Protein 6D0P (pdb70)

Organism: Acinetobacter baumannii (NCBI:txid470)

B-factor: mean 28.82, std 11.76, range [5.27, 103.05]

Foldseek 3Di:
DKAFDDKDFFPDDDQFQAADWTWADACVPVNLLQPQWGTKIKRAWDWDAADPDFTFHDKDKAFFWKKKDAWQDFKKWKDWQPGDTGIAGHQKMKMAQQHMIIMTITGDNVCNHHIGITIMMIIGGAFPVRSDHDDIDIGDNVQWDWAAQDPPAWIKTWCAADDPNDHHSDDDRFHKTKIKTKDAAFDKGKAWADQQKWKKKAWQAAWKAKQVPRIDHHRMIITMHSGDTMIMIHGNHITIIIIIIGHRSPADWDDDVNYIHDPVVCCVCVCVVVCVNPHD/DKAFDDKDFFPDDDAFQAADWTKQDACVPVNLLQPQWGTKIKRAKDWFDADQDWTFHDKDKAAFWKKKDAWQAAKKWKAWLVRDTGMAGHQKMKMGQQHMTIMTITGDSVCNRHTTITIMMIIGGAAPVGSDHDDMDTGDNVQWDKADQDPPAWIKTWCAADAPNDHHSDDDRFHKTKMKTKDAAQDKDKGWADAQKWKKKAWQAAWKDKQNPRIDHHRMIITMHSGDTMMMIHGNHIIIIIIIIGRRSPADWDDDVNYIHDVVVCCVVVCVVVCVNHGD/DKAFDDKDFFPADDDFFAAPWTKADACVVVNLLQPQWGTKIKRAWDWWDADQDWTFHDKDKAFFWKKKDAWAAFKKWKAWQVGDTGIAHHQKMKMGQQHMTIMTMTGPSVCNRHITITIMMIIGGAAPVRSDHDDMDTGHNVQWDKAAQDPPAWIKTWQAADFPNDHHSDYGRFHKTKMKTKDAAQDKGKGWADAQKWKKKAWQAFWKAKQNPRIDHHRMIITMHSGDTMIMIHGNHITIIIIIIGHRNPADWDDDVNYIRDPVVCCVVVCVVVCVNHGD/DKAFDDKFFFDADDAFQAAPWTKADACVPVPLLQPQWGTKIKRAKDFWDADQDWTFHDKDKAFFWKKKDAWADAKKWKAWQVRDTGIAGHQKMKMGQQHMTIMTMTGPSVCNRVTTITIMMIIGGAFPVRSDHGDIDTGDNVQWDKADQDPPAWIKTWCAADAPNRHHPDDDRFHKTKMKIKDAAQDKDKGWADAQKWKKKAWQAAWWDKQNHRIDGHRMIITMHSGDTMIMIHGNHITIIIIIIGHGSPADWDDDVNYIHDPVVCCVVVCVVVCVNPGD

CATH classification: 2.60.120.10

Sequence (1120 aa):
AKKKFLGAYYQNNHHWVGDGFPVYNLFSYDRLGQTLSPFLLLDYAAPYNFSPTTEEQQQGVGSHPHRGFETVTIAYQGEVTHKDSSSSGGGGGGTIKTGDVQWTAGAGVLHEEFFHSPEFAEHGGLFEVQLWVNLPSHSKTPGKYQAIEAKDIPDIALDEHGSHLRVIAGEYADAKGAATTFSPLNVWDGKLVVKGQKHTLLYVVPEGHTTLVVVLEGAVVVVNDTNRLEGKKTVAILSREGVEFSLNAEEEDTKFLVLTGQQPLNNEPIEEGYGPFVNTKAEIEAINDFNRRGKFGSIAKKKFLGAYYQNNHHWVGDGFPVYNLFSYDRRLGQTLSPFLLLLDYAAPYNFSPTTEQQGVGSHPHRGFETVTIAYQGEVTHKDSSGGGGTIKTGDVQWTAGAGVLHEEEFFHSPEEFAEHGGLFEVQLWVNLPSHSKTPGKYQAIEAKDIPDIALDEHGSHLRVIAGEYADAKGAATTFSPLNVWDGKLLVKGQKHHTLLYVPEGHTTLVVVLEGAVVVNDTNRLEGKTVAILSREEGVEFSLNAEEDTKKFLLVLTGQPLNNEPIEEGYGPFVNTKAEIEAINDFNRRGKFGSIAKKKFLGAYYQNNHHWVGDGFPVYNLFSYDDRRLGQTLSPFLLLLLDYAAPYNFSSPTTEQQGVGSHPHRGFETVTIAYQGEVTHKDSSGGGGTIKTGDVQWTAGAGVLHEEFFHSPEFAEEHGGLFEVQLWVNLPSHSKTPGKYQAIEAKDIPDIALDEHGSHLRVIAGEYADAKGAATTFSPLNVWDGKLLVKGQKHHTLLYVPEGHTTLVVVLEGAVVVVNDTNRRLEEGKTVAILSREGVEFSLNAEEDTKKFFLLVLTGQPLNEPIEGYGPFVNTKAEIEAINNDFNRGKFGSIAKKFLGAYYQNNHHWVGDGFPVYNLFSYDRLGGQQTLSPFLLLLDYAAPYNFSPTTTEQQGVGSHPHRGFETVTIAYQGEVTHKDSSGGGGTIKTGDVQWTAGAGVLHEEFHSPEFAEHHGGLFEVQLWVNLPSHSKTPGKYQAIEAKDIPDIALDEHGSHLRVIAGEEYADAKGAATTFSPLNVWDGKLVKGQKHTLYVVPEGHTTLVVVLEGAVVVNDTNRRLEGKTVAILSREGVEFSLNAEEDTKFLVLTGQPLNEPIEGYGPFVNTKAEIEAINDFNRGKFGSI

InterPro domains:
  IPR003829 Pirin, N-terminal domain [PF02678] (25-127)
  IPR008778 Pirin, C-terminal domain [PF05726] (182-284)
  IPR011051 RmlC-like cupin domain superfamily [SSF51182] (2-287)
  IPR012093 Pirin [PIRSF006232] (12-287)
  IPR014710 RmlC-like jelly roll fold [G3DSA:2.60.120.10] (17-279)
  IPR014710 RmlC-like jelly roll fold [G3DSA:2.60.120.10] (149-253)
  IPR053186 Quercetin 2,3-dioxygenase-related [PTHR43594] (1-286)

Radius of gyration: 37.09 Å; Cα contacts (8 Å, |Δi|>4): 3366; chains: 4; bounding box: 85×94×95 Å

Structure (mmCIF, N/CA/C/O backbone):
data_6D0P
#
_entry.id   6D0P
#
_cell.length_a   95.481
_cell.length_b   131.977
_cell.length_c   123.987
_cell.angle_alpha   90.00
_cell.angle_beta   103.58
_cell.angle_gamma   90.00
#
_symmetry.space_group_name_H-M   'C 1 2 1'
#
loop_
_entity.id
_entity.type
_entity.pdbx_description
1 polymer 'Pirin family protein'
2 non-polymer 'MAGNESIUM ION'
3 non-polymer 'MANGANESE (II) ION'
4 non-polymer DI(HYDROXYETHYL)ETHER
5 non-polymer 'TETRAETHYLENE GLYCOL'
6 non-polymer 'CHLORIDE ION'
7 non-polymer 1,2-ETHANEDIOL
8 non-polymer GLYCEROL
9 non-polymer 'TRIETHYLENE GLYCOL'
10 water water
#
loop_
_atom_site.group_PDB
_atom_site.id
_atom_site.type_symbol
_atom_site.label_atom_id
_atom_site.label_alt_id
_atom_site.label_comp_id
_atom_site.label_asym_id
_atom_site.label_entity_id
_atom_site.label_seq_id
_atom_site.pdbx_PDB_ins_code
_atom_site.Cartn_x
_atom_site.Cartn_y
_atom_site.Cartn_z
_atom_site.occupancy
_atom_site.B_iso_or_equiv
_atom_site.auth_seq_id
_atom_site.auth_comp_id
_atom_site.auth_asym_id
_atom_site.auth_atom_id
_atom_site.pdbx_PDB_model_num
ATOM 1 N N . ALA A 1 3 ? -21.799 -19.797 35.989 1.00 38.55 0 ALA A N 1
ATOM 2 C CA . ALA A 1 3 ? -20.522 -20.066 36.709 1.00 33.90 0 ALA A CA 1
ATOM 3 C C . ALA A 1 3 ? -20.784 -20.196 38.218 1.00 30.31 0 ALA A C 1
ATOM 4 O O . ALA A 1 3 ? -21.837 -19.789 38.756 1.00 30.01 0 ALA A O 1
ATOM 22 N N . LYS A 1 5 ? -20.291 -19.403 42.098 1.00 24.13 2 LYS A N 1
ATOM 23 C CA . LYS A 1 5 ? -19.955 -18.272 42.953 1.00 24.07 2 LYS A CA 1
ATOM 24 C C . LYS A 1 5 ? -18.719 -18.683 43.766 1.00 23.54 2 LYS A C 1
ATOM 25 O O . LYS A 1 5 ? -18.573 -19.850 44.164 1.00 25.63 2 LYS A O 1
ATOM 31 N N A LYS A 1 6 ? -17.824 -17.736 43.993 0.70 22.39 3 LYS A N 1
ATOM 32 N N B LYS A 1 6 ? -17.819 -17.736 43.999 0.30 20.91 3 LYS A N 1
ATOM 33 C CA A LYS A 1 6 ? -16.612 -18.015 44.740 0.70 22.19 3 LYS A CA 1
ATOM 34 C CA B LYS A 1 6 ? -16.585 -18.010 44.738 0.30 19.59 3 LYS A CA 1
ATOM 35 C C A LYS A 1 6 ? -16.815 -17.653 46.219 0.70 19.30 3 LYS A C 1
ATOM 36 C C B LYS A 1 6 ? -16.742 -17.602 46.209 0.30 18.24 3 LYS A C 1
ATOM 37 O O A LYS A 1 6 ? -17.485 -16.683 46.530 0.70 17.77 3 LYS A O 1
ATOM 38 O O B LYS A 1 6 ? -17.320 -16.561 46.510 0.30 17.29 3 LYS A O 1
ATOM 49 N N . PHE A 1 7 ? -16.224 -18.436 47.108 1.00 17.51 4 PHE A N 1
ATOM 50 C CA . PHE A 1 7 ? -16.210 -18.130 48.535 1.00 16.96 4 PHE A CA 1
ATOM 51 C C . PHE A 1 7 ? -15.168 -17.022 48.786 1.00 16.20 4 PHE A C 1
ATOM 52 O O . PHE A 1 7 ? -13.979 -17.224 48.510 1.00 15.35 4 PHE A O 1
ATOM 60 N N . LEU A 1 8 ? -15.569 -15.880 49.317 1.00 15.05 5 LEU A N 1
ATOM 61 C CA . LEU A 1 8 ? -14.621 -14.754 49.537 1.00 15.92 5 LEU A CA 1
ATOM 62 C C . LEU A 1 8 ? -14.102 -14.691 50.976 1.00 15.54 5 LEU A C 1
ATOM 63 O O . LEU A 1 8 ? -12.924 -14.302 51.220 1.00 15.74 5 LEU A O 1
ATOM 68 N N . GLY A 1 9 ? -14.931 -15.055 51.933 1.00 14.47 6 GLY A N 1
ATOM 69 C CA . GLY A 1 9 ? -14.522 -15.012 53.332 1.00 14.43 6 GLY A CA 1
ATOM 70 C C . GLY A 1 9 ? -15.665 -15.313 54.276 1.00 14.25 6 GLY A C 1
ATOM 71 O O . GLY A 1 9 ? -16.830 -15.414 53.843 1.00 14.06 6 GLY A O 1
ATOM 72 N N . ALA A 1 10 ? -15.346 -15.412 55.568 1.00 13.63 7 ALA A N 1
ATOM 73 C CA . ALA A 1 10 ? -16.368 -15.710 56.524 1.00 13.64 7 ALA A CA 1
ATOM 74 C C . ALA A 1 10 ? -16.009 -15.107 57.878 1.00 14.16 7 ALA A C 1
ATOM 75 O O . ALA A 1 10 ? -14.810 -14.930 58.207 1.00 14.59 7 ALA A O 1
ATOM 77 N N A TYR A 1 11 ? -17.043 -14.866 58.668 0.60 14.43 8 TYR A N 1
ATOM 78 N N B TYR A 1 11 ? -17.036 -14.794 58.656 0.40 13.92 8 TYR A N 1
ATOM 79 C CA A TYR A 1 11 ? -16.933 -14.222 59.974 0.60 16.00 8 TYR A CA 1
ATOM 80 C CA B TYR A 1 11 ? -16.870 -14.259 60.005 0.40 14.72 8 TYR A CA 1
ATOM 81 C C A TYR A 1 11 ? -17.713 -15.052 61.005 0.60 15.61 8 TYR A C 1
ATOM 82 C C B TYR A 1 11 ? -17.681 -15.115 60.978 0.40 14.89 8 TYR A C 1
ATOM 83 O O A TYR A 1 11 ? -18.913 -15.293 60.824 0.60 14.48 8 TYR A O 1
ATOM 84 O O B TYR A 1 11 ? -18.848 -15.427 60.731 0.40 14.19 8 TYR A O 1
ATOM 101 N N . GLN A 1 12 ? -17.044 -15.467 62.079 1.00 15.51 9 GLN A N 1
ATOM 102 C CA . GLN A 1 12 ? -17.680 -16.240 63.136 1.00 16.99 9 GLN A CA 1
ATOM 103 C C . GLN A 1 12 ? -17.660 -15.422 64.435 1.00 17.12 9 GLN A C 1
ATOM 104 O O . GLN A 1 12 ? -16.612 -14.921 64.847 1.00 14.91 9 GLN A O 1
ATOM 110 N N . ASN A 1 13 ? -18.819 -15.311 65.089 1.00 16.88 10 ASN A N 1
ATOM 111 C CA . ASN A 1 13 ? -18.919 -14.544 66.329 1.00 17.51 10 ASN A CA 1
ATOM 112 C C . ASN A 1 13 ? -19.384 -15.462 67.465 1.00 18.04 10 ASN A C 1
ATOM 113 O O . ASN A 1 13 ? -20.468 -16.055 67.377 1.00 20.48 10 ASN A O 1
ATOM 118 N N . ASN A 1 14 ? -18.608 -15.529 68.534 1.00 17.63 11 ASN A N 1
ATOM 119 C CA . ASN A 1 14 ? -18.944 -16.356 69.703 1.00 19.31 11 ASN A CA 1
ATOM 120 C C . ASN A 1 14 ? -19.105 -15.469 70.938 1.00 19.29 11 ASN A C 1
ATOM 121 O O . ASN A 1 14 ? -19.017 -15.959 72.077 1.00 20.52 11 ASN A O 1
ATOM 126 N N . HIS A 1 15 ? -19.316 -14.175 70.719 1.00 18.59 12 HIS A N 1
ATOM 127 C CA . HIS A 1 15 ? -19.425 -13.222 71.810 1.00 20.88 12 HIS A CA 1
ATOM 128 C C . HIS A 1 15 ? -20.860 -12.695 71.861 1.00 19.57 12 HIS A C 1
ATOM 129 O O . HIS A 1 15 ? -21.259 -11.972 70.984 1.00 20.45 12 HIS A O 1
ATOM 152 N N . HIS A 1 17 ? -24.261 -10.612 73.272 1.00 17.69 14 HIS A N 1
ATOM 153 C CA . HIS A 1 17 ? -24.646 -9.359 73.933 1.00 17.71 14 HIS A CA 1
ATOM 154 C C . HIS A 1 17 ? -26.168 -9.404 74.102 1.00 16.46 14 HIS A C 1
ATOM 155 O O . HIS A 1 17 ? -26.867 -10.122 73.362 1.00 14.84 14 HIS A O 1
ATOM 162 N N . TRP A 1 18 ? -26.662 -8.615 75.043 1.00 15.79 15 TRP A N 1
ATOM 163 C CA . TRP A 1 18 ? -28.069 -8.568 75.347 1.00 15.68 15 TRP A CA 1
ATOM 164 C C . TRP A 1 18 ? -28.747 -7.379 74.673 1.00 16.20 15 TRP A C 1
ATOM 165 O O . TRP A 1 18 ? -28.219 -6.251 74.713 1.00 15.31 15 TRP A O 1
ATOM 176 N N . VAL A 1 19 ? -29.884 -7.681 74.050 1.00 15.03 16 VAL A N 1
ATOM 177 C CA . VAL A 1 19 ? -30.820 -6.680 73.590 1.00 16.70 16 VAL A CA 1
ATOM 178 C C . VAL A 1 19 ? -31.972 -6.753 74.601 1.00 17.10 16 VAL A C 1
ATOM 179 O O . VAL A 1 19 ? -32.700 -7.759 74.670 1.00 16.46 16 VAL A O 1
ATOM 183 N N . GLY A 1 20 ? -32.068 -5.738 75.456 1.00 16.22 17 GLY A N 1
ATOM 184 C CA . GLY A 1 20 ? -33.000 -5.792 76.543 1.00 16.68 17 GLY A CA 1
ATOM 185 C C . GLY A 1 20 ? -32.633 -6.927 77.486 1.00 16.91 17 GLY A C 1
ATOM 186 O O . GLY A 1 20 ? -31.471 -7.340 77.544 1.00 16.90 17 GLY A O 1
ATOM 187 N N . ASP A 1 21 ? -33.591 -7.419 78.254 1.00 17.08 18 ASP A N 1
ATOM 188 C CA . ASP A 1 21 ? -33.310 -8.525 79.145 1.00 17.79 18 ASP A CA 1
ATOM 189 C C . ASP A 1 21 ? -33.940 -9.810 78.581 1.00 18.41 18 ASP A C 1
ATOM 190 O O . ASP A 1 21 ? -33.964 -10.827 79.272 1.00 19.54 18 ASP A O 1
ATOM 195 N N . GLY A 1 22 ? -34.380 -9.799 77.321 1.00 16.67 19 GLY A N 1
ATOM 196 C CA . GLY A 1 22 ? -35.026 -10.987 76.748 1.00 16.87 19 GLY A CA 1
ATOM 197 C C . GLY A 1 22 ? -34.357 -11.520 75.478 1.00 16.73 19 GLY A C 1
ATOM 198 O O . GLY A 1 22 ? -34.782 -12.573 74.979 1.00 16.49 19 GLY A O 1
ATOM 199 N N . PHE A 1 23 ? -33.354 -10.831 74.916 1.00 15.75 20 PHE A N 1
ATOM 200 C CA . PHE A 1 23 ? -32.755 -11.313 73.657 1.00 15.76 20 PHE A CA 1
ATOM 201 C C . PHE A 1 23 ? -31.231 -11.430 73.786 1.00 15.52 20 PHE A C 1
ATOM 202 O O . PHE A 1 23 ? -30.537 -10.470 73.559 1.00 15.24 20 PHE A O 1
ATOM 210 N N . PRO A 1 24 ? -30.732 -12.617 74.141 1.00 14.60 21 PRO A N 1
ATOM 211 C CA . PRO A 1 24 ? -29.303 -12.885 74.236 1.00 14.78 21 PRO A CA 1
ATOM 212 C C . PRO A 1 24 ? -28.838 -13.279 72.837 1.00 14.66 21 PRO A C 1
ATOM 213 O O . PRO A 1 24 ? -29.083 -14.407 72.427 1.00 15.17 21 PRO A O 1
ATOM 217 N N . VAL A 1 25 ? -28.201 -12.349 72.131 1.00 14.10 22 VAL A N 1
ATOM 218 C CA . VAL A 1 25 ? -27.913 -12.552 70.719 1.00 14.23 22 VAL A CA 1
ATOM 219 C C . VAL A 1 25 ? -26.411 -12.509 70.406 1.00 14.18 22 VAL A C 1
ATOM 220 O O . VAL A 1 25 ? -25.603 -11.896 71.098 1.00 14.65 22 VAL A O 1
ATOM 224 N N . TYR A 1 26 ? -26.096 -13.133 69.275 1.00 13.85 23 TYR A N 1
ATOM 225 C CA . TYR A 1 26 ? -24.794 -13.092 68.644 1.00 13.72 23 TYR A CA 1
ATOM 226 C C . TYR A 1 26 ? -25.011 -12.322 67.344 1.00 13.36 23 TYR A C 1
ATOM 227 O O . TYR A 1 26 ? -25.819 -12.763 66.489 1.00 12.98 23 TYR A O 1
ATOM 236 N N . ASN A 1 27 ? -24.408 -11.158 67.245 1.00 13.90 24 ASN A N 1
ATOM 237 C CA . ASN A 1 27 ? -24.499 -10.375 66.035 1.00 14.41 24 ASN A CA 1
ATOM 238 C C . ASN A 1 27 ? -23.646 -11.080 64.988 1.00 14.67 24 ASN A C 1
ATOM 239 O O . ASN A 1 27 ? -22.443 -11.188 65.191 1.00 15.13 24 ASN A O 1
ATOM 244 N N . LEU A 1 28 ? -24.248 -11.555 63.920 1.00 14.38 25 LEU A N 1
ATOM 245 C CA . LEU A 1 28 ? -23.474 -12.295 62.897 1.00 15.64 25 LEU A CA 1
ATOM 246 C C . LEU A 1 28 ? -22.996 -11.352 61.790 1.00 17.09 25 LEU A C 1
ATOM 247 O O . LEU A 1 28 ? -21.979 -11.633 61.149 1.00 16.88 25 LEU A O 1
ATOM 252 N N . PHE A 1 29 ? -23.713 -10.266 61.553 1.00 15.29 26 PHE A N 1
ATOM 253 C CA . PHE A 1 29 ? -23.198 -9.245 60.647 1.00 16.38 26 PHE A CA 1
ATOM 254 C C . PHE A 1 29 ? -23.930 -7.930 60.919 1.00 16.14 26 PHE A C 1
ATOM 255 O O . PHE A 1 29 ? -25.079 -7.886 61.431 1.00 13.93 26 PHE A O 1
ATOM 263 N N . SER A 1 30 ? -23.231 -6.867 60.552 1.00 17.43 27 SER A N 1
ATOM 264 C CA . SER A 1 30 ? -23.727 -5.521 60.679 1.00 18.57 27 SER A CA 1
ATOM 265 C C . SER A 1 30 ? -23.204 -4.644 59.531 1.00 18.05 27 SER A C 1
ATOM 266 O O . SER A 1 30 ? -22.044 -4.742 59.155 1.00 19.34 27 SER A O 1
ATOM 269 N N . TYR A 1 31 ? -24.043 -3.708 59.090 1.00 19.41 28 TYR A N 1
ATOM 270 C CA . TYR A 1 31 ? -23.711 -2.740 58.033 1.00 20.68 28 TYR A CA 1
ATOM 271 C C . TYR A 1 31 ? -22.579 -1.819 58.512 1.00 23.11 28 TYR A C 1
ATOM 272 O O . TYR A 1 31 ? -21.880 -1.224 57.709 1.00 22.00 28 TYR A O 1
ATOM 281 N N . ASP A 1 32 ? -22.445 -1.709 59.822 1.00 23.96 29 ASP A N 1
ATOM 282 C CA . ASP A 1 32 ? -21.471 -0.816 60.427 1.00 32.13 29 ASP A CA 1
ATOM 283 C C . ASP A 1 32 ? -20.056 -1.368 60.227 1.00 32.70 29 ASP A C 1
ATOM 284 O O . ASP A 1 32 ? -19.115 -0.613 60.261 1.00 32.18 29 ASP A O 1
ATOM 289 N N . ARG A 1 33 ? -19.937 -2.676 60.014 1.00 29.84 30 ARG A N 1
ATOM 290 C CA . ARG A 1 33 ? -18.637 -3.323 59.799 1.00 31.37 30 ARG A CA 1
ATOM 291 C C . ARG A 1 33 ? -18.476 -3.703 58.327 1.00 30.06 30 ARG A C 1
ATOM 292 O O . ARG A 1 33 ? -17.412 -3.500 57.778 1.00 31.14 30 ARG A O 1
ATOM 300 N N . LEU A 1 34 ? -19.510 -4.218 57.666 1.00 28.07 31 LEU A N 1
ATOM 301 C CA . LEU A 1 34 ? -19.283 -4.686 56.236 1.00 30.08 31 LEU A CA 1
ATOM 302 C C . LEU A 1 34 ? -19.949 -3.786 55.185 1.00 28.13 31 LEU A C 1
ATOM 303 O O . LEU A 1 34 ? -19.718 -3.972 54.002 1.00 30.98 31 LEU A O 1
ATOM 308 N N . GLY A 1 35 ? -20.842 -2.900 55.593 1.00 27.06 32 GLY A N 1
ATOM 309 C CA . GLY A 1 35 ? -21.447 -1.890 54.708 1.00 25.37 32 GLY A CA 1
ATOM 310 C C . GLY A 1 35 ? -22.185 -2.399 53.472 1.00 24.48 32 GLY A C 1
ATOM 311 O O . GLY A 1 35 ? -23.137 -3.182 53.552 1.00 24.87 32 GLY A O 1
ATOM 312 N N . GLN A 1 36 ? -21.769 -1.854 52.310 1.00 20.13 33 GLN A N 1
ATOM 313 C CA . GLN A 1 36 ? -22.361 -2.118 51.000 1.00 19.75 33 GLN A CA 1
ATOM 314 C C . GLN A 1 36 ? -22.177 -3.581 50.556 1.00 18.91 33 GLN A C 1
ATOM 315 O O . GLN A 1 36 ? -22.964 -4.082 49.734 1.00 17.93 33 GLN A O 1
ATOM 321 N N . THR A 1 37 ? -21.173 -4.266 51.081 1.00 17.62 34 THR A N 1
ATOM 322 C CA . THR A 1 37 ? -20.954 -5.676 50.727 1.00 18.41 34 THR A CA 1
ATOM 323 C C . THR A 1 37 ? -22.193 -6.534 51.049 1.00 17.34 34 THR A C 1
ATOM 324 O O . THR A 1 37 ? -22.489 -7.527 50.343 1.00 17.65 34 THR A O 1
ATOM 328 N N . LEU A 1 38 ? -22.910 -6.173 52.108 1.00 15.61 35 LEU A N 1
ATOM 329 C CA . LEU A 1 38 ? -24.076 -6.927 52.541 1.00 15.08 35 LEU A CA 1
ATOM 330 C C . LEU A 1 38 ? -25.366 -6.522 51.816 1.00 14.29 35 LEU A C 1
ATOM 331 O O . LEU A 1 38 ? -26.379 -7.216 51.977 1.00 12.20 35 LEU A O 1
ATOM 336 N N . SER A 1 39 ? -25.377 -5.398 51.104 1.00 13.82 36 SER A N 1
ATOM 337 C CA . SER A 1 39 ? -26.624 -4.818 50.530 1.00 14.53 36 SER A CA 1
ATOM 338 C C . SER A 1 39 ? -27.422 -5.876 49.758 1.00 14.25 36 SER A C 1
ATOM 339 O O . SER A 1 39 ? -26.896 -6.525 48.851 1.00 13.81 36 SER A O 1
ATOM 342 N N . PRO A 1 40 ? -28.727 -5.984 49.999 1.00 13.83 37 PRO A N 1
ATOM 343 C CA . PRO A 1 40 ? -29.542 -5.085 50.811 1.00 13.86 37 PRO A CA 1
ATOM 344 C C . PRO A 1 40 ? -29.688 -5.407 52.299 1.00 13.90 37 PRO A C 1
ATOM 345 O O . PRO A 1 40 ? -30.549 -4.814 52.955 1.00 14.72 37 PRO A O 1
ATOM 349 N N . PHE A 1 41 ? -28.911 -6.360 52.817 1.00 13.20 38 PHE A N 1
ATOM 350 C CA . PHE A 1 41 ? -29.036 -6.767 54.188 1.00 12.81 38 PHE A CA 1
ATOM 351 C C . PHE A 1 41 ? -28.244 -5.811 55.069 1.00 13.30 38 PHE A C 1
ATOM 352 O O . PHE A 1 41 ? -27.183 -5.387 54.682 1.00 15.07 38 PHE A O 1
ATOM 360 N N . LEU A 1 42 ? -28.763 -5.533 56.265 1.00 13.36 39 LEU A N 1
ATOM 361 C CA . LEU A 1 42 ? -28.142 -4.535 57.172 1.00 13.83 39 LEU A CA 1
ATOM 362 C C . LEU A 1 42 ? -27.605 -5.148 58.471 1.00 14.41 39 LEU A C 1
ATOM 363 O O . LEU A 1 42 ? -26.597 -4.654 59.000 1.00 15.33 39 LEU A O 1
ATOM 368 N N . LEU A 1 43 ? -28.255 -6.171 58.981 1.00 14.14 40 LEU A N 1
ATOM 369 C CA . LEU A 1 43 ? -27.918 -6.693 60.297 1.00 15.33 40 LEU A CA 1
ATOM 370 C C . LEU A 1 43 ? -28.556 -8.062 60.501 1.00 14.75 40 LEU A C 1
ATOM 371 O O . LEU A 1 43 ? -29.669 -8.295 60.063 1.00 13.54 40 LEU A O 1
ATOM 376 N N . LEU A 1 44 ? -27.846 -8.934 61.203 1.00 14.55 41 LEU A N 1
ATOM 377 C CA . LEU A 1 44 ? -28.398 -10.241 61.599 1.00 15.53 41 LEU A CA 1
ATOM 378 C C . LEU A 1 44 ? -27.951 -10.525 63.030 1.00 15.16 41 LEU A C 1
ATOM 379 O O . LEU A 1 44 ? -26.722 -10.578 63.335 1.00 14.40 41 LEU A O 1
ATOM 384 N N . ASP A 1 45 ? -28.950 -10.653 63.893 1.00 15.21 42 ASP A N 1
ATOM 385 C CA . ASP A 1 45 ? -28.751 -11.021 65.297 1.00 15.66 42 ASP A CA 1
ATOM 386 C C . ASP A 1 45 ? -29.366 -12.404 65.517 1.00 14.35 42 ASP A C 1
ATOM 387 O O . ASP A 1 45 ? -30.549 -12.625 65.200 1.00 14.95 42 ASP A O 1
ATOM 392 N N . TYR A 1 46 ? -28.582 -13.312 66.069 1.00 13.65 43 TYR A N 1
ATOM 393 C CA . TYR A 1 46 ? -29.080 -14.660 66.322 1.00 13.86 43 TYR A CA 1
ATOM 394 C C . TYR A 1 46 ? -29.166 -14.947 67.818 1.00 13.51 43 TYR A C 1
ATOM 395 O O . TYR A 1 46 ? -28.145 -14.996 68.511 1.00 13.21 43 TYR A O 1
ATOM 404 N N . ALA A 1 47 ? -30.377 -15.144 68.318 1.00 14.74 44 ALA A N 1
ATOM 405 C CA . ALA A 1 47 ? -30.538 -15.604 69.692 1.00 14.89 44 ALA A CA 1
ATOM 406 C C . ALA A 1 47 ? -30.437 -17.130 69.668 1.00 16.12 44 ALA A C 1
ATOM 407 O O . ALA A 1 47 ? -31.418 -17.810 69.336 1.00 17.26 44 ALA A O 1
ATOM 409 N N . ALA A 1 48 ? -29.247 -17.652 69.915 1.00 14.49 45 ALA A N 1
ATOM 410 C CA . ALA A 1 48 ? -29.058 -19.087 70.008 1.00 15.82 45 ALA A CA 1
ATOM 411 C C . ALA A 1 48 ? -29.866 -19.608 71.203 1.00 16.31 45 ALA A C 1
ATOM 412 O O . ALA A 1 48 ? -30.164 -18.831 72.111 1.00 16.36 45 ALA A O 1
ATOM 414 N N . PRO A 1 49 ? -30.215 -20.894 71.211 1.00 17.01 46 PRO A N 1
ATOM 415 C CA . PRO A 1 49 ? -31.077 -21.475 72.275 1.00 17.42 46 PRO A CA 1
ATOM 416 C C . PRO A 1 49 ? -30.615 -21.068 73.679 1.00 17.37 46 PRO A C 1
ATOM 417 O O . PRO A 1 49 ? -29.457 -21.299 74.049 1.00 16.98 46 PRO A O 1
ATOM 421 N N . TYR A 1 50 ? -31.521 -20.438 74.411 1.00 16.51 47 TYR A N 1
ATOM 422 C CA . TYR A 1 50 ? -31.235 -19.933 75.749 1.00 17.62 47 TYR A CA 1
ATOM 423 C C . TYR A 1 50 ? -32.434 -20.232 76.648 1.00 16.32 47 TYR A C 1
ATOM 424 O O . TYR A 1 50 ? -33.579 -19.949 76.297 1.00 15.77 47 TYR A O 1
ATOM 433 N N . ASN A 1 51 ? -32.167 -20.785 77.818 1.00 17.09 48 ASN A N 1
ATOM 434 C CA . ASN A 1 51 ? -33.237 -21.188 78.707 1.00 18.21 48 ASN A CA 1
ATOM 435 C C . ASN A 1 51 ? -33.761 -20.020 79.559 1.00 17.97 48 ASN A C 1
ATOM 436 O O . ASN A 1 51 ? -33.012 -19.400 80.310 1.00 19.06 48 ASN A O 1
ATOM 441 N N . PHE A 1 52 ? -35.064 -19.782 79.473 1.00 16.67 49 PHE A N 1
ATOM 442 C CA . PHE A 1 52 ? -35.717 -18.828 80.345 1.00 17.20 49 PHE A CA 1
ATOM 443 C C . PHE A 1 52 ? -36.708 -19.584 81.229 1.00 17.63 49 PHE A C 1
ATOM 444 O O . PHE A 1 52 ? -37.628 -20.202 80.718 1.00 17.90 49 PHE A O 1
ATOM 452 N N . SER A 1 53 ? -36.502 -19.552 82.539 1.00 17.81 50 SER A N 1
ATOM 453 C CA . SER A 1 53 ? -37.436 -20.178 83.429 1.00 18.26 50 SER A CA 1
ATOM 454 C C . SER A 1 53 ? -38.699 -19.299 83.497 1.00 19.60 50 SER A C 1
ATOM 455 O O . SER A 1 53 ? -38.682 -18.113 83.058 1.00 18.64 50 SER A O 1
ATOM 458 N N . PRO A 1 54 ? -39.799 -19.861 84.008 1.00 20.66 51 PRO A N 1
ATOM 459 C CA . PRO A 1 54 ? -41.087 -19.158 84.109 1.00 21.53 51 PRO A CA 1
ATOM 460 C C . PRO A 1 54 ? -40.996 -17.806 84.835 1.00 21.89 51 PRO A C 1
ATOM 461 O O . PRO A 1 54 ? -40.273 -17.669 85.835 1.00 21.07 51 PRO A O 1
ATOM 465 N N . THR A 1 55 ? -41.733 -16.815 84.344 1.00 21.26 52 THR A N 1
ATOM 466 C CA . THR A 1 55 ? -41.681 -15.487 84.941 1.00 22.45 52 THR A CA 1
ATOM 467 C C . THR A 1 55 ? -43.036 -14.780 84.803 1.00 23.50 52 THR A C 1
ATOM 468 O O . THR A 1 55 ? -43.821 -15.068 83.919 1.00 23.56 52 THR A O 1
ATOM 472 N N . THR A 1 56 ? -43.235 -13.822 85.690 1.00 24.42 53 THR A N 1
ATOM 473 C CA . THR A 1 56 ? -44.362 -12.922 85.675 1.00 25.18 53 THR A CA 1
ATOM 474 C C . THR A 1 56 ? -43.945 -11.605 84.995 1.00 26.00 53 THR A C 1
ATOM 475 O O . THR A 1 56 ? -44.784 -10.717 84.778 1.00 27.46 53 THR A O 1
ATOM 479 N N A GLU A 1 57 ? -42.645 -11.459 84.778 0.60 21.99 54 GLU A N 1
ATOM 480 N N B GLU A 1 57 ? -42.681 -11.465 84.587 0.40 22.08 54 GLU A N 1
ATOM 481 C CA A GLU A 1 57 ? -42.141 -10.252 84.180 0.60 22.26 54 GLU A CA 1
ATOM 482 C CA B GLU A 1 57 ? -42.212 -10.195 83.962 0.40 22.12 54 GLU A CA 1
ATOM 483 C C A GLU A 1 57 ? -42.262 -10.354 82.658 0.60 20.43 54 GLU A C 1
ATOM 484 C C B GLU A 1 57 ? -42.344 -10.234 82.429 0.40 20.49 54 GLU A C 1
ATOM 485 O O A GLU A 1 57 ? -42.450 -11.424 82.075 0.60 20.24 54 GLU A O 1
ATOM 486 O O B GLU A 1 57 ? -42.590 -11.292 81.839 0.40 20.36 54 GLU A O 1
ATOM 497 N N A GLN A 1 58 ? -42.144 -9.182 82.048 0.50 19.66 55 GLN A N 1
ATOM 498 N N B GLN A 1 58 ? -42.168 -9.066 81.790 0.50 19.91 55 GLN A N 1
ATOM 499 C CA A GLN A 1 58 ? -42.091 -9.031 80.610 0.50 19.13 55 GLN A CA 1
ATOM 500 C CA B GLN A 1 58 ? -42.132 -8.993 80.331 0.50 19.30 55 GLN A CA 1
ATOM 501 C C A GLN A 1 58 ? -40.602 -8.876 80.257 0.50 18.20 55 GLN A C 1
ATOM 502 C C B GLN A 1 58 ? -40.672 -8.809 79.911 0.50 18.35 55 GLN A C 1
ATOM 503 O O A GLN A 1 58 ? -40.009 -7.850 80.547 0.50 17.32 55 GLN A O 1
ATOM 504 O O B GLN A 1 58 ? -40.184 -7.691 79.803 0.50 17.73 55 GLN A O 1
ATOM 515 N N . GLN A 1 59 ? -39.999 -9.918 79.702 1.00 17.25 56 GLN A N 1
ATOM 516 C CA . GLN A 1 59 ? -38.597 -9.906 79.332 1.00 17.64 56 GLN A CA 1
ATOM 517 C C . GLN A 1 59 ? -38.502 -9.648 77.830 1.00 16.87 56 GLN A C 1
ATOM 518 O O . GLN A 1 59 ? -39.185 -10.262 77.045 1.00 16.10 56 GLN A O 1
ATOM 524 N N . GLY A 1 60 ? -37.679 -8.697 77.476 1.00 16.52 57 GLY A N 1
ATOM 525 C CA . GLY A 1 60 ? -37.486 -8.334 76.088 1.00 18.01 57 GLY A CA 1
ATOM 526 C C . GLY A 1 60 ? -36.944 -6.929 76.014 1.00 19.84 57 GLY A C 1
ATOM 527 O O . GLY A 1 60 ? -36.097 -6.556 76.838 1.00 21.91 57 GLY A O 1
ATOM 528 N N . VAL A 1 61 ? -37.471 -6.133 75.112 1.00 19.96 58 VAL A N 1
ATOM 529 C CA . VAL A 1 61 ? -36.976 -4.784 74.977 1.00 22.71 58 VAL A CA 1
ATOM 530 C C . VAL A 1 61 ? -38.167 -3.818 74.923 1.00 21.13 58 VAL A C 1
ATOM 531 O O . VAL A 1 61 ? -39.169 -4.067 74.251 1.00 19.91 58 VAL A O 1
ATOM 535 N N . GLY A 1 62 ? -38.039 -2.717 75.644 1.00 21.77 59 GLY A N 1
ATOM 536 C CA . GLY A 1 62 ? -39.049 -1.713 75.687 1.00 23.12 59 GLY A CA 1
ATOM 537 C C . GLY A 1 62 ? -39.062 -0.847 74.431 1.00 22.82 59 GLY A C 1
ATOM 538 O O . GLY A 1 62 ? -38.280 -1.046 73.478 1.00 21.02 59 GLY A O 1
ATOM 539 N N . SER A 1 63 ? -39.988 0.098 74.482 1.00 23.16 60 SER A N 1
ATOM 540 C CA . SER A 1 63 ? -40.325 1.031 73.410 1.00 23.23 60 SER A CA 1
ATOM 541 C C . SER A 1 63 ? -39.063 1.602 72.751 1.00 20.82 60 SER A C 1
ATOM 542 O O . SER A 1 63 ? -38.228 2.167 73.404 1.00 20.03 60 SER A O 1
ATOM 545 N N . HIS A 1 64 ? -38.947 1.427 71.441 1.00 18.96 61 HIS A N 1
ATOM 546 C CA . HIS A 1 64 ? -37.832 1.945 70.679 1.00 18.19 61 HIS A CA 1
ATOM 547 C C . HIS A 1 64 ? -38.313 2.224 69.250 1.00 17.66 61 HIS A C 1
ATOM 548 O O . HIS A 1 64 ? -39.247 1.604 68.772 1.00 16.88 61 HIS A O 1
ATOM 555 N N . PRO A 1 65 ? -37.667 3.163 68.581 1.00 17.88 62 PRO A N 1
ATOM 556 C CA . PRO A 1 65 ? -38.051 3.506 67.240 1.00 17.31 62 PRO A CA 1
ATOM 557 C C . PRO A 1 65 ? -37.238 2.816 66.141 1.00 17.67 62 PRO A C 1
ATOM 558 O O . PRO A 1 65 ? -36.132 2.311 66.396 1.00 18.30 62 PRO A O 1
ATOM 562 N N . HIS A 1 66 ? -37.815 2.815 64.941 1.00 16.10 63 HIS A N 1
ATOM 563 C CA . HIS A 1 66 ? -37.128 2.402 63.717 1.00 15.89 63 HIS A CA 1
ATOM 564 C C . HIS A 1 66 ? -37.602 3.298 62.580 1.00 16.04 63 HIS A C 1
ATOM 565 O O . HIS A 1 66 ? -38.795 3.684 62.542 1.00 15.77 63 HIS A O 1
ATOM 572 N N . ARG A 1 67 ? -36.695 3.618 61.655 1.00 14.77 64 ARG A N 1
ATOM 573 C CA . ARG A 1 67 ? -37.088 4.313 60.458 1.00 14.62 64 ARG A CA 1
ATOM 574 C C . ARG A 1 67 ? -36.137 3.926 59.329 1.00 14.77 64 ARG A C 1
ATOM 575 O O . ARG A 1 67 ? -34.915 3.852 59.547 1.00 15.36 64 ARG A O 1
ATOM 583 N N . GLY A 1 68 ? -36.713 3.685 58.143 1.00 14.82 65 GLY A N 1
ATOM 584 C CA . GLY A 1 68 ? -35.938 3.540 56.919 1.00 14.80 65 GLY A CA 1
ATOM 585 C C . GLY A 1 68 ? -35.687 2.123 56.422 1.00 14.45 65 GLY A C 1
ATOM 586 O O . GLY A 1 68 ? -35.100 1.963 55.345 1.00 15.19 65 GLY A O 1
ATOM 587 N N . PHE A 1 69 ? -36.103 1.111 57.145 1.00 13.68 66 PHE A N 1
ATOM 588 C CA . PHE A 1 69 ? -35.768 -0.244 56.750 1.00 14.11 66 PHE A CA 1
ATOM 589 C C . PHE A 1 69 ? -36.821 -1.202 57.297 1.00 13.61 66 PHE A C 1
ATOM 590 O O . PHE A 1 69 ? -37.872 -0.768 57.816 1.00 14.54 66 PHE A O 1
ATOM 598 N N . GLU A 1 70 ? -36.562 -2.494 57.126 1.00 13.64 67 GLU A N 1
ATOM 599 C CA . GLU A 1 70 ? -37.476 -3.530 57.569 1.00 13.60 67 GLU A CA 1
ATOM 600 C C . GLU A 1 70 ? -36.791 -4.434 58.591 1.00 12.97 67 GLU A C 1
ATOM 601 O O . GLU A 1 70 ? -35.575 -4.626 58.519 1.00 12.25 67 GLU A O 1
ATOM 607 N N . THR A 1 71 ? -37.564 -4.962 59.548 1.00 13.67 68 THR A N 1
ATOM 608 C CA . THR A 1 71 ? -37.040 -5.947 60.500 1.00 14.66 68 THR A CA 1
ATOM 609 C C . THR A 1 71 ? -37.813 -7.237 60.291 1.00 14.77 68 THR A C 1
ATOM 610 O O . THR A 1 71 ? -39.062 -7.237 60.168 1.00 15.95 68 THR A O 1
ATOM 614 N N . VAL A 1 72 ? -37.080 -8.330 60.200 1.00 13.07 69 VAL A N 1
ATOM 615 C CA . VAL A 1 72 ? -37.677 -9.627 59.996 1.00 13.85 69 VAL A CA 1
ATOM 616 C C . VAL A 1 72 ? -37.373 -10.464 61.229 1.00 14.26 69 VAL A C 1
ATOM 617 O O . VAL A 1 72 ? -36.193 -10.693 61.539 1.00 13.76 69 VAL A O 1
ATOM 621 N N . THR A 1 73 ? -38.412 -10.907 61.923 1.00 13.57 70 THR A N 1
ATOM 622 C CA . THR A 1 73 ? -38.229 -11.721 63.115 1.00 15.18 70 THR A CA 1
ATOM 623 C C . THR A 1 73 ? -38.714 -13.138 62.802 1.00 15.18 70 THR A C 1
ATOM 624 O O . THR A 1 73 ? -39.867 -13.330 62.370 1.00 13.35 70 THR A O 1
ATOM 628 N N . ILE A 1 74 ? -37.836 -14.103 63.008 1.00 13.98 71 ILE A N 1
ATOM 629 C CA . ILE A 1 74 ? -38.092 -15.500 62.706 1.00 15.00 71 ILE A CA 1
ATOM 630 C C . ILE A 1 74 ? -38.002 -16.276 64.019 1.00 15.18 71 ILE A C 1
ATOM 631 O O . ILE A 1 74 ? -36.931 -16.347 64.604 1.00 14.94 71 ILE A O 1
ATOM 636 N N . ALA A 1 75 ? -39.115 -16.846 64.491 1.00 14.60 72 ALA A N 1
ATOM 637 C CA . ALA A 1 75 ? -39.130 -17.556 65.779 1.00 15.63 72 ALA A CA 1
ATOM 638 C C . ALA A 1 75 ? -38.822 -19.043 65.547 1.00 15.44 72 ALA A C 1
ATOM 639 O O . ALA A 1 75 ? -39.538 -19.695 64.804 1.00 17.62 72 ALA A O 1
ATOM 641 N N . TYR A 1 76 ? -37.799 -19.572 66.213 1.00 15.14 73 TYR A N 1
ATOM 642 C CA . TYR A 1 76 ? -37.439 -21.004 66.099 1.00 16.58 73 TYR A CA 1
ATOM 643 C C . TYR A 1 76 ? -37.908 -21.783 67.339 1.00 17.04 73 TYR A C 1
ATOM 644 O O . TYR A 1 76 ? -38.414 -22.906 67.224 1.00 17.09 73 TYR A O 1
ATOM 653 N N . GLN A 1 77 ? -37.698 -21.220 68.522 1.00 15.88 74 GLN A N 1
ATOM 654 C CA . GLN A 1 77 ? -38.142 -21.839 69.774 1.00 16.13 74 GLN A CA 1
ATOM 655 C C . GLN A 1 77 ? -38.674 -20.707 70.648 1.00 16.28 74 GLN A C 1
ATOM 656 O O . GLN A 1 77 ? -38.075 -19.629 70.715 1.00 14.32 74 GLN A O 1
ATOM 662 N N . GLY A 1 78 ? -39.802 -20.939 71.288 1.00 16.49 75 GLY A N 1
ATOM 663 C CA . GLY A 1 78 ? -40.411 -19.849 72.047 1.00 18.23 75 GLY A CA 1
ATOM 664 C C . GLY A 1 78 ? -41.216 -18.920 71.143 1.00 18.88 75 GLY A C 1
ATOM 665 O O . GLY A 1 78 ? -41.424 -19.212 69.952 1.00 18.81 75 GLY A O 1
ATOM 666 N N . GLU A 1 79 ? -41.652 -17.779 71.690 1.00 18.34 76 GLU A N 1
ATOM 667 C CA . GLU A 1 79 ? -42.578 -16.887 70.992 1.00 18.00 76 GLU A CA 1
ATOM 668 C C . GLU A 1 79 ? -42.281 -15.435 71.356 1.00 17.54 76 GLU A C 1
ATOM 669 O O . GLU A 1 79 ? -41.890 -15.166 72.475 1.00 16.75 76 GLU A O 1
ATOM 675 N N . VAL A 1 80 ? -42.539 -14.519 70.415 1.00 17.32 77 VAL A N 1
ATOM 676 C CA . VAL A 1 80 ? -42.317 -13.093 70.617 1.00 18.40 77 VAL A CA 1
ATOM 677 C C . VAL A 1 80 ? -43.623 -12.341 70.361 1.00 19.22 77 VAL A C 1
ATOM 678 O O . VAL A 1 80 ? -44.281 -12.562 69.339 1.00 20.52 77 VAL A O 1
ATOM 682 N N . THR A 1 81 ? -44.009 -11.481 71.304 1.00 18.62 78 THR A N 1
ATOM 683 C CA . THR A 1 81 ? -45.131 -10.591 71.136 1.00 18.71 78 THR A CA 1
ATOM 684 C C . THR A 1 81 ? -44.567 -9.176 70.908 1.00 20.68 78 THR A C 1
ATOM 685 O O . THR A 1 81 ? -43.583 -8.773 71.558 1.00 22.58 78 THR A O 1
ATOM 689 N N . HIS A 1 82 ? -45.140 -8.450 69.963 1.00 18.38 79 HIS A N 1
ATOM 690 C CA . HIS A 1 82 ? -44.698 -7.096 69.668 1.00 18.42 79 HIS A CA 1
ATOM 691 C C . HIS A 1 82 ? -45.940 -6.205 69.648 1.00 18.44 79 HIS A C 1
ATOM 692 O O . HIS A 1 82 ? -47.029 -6.668 69.360 1.00 17.72 79 HIS A O 1
ATOM 699 N N . LYS A 1 83 ? -45.748 -4.944 69.997 1.00 18.36 80 LYS A N 1
ATOM 700 C CA . LYS A 1 83 ? -46.824 -3.987 70.091 1.00 20.63 80 LYS A CA 1
ATOM 701 C C . LYS A 1 83 ? -46.259 -2.605 69.763 1.00 19.21 80 LYS A C 1
ATOM 702 O O . LYS A 1 83 ? -45.217 -2.248 70.313 1.00 16.84 80 LYS A O 1
ATOM 708 N N . ASP A 1 84 ? -46.956 -1.847 68.917 1.00 19.51 81 ASP A N 1
ATOM 709 C CA . ASP A 1 84 ? -46.493 -0.494 68.565 1.00 20.91 81 ASP A CA 1
ATOM 710 C C . ASP A 1 84 ? -47.309 0.579 69.301 1.00 23.72 81 ASP A C 1
ATOM 711 O O . ASP A 1 84 ? -48.186 0.278 70.117 1.00 24.70 81 ASP A O 1
ATOM 716 N N A SER A 1 85 ? -47.019 1.830 68.980 0.70 24.70 82 SER A N 1
ATOM 717 N N B SER A 1 85 ? -47.010 1.845 69.004 0.30 23.50 82 SER A N 1
ATOM 718 C CA A SER A 1 85 ? -47.769 2.940 69.563 0.70 29.45 82 SER A CA 1
ATOM 719 C CA B SER A 1 85 ? -47.607 2.993 69.723 0.30 25.22 82 SER A CA 1
ATOM 720 C C A SER A 1 85 ? -49.118 3.096 68.840 0.70 31.79 82 SER A C 1
ATOM 721 C C B SER A 1 85 ? -48.950 3.448 69.123 0.30 25.97 82 SER A C 1
ATOM 722 O O A SER A 1 85 ? -50.094 3.540 69.431 0.70 36.36 82 SER A O 1
ATOM 723 O O B SER A 1 85 ? -49.217 4.659 69.030 0.30 25.62 82 SER A O 1
ATOM 728 N N A SER A 1 86 ? -49.156 2.742 67.556 0.70 34.20 83 SER A N 1
ATOM 729 N N B SER A 1 86 ? -49.801 2.508 68.735 0.30 26.56 83 SER A N 1
ATOM 730 C CA A SER A 1 86 ? -50.373 2.842 66.737 0.70 39.82 83 SER A CA 1
ATOM 731 C CA B SER A 1 86 ? -51.126 2.849 68.216 0.30 27.87 83 SER A CA 1
ATOM 732 C C A SER A 1 86 ? -51.371 1.739 67.128 0.70 40.57 83 SER A C 1
ATOM 733 C C B SER A 1 86 ? -52.098 1.706 68.526 0.30 28.48 83 SER A C 1
ATOM 734 O O A SER A 1 86 ? -52.354 1.525 66.414 0.70 39.83 83 SER A O 1
ATOM 735 O O B SER A 1 86 ? -52.838 1.740 69.506 0.30 31.27 83 SER A O 1
ATOM 740 N N A GLY A 1 87 ? -51.083 1.024 68.229 0.70 42.35 84 GLY A N 1
ATOM 741 N N B GLY A 1 87 ? -52.083 0.697 67.665 0.30 28.98 84 GLY A N 1
ATOM 742 C CA A GLY A 1 87 ? -51.950 -0.043 68.770 0.70 43.05 84 GLY A CA 1
ATOM 743 C CA B GLY A 1 87 ? -52.923 -0.475 67.826 0.30 27.66 84 GLY A CA 1
ATOM 744 C C A GLY A 1 87 ? -51.662 -1.425 68.184 0.70 41.69 84 GLY A C 1
ATOM 745 C C B GLY A 1 87 ? -52.360 -1.655 67.055 0.30 26.95 84 GLY A C 1
ATOM 746 O O A GLY A 1 87 ? -51.941 -2.441 68.833 0.70 44.08 84 GLY A O 1
ATOM 747 O O B GLY A 1 87 ? -53.022 -2.671 66.882 0.30 23.88 84 GLY A O 1
ATOM 748 N N A GLY A 1 88 ? -51.098 -1.468 66.974 0.70 36.87 85 GLY A N 1
ATOM 749 N N B GLY A 1 88 ? -51.117 -1.511 66.606 0.30 26.41 85 GLY A N 1
ATOM 750 C CA A GLY A 1 88 ? -50.848 -2.714 66.236 0.70 35.22 85 GLY A CA 1
ATOM 751 C CA B GLY A 1 88 ? -50.481 -2.547 65.810 0.30 27.21 85 GLY A CA 1
ATOM 752 C C A GLY A 1 88 ? -49.835 -3.645 66.893 0.70 29.38 85 GLY A C 1
ATOM 753 C C B GLY A 1 88 ? -49.560 -3.451 66.620 0.30 26.38 85 GLY A C 1
ATOM 754 O O A GLY A 1 88 ? -49.382 -3.431 68.029 0.70 26.39 85 GLY A O 1
ATOM 755 O O B GLY A 1 88 ? -48.990 -3.067 67.641 0.30 26.65 85 GLY A O 1
ATOM 756 N N . GLY A 1 89 ? -49.453 -4.683 66.152 1.00 26.58 86 GLY A N 1
ATOM 757 C CA . GLY A 1 89 ? -48.565 -5.681 66.711 1.00 26.53 86 GLY A CA 1
ATOM 758 C C . GLY A 1 89 ? -49.137 -7.074 66.551 1.00 27.12 86 GLY A C 1
ATOM 759 O O . GLY A 1 89 ? -50.012 -7.304 65.740 1.00 28.17 86 GLY A O 1
ATOM 760 N N . GLY A 1 90 ? -48.623 -8.019 67.318 1.00 24.04 87 GLY A N 1
ATOM 761 C CA . GLY A 1 90 ? -49.121 -9.379 67.234 1.00 24.03 87 GLY A CA 1
ATOM 762 C C . GLY A 1 90 ? -48.193 -10.343 67.935 1.00 20.88 87 GLY A C 1
ATOM 763 O O . GLY A 1 90 ? -47.253 -9.915 68.620 1.00 18.71 87 GLY A O 1
ATOM 764 N N . THR A 1 91 ? -48.448 -11.634 67.753 1.00 19.52 88 THR A N 1
ATOM 765 C CA . THR A 1 91 ? -47.615 -12.649 68.388 1.00 19.46 88 THR A CA 1
ATOM 766 C C . THR A 1 91 ? -47.021 -13.581 67.334 1.00 18.58 88 THR A C 1
ATOM 767 O O . THR A 1 91 ? -47.734 -14.134 66.515 1.00 18.54 88 THR A O 1
ATOM 771 N N . ILE A 1 92 ? -45.705 -13.710 67.378 1.00 16.72 89 ILE A N 1
ATOM 772 C CA . ILE A 1 92 ? -44.954 -14.564 66.472 1.00 17.68 89 ILE A CA 1
ATOM 773 C C . ILE A 1 92 ? -44.761 -15.916 67.171 1.00 17.84 89 ILE A C 1
ATOM 774 O O . ILE A 1 92 ? -43.961 -16.017 68.094 1.00 17.94 89 ILE A O 1
ATOM 779 N N . LYS A 1 93 ? -45.470 -16.944 66.739 1.00 19.28 90 LYS A N 1
ATOM 780 C CA . LYS A 1 93 ? -45.323 -18.258 67.370 1.00 21.91 90 LYS A CA 1
ATOM 781 C C . LYS A 1 93 ? -44.159 -19.000 66.715 1.00 19.85 90 LYS A C 1
ATOM 782 O O . LYS A 1 93 ? -43.601 -18.537 65.695 1.00 18.01 90 LYS A O 1
ATOM 788 N N . THR A 1 94 ? -43.781 -20.144 67.293 1.00 19.89 91 THR A N 1
ATOM 789 C CA . THR A 1 94 ? -42.682 -20.937 66.746 1.00 20.31 91 THR A CA 1
ATOM 790 C C . THR A 1 94 ? -43.004 -21.274 65.281 1.00 19.15 91 THR A C 1
ATOM 791 O O . THR A 1 94 ? -44.099 -21.734 64.958 1.00 17.47 91 THR A O 1
ATOM 795 N N . GLY A 1 95 ? -42.079 -20.977 64.392 1.00 18.19 92 GLY A N 1
ATOM 796 C CA . GLY A 1 95 ? -42.281 -21.248 62.962 1.00 18.91 92 GLY A CA 1
ATOM 797 C C . GLY A 1 95 ? -42.876 -20.071 62.209 1.00 18.09 92 GLY A C 1
ATOM 798 O O . GLY A 1 95 ? -42.860 -20.078 60.955 1.00 18.07 92 GLY A O 1
ATOM 799 N N . ASP A 1 96 ? -43.398 -19.073 62.921 1.00 16.77 93 ASP A N 1
ATOM 800 C CA . ASP A 1 96 ? -43.971 -17.882 62.260 1.00 16.46 93 ASP A CA 1
ATOM 801 C C . ASP A 1 96 ? -42.870 -16.879 61.928 1.00 15.57 93 ASP A C 1
ATOM 802 O O . ASP A 1 96 ? -41.724 -16.969 62.441 1.00 15.59 93 ASP A O 1
ATOM 807 N N . VAL A 1 97 ? -43.223 -15.920 61.071 1.00 15.00 94 VAL A N 1
ATOM 808 C CA . VAL A 1 97 ? -42.332 -14.826 60.739 1.00 14.89 94 VAL A CA 1
ATOM 809 C C . VAL A 1 97 ? -43.116 -13.499 60.761 1.00 14.81 94 VAL A C 1
ATOM 810 O O . VAL A 1 97 ? -44.313 -13.462 60.396 1.00 14.65 94 VAL A O 1
ATOM 814 N N . GLN A 1 98 ? -42.470 -12.430 61.236 1.00 14.35 95 GLN A N 1
ATOM 815 C CA . GLN A 1 98 ? -42.997 -11.070 61.096 1.00 13.69 95 GLN A CA 1
ATOM 816 C C . GLN A 1 98 ? -42.021 -10.285 60.211 1.00 13.38 95 GLN A C 1
ATOM 817 O O . GLN A 1 98 ? -40.831 -10.155 60.556 1.00 14.02 95 GLN A O 1
ATOM 823 N N . TRP A 1 99 ? -42.493 -9.878 59.036 1.00 12.76 96 TRP A N 1
ATOM 824 C CA . TRP A 1 99 ? -41.730 -9.053 58.107 1.00 12.98 96 TRP A CA 1
ATOM 825 C C . TRP A 1 99 ? -42.283 -7.633 58.231 1.00 12.85 96 TRP A C 1
ATOM 826 O O . TRP A 1 99 ? -43.282 -7.301 57.597 1.00 12.98 96 TRP A O 1
ATOM 845 N N . THR A 1 101 ? -42.177 -3.624 57.934 1.00 13.72 98 THR A N 1
ATOM 846 C CA . THR A 1 101 ? -41.568 -2.486 57.270 1.00 13.32 98 THR A CA 1
ATOM 847 C C . THR A 1 101 ? -41.697 -1.271 58.195 1.00 13.65 98 THR A C 1
ATOM 848 O O . THR A 1 101 ? -42.817 -0.827 58.452 1.00 13.64 98 THR A O 1
ATOM 852 N N . ALA A 1 102 ? -40.596 -0.772 58.728 1.00 13.18 99 ALA A N 1
ATOM 853 C CA . ALA A 1 102 ? -40.644 0.402 59.567 1.00 14.12 99 ALA A CA 1
ATOM 854 C C . ALA A 1 102 ? -40.972 1.625 58.703 1.00 15.40 99 ALA A C 1
ATOM 855 O O . ALA A 1 102 ? -41.754 2.502 59.117 1.00 14.25 99 ALA A O 1
ATOM 857 N N . GLY A 1 103 ? -40.329 1.724 57.535 1.00 15.37 100 GLY A N 1
ATOM 858 C CA . GLY A 1 103 ? -40.626 2.823 56.635 1.00 15.76 100 GLY A CA 1
ATOM 859 C C . GLY A 1 103 ? -40.445 4.179 57.304 1.00 15.40 100 GLY A C 1
ATOM 860 O O . GLY A 1 103 ? -39.437 4.413 57.966 1.00 14.14 100 GLY A O 1
ATOM 861 N N . ALA A 1 104 ? -41.456 5.037 57.169 1.00 15.65 101 ALA A N 1
ATOM 862 C CA . ALA A 1 104 ? -41.452 6.403 57.703 1.00 15.71 101 ALA A CA 1
ATOM 863 C C . ALA A 1 104 ? -41.322 6.388 59.225 1.00 16.67 101 ALA A C 1
ATOM 864 O O . ALA A 1 104 ? -40.934 7.412 59.799 1.00 17.04 101 ALA A O 1
ATOM 866 N N . GLY A 1 105 ? -41.684 5.278 59.878 1.00 15.07 102 GLY A N 1
ATOM 867 C CA . GLY A 1 105 ? -41.445 5.190 61.297 1.00 15.91 102 GLY A CA 1
ATOM 868 C C . GLY A 1 105 ? -42.428 4.307 62.055 1.00 17.23 102 GLY A C 1
ATOM 869 O O . GLY A 1 105 ? -43.592 4.186 61.703 1.00 17.63 102 GLY A O 1
ATOM 870 N N . VAL A 1 106 ? -41.903 3.687 63.088 1.00 17.66 103 VAL A N 1
ATOM 871 C CA . VAL A 1 106 ? -42.653 2.891 64.019 1.00 18.35 103 VAL A CA 1
ATOM 872 C C . VAL A 1 106 ? -41.984 3.057 65.384 1.00 17.34 103 VAL A C 1
ATOM 873 O O . VAL A 1 106 ? -40.751 3.246 65.479 1.00 15.48 103 VAL A O 1
ATOM 877 N N . LEU A 1 107 ? -42.802 2.970 66.424 1.00 16.61 104 LEU A N 1
ATOM 878 C CA . LEU A 1 107 ? -42.329 2.918 67.800 1.00 18.16 104 LEU A CA 1
ATOM 879 C C . LEU A 1 107 ? -42.928 1.645 68.406 1.00 17.10 104 LEU A C 1
ATOM 880 O O . LEU A 1 107 ? -44.176 1.534 68.478 1.00 18.04 104 LEU A O 1
ATOM 885 N N . HIS A 1 108 ? -42.085 0.692 68.805 1.00 15.94 105 HIS A N 1
ATOM 886 C CA . HIS A 1 108 ? -42.621 -0.576 69.270 1.00 16.16 105 HIS A CA 1
ATOM 887 C C . HIS A 1 108 ? -41.766 -1.203 70.369 1.00 16.82 105 HIS A C 1
ATOM 888 O O . HIS A 1 108 ? -40.631 -0.797 70.654 1.00 16.00 105 HIS A O 1
ATOM 895 N N . GLU A 1 109 ? -42.382 -2.200 70.995 1.00 17.34 106 GLU A N 1
ATOM 896 C CA . GLU A 1 109 ? -41.756 -3.018 71.989 1.00 18.66 106 GLU A CA 1
ATOM 897 C C . GLU A 1 109 ? -41.836 -4.473 71.505 1.00 17.80 106 GLU A C 1
ATOM 898 O O . GLU A 1 109 ? -42.748 -4.832 70.754 1.00 16.63 106 GLU A O 1
ATOM 904 N N . GLU A 1 110 ? -40.868 -5.276 71.925 1.00 16.39 107 GLU A N 1
ATOM 905 C CA . GLU A 1 110 ? -40.760 -6.691 71.556 1.00 16.74 107 GLU A CA 1
ATOM 906 C C . GLU A 1 110 ? -40.407 -7.463 72.831 1.00 16.63 107 GLU A C 1
ATOM 907 O O . GLU A 1 110 ? -39.393 -7.199 73.469 1.00 15.85 107 GLU A O 1
ATOM 913 N N A PHE A 1 111 ? -41.164 -8.500 73.120 0.50 17.00 108 PHE A N 1
ATOM 914 N N B PHE A 1 111 ? -41.309 -8.350 73.251 0.50 16.98 108 PHE A N 1
ATOM 915 C CA A PHE A 1 111 ? -40.914 -9.230 74.347 0.50 17.03 108 PHE A CA 1
ATOM 916 C CA B PHE A 1 111 ? -41.116 -9.144 74.482 0.50 16.85 108 PHE A CA 1
ATOM 917 C C A PHE A 1 111 ? -41.465 -10.645 74.219 0.50 16.70 108 PHE A C 1
ATOM 918 C C B PHE A 1 111 ? -41.390 -10.628 74.194 0.50 16.50 108 PHE A C 1
ATOM 919 O O A PHE A 1 111 ? -42.271 -10.940 73.313 0.50 16.25 108 PHE A O 1
ATOM 920 O O B PHE A 1 111 ? -41.856 -10.988 73.101 0.50 15.91 108 PHE A O 1
ATOM 935 N N . HIS A 1 112 ? -41.075 -11.488 75.159 1.00 15.65 109 HIS A N 1
ATOM 936 C CA . HIS A 1 112 ? -41.512 -12.859 75.104 1.00 15.09 109 HIS A CA 1
ATOM 937 C C . HIS A 1 112 ? -43.044 -12.877 75.223 1.00 15.40 109 HIS A C 1
ATOM 938 O O . HIS A 1 112 ? -43.627 -12.098 75.995 1.00 15.17 109 HIS A O 1
ATOM 945 N N . SER A 1 113 ? 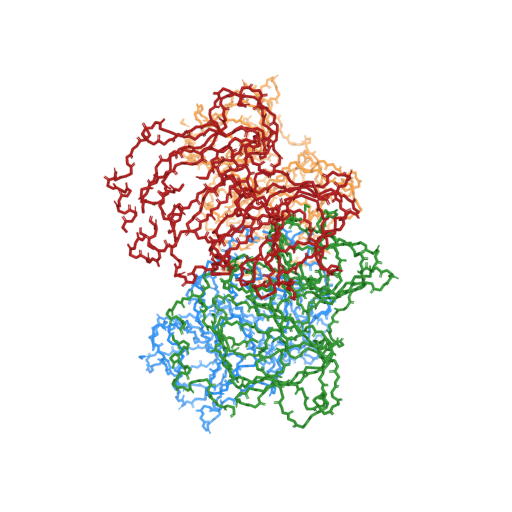-43.707 -13.731 74.480 1.00 15.66 110 SER A N 1
ATOM 946 C CA . SER A 1 113 ? -45.156 -13.809 74.575 1.00 16.45 110 SER A CA 1
ATOM 947 C C . SER A 1 113 ? -45.567 -14.201 75.998 1.00 18.01 110 SER A C 1
ATOM 948 O O . SER A 1 113 ? -44.816 -14.874 76.693 1.00 17.11 110 SER A O 1
ATOM 951 N N . PRO A 1 114 ? -46.768 -13.811 76.417 1.00 19.86 111 PRO A N 1
ATOM 952 C CA . PRO A 1 114 ? -47.252 -14.195 77.756 1.00 20.20 111 PRO A CA 1
ATOM 953 C C . PRO A 1 114 ? -47.254 -15.719 77.952 1.00 20.82 111 PRO A C 1
ATOM 954 O O . PRO A 1 114 ? -46.932 -16.195 79.031 1.00 19.67 111 PRO A O 1
ATOM 958 N N . GLU A 1 115 ? -47.619 -16.460 76.904 1.00 21.15 112 GLU A N 1
ATOM 959 C CA . GLU A 1 115 ? -47.666 -17.915 76.964 1.00 24.02 112 GLU A CA 1
ATOM 960 C C . GLU A 1 115 ? -46.252 -18.483 77.181 1.00 21.75 112 GLU A C 1
ATOM 961 O O . GLU A 1 115 ? -46.048 -19.384 78.001 1.00 20.94 112 GLU A O 1
ATOM 967 N N . PHE A 1 116 ? -45.284 -17.967 76.435 1.00 19.46 113 PHE A N 1
ATOM 968 C CA . PHE A 1 116 ? -43.902 -18.430 76.588 1.00 19.41 113 PHE A CA 1
ATOM 969 C C . PHE A 1 116 ? -43.363 -18.021 77.962 1.00 19.04 113 PHE A C 1
ATOM 970 O O . PHE A 1 116 ? -42.760 -18.838 78.644 1.00 19.40 113 PHE A O 1
ATOM 978 N N . ALA A 1 117 ? -43.654 -16.808 78.398 1.00 19.23 114 ALA A N 1
ATOM 979 C CA . ALA A 1 117 ? -43.183 -16.328 79.698 1.00 20.54 114 ALA A CA 1
ATOM 980 C C . ALA A 1 117 ? -43.692 -17.257 80.800 1.00 22.50 114 ALA A C 1
ATOM 981 O O . ALA A 1 117 ? -42.933 -17.614 81.681 1.00 24.06 114 ALA A O 1
ATOM 983 N N . GLU A 1 118 ? -44.955 -17.653 80.707 1.00 22.63 115 GLU A N 1
ATOM 984 C CA . GLU A 1 118 ? -45.587 -18.490 81.739 1.00 25.01 115 GLU A CA 1
ATOM 985 C C . GLU A 1 118 ? -44.956 -19.885 81.783 1.00 24.10 115 GLU A C 1
ATOM 986 O O . GLU A 1 118 ? -44.753 -20.432 82.855 1.00 22.52 115 GLU A O 1
ATOM 992 N N . HIS A 1 119 ? -44.687 -20.477 80.635 1.00 24.42 116 HIS A N 1
ATOM 993 C CA . HIS A 1 119 ? -44.185 -21.859 80.623 1.00 24.47 116 HIS A CA 1
ATOM 994 C C . HIS A 1 119 ? -42.651 -21.920 80.667 1.00 23.61 116 HIS A C 1
ATOM 995 O O . HIS A 1 119 ? -42.126 -22.885 81.207 1.00 22.53 116 HIS A O 1
ATOM 1002 N N . GLY A 1 120 ? -41.946 -20.916 80.130 1.00 20.49 117 GLY A N 1
ATOM 1003 C CA . GLY A 1 120 ? -40.491 -20.942 80.083 1.00 20.76 117 GLY A CA 1
ATOM 1004 C C . GLY A 1 120 ? -39.977 -21.975 79.084 1.00 19.59 117 GLY A C 1
ATOM 1005 O O . GLY A 1 120 ? -40.747 -22.572 78.360 1.00 19.46 117 GLY A O 1
ATOM 1006 N N . GLY A 1 121 ? -38.677 -22.204 79.070 1.00 19.12 118 GLY A N 1
ATOM 1007 C CA . GLY A 1 121 ? -38.052 -23.134 78.128 1.00 19.59 118 GLY A CA 1
ATOM 1008 C C . GLY A 1 121 ? -37.025 -22.428 77.244 1.00 19.31 118 GLY A C 1
ATOM 1009 O O . GLY A 1 121 ? -36.656 -21.291 77.524 1.00 17.76 118 GLY A O 1
ATOM 1010 N N . LEU A 1 122 ? -36.580 -23.099 76.178 1.00 17.93 119 LEU A N 1
ATOM 1011 C CA . LEU A 1 122 ? -35.556 -22.545 75.305 1.00 18.43 119 LEU A CA 1
ATOM 1012 C C . LEU A 1 122 ? -36.182 -21.514 74.367 1.00 16.44 119 LEU A C 1
ATOM 1013 O O . LEU A 1 122 ? -37.270 -21.695 73.832 1.00 16.75 119 LEU A O 1
ATOM 1018 N N . PHE A 1 123 ? -35.440 -20.450 74.171 1.00 16.01 120 PHE A N 1
ATOM 1019 C CA . PHE A 1 123 ? -35.808 -19.377 73.296 1.00 15.15 120 PHE A CA 1
ATOM 1020 C C . PHE A 1 123 ? -34.768 -19.335 72.180 1.00 14.27 120 PHE A C 1
ATOM 1021 O O . PHE A 1 123 ? -33.575 -19.347 72.466 1.00 14.55 120 PHE A O 1
ATOM 1029 N N . GLU A 1 124 ? -35.203 -19.283 70.933 1.00 13.67 121 GLU A N 1
ATOM 1030 C CA . GLU A 1 124 ? -34.273 -19.231 69.814 1.00 13.87 121 GLU A CA 1
ATOM 1031 C C . GLU A 1 124 ? -34.945 -18.439 68.699 1.00 14.27 121 GLU A C 1
ATOM 1032 O O . GLU A 1 124 ? -36.084 -18.738 68.338 1.00 13.48 121 GLU A O 1
ATOM 1054 N N . VAL A 1 126 ? -34.112 -15.412 65.175 1.00 13.86 123 VAL A N 1
ATOM 1055 C CA . VAL A 1 126 ? -33.243 -14.583 64.339 1.00 13.98 123 VAL A CA 1
ATOM 1056 C C . VAL A 1 126 ? -33.977 -13.264 64.063 1.00 13.85 123 VAL A C 1
ATOM 1057 O O . VAL A 1 126 ? -35.227 -13.272 63.812 1.00 14.44 123 VAL A O 1
ATOM 1061 N N . GLN A 1 127 ? -33.257 -12.156 64.180 1.00 13.77 124 GLN A N 1
ATOM 1062 C CA . GLN A 1 127 ? -33.762 -10.867 63.698 1.00 15.54 124 GLN A CA 1
ATOM 1063 C C . GLN A 1 127 ? -32.809 -10.364 62.605 1.00 14.33 124 GLN A C 1
ATOM 1064 O O . GLN A 1 127 ? -31.583 -10.254 62.806 1.00 13.98 124 GLN A O 1
ATOM 1070 N N . LEU A 1 128 ? -33.390 -10.125 61.435 1.00 12.58 125 LEU A N 1
ATOM 1071 C CA . LEU A 1 128 ? -32.695 -9.663 60.260 1.00 13.19 125 LEU A CA 1
ATOM 1072 C C . LEU A 1 128 ? -33.221 -8.280 59.864 1.00 13.79 125 LEU A C 1
ATOM 1073 O O . LEU A 1 128 ? -34.446 -8.081 59.752 1.00 14.88 125 LEU A O 1
ATOM 1078 N N . TRP A 1 129 ? -32.335 -7.326 59.666 1.00 12.42 126 TRP A N 1
ATOM 1079 C CA . TRP A 1 129 ? -32.723 -6.034 59.151 1.00 12.85 126 TRP A CA 1
ATOM 1080 C C . TRP A 1 129 ? -32.439 -6.022 57.643 1.00 12.94 126 TRP A C 1
ATOM 1081 O O . TRP A 1 129 ? -31.339 -6.397 57.237 1.00 12.28 126 TRP A O 1
ATOM 1092 N N . VAL A 1 130 ? -33.405 -5.580 56.870 1.00 11.66 127 VAL A N 1
ATOM 1093 C CA . VAL A 1 130 ? -33.319 -5.472 55.423 1.00 12.57 127 VAL A CA 1
ATOM 1094 C C . VAL A 1 130 ? -33.502 -4.006 55.033 1.00 12.89 127 VAL A C 1
ATOM 1095 O O . VAL A 1 130 ? -34.493 -3.346 55.430 1.00 13.58 127 VAL A O 1
ATOM 1099 N N . ASN A 1 131 ? -32.611 -3.523 54.188 1.00 12.35 128 ASN A N 1
ATOM 1100 C CA . ASN A 1 131 ? -32.653 -2.143 53.772 1.00 12.80 128 ASN A CA 1
ATOM 1101 C C . ASN A 1 131 ? -33.721 -1.946 52.694 1.00 12.84 128 ASN A C 1
ATOM 1102 O O . ASN A 1 131 ? -34.120 -2.869 52.013 1.00 13.77 128 ASN A O 1
ATOM 1107 N N . LEU A 1 132 ? -34.195 -0.720 52.603 1.00 13.52 129 LEU A N 1
ATOM 1108 C CA . LEU A 1 132 ? -35.124 -0.302 51.557 1.00 13.61 129 LEU A CA 1
ATOM 1109 C C . LEU A 1 132 ? -34.429 0.607 50.533 1.00 14.36 129 LEU A C 1
ATOM 1110 O O . LEU A 1 132 ? -33.555 1.420 50.881 1.00 14.00 129 LEU A O 1
ATOM 1115 N N . PRO A 1 133 ? -34.862 0.520 49.269 1.00 14.21 130 PRO A N 1
ATOM 1116 C CA . PRO A 1 133 ? -34.439 1.496 48.297 1.00 15.93 130 PRO A CA 1
ATOM 1117 C C . PRO A 1 133 ? -34.840 2.891 48.801 1.00 15.67 130 PRO A C 1
ATOM 1118 O O . PRO A 1 133 ? -35.854 3.013 49.499 1.00 14.82 130 PRO A O 1
ATOM 1122 N N . SER A 1 134 ? -34.080 3.904 48.399 1.00 14.91 131 SER A N 1
ATOM 1123 C CA . SER A 1 134 ? -34.278 5.277 48.828 1.00 16.09 131 SER A CA 1
ATOM 1124 C C . SER A 1 134 ? -35.733 5.712 48.655 1.00 16.96 131 SER A C 1
ATOM 1125 O O . SER A 1 134 ? -36.336 6.300 49.564 1.00 16.04 131 SER A O 1
ATOM 1128 N N . HIS A 1 135 ? -36.292 5.412 47.497 1.00 17.32 132 HIS A N 1
ATOM 1129 C CA . HIS A 1 135 ? -37.667 5.835 47.181 1.00 19.99 132 HIS A CA 1
ATOM 1130 C C . HIS A 1 135 ? -38.716 5.221 48.110 1.00 18.63 132 HIS A C 1
ATOM 1131 O O . HIS A 1 135 ? -39.801 5.779 48.215 1.00 19.69 132 HIS A O 1
ATOM 1138 N N . SER A 1 136 ? -38.404 4.109 48.767 1.00 16.18 133 SER A N 1
ATOM 1139 C CA . SER A 1 136 ? -39.355 3.359 49.573 1.00 16.00 133 SER A CA 1
ATOM 1140 C C . SER A 1 136 ? -39.174 3.630 51.070 1.00 16.30 133 SER A C 1
ATOM 1141 O O . SER A 1 136 ? -40.003 3.227 51.872 1.00 16.95 133 SER A O 1
ATOM 1144 N N . LYS A 1 137 ? -38.117 4.338 51.450 1.00 15.83 134 LYS A N 1
ATOM 1145 C CA . LYS A 1 137 ? -37.815 4.469 52.860 1.00 15.60 134 LYS A CA 1
ATOM 1146 C C . LYS A 1 137 ? -38.902 5.202 53.641 1.00 16.50 134 LYS A C 1
ATOM 1147 O O . LYS A 1 137 ? -39.083 4.892 54.828 1.00 16.38 134 LYS A O 1
ATOM 1161 N N . THR A 1 139 ? -42.197 5.304 53.035 1.00 16.97 136 THR A N 1
ATOM 1162 C CA . THR A 1 139 ? -43.538 4.751 52.881 1.00 17.44 136 THR A CA 1
ATOM 1163 C C . THR A 1 139 ? -44.076 4.448 54.282 1.00 18.37 136 THR A C 1
ATOM 1164 O O . THR A 1 139 ? -43.308 4.234 55.195 1.00 18.28 136 THR A O 1
ATOM 1168 N N . PRO A 1 140 ? -45.394 4.433 54.453 1.00 18.11 137 PRO A N 1
ATOM 1169 C CA . PRO A 1 140 ? -45.942 4.133 55.769 1.00 18.84 137 PRO A CA 1
ATOM 1170 C C . PRO A 1 140 ? -45.539 2.739 56.265 1.00 18.39 137 PRO A C 1
ATOM 1171 O O . PRO A 1 140 ? -45.461 1.767 55.471 1.00 18.50 137 PRO A O 1
ATOM 1175 N N . GLY A 1 141 ? -45.244 2.672 57.555 1.00 17.62 138 GLY A N 1
ATOM 1176 C CA . GLY A 1 141 ? -44.919 1.401 58.205 1.00 17.49 138 GLY A CA 1
ATOM 1177 C C . GLY A 1 141 ? -46.067 0.407 58.074 1.00 16.85 138 GLY A C 1
ATOM 1178 O O . GLY A 1 141 ? -47.233 0.803 58.048 1.00 17.05 138 GLY A O 1
ATOM 1179 N N . LYS A 1 142 ? -45.737 -0.874 57.975 1.00 15.86 139 LYS A N 1
ATOM 1180 C CA . LYS A 1 142 ? -46.746 -1.906 57.817 1.00 17.24 139 LYS A CA 1
ATOM 1181 C C . LYS A 1 142 ? -46.202 -3.237 58.333 1.00 16.61 139 LYS A C 1
ATOM 1182 O O . LYS A 1 142 ? -44.978 -3.420 58.496 1.00 15.25 139 LYS A O 1
ATOM 1188 N N . TYR A 1 143 ? -47.125 -4.161 58.576 1.00 16.22 140 TYR A N 1
ATOM 1189 C CA . TYR A 1 143 ? -46.764 -5.486 59.057 1.00 16.14 140 TYR A CA 1
ATOM 1190 C C . TYR A 1 143 ? -47.110 -6.578 58.052 1.00 15.59 140 TYR A C 1
ATOM 1191 O O . TYR A 1 143 ? -48.075 -6.481 57.311 1.00 15.33 140 TYR A O 1
ATOM 1200 N N . GLN A 1 144 ? -46.320 -7.638 58.074 1.00 14.48 141 GLN A N 1
ATOM 1201 C CA . GLN A 1 144 ? -46.655 -8.858 57.376 1.00 15.10 141 GLN A CA 1
ATOM 1202 C C . GLN A 1 144 ? -46.493 -9.982 58.399 1.00 15.91 141 GLN A C 1
ATOM 1203 O O . GLN A 1 144 ? -45.353 -10.417 58.686 1.00 14.35 141 GLN A O 1
ATOM 1209 N N . ALA A 1 145 ? -47.613 -10.395 58.986 1.00 15.79 142 ALA A N 1
ATOM 1210 C CA . ALA A 1 145 ? -47.605 -11.498 59.941 1.00 17.15 142 ALA A CA 1
ATOM 1211 C C . ALA A 1 145 ? -47.791 -12.789 59.151 1.00 18.52 142 ALA A C 1
ATOM 1212 O O . ALA A 1 145 ? -48.822 -12.999 58.539 1.00 20.01 142 ALA A O 1
ATOM 1214 N N . ILE A 1 146 ? -46.781 -13.625 59.134 1.00 17.69 143 ILE A N 1
ATOM 1215 C CA . ILE A 1 146 ? -46.836 -14.828 58.358 1.00 18.31 143 ILE A CA 1
ATOM 1216 C C . ILE A 1 146 ? -46.838 -16.041 59.290 1.00 19.09 143 ILE A C 1
ATOM 1217 O O . ILE A 1 146 ? -45.903 -16.250 60.027 1.00 17.11 143 ILE A O 1
ATOM 1222 N N . GLU A 1 147 ? -47.901 -16.836 59.199 1.00 19.60 144 GLU A N 1
ATOM 1223 C CA . GLU A 1 147 ? -48.053 -18.049 59.991 1.00 21.56 144 GLU A CA 1
ATOM 1224 C C . GLU A 1 147 ? -47.220 -19.172 59.370 1.00 21.06 144 GLU A C 1
ATOM 1225 O O . GLU A 1 147 ? -47.045 -19.255 58.134 1.00 19.38 144 GLU A O 1
ATOM 1231 N N . ALA A 1 148 ? -46.702 -20.035 60.244 1.00 21.42 145 ALA A N 1
ATOM 1232 C CA . ALA A 1 148 ? -45.819 -21.140 59.846 1.00 22.49 145 ALA A CA 1
ATOM 1233 C C . ALA A 1 148 ? -46.428 -21.950 58.689 1.00 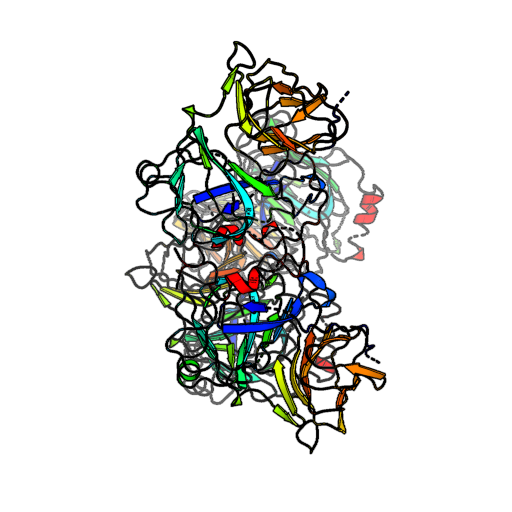26.04 145 ALA A C 1
ATOM 1234 O O . ALA A 1 148 ? -45.728 -22.294 57.748 1.00 23.83 145 ALA A O 1
ATOM 1236 N N . LYS A 1 149 ? -47.736 -22.195 58.729 1.00 24.68 146 LYS A N 1
ATOM 1237 C CA . LYS A 1 149 ? -48.354 -23.072 57.722 1.00 28.69 146 LYS A CA 1
ATOM 1238 C C . LYS A 1 149 ? -48.390 -22.417 56.333 1.00 26.40 146 LYS A C 1
ATOM 1239 O O . LYS A 1 149 ? -48.571 -23.118 55.358 1.00 28.30 146 LYS A O 1
ATOM 1245 N N . ASP A 1 150 ? -48.180 -21.110 56.225 1.00 24.38 147 ASP A N 1
ATOM 1246 C CA . ASP A 1 150 ? -48.251 -20.423 54.939 1.00 24.48 147 ASP A CA 1
ATOM 1247 C C . ASP A 1 150 ? -46.864 -20.248 54.306 1.00 23.62 147 ASP A C 1
ATOM 1248 O O . ASP A 1 150 ? -46.751 -19.692 53.213 1.00 23.78 147 ASP A O 1
ATOM 1253 N N . ILE A 1 151 ? -45.810 -20.749 54.936 1.00 22.17 148 ILE A N 1
ATOM 1254 C CA . ILE A 1 151 ? -44.489 -20.589 54.346 1.00 20.71 148 ILE A CA 1
ATOM 1255 C C . ILE A 1 151 ? -44.164 -21.845 53.516 1.00 22.63 148 ILE A C 1
ATOM 1256 O O . ILE A 1 151 ? -44.156 -22.923 54.046 1.00 20.24 148 ILE A O 1
ATOM 1261 N N . PRO A 1 152 ? -43.955 -21.703 52.197 1.00 23.50 149 PRO A N 1
ATOM 1262 C CA . PRO A 1 152 ? -43.612 -22.865 51.357 1.00 25.41 149 PRO A CA 1
ATOM 1263 C C . PRO A 1 152 ? -42.327 -23.517 51.894 1.00 26.43 149 PRO A C 1
ATOM 1264 O O . PRO A 1 152 ? -41.354 -22.804 52.134 1.00 22.71 149 PRO A O 1
ATOM 1268 N N . ASP A 1 153 ? -42.370 -24.835 52.046 1.00 25.46 150 ASP A N 1
ATOM 1269 C CA . ASP A 1 153 ? -41.288 -25.678 52.614 1.00 28.94 150 ASP A CA 1
ATOM 1270 C C . ASP A 1 153 ? -40.910 -26.739 51.579 1.00 27.37 150 ASP A C 1
ATOM 1271 O O . ASP A 1 153 ? -41.720 -27.639 51.295 1.00 29.32 150 ASP A O 1
ATOM 1276 N N . ILE A 1 154 ? -39.696 -26.659 51.062 1.00 23.84 151 ILE A N 1
ATOM 1277 C CA . ILE A 1 154 ? -39.265 -27.498 49.978 1.00 23.45 151 ILE A CA 1
ATOM 1278 C C . ILE A 1 154 ? -38.345 -28.583 50.522 1.00 21.15 151 ILE A C 1
ATOM 1279 O O . ILE A 1 154 ? -37.379 -28.265 51.184 1.00 19.24 151 ILE A O 1
ATOM 1284 N N . ALA A 1 155 ? -38.633 -29.846 50.198 1.00 20.65 152 ALA A N 1
ATOM 1285 C CA . ALA A 1 155 ? -37.759 -30.929 50.622 1.00 21.79 152 ALA A CA 1
ATOM 1286 C C . ALA A 1 155 ? -36.555 -30.962 49.674 1.00 23.01 152 ALA A C 1
ATOM 1287 O O . ALA A 1 155 ? -36.734 -31.038 48.466 1.00 24.60 152 ALA A O 1
ATOM 1289 N N . LEU A 1 156 ? -35.347 -30.893 50.219 1.00 20.41 153 LEU A N 1
ATOM 1290 C CA . LEU A 1 156 ? -34.145 -30.880 49.384 1.00 20.67 153 LEU A CA 1
ATOM 1291 C C . LEU A 1 156 ? -33.618 -32.302 49.135 1.00 21.02 153 LEU A C 1
ATOM 1292 O O . LEU A 1 156 ? -32.775 -32.501 48.251 1.00 21.11 153 LEU A O 1
ATOM 1297 N N . ASP A 1 157 ? -34.010 -33.253 49.974 1.00 20.36 154 ASP A N 1
ATOM 1298 C CA . ASP A 1 157 ? -33.607 -34.632 49.785 1.00 21.73 154 ASP A CA 1
ATOM 1299 C C . ASP A 1 157 ? -34.661 -35.513 50.462 1.00 22.01 154 ASP A C 1
ATOM 1300 O O . ASP A 1 157 ? -35.680 -34.990 50.908 1.00 20.82 154 ASP A O 1
ATOM 1305 N N . GLU A 1 158 ? -34.381 -36.804 50.543 1.00 22.71 155 GLU A N 1
ATOM 1306 C CA . GLU A 1 158 ? -35.305 -37.749 51.120 1.00 24.49 155 GLU A CA 1
ATOM 1307 C C . GLU A 1 158 ? -34.879 -38.085 52.552 1.00 25.79 155 GLU A C 1
ATOM 1308 O O . GLU A 1 158 ? -35.374 -39.063 53.129 1.00 25.30 155 GLU A O 1
ATOM 1314 N N . HIS A 1 159 ? -34.006 -37.263 53.140 1.00 24.32 156 HIS A N 1
ATOM 1315 C CA . HIS A 1 159 ? -33.468 -37.568 54.452 1.00 27.00 156 HIS A CA 1
ATOM 1316 C C . HIS A 1 159 ? -33.859 -36.536 55.505 1.00 25.47 156 HIS A C 1
ATOM 1317 O O . HIS A 1 159 ? -33.405 -36.648 56.640 1.00 26.93 156 HIS A O 1
ATOM 1324 N N . GLY A 1 160 ? -34.676 -35.548 55.161 1.00 23.04 157 GLY A N 1
ATOM 1325 C CA . GLY A 1 160 ? -35.085 -34.569 56.148 1.00 22.57 157 GLY A CA 1
ATOM 1326 C C . GLY A 1 160 ? -34.563 -33.166 55.877 1.00 21.40 157 GLY A C 1
ATOM 1327 O O . GLY A 1 160 ? -34.915 -32.235 56.624 1.00 22.58 157 GLY A O 1
ATOM 1328 N N . SER A 1 161 ? -33.717 -32.962 54.863 1.00 19.01 158 SER A N 1
ATOM 1329 C CA . SER A 1 161 ? -33.268 -31.574 54.566 1.00 17.68 158 SER A CA 1
ATOM 1330 C C . SER A 1 161 ? -34.430 -30.795 53.954 1.00 17.74 158 SER A C 1
ATOM 1331 O O . SER A 1 161 ? -35.169 -31.339 53.130 1.00 17.38 158 SER A O 1
ATOM 1334 N N . HIS A 1 162 ? -34.579 -29.518 54.332 1.00 17.19 159 HIS A N 1
ATOM 1335 C CA . HIS A 1 162 ? -35.661 -28.702 53.805 1.00 18.36 159 HIS A CA 1
ATOM 1336 C C . HIS A 1 162 ? -35.238 -27.226 53.775 1.00 16.92 159 HIS A C 1
ATOM 1337 O O . HIS A 1 162 ? -34.279 -26.797 54.450 1.00 15.02 159 HIS A O 1
ATOM 1344 N N . LEU A 1 163 ? -35.969 -26.478 52.966 1.00 16.64 160 LEU A N 1
ATOM 1345 C CA . LEU A 1 163 ? -35.755 -25.074 52.802 1.00 17.03 160 LEU A CA 1
ATOM 1346 C C . LEU A 1 163 ? -37.119 -24.371 52.800 1.00 16.90 160 LEU A C 1
ATOM 1347 O O . LEU A 1 163 ? -38.046 -24.806 52.096 1.00 17.29 160 LEU A O 1
ATOM 1352 N N . ARG A 1 164 ? -37.246 -23.315 53.601 1.00 16.22 161 ARG A N 1
ATOM 1353 C CA . ARG A 1 164 ? -38.465 -22.510 53.642 1.00 15.98 161 ARG A CA 1
ATOM 1354 C C . ARG A 1 164 ? -38.216 -21.226 52.855 1.00 14.75 161 ARG A C 1
ATOM 1355 O O . ARG A 1 164 ? -37.157 -20.567 53.045 1.00 13.11 161 ARG A O 1
ATOM 1363 N N . VAL A 1 165 ? -39.163 -20.868 51.998 1.00 14.02 162 VAL A N 1
ATOM 1364 C CA . VAL A 1 165 ? -39.024 -19.676 51.183 1.00 14.36 162 VAL A CA 1
ATOM 1365 C C . VAL A 1 165 ? -39.730 -18.526 51.899 1.00 14.29 162 VAL A C 1
ATOM 1366 O O . VAL A 1 165 ? -40.927 -18.291 51.730 1.00 14.80 162 VAL A O 1
ATOM 1370 N N . ILE A 1 166 ? -38.986 -17.824 52.724 1.00 14.48 163 ILE A N 1
ATOM 1371 C CA . ILE A 1 166 ? -39.570 -16.737 53.495 1.00 14.98 163 ILE A CA 1
ATOM 1372 C C . ILE A 1 166 ? -39.843 -15.544 52.553 1.00 14.81 163 ILE A C 1
ATOM 1373 O O . ILE A 1 166 ? -40.907 -14.941 52.610 1.00 14.88 163 ILE A O 1
ATOM 1378 N N . ALA A 1 167 ? -38.894 -15.253 51.683 1.00 14.00 164 ALA A N 1
ATOM 1379 C CA . ALA A 1 167 ? -39.035 -14.234 50.668 1.00 14.33 164 ALA A CA 1
ATOM 1380 C C . ALA A 1 167 ? -38.322 -14.690 49.393 1.00 14.85 164 ALA A C 1
ATOM 1381 O O . ALA A 1 167 ? -37.302 -15.400 49.462 1.00 14.16 164 ALA A O 1
ATOM 1383 N N . GLY A 1 168 ? -38.796 -14.202 48.260 1.00 15.36 165 GLY A N 1
ATOM 1384 C CA . GLY A 1 168 ? -38.172 -14.483 46.990 1.00 16.98 165 GLY A CA 1
ATOM 1385 C C . GLY A 1 168 ? -38.806 -15.669 46.283 1.00 18.45 165 GLY A C 1
ATOM 1386 O O . GLY A 1 168 ? -40.027 -15.807 46.189 1.00 17.17 165 GLY A O 1
ATOM 1387 N N . GLU A 1 169 ? -37.964 -16.545 45.779 1.00 21.55 166 GLU A N 1
ATOM 1388 C CA . GLU A 1 169 ? -38.480 -17.687 45.028 1.00 27.53 166 GLU A CA 1
ATOM 1389 C C . GLU A 1 169 ? -37.434 -18.798 44.982 1.00 27.42 166 GLU A C 1
ATOM 1390 O O . GLU A 1 169 ? -36.269 -18.522 44.766 1.00 29.31 166 GLU A O 1
ATOM 1396 N N . TYR A 1 170 ? -37.898 -20.017 45.174 1.00 27.97 167 TYR A N 1
ATOM 1397 C CA . TYR A 1 170 ? -37.079 -21.207 45.072 1.00 29.03 167 TYR A CA 1
ATOM 1398 C C . TYR A 1 170 ? -37.931 -22.359 44.504 1.00 30.80 167 TYR A C 1
ATOM 1399 O O . TYR A 1 170 ? -39.063 -22.552 44.915 1.00 31.02 167 TYR A O 1
ATOM 1408 N N . ALA A 1 171 ? -37.400 -23.118 43.556 1.00 39.55 168 ALA A N 1
ATOM 1409 C CA . ALA A 1 171 ? -38.103 -24.320 43.003 1.00 41.14 168 ALA A CA 1
ATOM 1410 C C . ALA A 1 171 ? -39.554 -24.004 42.602 1.00 41.64 168 ALA A C 1
ATOM 1411 O O . ALA A 1 171 ? -40.491 -24.795 42.894 1.00 40.44 168 ALA A O 1
ATOM 1413 N N . ASP A 1 172 ? -39.747 -22.869 41.934 1.00 38.65 169 ASP A N 1
ATOM 1414 C CA . ASP A 1 172 ? -41.079 -22.423 41.501 1.00 40.79 169 ASP A CA 1
ATOM 1415 C C . ASP A 1 172 ? -41.989 -22.108 42.702 1.00 37.65 169 ASP A C 1
ATOM 1416 O O . ASP A 1 172 ? -43.166 -21.866 42.503 1.00 39.33 169 ASP A O 1
ATOM 1421 N N . ALA A 1 173 ? -41.468 -22.094 43.928 1.00 32.63 170 ALA A N 1
ATOM 1422 C CA . ALA A 1 173 ? -42.273 -21.735 45.101 1.00 31.80 170 ALA A CA 1
ATOM 1423 C C . ALA A 1 173 ? -42.038 -20.251 45.409 1.00 29.86 170 ALA A C 1
ATOM 1424 O O . ALA A 1 173 ? -40.901 -19.817 45.439 1.00 30.06 170 ALA A O 1
ATOM 1426 N N . LYS A 1 174 ? -43.099 -19.498 45.646 1.00 29.88 171 LYS A N 1
ATOM 1427 C CA . LYS A 1 174 ? -42.995 -18.057 45.886 1.00 28.56 171 LYS A CA 1
ATOM 1428 C C . LYS A 1 174 ? -42.918 -17.777 47.385 1.00 23.75 171 LYS A C 1
ATOM 1429 O O . LYS A 1 174 ? -43.593 -18.416 48.172 1.00 23.61 171 LYS A O 1
ATOM 1435 N N . GLY A 1 175 ? -42.099 -16.806 47.747 1.00 20.25 172 GLY A N 1
ATOM 1436 C CA . GLY A 1 175 ? -41.916 -16.413 49.131 1.00 18.64 172 GLY A CA 1
ATOM 1437 C C . GLY A 1 175 ? -43.204 -15.926 49.768 1.00 18.09 172 GLY A C 1
ATOM 1438 O O . GLY A 1 175 ? -44.082 -15.375 49.097 1.00 19.18 172 GLY A O 1
ATOM 1439 N N . ALA A 1 176 ? -43.296 -16.118 51.074 1.00 17.65 173 ALA A N 1
ATOM 1440 C CA . ALA A 1 176 ? -44.465 -15.759 51.832 1.00 18.59 173 ALA A CA 1
ATOM 1441 C C . ALA A 1 176 ? -44.486 -14.246 52.091 1.00 17.93 173 ALA A C 1
ATOM 1442 O O . ALA A 1 176 ? -45.548 -13.655 52.188 1.00 19.56 173 ALA A O 1
ATOM 1444 N N . ALA A 1 177 ? -43.323 -13.623 52.181 1.00 16.03 174 ALA A N 1
ATOM 1445 C CA . ALA A 1 177 ? -43.245 -12.174 52.414 1.00 16.36 174 ALA A CA 1
ATOM 1446 C C . ALA A 1 177 ? -43.004 -11.437 51.092 1.00 16.37 174 ALA A C 1
ATOM 1447 O O . ALA A 1 177 ? -42.162 -11.871 50.302 1.00 17.49 174 ALA A O 1
ATOM 1449 N N . THR A 1 178 ? -43.709 -10.330 50.887 1.00 15.49 175 THR A N 1
ATOM 1450 C CA . THR A 1 178 ? -43.465 -9.444 49.755 1.00 16.13 175 THR A CA 1
ATOM 1451 C C . THR A 1 178 ? -42.299 -8.520 50.121 1.00 15.68 175 THR A C 1
ATOM 1452 O O . THR A 1 178 ? -42.052 -8.262 51.311 1.00 15.68 175 THR A O 1
ATOM 1456 N N . THR A 1 179 ? -41.620 -7.990 49.106 1.00 14.84 176 THR A N 1
ATOM 1457 C CA . THR A 1 179 ? -40.416 -7.176 49.281 1.00 15.06 176 THR A CA 1
ATOM 1458 C C . THR A 1 179 ? -40.442 -5.956 48.338 1.00 14.69 176 THR A C 1
ATOM 1459 O O . THR A 1 179 ? -41.226 -5.912 47.384 1.00 14.86 176 THR A O 1
ATOM 1463 N N . PHE A 1 180 ? -39.589 -4.966 48.623 1.00 14.58 177 PHE A N 1
ATOM 1464 C CA . PHE A 1 180 ? -39.506 -3.733 47.801 1.00 14.65 177 PHE A CA 1
ATOM 1465 C C . PHE A 1 180 ? -38.450 -3.831 46.694 1.00 16.12 177 PHE A C 1
ATOM 1466 O O . PHE A 1 180 ? -38.440 -2.996 45.775 1.00 16.49 177 PHE A O 1
ATOM 1474 N N . SER A 1 181 ? -37.532 -4.793 46.805 1.00 15.18 178 SER A N 1
ATOM 1475 C CA . SER A 1 181 ? -36.490 -4.994 45.803 1.00 14.90 178 SER A CA 1
ATOM 1476 C C . SER A 1 181 ? -36.279 -6.507 45.661 1.00 15.47 178 SER A C 1
ATOM 1477 O O . SER A 1 181 ? -36.706 -7.239 46.541 1.00 15.63 178 SER A O 1
ATOM 1480 N N . PRO A 1 182 ? -35.612 -6.959 44.591 1.00 15.67 179 PRO A N 1
ATOM 1481 C CA . PRO A 1 182 ? -35.440 -8.402 44.374 1.00 16.48 179 PRO A CA 1
ATOM 1482 C C . PRO A 1 182 ? -34.494 -9.013 45.414 1.00 15.86 179 PRO A C 1
ATOM 1483 O O . PRO A 1 182 ? -33.330 -8.608 45.499 1.00 15.33 179 PRO A O 1
ATOM 1487 N N . LEU A 1 183 ? -35.003 -9.953 46.199 1.00 15.11 180 LEU A N 1
ATOM 1488 C CA . LEU A 1 183 ? -34.205 -10.569 47.228 1.00 15.69 180 LEU A CA 1
ATOM 1489 C C . LEU A 1 183 ? -34.835 -11.895 47.665 1.00 14.86 180 LEU A C 1
ATOM 1490 O O . LEU A 1 183 ? -36.038 -12.161 47.447 1.00 15.62 180 LEU A O 1
ATOM 1495 N N . ASN A 1 184 ? -33.967 -12.734 48.211 1.00 13.93 181 ASN A N 1
ATOM 1496 C CA . ASN A 1 184 ? -34.317 -14.045 48.733 1.00 13.65 181 ASN A CA 1
ATOM 1497 C C . ASN A 1 184 ? -33.926 -14.142 50.204 1.00 13.50 181 ASN A C 1
ATOM 1498 O O . ASN A 1 184 ? -32.816 -13.735 50.618 1.00 11.98 181 ASN A O 1
ATOM 1503 N N . VAL A 1 185 ? -34.833 -14.726 50.972 1.00 12.61 182 VAL A N 1
ATOM 1504 C CA . VAL A 1 185 ? -34.543 -15.102 52.338 1.00 12.75 182 VAL A CA 1
ATOM 1505 C C . VAL A 1 185 ? -35.050 -16.528 52.461 1.00 12.28 182 VAL A C 1
ATOM 1506 O O . VAL A 1 185 ? -36.273 -16.773 52.374 1.00 11.85 182 VAL A O 1
ATOM 1510 N N . TRP A 1 186 ? -34.102 -17.449 52.566 1.00 12.27 183 TRP A N 1
ATOM 1511 C CA . TRP A 1 186 ? -34.417 -18.856 52.683 1.00 13.54 183 TRP A CA 1
ATOM 1512 C C . TRP A 1 186 ? -33.845 -19.385 53.998 1.00 13.80 183 TRP A C 1
ATOM 1513 O O . TRP A 1 186 ? -32.719 -19.032 54.362 1.00 13.89 183 TRP A O 1
ATOM 1524 N N . ASP A 1 187 ? -34.580 -20.216 54.723 1.00 14.69 184 ASP A N 1
ATOM 1525 C CA . ASP A 1 187 ? -33.978 -20.811 55.927 1.00 16.38 184 ASP A CA 1
ATOM 1526 C C . ASP A 1 187 ? -34.212 -22.321 55.882 1.00 16.55 184 ASP A C 1
ATOM 1527 O O . ASP A 1 187 ? -35.006 -22.826 55.092 1.00 18.16 184 ASP A O 1
ATOM 1532 N N . GLY A 1 188 ? -33.576 -23.056 56.748 1.00 16.30 185 GLY A N 1
ATOM 1533 C CA . GLY A 1 188 ? -33.867 -24.479 56.739 1.00 17.12 185 GLY A CA 1
ATOM 1534 C C . GLY A 1 188 ? -32.826 -25.297 57.465 1.00 17.54 185 GLY A C 1
ATOM 1535 O O . GLY A 1 188 ? -32.063 -24.776 58.297 1.00 15.81 185 GLY A O 1
ATOM 1536 N N . LYS A 1 189 ? -32.869 -26.594 57.159 1.00 18.24 186 LYS A N 1
ATOM 1537 C CA . LYS A 1 189 ? -32.022 -27.557 57.775 1.00 19.90 186 LYS A CA 1
ATOM 1538 C C . LYS A 1 189 ? -31.462 -28.493 56.704 1.00 19.13 186 LYS A C 1
ATOM 1539 O O . LYS A 1 189 ? -32.202 -28.993 55.842 1.00 17.63 186 LYS A O 1
ATOM 1545 N N . LEU A 1 190 ? -30.166 -28.719 56.787 1.00 18.56 187 LEU A N 1
ATOM 1546 C CA . LEU A 1 190 ? -29.479 -29.672 55.919 1.00 21.91 187 LEU A CA 1
ATOM 1547 C C . LEU A 1 190 ? -29.016 -30.815 56.819 1.00 22.19 187 LEU A C 1
ATOM 1548 O O . LEU A 1 190 ? -28.281 -30.581 57.792 1.00 22.67 187 LEU A O 1
ATOM 1553 N N A VAL A 1 191 ? -29.405 -32.030 56.476 0.60 22.90 188 VAL A N 1
ATOM 1554 N N B VAL A 1 191 ? -29.447 -32.033 56.528 0.40 23.22 188 VAL A N 1
ATOM 1555 C CA A VAL A 1 191 ? -29.086 -33.193 57.293 0.60 24.61 188 VAL A CA 1
ATOM 1556 C CA B VAL A 1 191 ? -29.062 -33.135 57.392 0.40 24.62 188 VAL A CA 1
ATOM 1557 C C A VAL A 1 191 ? -27.678 -33.692 56.929 0.60 25.31 188 VAL A C 1
ATOM 1558 C C B VAL A 1 191 ? -27.675 -33.639 56.951 0.40 25.68 188 VAL A C 1
ATOM 1559 O O A VAL A 1 191 ? -27.271 -33.794 55.730 0.60 25.59 188 VAL A O 1
ATOM 1560 O O B VAL A 1 191 ? -27.285 -33.774 55.732 0.40 26.26 188 VAL A O 1
ATOM 1567 N N . LYS A 1 192 ? -26.982 -34.130 58.008 1.00 28.09 189 LYS A N 1
ATOM 1568 C CA . LYS A 1 192 ? -25.642 -34.635 57.888 1.00 30.42 189 LYS A CA 1
ATOM 1569 C C . LYS A 1 192 ? -25.556 -35.642 56.737 1.00 29.39 189 LYS A C 1
ATOM 1570 O O . LYS A 1 192 ? -26.429 -36.517 56.591 1.00 28.43 189 LYS A O 1
ATOM 1576 N N . GLY A 1 193 ? -24.513 -35.475 55.938 1.00 30.62 190 GLY A N 1
ATOM 1577 C CA . GLY A 1 193 ? -24.188 -36.381 54.830 1.00 32.85 190 GLY A CA 1
ATOM 1578 C C . GLY A 1 193 ? -24.912 -36.039 53.534 1.00 33.66 190 GLY A C 1
ATOM 1579 O O . GLY A 1 193 ? -24.763 -36.758 52.561 1.00 35.52 190 GLY A O 1
ATOM 1580 N N . GLN A 1 194 ? -25.685 -34.957 53.481 1.00 29.42 191 GLN A N 1
ATOM 1581 C CA . GLN A 1 194 ? -26.386 -34.627 52.231 1.00 30.77 191 GLN A CA 1
ATOM 1582 C C . GLN A 1 194 ? -25.807 -33.352 51.610 1.00 29.58 191 GLN A C 1
ATOM 1583 O O . GLN A 1 194 ? -25.512 -32.374 52.355 1.00 29.39 191 GLN A O 1
ATOM 1589 N N . LYS A 1 195 ? -25.726 -33.377 50.266 1.00 27.25 192 LYS A N 1
ATOM 1590 C CA . LYS A 1 195 ? -25.199 -32.305 49.441 1.00 32.36 192 LYS A CA 1
ATOM 1591 C C . LYS A 1 195 ? -26.306 -31.679 48.579 1.00 31.59 192 LYS A C 1
ATOM 1592 O O . LYS A 1 195 ? -27.178 -32.400 48.076 1.00 33.26 192 LYS A O 1
ATOM 1598 N N . HIS A 1 196 ? -26.210 -30.364 48.357 1.00 26.45 193 HIS A N 1
ATOM 1599 C CA . HIS A 1 196 ? -27.219 -29.607 47.626 1.00 27.05 193 HIS A CA 1
ATOM 1600 C C . HIS A 1 196 ? -26.593 -28.465 46.827 1.00 25.85 193 HIS A C 1
ATOM 1601 O O . HIS A 1 196 ? -25.715 -27.772 47.320 1.00 25.09 193 HIS A O 1
ATOM 1608 N N . THR A 1 197 ? -27.085 -28.279 45.607 1.00 25.01 194 THR A N 1
ATOM 1609 C CA . THR A 1 197 ? -26.661 -27.175 44.757 1.00 24.73 194 THR A CA 1
ATOM 1610 C C . THR A 1 197 ? -27.786 -26.137 44.743 1.00 24.10 194 THR A C 1
ATOM 1611 O O . THR A 1 197 ? -28.961 -26.461 44.508 1.00 23.19 194 THR A O 1
ATOM 1615 N N A LEU A 1 198 ? -27.435 -24.899 45.034 0.50 22.70 195 LEU A N 1
ATOM 1616 N N B LEU A 1 198 ? -27.425 -24.892 45.014 0.50 22.45 195 LEU A N 1
ATOM 1617 C CA A LEU A 1 198 ? -28.416 -23.833 45.012 0.50 22.43 195 LEU A CA 1
ATOM 1618 C CA B LEU A 1 198 ? -28.384 -23.789 45.074 0.50 22.03 195 LEU A CA 1
ATOM 1619 C C A LEU A 1 198 ? -28.071 -22.884 43.864 0.50 22.59 195 LEU A C 1
ATOM 1620 C C B LEU A 1 198 ? -28.072 -22.790 43.955 0.50 22.32 195 LEU A C 1
ATOM 1621 O O A LEU A 1 198 ? -26.887 -22.683 43.524 0.50 20.93 195 LEU A O 1
ATOM 1622 O O B LEU A 1 198 ? -26.900 -22.446 43.732 0.50 20.81 195 LEU A O 1
ATOM 1631 N N . TYR A 1 199 ? -29.119 -22.341 43.262 1.00 21.49 196 TYR A N 1
ATOM 1632 C CA . TYR A 1 199 ? -28.996 -21.377 42.184 1.00 22.89 196 TYR A CA 1
ATOM 1633 C C . TYR A 1 199 ? -29.553 -20.047 42.666 1.00 22.64 196 TYR A C 1
ATOM 1634 O O . TYR A 1 199 ? -30.663 -19.989 43.238 1.00 21.78 196 TYR A O 1
ATOM 1643 N N A VAL A 1 200 ? -28.754 -19.010 42.424 0.50 21.27 197 VAL A N 1
ATOM 1644 N N B VAL A 1 200 ? -28.789 -18.995 42.441 0.50 22.23 197 VAL A N 1
ATOM 1645 C CA A VAL A 1 200 ? -28.996 -17.639 42.844 0.50 21.07 197 VAL A CA 1
ATOM 1646 C CA B VAL A 1 200 ? -29.167 -17.678 42.880 0.50 22.66 197 VAL A CA 1
ATOM 1647 C C A VAL A 1 200 ? -28.934 -16.742 41.608 0.50 22.55 197 VAL A C 1
ATOM 1648 C C B VAL A 1 200 ? -28.893 -16.712 41.722 0.50 23.64 197 VAL A C 1
ATOM 1649 O O A VAL A 1 200 ? -28.232 -17.062 40.662 0.50 22.89 197 VAL A O 1
ATOM 1650 O O B VAL A 1 200 ? -28.000 -16.959 40.922 0.50 24.83 197 VAL A O 1
ATOM 1657 N N . PRO A 1 201 ? -29.690 -15.636 41.601 1.00 23.77 198 PRO A N 1
ATOM 1658 C CA . PRO A 1 201 ? -29.569 -14.737 40.471 1.00 24.80 198 PRO A CA 1
ATOM 1659 C C . PRO A 1 201 ? -28.178 -14.105 40.302 1.00 24.28 198 PRO A C 1
ATOM 1660 O O . PRO A 1 201 ? -27.524 -13.697 41.271 1.00 22.60 198 PRO A O 1
ATOM 1664 N N . GLU A 1 202 ? -27.753 -14.037 39.052 1.00 24.09 199 GLU A N 1
ATOM 1665 C CA . GLU A 1 202 ? -26.479 -13.462 38.679 1.00 25.11 199 GLU A CA 1
ATOM 1666 C C . GLU A 1 202 ? -26.388 -12.037 39.243 1.00 24.39 199 GLU A C 1
ATOM 1667 O O . GLU A 1 202 ? -27.344 -11.280 39.146 1.00 21.96 199 GLU A O 1
ATOM 1673 N N . GLY A 1 203 ? -25.255 -11.684 39.840 1.00 22.44 200 GLY A N 1
ATOM 1674 C CA . GLY A 1 203 ? -25.074 -10.289 40.346 1.00 21.90 200 GLY A CA 1
ATOM 1675 C C . GLY A 1 203 ? -25.599 -10.061 41.753 1.00 20.29 200 GLY A C 1
ATOM 1676 O O . GLY A 1 203 ? -25.322 -9.005 42.336 1.00 19.14 200 GLY A O 1
ATOM 1677 N N . HIS A 1 204 ? -26.317 -11.024 42.346 1.00 18.45 201 HIS A N 1
ATOM 1678 C CA . HIS A 1 204 ? -26.856 -10.818 43.696 1.00 17.37 201 HIS A CA 1
ATOM 1679 C C . HIS A 1 204 ? -25.803 -11.040 44.794 1.00 15.65 201 HIS A C 1
ATOM 1680 O O . HIS A 1 204 ? -24.999 -11.962 44.722 1.00 14.68 201 HIS A O 1
ATOM 1687 N N . THR A 1 205 ? -25.848 -10.174 45.790 1.00 14.82 202 THR A N 1
ATOM 1688 C CA . THR A 1 205 ? -25.210 -10.426 47.083 1.00 14.37 202 THR A CA 1
ATOM 1689 C C . THR A 1 205 ? -25.696 -11.802 47.539 1.00 14.58 202 THR A C 1
ATOM 1690 O O . THR A 1 205 ? -26.883 -12.085 47.370 1.00 14.83 202 THR A O 1
ATOM 1694 N N . THR A 1 206 ? -24.801 -12.627 48.093 1.00 13.73 203 THR A N 1
ATOM 1695 C CA . THR A 1 206 ? -25.127 -13.960 48.507 1.00 13.69 203 THR A CA 1
ATOM 1696 C C . THR A 1 206 ? -24.424 -14.241 49.827 1.00 13.06 203 THR A C 1
ATOM 1697 O O . THR A 1 206 ? -23.172 -14.270 49.886 1.00 12.77 203 THR A O 1
ATOM 1701 N N . LEU A 1 207 ? -25.218 -14.355 50.882 1.00 12.72 204 LEU A N 1
ATOM 1702 C CA . LEU A 1 207 ? -24.712 -14.626 52.205 1.00 12.59 204 LEU A CA 1
ATOM 1703 C C . LEU A 1 207 ? -25.211 -15.997 52.668 1.00 13.06 204 LEU A C 1
ATOM 1704 O O . LEU A 1 207 ? -26.418 -16.281 52.567 1.00 14.36 204 LEU A O 1
ATOM 1709 N N . VAL A 1 208 ? -24.301 -16.843 53.139 1.00 12.94 205 VAL A N 1
ATOM 1710 C CA . VAL A 1 208 ? -24.653 -18.152 53.703 1.00 13.73 205 VAL A CA 1
ATOM 1711 C C . VAL A 1 208 ? -24.443 -18.051 55.208 1.00 13.98 205 VAL A C 1
ATOM 1712 O O . VAL A 1 208 ? -23.329 -17.805 55.672 1.00 13.20 205 VAL A O 1
ATOM 1716 N N . VAL A 1 209 ? -25.538 -18.145 55.934 1.00 13.47 206 VAL A N 1
ATOM 1717 C CA . VAL A 1 209 ? -25.495 -18.033 57.385 1.00 14.17 206 VAL A CA 1
ATOM 1718 C C . VAL A 1 209 ? -25.675 -19.433 57.983 1.00 14.54 206 VAL A C 1
ATOM 1719 O O . VAL A 1 209 ? -26.648 -20.113 57.674 1.00 14.91 206 VAL A O 1
ATOM 1723 N N . VAL A 1 210 ? -24.702 -19.849 58.781 1.00 13.14 207 VAL A N 1
ATOM 1724 C CA . VAL A 1 210 ? -24.767 -21.095 59.477 1.00 14.78 207 VAL A CA 1
ATOM 1725 C C . VAL A 1 210 ? -25.062 -20.771 60.939 1.00 14.10 207 VAL A C 1
ATOM 1726 O O . VAL A 1 210 ? -24.228 -20.227 61.629 1.00 14.85 207 VAL A O 1
ATOM 1730 N N . LEU A 1 211 ? -26.267 -21.090 61.394 1.00 14.12 208 LEU A N 1
ATOM 1731 C CA . LEU A 1 211 ? -26.640 -20.819 62.765 1.00 14.73 208 LEU A CA 1
ATOM 1732 C C . LEU A 1 211 ? -26.048 -21.868 63.704 1.00 15.96 208 LEU A C 1
ATOM 1733 O O . LEU A 1 211 ? -25.505 -21.526 64.774 1.00 14.78 208 LEU A O 1
ATOM 1738 N N . GLU A 1 212 ? -26.122 -23.124 63.289 1.00 16.49 209 GLU A N 1
ATOM 1739 C CA . GLU A 1 212 ? -25.669 -24.245 64.085 1.00 18.81 209 GLU A CA 1
ATOM 1740 C C . GLU A 1 212 ? -25.315 -25.382 63.129 1.00 17.85 209 GLU A C 1
ATOM 1741 O O . GLU A 1 212 ? -25.994 -25.562 62.136 1.00 17.30 209 GLU A O 1
ATOM 1747 N N . GLY A 1 213 ? -24.240 -26.102 63.424 1.00 17.76 210 GLY A N 1
ATOM 1748 C CA . GLY A 1 213 ? -23.839 -27.241 62.613 1.00 18.57 210 GLY A CA 1
ATOM 1749 C C . GLY A 1 213 ? -22.520 -27.009 61.910 1.00 19.18 210 GLY A C 1
ATOM 1750 O O . GLY A 1 213 ? -21.645 -26.276 62.411 1.00 18.12 210 GLY A O 1
ATOM 1751 N N . ALA A 1 214 ? -22.392 -27.626 60.733 1.00 18.58 211 ALA A N 1
ATOM 1752 C CA . ALA A 1 214 ? -21.142 -27.599 59.967 1.00 18.79 211 ALA A CA 1
ATOM 1753 C C . ALA A 1 214 ? -21.440 -28.004 58.529 1.00 18.53 211 ALA A C 1
ATOM 1754 O O . ALA A 1 214 ? -21.968 -29.111 58.293 1.00 19.14 211 ALA A O 1
ATOM 1756 N N A VAL A 1 215 ? -21.114 -27.119 57.587 0.50 17.41 212 VAL A N 1
ATOM 1757 N N B VAL A 1 215 ? -21.153 -27.104 57.594 0.50 17.78 212 VAL A N 1
ATOM 1758 C CA A VAL A 1 215 ? -21.403 -27.357 56.185 0.50 17.15 212 VAL A CA 1
ATOM 1759 C CA B VAL A 1 215 ? -21.346 -27.380 56.187 0.50 17.79 212 VAL A CA 1
ATOM 1760 C C A VAL A 1 215 ? -20.243 -26.839 55.321 0.50 17.02 212 VAL A C 1
ATOM 1761 C C B VAL A 1 215 ? -20.062 -27.024 55.439 0.50 17.51 212 VAL A C 1
ATOM 1762 O O A VAL A 1 215 ? -19.645 -25.783 55.618 0.50 16.58 212 VAL A O 1
ATOM 1763 O O B VAL A 1 215 ? -19.230 -26.254 55.920 0.50 17.44 212 VAL A O 1
ATOM 1770 N N . VAL A 1 216 ? -19.946 -27.589 54.251 1.00 16.91 213 VAL A N 1
ATOM 1771 C CA . VAL A 1 216 ? -18.863 -27.282 53.337 1.00 17.56 213 VAL A CA 1
ATOM 1772 C C . VAL A 1 216 ? -19.467 -26.592 52.115 1.00 17.72 213 VAL A C 1
ATOM 1773 O O . VAL A 1 216 ? -20.401 -27.120 51.502 1.00 16.23 213 VAL A O 1
ATOM 1777 N N . VAL A 1 217 ? -18.927 -25.418 51.776 1.00 17.92 214 VAL A N 1
ATOM 1778 C CA . VAL A 1 217 ? -19.356 -24.659 50.611 1.00 19.39 214 VAL A CA 1
ATOM 1779 C C . VAL A 1 217 ? -18.405 -24.963 49.436 1.00 20.77 214 VAL A C 1
ATOM 1780 O O . VAL A 1 217 ? -17.173 -24.873 49.574 1.00 19.71 214 VAL A O 1
ATOM 1784 N N . ASN A 1 218 ? -18.981 -25.281 48.282 1.00 21.32 215 ASN A N 1
ATOM 1785 C CA . ASN A 1 218 ? -18.233 -25.542 47.041 1.00 23.25 215 ASN A CA 1
ATOM 1786 C C . ASN A 1 218 ? -17.107 -26.562 47.259 1.00 25.80 215 ASN A C 1
ATOM 1787 O O . ASN A 1 218 ? -16.019 -26.392 46.713 1.00 27.01 215 ASN A O 1
ATOM 1792 N N . ASP A 1 219 ? -17.376 -27.596 48.059 1.00 25.96 216 ASP A N 1
ATOM 1793 C CA . ASP A 1 219 ? -16.463 -28.725 48.300 1.00 29.64 216 ASP A CA 1
ATOM 1794 C C . ASP A 1 219 ? -15.147 -28.342 48.987 1.00 28.10 216 ASP A C 1
ATOM 1795 O O . ASP A 1 219 ? -14.400 -29.248 49.307 1.00 30.49 216 ASP A O 1
ATOM 1800 N N . THR A 1 220 ? -14.834 -27.080 49.234 1.00 25.86 217 THR A N 1
ATOM 1801 C CA . THR A 1 220 ? -13.515 -26.772 49.787 1.00 29.32 217 THR A CA 1
ATOM 1802 C C . THR A 1 220 ? -13.554 -25.862 51.025 1.00 27.57 217 THR A C 1
ATOM 1803 O O . THR A 1 220 ? -12.514 -25.712 51.639 1.00 30.38 217 THR A O 1
ATOM 1807 N N . ASN A 1 221 ? -14.662 -25.230 51.399 1.00 24.19 218 ASN A N 1
ATOM 1808 C CA . ASN A 1 221 ? -14.592 -24.341 52.580 1.00 23.57 218 ASN A CA 1
ATOM 1809 C C . ASN A 1 221 ? -15.640 -24.741 53.617 1.00 21.43 218 ASN A C 1
ATOM 1810 O O . ASN A 1 221 ? -16.841 -24.607 53.405 1.00 20.34 218 ASN A O 1
ATOM 1815 N N . ARG A 1 222 ? -15.164 -25.184 54.767 1.00 21.11 219 ARG A N 1
ATOM 1816 C CA . ARG A 1 222 ? -16.059 -25.609 55.811 1.00 22.16 219 ARG A CA 1
ATOM 1817 C C . ARG A 1 222 ? -16.435 -24.431 56.710 1.00 21.80 219 ARG A C 1
ATOM 1818 O O . ARG A 1 222 ? -15.594 -23.618 57.070 1.00 22.14 219 ARG A O 1
ATOM 1826 N N . LEU A 1 223 ? -17.711 -24.365 57.066 1.00 20.88 220 LEU A N 1
ATOM 1827 C CA . LEU A 1 223 ? -18.259 -23.318 57.922 1.00 21.25 220 LEU A CA 1
ATOM 1828 C C . LEU A 1 223 ? -18.882 -23.964 59.161 1.00 23.33 220 LEU A C 1
ATOM 1829 O O . LEU A 1 223 ? -19.601 -24.950 59.031 1.00 22.78 220 LEU A O 1
ATOM 1834 N N . GLU A 1 224 ? -18.629 -23.378 60.331 1.00 21.40 221 GLU A N 1
ATOM 1835 C CA . GLU A 1 224 ? -19.209 -23.836 61.595 1.00 23.09 221 GLU A CA 1
ATOM 1836 C C . GLU A 1 224 ? -20.342 -22.888 62.023 1.00 21.09 221 GLU A C 1
ATOM 1837 O O . GLU A 1 224 ? -20.651 -21.911 61.334 1.00 19.59 221 GLU A O 1
ATOM 1843 N N . GLY A 1 225 ? -20.912 -23.144 63.204 1.00 19.54 222 GLY A N 1
ATOM 1844 C CA . GLY A 1 225 ? -22.033 -22.358 63.721 1.00 19.03 222 GLY A CA 1
ATOM 1845 C C . GLY A 1 225 ? -21.662 -20.918 64.047 1.00 18.35 222 GLY A C 1
ATOM 1846 O O . GLY A 1 225 ? -20.505 -20.597 64.315 1.00 18.69 222 GLY A O 1
ATOM 1847 N N . LYS A 1 226 ? -22.694 -20.088 64.021 1.00 16.40 223 LYS A N 1
ATOM 1848 C CA A LYS A 1 226 ? -22.583 -18.665 64.318 0.50 17.46 223 LYS A CA 1
ATOM 1849 C CA B LYS A 1 226 ? -22.636 -18.655 64.274 0.50 16.41 223 LYS A CA 1
ATOM 1850 C C . LYS A 1 226 ? -21.649 -18.021 63.289 1.00 16.97 223 LYS A C 1
ATOM 1851 O O . LYS A 1 226 ? -20.801 -17.201 63.661 1.00 17.05 223 LYS A O 1
ATOM 1862 N N . THR A 1 227 ? -21.796 -18.409 62.011 1.00 16.12 224 THR A N 1
ATOM 1863 C CA . THR A 1 227 ? -20.893 -17.908 60.956 1.00 17.84 224 THR A CA 1
ATOM 1864 C C . THR A 1 227 ? -21.690 -17.375 59.759 1.00 16.98 224 THR A C 1
ATOM 1865 O O . THR A 1 227 ? -22.770 -17.919 59.412 1.00 18.03 224 THR A O 1
ATOM 1869 N N . VAL A 1 228 ? -21.179 -16.309 59.157 1.00 15.55 225 VAL A N 1
ATOM 1870 C CA . VAL A 1 228 ? -21.684 -15.842 57.877 1.00 16.03 225 VAL A CA 1
ATOM 1871 C C . VAL A 1 228 ? -20.536 -15.903 56.860 1.00 14.53 225 VAL A C 1
ATOM 1872 O O . VAL A 1 228 ? -19.431 -15.433 57.139 1.00 14.35 225 VAL A O 1
ATOM 1876 N N . ALA A 1 229 ? -20.812 -16.507 55.720 1.00 13.81 226 ALA A N 1
ATOM 1877 C CA . ALA A 1 229 ? -19.905 -16.543 54.593 1.00 14.51 226 ALA A CA 1
ATOM 1878 C C . ALA A 1 229 ? -20.438 -15.592 53.513 1.00 15.08 226 ALA A C 1
ATOM 1879 O O . ALA A 1 229 ? -21.634 -15.546 53.251 1.00 14.92 226 ALA A O 1
ATOM 1881 N N . ILE A 1 230 ? -19.519 -14.889 52.861 1.00 15.38 227 ILE A N 1
ATOM 1882 C CA . ILE A 1 230 ? -19.826 -14.006 51.762 1.00 15.26 227 ILE A CA 1
ATOM 1883 C C . ILE A 1 230 ? -19.320 -14.660 50.471 1.00 15.60 227 ILE A C 1
ATOM 1884 O O . ILE A 1 230 ? -18.134 -15.041 50.371 1.00 14.21 227 ILE A O 1
ATOM 1889 N N . LEU A 1 231 ? -20.227 -14.855 49.518 1.00 15.30 228 LEU A N 1
ATOM 1890 C CA . LEU A 1 231 ? -19.863 -15.422 48.213 1.00 16.61 228 LEU A CA 1
ATOM 1891 C C . LEU A 1 231 ? -19.817 -14.280 47.188 1.00 17.06 228 LEU A C 1
ATOM 1892 O O . LEU A 1 231 ? -20.320 -13.177 47.434 1.00 19.01 228 LEU A O 1
ATOM 1897 N N . SER A 1 232 ? -19.180 -14.516 46.053 1.00 16.97 229 SER A N 1
ATOM 1898 C CA . SER A 1 232 ? -19.066 -13.480 45.040 1.00 17.26 229 SER A CA 1
ATOM 1899 C C . SER A 1 232 ? -20.435 -13.159 44.418 1.00 16.73 229 SER A C 1
ATOM 1900 O O . SER A 1 232 ? -21.329 -14.021 44.286 1.00 16.70 229 SER A O 1
ATOM 1903 N N . ARG A 1 233 ? -20.588 -11.901 44.037 1.00 16.93 230 ARG A N 1
ATOM 1904 C CA . ARG A 1 233 ? -21.799 -11.458 43.328 1.00 17.96 230 ARG A CA 1
ATOM 1905 C C . ARG A 1 233 ? -21.818 -12.081 41.931 1.00 19.06 230 ARG A C 1
ATOM 1906 O O . ARG A 1 233 ? -22.868 -12.492 41.452 1.00 20.15 230 ARG A O 1
ATOM 1914 N N . GLU A 1 234 ? -20.645 -12.210 41.328 1.00 20.42 231 GLU A N 1
ATOM 1915 C CA . GLU A 1 234 ? -20.511 -12.844 40.025 1.00 23.17 231 GLU A CA 1
ATOM 1916 C C . GLU A 1 234 ? -20.782 -14.345 40.181 1.00 21.98 231 GLU A C 1
ATOM 1917 O O . GLU A 1 234 ? -20.271 -14.961 41.114 1.00 20.38 231 GLU A O 1
ATOM 1923 N N . GLY A 1 235 ? -21.545 -14.944 39.260 1.00 21.54 232 GLY A N 1
ATOM 1924 C CA . GLY A 1 235 ? -21.851 -16.385 39.347 1.00 21.28 232 GLY A CA 1
ATOM 1925 C C . GLY A 1 235 ? -23.304 -16.660 39.755 1.00 21.01 232 GLY A C 1
ATOM 1926 O O . GLY A 1 235 ? -24.008 -15.793 40.314 1.00 19.88 232 GLY A O 1
ATOM 1927 N N . VAL A 1 236 ? -23.763 -17.878 39.511 1.00 21.61 233 VAL A N 1
ATOM 1928 C CA . VAL A 1 236 ? -25.155 -18.199 39.793 1.00 23.46 233 VAL A CA 1
ATOM 1929 C C . VAL A 1 236 ? -25.279 -19.432 40.680 1.00 24.62 233 VAL A C 1
ATOM 1930 O O . VAL A 1 236 ? -26.389 -19.730 41.104 1.00 30.30 233 VAL A O 1
ATOM 1934 N N . GLU A 1 237 ? -24.227 -20.159 40.967 1.00 22.82 234 GLU A N 1
ATOM 1935 C CA . GLU A 1 237 ? -24.503 -21.356 41.749 1.00 25.61 234 GLU A CA 1
ATOM 1936 C C . GLU A 1 237 ? -23.417 -21.625 42.788 1.00 24.05 234 GLU A C 1
ATOM 1937 O O . GLU A 1 237 ? -22.263 -21.195 42.661 1.00 21.99 234 GLU A O 1
ATOM 1943 N N . PHE A 1 238 ? -23.831 -22.357 43.813 1.00 21.47 235 PHE A N 1
ATOM 1944 C CA . PHE A 1 238 ? -22.922 -22.831 44.822 1.00 19.96 235 PHE A CA 1
ATOM 1945 C C . PHE A 1 238 ? -23.523 -24.093 45.433 1.00 20.02 235 PHE A C 1
ATOM 1946 O O . PHE A 1 238 ? -24.727 -24.362 45.264 1.00 20.28 235 PHE A O 1
ATOM 1954 N N . SER A 1 239 ? -22.695 -24.825 46.143 1.00 19.10 236 SER A N 1
ATOM 1955 C CA . SER A 1 239 ? -23.124 -26.077 46.760 1.00 19.44 236 SER A CA 1
ATOM 1956 C C . SER A 1 239 ? -22.886 -26.038 48.270 1.00 18.47 236 SER A C 1
ATOM 1957 O O . SER A 1 239 ? -21.950 -25.375 48.771 1.00 17.78 236 SER A O 1
ATOM 1960 N N . LEU A 1 240 ? -23.727 -26.772 48.975 1.00 17.52 237 LEU A N 1
ATOM 1961 C CA . LEU A 1 240 ? -23.610 -26.951 50.406 1.00 19.27 237 LEU A CA 1
ATOM 1962 C C . LEU A 1 240 ? -23.654 -28.457 50.692 1.00 19.67 237 LEU A C 1
ATOM 1963 O O . LEU A 1 240 ? -24.528 -29.178 50.184 1.00 21.31 237 LEU A O 1
ATOM 1968 N N . ASN A 1 241 ? -22.729 -28.919 51.504 1.00 20.04 238 ASN A N 1
ATOM 1969 C CA . ASN A 1 241 ? -22.629 -30.340 51.853 1.00 21.06 238 ASN A CA 1
ATOM 1970 C C . ASN A 1 241 ? -22.512 -30.421 53.369 1.00 20.12 238 ASN A C 1
ATOM 1971 O O . ASN A 1 241 ? -21.503 -29.992 53.918 1.00 19.84 238 ASN A O 1
ATOM 1976 N N . ALA A 1 242 ? -23.538 -30.927 54.046 1.00 19.81 239 ALA A N 1
ATOM 1977 C CA . ALA A 1 242 ? -23.540 -30.942 55.518 1.00 20.20 239 ALA A CA 1
ATOM 1978 C C . ALA A 1 242 ? -22.647 -32.051 56.110 1.00 21.51 239 ALA A C 1
ATOM 1979 O O . ALA A 1 242 ? -22.779 -33.222 55.778 1.00 22.25 239 ALA A O 1
ATOM 1981 N N . GLU A 1 243 ? -21.814 -31.672 57.078 1.00 22.44 240 GLU A N 1
ATOM 1982 C CA . GLU A 1 243 ? -20.954 -32.610 57.820 1.00 25.91 240 GLU A CA 1
ATOM 1983 C C . GLU A 1 243 ? -21.645 -32.985 59.145 1.00 26.30 240 GLU A C 1
ATOM 1984 O O . GLU A 1 243 ? -21.282 -33.966 59.811 1.00 24.06 240 GLU A O 1
ATOM 1990 N N . GLU A 1 244 ? -22.631 -32.164 59.504 1.00 24.44 241 GLU A N 1
ATOM 1991 C CA A GLU A 1 244 ? -23.458 -32.315 60.708 0.50 24.90 241 GLU A CA 1
ATOM 1992 C CA B GLU A 1 244 ? -23.471 -32.369 60.681 0.50 25.37 241 GLU A CA 1
ATOM 1993 C C . GLU A 1 244 ? -24.845 -31.740 60.397 1.00 23.65 241 GLU A C 1
ATOM 1994 O O . GLU A 1 244 ? -24.967 -30.924 59.495 1.00 22.30 241 GLU A O 1
ATOM 2005 N N . ASP A 1 245 ? -25.874 -32.114 61.147 1.00 22.18 242 ASP A N 1
ATOM 2006 C CA . ASP A 1 245 ? -27.193 -31.478 60.951 1.00 22.33 242 ASP A CA 1
ATOM 2007 C C . ASP A 1 245 ? -26.990 -29.965 61.104 1.00 20.99 242 ASP A C 1
ATOM 2008 O O . ASP A 1 245 ? -26.407 -29.527 62.121 1.00 18.89 242 ASP A O 1
ATOM 2013 N N . THR A 1 246 ? -27.439 -29.181 60.124 1.00 19.68 243 THR A N 1
ATOM 2014 C CA . THR A 1 246 ? -27.127 -27.755 60.092 1.00 19.89 243 THR A CA 1
ATOM 2015 C C . THR A 1 246 ? -28.389 -26.899 59.916 1.00 18.72 243 THR A C 1
ATOM 2016 O O . THR A 1 246 ? -29.182 -27.164 59.029 1.00 20.21 243 THR A O 1
ATOM 2020 N N . LYS A 1 247 ? -28.547 -25.881 60.758 1.00 17.38 244 LYS A N 1
ATOM 2021 C CA . LYS A 1 247 ? -29.565 -24.881 60.610 1.00 18.30 244 LYS A CA 1
ATOM 2022 C C . LYS A 1 247 ? -28.923 -23.702 59.866 1.00 16.52 244 LYS A C 1
ATOM 2023 O O . LYS A 1 247 ? -27.864 -23.185 60.307 1.00 14.45 244 LYS A O 1
ATOM 2029 N N . PHE A 1 248 ? -29.528 -23.304 58.758 1.00 15.20 245 PHE A N 1
ATOM 2030 C CA . PHE A 1 248 ? -28.922 -22.265 57.912 1.00 16.13 245 PHE A CA 1
ATOM 2031 C C . PHE A 1 248 ? -29.950 -21.237 57.429 1.00 14.83 245 PHE A C 1
ATOM 2032 O O . PHE A 1 248 ? -31.172 -21.415 57.536 1.00 13.97 245 PHE A O 1
ATOM 2040 N N . LEU A 1 249 ? -29.400 -20.135 56.941 1.00 14.56 246 LEU A N 1
ATOM 2041 C CA . LEU A 1 249 ? -30.139 -19.174 56.149 1.00 15.32 246 LEU A CA 1
ATOM 2042 C C . LEU A 1 249 ? -29.315 -18.867 54.910 1.00 15.33 246 LEU A C 1
ATOM 2043 O O . LEU A 1 249 ? -28.055 -18.898 54.941 1.00 16.53 246 LEU A O 1
ATOM 2048 N N . VAL A 1 250 ? -30.008 -18.666 53.824 1.00 13.74 247 VAL A N 1
ATOM 2049 C CA . VAL A 1 250 ? -29.371 -18.138 52.624 1.00 14.35 247 VAL A CA 1
ATOM 2050 C C . VAL A 1 250 ? -30.063 -16.800 52.326 1.00 13.68 247 VAL A C 1
ATOM 2051 O O . VAL A 1 250 ? -31.287 -16.746 52.202 1.00 13.63 247 VAL A O 1
ATOM 2055 N N . LEU A 1 251 ? -29.276 -15.742 52.222 1.00 12.94 248 LEU A N 1
ATOM 2056 C CA . LEU A 1 251 ? -29.786 -14.411 51.982 1.00 13.34 248 LEU A CA 1
ATOM 2057 C C . LEU A 1 251 ? -29.176 -13.901 50.684 1.00 13.82 248 LEU A C 1
ATOM 2058 O O . LEU A 1 251 ? -27.948 -13.870 50.569 1.00 14.19 248 LEU A O 1
ATOM 2063 N N . THR A 1 252 ? -30.000 -13.542 49.718 1.00 13.70 249 THR A N 1
ATOM 2064 C CA . THR A 1 252 ? -29.462 -12.989 48.468 1.00 14.39 249 THR A CA 1
ATOM 2065 C C . THR A 1 252 ? -30.284 -11.766 48.096 1.00 14.29 249 THR A C 1
ATOM 2066 O O . THR A 1 252 ? -31.464 -11.636 48.493 1.00 13.42 249 THR A O 1
ATOM 2070 N N . GLY A 1 253 ? -29.679 -10.904 47.292 1.00 13.79 250 GLY A N 1
ATOM 2071 C CA . GLY A 1 253 ? -30.416 -9.793 46.823 1.00 14.12 250 GLY A CA 1
ATOM 2072 C C . GLY A 1 253 ? -29.645 -8.899 45.880 1.00 15.12 250 GLY A C 1
ATOM 2073 O O . GLY A 1 253 ? -28.392 -8.858 45.865 1.00 14.58 250 GLY A O 1
ATOM 2074 N N A GLN A 1 254 ? -30.416 -8.184 45.067 0.50 15.49 251 GLN A N 1
ATOM 2075 N N B GLN A 1 254 ? -30.402 -8.207 45.039 0.50 15.44 251 GLN A N 1
ATOM 2076 C CA A GLN A 1 254 ? -29.867 -7.188 44.183 0.50 16.13 251 GLN A CA 1
ATOM 2077 C CA B GLN A 1 254 ? -29.837 -7.231 44.138 0.50 16.04 251 GLN A CA 1
ATOM 2078 C C A GLN A 1 254 ? -29.301 -6.069 45.063 0.50 15.47 251 GLN A C 1
ATOM 2079 C C B GLN A 1 254 ? -29.314 -6.078 45.009 0.50 15.44 251 GLN A C 1
ATOM 2080 O O A GLN A 1 254 ? -30.021 -5.531 45.905 0.50 14.82 251 GLN A O 1
ATOM 2081 O O B GLN A 1 254 ? -30.074 -5.529 45.808 0.50 14.84 251 GLN A O 1
ATOM 2092 N N . PRO A 1 255 ? -28.014 -5.749 44.907 1.00 15.01 252 PRO A N 1
ATOM 2093 C CA . PRO A 1 255 ? -27.432 -4.668 45.702 1.00 15.34 252 PRO A CA 1
ATOM 2094 C C . PRO A 1 255 ? -28.177 -3.355 45.422 1.00 15.49 252 PRO A C 1
ATOM 2095 O O . PRO A 1 255 ? -28.561 -3.095 44.289 1.00 15.76 252 PRO A O 1
ATOM 2099 N N . LEU A 1 256 ? -28.389 -2.536 46.442 1.00 15.02 253 LEU A N 1
ATOM 2100 C CA . LEU A 1 256 ? -29.185 -1.317 46.236 1.00 15.87 253 LEU A CA 1
ATOM 2101 C C . LEU A 1 256 ? -28.354 -0.238 45.543 1.00 17.10 253 LEU A C 1
ATOM 2102 O O . LEU A 1 256 ? -28.930 0.621 44.840 1.00 16.84 253 LEU A O 1
ATOM 2107 N N A ASN A 1 257 ? -27.046 -0.266 45.784 0.50 17.28 254 ASN A N 1
ATOM 2108 N N B ASN A 1 257 ? -27.040 -0.264 45.751 0.50 17.12 254 ASN A N 1
ATOM 2109 C CA A ASN A 1 257 ? -26.117 0.697 45.191 0.50 18.81 254 ASN A CA 1
ATOM 2110 C CA B ASN A 1 257 ? -26.113 0.708 45.141 0.50 18.49 254 ASN A CA 1
ATOM 2111 C C A ASN A 1 257 ? -26.576 2.122 45.512 0.50 18.70 254 ASN A C 1
ATOM 2112 C C B ASN A 1 257 ? -26.539 2.136 45.513 0.50 18.54 254 ASN A C 1
ATOM 2113 O O A ASN A 1 257 ? -26.636 2.994 44.631 0.50 19.96 254 ASN A O 1
ATOM 2114 O O B ASN A 1 257 ? -26.537 3.038 44.656 0.50 19.82 254 ASN A O 1
ATOM 2123 N N . GLU A 1 258 ? -26.878 2.328 46.786 1.00 18.03 255 GLU A N 1
ATOM 2124 C CA . GLU A 1 258 ? -27.292 3.630 47.308 1.00 18.45 255 GLU A CA 1
ATOM 2125 C C . GLU A 1 258 ? -26.531 3.843 48.617 1.00 18.31 255 GLU A C 1
ATOM 2126 O O . GLU A 1 258 ? -26.158 2.874 49.288 1.00 17.09 255 GLU A O 1
ATOM 2132 N N . PRO A 1 259 ? -26.298 5.092 48.990 1.00 18.96 256 PRO A N 1
ATOM 2133 C CA . PRO A 1 259 ? -25.565 5.356 50.223 1.00 20.08 256 PRO A CA 1
ATOM 2134 C C . PRO A 1 259 ? -26.261 4.817 51.484 1.00 20.20 256 PRO A C 1
ATOM 2135 O O . PRO A 1 259 ? -27.480 4.740 51.534 1.00 19.45 256 PRO A O 1
ATOM 2139 N N . ILE A 1 260 ? -25.468 4.457 52.482 1.00 19.94 257 ILE A N 1
ATOM 2140 C CA . ILE A 1 260 ? -26.003 4.011 53.749 1.00 20.88 257 ILE A CA 1
ATOM 2141 C C . ILE A 1 260 ? -25.530 4.966 54.850 1.00 23.67 257 ILE A C 1
ATOM 2142 O O . ILE A 1 260 ? -24.345 5.140 55.053 1.00 21.80 257 ILE A O 1
ATOM 2147 N N A GLU A 1 261 ? -26.477 5.592 55.532 0.50 23.63 258 GLU A N 1
ATOM 2148 N N B GLU A 1 261 ? -26.463 5.599 55.540 0.50 23.58 258 GLU A N 1
ATOM 2149 C CA A GLU A 1 261 ? -26.161 6.432 56.677 0.50 25.60 258 GLU A CA 1
ATOM 2150 C CA B GLU A 1 261 ? -26.092 6.398 56.696 0.50 25.49 258 GLU A CA 1
ATOM 2151 C C A GLU A 1 261 ? -27.015 5.918 57.839 0.50 25.08 258 GLU A C 1
ATOM 2152 C C B GLU A 1 261 ? -26.990 5.944 57.846 0.50 25.03 258 GLU A C 1
ATOM 2153 O O A GLU A 1 261 ? -28.258 6.071 57.829 0.50 24.12 258 GLU A O 1
ATOM 2154 O O B GLU A 1 261 ? -28.222 6.171 57.834 0.50 24.31 258 GLU A O 1
ATOM 2165 N N . GLY A 1 262 ? -26.364 5.262 58.800 1.00 24.87 259 GLY A N 1
ATOM 2166 C CA . GLY A 1 262 ? -27.070 4.675 59.920 1.00 26.17 259 GLY A CA 1
ATOM 2167 C C . GLY A 1 262 ? -26.692 5.296 61.245 1.00 29.94 259 GLY A C 1
ATOM 2168 O O . GLY A 1 262 ? -25.603 5.821 61.420 1.00 30.76 259 GLY A O 1
ATOM 2169 N N . TYR A 1 263 ? -27.631 5.229 62.166 1.00 28.04 260 TYR A N 1
ATOM 2170 C CA . TYR A 1 263 ? -27.436 5.709 63.519 1.00 29.38 260 TYR A CA 1
ATOM 2171 C C . TYR A 1 263 ? -28.440 4.980 64.405 1.00 27.86 260 TYR A C 1
ATOM 2172 O O . TYR A 1 263 ? -29.654 5.164 64.237 1.00 26.65 260 TYR A O 1
ATOM 2181 N N . GLY A 1 264 ? -27.950 4.131 65.297 1.00 26.94 261 GLY A N 1
ATOM 2182 C CA . GLY A 1 264 ? -28.843 3.385 66.197 1.00 28.01 261 GLY A CA 1
ATOM 2183 C C . GLY A 1 264 ? -29.934 2.602 65.477 1.00 28.66 261 GLY A C 1
ATOM 2184 O O . GLY A 1 264 ? -29.655 1.703 64.692 1.00 27.97 261 GLY A O 1
ATOM 2185 N N . PRO A 1 265 ? -31.196 2.947 65.710 1.00 26.49 262 PRO A N 1
ATOM 2186 C CA . PRO A 1 265 ? -32.217 2.198 64.976 1.00 26.84 262 PRO A CA 1
ATOM 2187 C C . PRO A 1 265 ? -32.756 2.927 63.733 1.00 25.04 262 PRO A C 1
ATOM 2188 O O . PRO A 1 265 ? -33.864 2.625 63.256 1.00 24.14 262 PRO A O 1
ATOM 2192 N N . PHE A 1 266 ? -31.984 3.869 63.209 1.00 23.33 263 PHE A N 1
ATOM 2193 C CA . PHE A 1 266 ? -32.363 4.568 61.995 1.00 22.79 263 PHE A CA 1
ATOM 2194 C C . PHE A 1 266 ? -31.351 4.238 60.890 1.00 23.13 263 PHE A C 1
ATOM 2195 O O . PHE A 1 266 ? -30.150 4.254 61.141 1.00 23.81 263 PHE A O 1
ATOM 2203 N N . VAL A 1 267 ? -31.826 3.934 59.683 1.00 19.22 264 VAL A N 1
ATOM 2204 C CA . VAL A 1 267 ? -30.921 3.712 58.567 1.00 17.77 264 VAL A CA 1
ATOM 2205 C C . VAL A 1 267 ? -31.513 4.443 57.364 1.00 17.48 264 VAL A C 1
ATOM 2206 O O . VAL A 1 267 ? -32.589 4.049 56.862 1.00 16.89 264 VAL A O 1
ATOM 2218 N N . ASN A 1 269 ? -30.336 7.357 53.869 1.00 23.35 266 ASN A N 1
ATOM 2219 C CA . ASN A 1 269 ? -29.348 7.483 52.794 1.00 24.91 266 ASN A CA 1
ATOM 2220 C C . ASN A 1 269 ? -28.367 8.627 53.080 1.00 26.75 266 ASN A C 1
ATOM 2221 O O . ASN A 1 269 ? -27.226 8.595 52.554 1.00 28.81 266 ASN A O 1
ATOM 2226 N N . THR A 1 270 ? -28.784 9.628 53.863 1.00 26.76 267 THR A N 1
ATOM 2227 C CA . THR A 1 270 ? -27.940 10.807 54.097 1.00 28.78 267 THR A CA 1
ATOM 2228 C C . THR A 1 270 ? -27.879 11.183 55.585 1.00 28.62 267 THR A C 1
ATOM 2229 O O . THR A 1 270 ? -28.787 10.852 56.373 1.00 27.10 267 THR A O 1
ATOM 2233 N N . LYS A 1 271 ? -26.831 11.933 55.941 1.00 30.64 268 LYS A N 1
ATOM 2234 C CA . LYS A 1 271 ? -26.677 12.439 57.309 1.00 31.26 268 LYS A CA 1
ATOM 2235 C C . LYS A 1 271 ? -27.822 13.428 57.615 1.00 29.96 268 LYS A C 1
ATOM 2236 O O . LYS A 1 271 ? -28.337 13.457 58.741 1.00 28.68 268 LYS A O 1
ATOM 2242 N N . ALA A 1 272 ? -28.241 14.222 56.630 1.00 29.90 269 ALA A N 1
ATOM 2243 C CA . ALA A 1 272 ? -29.360 15.162 56.846 1.00 29.47 269 ALA A CA 1
ATOM 2244 C C . ALA A 1 272 ? -30.634 14.389 57.227 1.00 27.20 269 ALA A C 1
ATOM 2245 O O . ALA A 1 272 ? -31.384 14.814 58.104 1.00 26.08 269 ALA A O 1
ATOM 2247 N N . GLU A 1 273 ? -30.877 13.249 56.572 1.00 26.24 270 GLU A N 1
ATOM 2248 C CA . GLU A 1 273 ? -32.052 12.429 56.896 1.00 24.68 270 GLU A CA 1
ATOM 2249 C C . GLU A 1 273 ? -31.919 11.853 58.311 1.00 23.71 270 GLU A C 1
ATOM 2250 O O . GLU A 1 273 ? -32.919 11.716 59.009 1.00 22.61 270 GLU A O 1
ATOM 2256 N N . ILE A 1 274 ? -30.705 11.483 58.721 1.00 24.29 271 ILE A N 1
ATOM 2257 C CA . ILE A 1 274 ? -30.467 10.975 60.080 1.00 24.50 271 ILE A CA 1
ATOM 2258 C C . ILE A 1 274 ? -30.777 12.099 61.086 1.00 24.90 271 ILE A C 1
ATOM 2259 O O . ILE A 1 274 ? -31.406 11.852 62.096 1.00 23.65 271 ILE A O 1
ATOM 2272 N N . GLU A 1 276 ? -32.877 14.517 60.727 1.00 26.41 273 GLU A N 1
ATOM 2273 C CA . GLU A 1 276 ? -34.353 14.655 60.758 1.00 26.44 273 GLU A CA 1
ATOM 2274 C C . GLU A 1 276 ? -34.968 13.531 61.611 1.00 24.17 273 GLU A C 1
ATOM 2275 O O . GLU A 1 276 ? -35.890 13.774 62.388 1.00 23.16 273 GLU A O 1
ATOM 2281 N N . ALA A 1 277 ? -34.463 12.307 61.474 1.00 22.94 274 ALA A N 1
ATOM 2282 C CA . ALA A 1 277 ? -34.966 11.179 62.273 1.00 22.09 274 ALA A CA 1
ATOM 2283 C C . ALA A 1 277 ? -34.726 11.431 63.768 1.00 22.21 274 ALA A C 1
ATOM 2284 O O . ALA A 1 277 ? -35.604 11.224 64.579 1.00 21.38 274 ALA A O 1
ATOM 2286 N N . ILE A 1 278 ? -33.511 11.831 64.113 1.00 23.30 275 ILE A N 1
ATOM 2287 C CA . ILE A 1 278 ? -33.149 12.150 65.492 1.00 24.25 275 ILE A CA 1
ATOM 2288 C C . ILE A 1 278 ? -34.085 13.227 66.043 1.00 24.17 275 ILE A C 1
ATOM 2289 O O . ILE A 1 278 ? -34.611 13.089 67.162 1.00 24.27 275 ILE A O 1
ATOM 2294 N N . ASN A 1 279 ? -34.276 14.292 65.273 1.00 24.59 276 ASN A N 1
ATOM 2295 C CA . ASN A 1 279 ? -35.118 15.423 65.711 1.00 24.99 276 ASN A CA 1
ATOM 2296 C C . ASN A 1 279 ? -36.576 14.967 65.890 1.00 25.06 276 ASN A C 1
ATOM 2297 O O . ASN A 1 279 ? -37.197 15.307 66.900 1.00 25.02 276 ASN A O 1
ATOM 2302 N N . ASP A 1 280 ? -37.104 14.222 64.930 1.00 24.61 277 ASP A N 1
ATOM 2303 C CA . ASP A 1 280 ? -38.479 13.712 64.990 1.00 25.21 277 ASP A CA 1
ATOM 2304 C C . ASP A 1 280 ? -38.665 12.851 66.247 1.00 25.13 277 ASP A C 1
ATOM 2305 O O . ASP A 1 280 ? -39.647 13.015 66.995 1.00 25.79 277 ASP A O 1
ATOM 2310 N N . PHE A 1 281 ? -37.711 11.977 66.521 1.00 25.67 278 PHE A N 1
ATOM 2311 C CA . PHE A 1 281 ? -37.863 11.079 67.658 1.00 26.44 278 PHE A CA 1
ATOM 2312 C C . PHE A 1 281 ? -37.682 11.824 68.982 1.00 26.90 278 PHE A C 1
ATOM 2313 O O . PHE A 1 281 ? -38.437 11.593 69.921 1.00 26.51 278 PHE A O 1
ATOM 2321 N N . ASN A 1 282 ? -36.672 12.687 69.060 1.00 26.32 279 ASN A N 1
ATOM 2322 C CA . ASN A 1 282 ? -36.381 13.379 70.301 1.00 27.80 279 ASN A CA 1
ATOM 2323 C C . ASN A 1 282 ? -37.497 14.378 70.641 1.00 28.66 279 ASN A C 1
ATOM 2324 O O . ASN A 1 282 ? -37.709 14.662 71.810 1.00 29.22 279 ASN A O 1
ATOM 2329 N N . ARG A 1 283 ? -38.224 14.890 69.656 1.00 29.29 280 ARG A N 1
ATOM 2330 C CA A ARG A 1 283 ? -39.287 15.850 69.922 0.70 31.03 280 ARG A CA 1
ATOM 2331 C CA B ARG A 1 283 ? -39.284 15.852 69.954 0.30 30.75 280 ARG A CA 1
ATOM 2332 C C . ARG A 1 283 ? -40.622 15.126 70.155 1.00 32.20 280 ARG A C 1
ATOM 2333 O O . ARG A 1 283 ? -41.660 15.771 70.219 1.00 33.72 280 ARG A O 1
ATOM 2348 N N . GLY A 1 284 ? -40.594 13.800 70.268 1.00 33.01 281 GLY A N 1
ATOM 2349 C CA . GLY A 1 284 ? -41.812 13.019 70.568 1.00 35.92 281 GLY A CA 1
ATOM 2350 C C . GLY A 1 284 ? -42.734 12.758 69.381 1.00 37.61 281 GLY A C 1
ATOM 2351 O O . GLY A 1 284 ? -43.868 12.320 69.598 1.00 37.63 281 GLY A O 1
ATOM 2352 N N . LYS A 1 285 ? -42.285 12.932 68.139 1.00 37.86 282 LYS A N 1
ATOM 2353 C CA . LYS A 1 285 ? -43.213 12.739 66.988 1.00 39.96 282 LYS A CA 1
ATOM 2354 C C . LYS A 1 285 ? -43.505 11.258 66.685 1.00 39.54 282 LYS A C 1
ATOM 2355 O O . LYS A 1 285 ? -44.383 10.987 65.868 1.00 40.55 282 LYS A O 1
ATOM 2361 N N . PHE A 1 286 ? -42.812 10.302 67.299 1.00 36.23 283 PHE A N 1
ATOM 2362 C CA . PHE A 1 286 ? -43.122 8.872 67.033 1.00 33.73 283 PHE A CA 1
ATOM 2363 C C . PHE A 1 286 ? -44.231 8.388 67.989 1.00 35.10 283 PHE A C 1
ATOM 2364 O O . PHE A 1 286 ? -44.677 7.237 67.866 1.00 37.09 283 PHE A O 1
ATOM 2372 N N A GLY A 1 287 ? -44.640 9.207 68.967 0.70 34.68 284 GLY A N 1
ATOM 2373 C CA A GLY A 1 287 ? -45.752 8.843 69.897 0.70 35.95 284 GLY A CA 1
ATOM 2374 C C A GLY A 1 287 ? -45.281 8.114 71.153 0.70 36.61 284 GLY A C 1
ATOM 2375 O O A GLY A 1 287 ? -44.177 8.349 71.646 0.70 35.36 284 GLY A O 1
ATOM 2376 N N A SER A 1 288 ? -46.132 7.230 71.685 1.00 38.77 285 SER A N 1
ATOM 2377 C CA A SER A 1 288 ? -45.809 6.448 72.907 1.00 40.31 285 SER A CA 1
ATOM 2378 C C A SER A 1 288 ? -46.689 5.193 73.006 1.00 41.42 285 SER A C 1
ATOM 2379 O O A SER A 1 288 ? -47.786 5.135 72.427 1.00 43.77 285 SER A O 1
ATOM 2382 N N A ILE A 1 289 ? -46.217 4.191 73.751 0.70 39.12 286 ILE A N 1
ATOM 2383 C CA A ILE A 1 289 ? -46.980 2.959 73.933 0.70 39.51 286 ILE A CA 1
ATOM 2384 C C A ILE A 1 289 ? -47.599 2.944 75.336 0.70 41.63 286 ILE A C 1
ATOM 2385 O O A ILE A 1 289 ? -46.884 3.020 76.332 0.70 40.18 286 ILE A O 1
ATOM 2406 N N . ALA B 1 3 ? 7.032 30.453 73.336 1.00 41.36 0 ALA B N 1
ATOM 2407 C CA . ALA B 1 3 ? 6.654 29.717 72.069 1.00 39.13 0 ALA B CA 1
ATOM 2408 C C . ALA B 1 3 ? 5.128 29.760 71.891 1.00 37.64 0 ALA B C 1
ATOM 2409 O O . ALA B 1 3 ? 4.356 29.351 72.770 1.00 32.76 0 ALA B O 1
ATOM 2424 N N . LYS B 1 5 ? 1.511 28.834 70.370 1.00 30.41 2 LYS B N 1
ATOM 2425 C CA . LYS B 1 5 ? 0.810 27.682 69.847 1.00 30.55 2 LYS B CA 1
ATOM 2426 C C . LYS B 1 5 ? 0.329 28.090 68.449 1.00 31.75 2 LYS B C 1
ATOM 2427 O O . LYS B 1 5 ? 0.012 29.259 68.229 1.00 38.03 2 LYS B O 1
ATOM 2433 N N . LYS B 1 6 ? 0.307 27.164 67.506 1.00 29.73 3 LYS B N 1
ATOM 2434 C CA A LYS B 1 6 ? -0.121 27.491 66.148 0.50 28.07 3 LYS B CA 1
ATOM 2435 C CA B LYS B 1 6 ? -0.108 27.458 66.135 0.50 28.11 3 LYS B CA 1
ATOM 2436 C C . LYS B 1 6 ? -1.583 27.083 65.936 1.00 25.58 3 LYS B C 1
ATOM 2437 O O . LYS B 1 6 ? -2.049 26.079 66.448 1.00 23.95 3 LYS B O 1
ATOM 2448 N N . PHE B 1 7 ? -2.285 27.893 65.165 1.00 24.19 4 PHE B N 1
ATOM 2449 C CA . PHE B 1 7 ? -3.653 27.628 64.777 1.00 23.49 4 PHE B CA 1
ATOM 2450 C C . PHE B 1 7 ? -3.633 26.522 63.700 1.00 22.56 4 PHE B C 1
ATOM 2451 O O . PHE B 1 7 ? -3.015 26.715 62.665 1.00 21.41 4 PHE B O 1
ATOM 2459 N N . LEU B 1 8 ? -4.272 25.379 63.931 1.00 20.79 5 LEU B N 1
ATOM 2460 C CA . LEU B 1 8 ? -4.216 24.269 62.963 1.00 21.19 5 LEU B CA 1
ATOM 2461 C C . LEU B 1 8 ? -5.482 24.196 62.108 1.00 21.63 5 LEU B C 1
ATOM 2462 O O . LEU B 1 8 ? -5.405 23.833 60.911 1.00 20.92 5 LEU B O 1
ATOM 2467 N N . GLY B 1 9 ? -6.635 24.511 62.701 1.00 20.68 6 GLY B N 1
ATOM 2468 C CA . GLY B 1 9 ? -7.874 24.457 61.967 1.00 20.54 6 GLY B CA 1
ATOM 2469 C C . GLY B 1 9 ? -9.066 24.770 62.855 1.00 19.88 6 GLY B C 1
ATOM 2470 O O . GLY B 1 9 ? -8.923 24.907 64.072 1.00 18.64 6 GLY B O 1
ATOM 2471 N N . ALA B 1 10 ? -10.232 24.847 62.231 1.00 19.59 7 ALA B N 1
ATOM 2472 C CA . ALA B 1 10 ? -11.441 25.177 62.950 1.00 19.51 7 ALA B CA 1
ATOM 2473 C C . ALA B 1 10 ? -12.657 24.593 62.241 1.00 19.73 7 ALA B C 1
ATOM 2474 O O . ALA B 1 10 ? -12.682 24.456 61.015 1.00 21.41 7 ALA B O 1
ATOM 2476 N N A TYR B 1 11 ? -13.669 24.294 63.048 0.60 20.69 8 TYR B N 1
ATOM 2477 N N B TYR B 1 11 ? -13.660 24.260 63.041 0.40 19.53 8 TYR B N 1
ATOM 2478 C CA A TYR B 1 11 ? -14.922 23.703 62.619 0.60 21.60 8 TYR B CA 1
ATOM 2479 C CA B TYR B 1 11 ? -14.924 23.752 62.559 0.40 19.69 8 TYR B CA 1
ATOM 2480 C C A TYR B 1 11 ? -16.080 24.578 63.115 0.60 20.57 8 TYR B C 1
ATOM 2481 C C B TYR B 1 11 ? -16.057 24.625 63.098 0.40 19.65 8 TYR B C 1
ATOM 2482 O O A TYR B 1 11 ? -16.155 24.860 64.306 0.60 19.90 8 TYR B O 1
ATOM 2483 O O B TYR B 1 11 ? -16.095 24.930 64.286 0.40 19.21 8 TYR B O 1
ATOM 2500 N N . GLN B 1 12 ? -16.972 25.001 62.213 1.00 20.80 9 GLN B N 1
ATOM 2501 C CA . GLN B 1 12 ? -18.138 25.789 62.596 1.00 21.54 9 GLN B CA 1
ATOM 2502 C C . GLN B 1 12 ? -19.393 24.970 62.264 1.00 21.55 9 GLN B C 1
ATOM 2503 O O . GLN B 1 12 ? -19.515 24.465 61.142 1.00 20.25 9 GLN B O 1
ATOM 2509 N N . ASN B 1 13 ? -20.301 24.832 63.224 1.00 21.85 10 ASN B N 1
ATOM 2510 C CA . ASN B 1 13 ? -21.520 24.048 63.005 1.00 23.79 10 ASN B CA 1
ATOM 2511 C C . ASN B 1 13 ? -22.754 24.933 63.166 1.00 23.57 10 ASN B C 1
ATOM 2512 O O . ASN B 1 13 ? -22.982 25.516 64.231 1.00 25.66 10 ASN B O 1
ATOM 2517 N N . ASN B 1 14 ? -23.591 24.977 62.144 1.00 23.08 11 ASN B N 1
ATOM 2518 C CA . ASN B 1 14 ? -24.822 25.772 62.216 1.00 24.81 11 ASN B CA 1
ATOM 2519 C C . ASN B 1 14 ? -26.055 24.861 62.106 1.00 25.44 11 ASN B C 1
ATOM 2520 O O . ASN B 1 14 ? -27.146 25.334 61.777 1.00 27.02 11 ASN B O 1
ATOM 2525 N N . HIS B 1 15 ? -25.876 23.568 62.331 1.00 26.02 12 HIS B N 1
ATOM 2526 C CA . HIS B 1 15 ? -26.939 22.574 62.158 1.00 28.53 12 HIS B CA 1
ATOM 2527 C C . HIS B 1 15 ? -27.333 22.078 63.553 1.00 25.77 12 HIS B C 1
ATOM 2528 O O . HIS B 1 15 ? -26.545 21.431 64.240 1.00 25.15 12 HIS B O 1
ATOM 2548 N N . HIS B 1 17 ? -29.557 20.052 66.493 1.00 21.38 14 HIS B N 1
ATOM 2549 C CA . HIS B 1 17 ? -30.311 18.808 66.673 1.00 22.03 14 HIS B CA 1
ATOM 2550 C C . HIS B 1 17 ? -30.848 18.798 68.103 1.00 20.67 14 HIS B C 1
ATOM 2551 O O . HIS B 1 17 ? -30.324 19.501 68.972 1.00 19.63 14 HIS B O 1
ATOM 2558 N N . TRP B 1 18 ? -31.869 17.996 68.336 1.00 19.58 15 TRP B N 1
ATOM 2559 C CA . TRP B 1 18 ? -32.507 17.932 69.640 1.00 19.27 15 TRP B CA 1
ATOM 2560 C C . TRP B 1 18 ? -32.019 16.744 70.470 1.00 20.06 15 TRP B C 1
ATOM 2561 O O . TRP B 1 18 ? -31.991 15.606 69.994 1.00 19.87 15 TRP B O 1
ATOM 2572 N N . VAL B 1 19 ? -31.702 17.041 71.723 1.00 19.62 16 VAL B N 1
ATOM 2573 C CA . VAL B 1 19 ? -31.450 16.038 72.712 1.00 22.08 16 VAL B CA 1
ATOM 2574 C C . VAL B 1 19 ? -32.698 16.044 73.591 1.00 22.26 16 VAL B C 1
ATOM 2575 O O . VAL B 1 19 ? -32.932 17.013 74.324 1.00 22.01 16 VAL B O 1
ATOM 2579 N N . GLY B 1 20 ? -33.517 15.002 73.464 1.00 20.93 17 GLY B N 1
ATOM 2580 C CA . GLY B 1 20 ? -34.811 15.022 74.095 1.00 21.63 17 GLY B CA 1
ATOM 2581 C C . GLY B 1 20 ? -35.649 16.175 73.549 1.00 21.12 17 GLY B C 1
ATOM 2582 O O . GLY B 1 20 ? -35.432 16.640 72.407 1.00 21.95 17 GLY B O 1
ATOM 2583 N N . ASP B 1 21 ? -36.624 16.653 74.305 1.00 20.78 18 ASP B N 1
ATOM 2584 C CA . ASP B 1 21 ? -37.427 17.765 73.795 1.00 21.35 18 ASP B CA 1
ATOM 2585 C C . ASP B 1 21 ? -37.066 19.063 74.528 1.00 21.12 18 ASP B C 1
ATOM 2586 O O . ASP B 1 21 ? -37.772 20.049 74.368 1.00 22.62 18 ASP B O 1
ATOM 2591 N N . GLY B 1 22 ? -35.987 19.076 75.305 1.00 20.05 19 GLY B N 1
ATOM 2592 C CA . GLY B 1 22 ? -35.619 20.272 76.072 1.00 20.43 19 GLY B CA 1
ATOM 2593 C C . GLY B 1 22 ? -34.246 20.840 75.738 1.00 20.02 19 GLY B C 1
ATOM 2594 O O . GLY B 1 22 ? -33.886 21.909 76.272 1.00 19.28 19 GLY B O 1
ATOM 2595 N N . PHE B 1 23 ? -33.445 20.152 74.932 1.00 19.41 20 PHE B N 1
ATOM 2596 C CA . PHE B 1 23 ? -32.072 20.671 74.661 1.00 19.89 20 PHE B CA 1
ATOM 2597 C C . PHE B 1 23 ? -31.811 20.802 73.160 1.00 19.18 20 PHE B C 1
ATOM 2598 O O . PHE B 1 23 ? -31.410 19.820 72.509 1.00 18.16 20 PHE B O 1
ATOM 2606 N N . PRO B 1 24 ? -31.997 22.015 72.609 1.00 18.05 21 PRO B N 1
ATOM 2607 C CA . PRO B 1 24 ? -31.753 22.275 71.198 1.00 17.34 21 PRO B CA 1
ATOM 2608 C C . PRO B 1 24 ? -30.266 22.624 71.093 1.00 17.70 21 PRO B C 1
ATOM 2609 O O . PRO B 1 24 ? -29.888 23.723 71.482 1.00 19.56 21 PRO B O 1
ATOM 2613 N N . VAL B 1 25 ? -29.458 21.724 70.548 1.00 16.58 22 VAL B N 1
ATOM 2614 C CA . VAL B 1 25 ? -28.030 21.910 70.654 1.00 17.70 22 VAL B CA 1
ATOM 2615 C C . VAL B 1 25 ? -27.340 21.869 69.295 1.00 17.27 22 VAL B C 1
ATOM 2616 O O . VAL B 1 25 ? -27.808 21.268 68.330 1.00 17.85 22 VAL B O 1
ATOM 2620 N N . TYR B 1 26 ? -26.195 22.546 69.279 1.00 16.70 23 TYR B N 1
ATOM 2621 C CA . TYR B 1 26 ? -25.262 22.515 68.193 1.00 17.55 23 TYR B CA 1
ATOM 2622 C C . TYR B 1 26 ? -24.029 21.738 68.676 1.00 16.65 23 TYR B C 1
ATOM 2623 O O . TYR B 1 26 ? -23.379 22.152 69.649 1.00 16.78 23 TYR B O 1
ATOM 2632 N N . ASN B 1 27 ? -23.769 20.594 68.068 1.00 17.43 24 ASN B N 1
ATOM 2633 C CA . ASN B 1 27 ? -22.596 19.804 68.428 1.00 18.42 24 ASN B CA 1
ATOM 2634 C C . ASN B 1 27 ? -21.365 20.513 67.861 1.00 18.40 24 ASN B C 1
ATOM 2635 O O . ASN B 1 27 ? -21.277 20.661 66.647 1.00 21.06 24 ASN B O 1
ATOM 2640 N N . LEU B 1 28 ? -20.454 20.981 68.704 1.00 18.74 25 LEU B N 1
ATOM 2641 C CA . LEU B 1 28 ? -19.267 21.691 68.225 1.00 19.80 25 LEU B CA 1
ATOM 2642 C C . LEU B 1 28 ? -18.090 20.713 68.035 1.00 21.34 25 LEU B C 1
ATOM 2643 O O . LEU B 1 28 ? -17.225 20.991 67.215 1.00 23.56 25 LEU B O 1
ATOM 2648 N N . PHE B 1 29 ? -18.055 19.593 68.755 1.00 18.67 26 PHE B N 1
ATOM 2649 C CA . PHE B 1 29 ? -17.058 18.549 68.508 1.00 20.00 26 PHE B CA 1
ATOM 2650 C C . PHE B 1 29 ? -17.510 17.244 69.166 1.00 20.81 26 PHE B C 1
ATOM 2651 O O . PHE B 1 29 ? -18.298 17.218 70.133 1.00 18.32 26 PHE B O 1
ATOM 2659 N N . SER B 1 30 ? -16.991 16.170 68.600 1.00 19.98 27 SER B N 1
ATOM 2660 C CA . SER B 1 30 ? -17.281 14.854 69.048 1.00 23.18 27 SER B CA 1
ATOM 2661 C C . SER B 1 30 ? -16.048 13.971 68.839 1.00 22.51 27 SER B C 1
ATOM 2662 O O . SER B 1 30 ? -15.335 14.142 67.867 1.00 24.87 27 SER B O 1
ATOM 2665 N N . TYR B 1 31 ? -15.868 13.023 69.740 1.00 23.77 28 TYR B N 1
ATOM 2666 C CA . TYR B 1 31 ? -14.740 12.048 69.705 1.00 26.88 28 TYR B CA 1
ATOM 2667 C C . TYR B 1 31 ? -14.884 11.154 68.468 1.00 30.87 28 TYR B C 1
ATOM 2668 O O . TYR B 1 31 ? -13.916 10.568 67.968 1.00 30.64 28 TYR B O 1
ATOM 2677 N N . ASP B 1 32 ? -16.119 11.095 67.999 1.00 32.36 29 ASP B N 1
ATOM 2678 C CA . ASP B 1 32 ? -16.530 10.316 66.843 1.00 42.06 29 ASP B CA 1
ATOM 2679 C C . ASP B 1 32 ? -15.924 10.874 65.541 1.00 42.71 29 ASP B C 1
ATOM 2680 O O . ASP B 1 32 ? -15.746 10.107 64.587 1.00 41.48 29 ASP B O 1
ATOM 2685 N N . ARG B 1 33 ? -15.600 12.176 65.479 1.00 39.55 30 ARG B N 1
ATOM 2686 C CA A ARG B 1 33 ? -15.069 12.802 64.258 0.50 41.61 30 ARG B CA 1
ATOM 2687 C CA B ARG B 1 33 ? -15.047 12.726 64.233 0.50 43.13 30 ARG B CA 1
ATOM 2688 C C . ARG B 1 33 ? -13.579 13.150 64.406 1.00 43.05 30 ARG B C 1
ATOM 2689 O O . ARG B 1 33 ? -12.828 13.039 63.452 1.00 43.14 30 ARG B O 1
ATOM 2704 N N . LEU B 1 34 ? -13.138 13.595 65.589 1.00 37.92 31 LEU B N 1
ATOM 2705 C CA . LEU B 1 34 ? -11.696 14.019 65.715 1.00 36.32 31 LEU B CA 1
ATOM 2706 C C . LEU B 1 34 ? -10.901 13.156 66.701 1.00 33.13 31 LEU B C 1
ATOM 2707 O O . LEU B 1 34 ? -9.707 13.366 66.834 1.00 34.39 31 LEU B O 1
ATOM 2712 N N . GLY B 1 35 ? -11.571 12.256 67.419 1.00 30.92 32 GLY B N 1
ATOM 2713 C CA . GLY B 1 35 ? -10.992 11.284 68.366 1.00 29.72 32 GLY B CA 1
ATOM 2714 C C . GLY B 1 35 ? -9.927 11.804 69.329 1.00 31.35 32 GLY B C 1
ATOM 2715 O O . GLY B 1 35 ? -10.187 12.648 70.174 1.00 36.34 32 GLY B O 1
ATOM 2716 N N . GLN B 1 36 ? -8.711 11.236 69.204 1.00 24.45 33 GLN B N 1
ATOM 2717 C CA . GLN B 1 36 ? -7.583 11.478 70.117 1.00 24.84 33 GLN B CA 1
ATOM 2718 C C . GLN B 1 36 ? -7.064 12.923 70.056 1.00 23.87 33 GLN B C 1
ATOM 2719 O O . GLN B 1 36 ? -6.439 13.391 71.011 1.00 23.72 33 GLN B O 1
ATOM 2725 N N . THR B 1 37 ? -7.331 13.622 68.974 1.00 23.70 34 THR B N 1
ATOM 2726 C CA . THR B 1 37 ? -6.915 15.008 68.841 1.00 22.79 34 THR B CA 1
ATOM 2727 C C . THR B 1 37 ? -7.522 15.857 69.973 1.00 21.18 34 THR B C 1
ATOM 2728 O O . THR B 1 37 ? -6.862 16.756 70.480 1.00 20.53 34 THR B O 1
ATOM 2732 N N . LEU B 1 38 ? -8.755 15.534 70.387 1.00 18.97 35 LEU B N 1
ATOM 2733 C CA . LEU B 1 38 ? -9.485 16.279 71.404 1.00 19.00 35 LEU B CA 1
ATOM 2734 C C . LEU B 1 38 ? -9.117 15.884 72.844 1.00 18.30 35 LEU B C 1
ATOM 2735 O O . LEU B 1 38 ? -9.533 16.596 73.768 1.00 16.98 35 LEU B O 1
ATOM 2740 N N . SER B 1 39 ? -8.418 14.758 73.042 1.00 18.21 36 SER B N 1
ATOM 2741 C CA . SER B 1 39 ? -8.151 14.196 74.370 1.00 19.42 36 SER B CA 1
ATOM 2742 C C . SER B 1 39 ? -7.620 15.278 75.313 1.00 20.48 36 SER B C 1
ATOM 2743 O O . SER B 1 39 ? -6.615 15.918 74.982 1.00 21.34 36 SER B O 1
ATOM 2746 N N . PRO B 1 40 ? -8.163 15.375 76.528 1.00 19.24 37 PRO B N 1
ATOM 2747 C CA . PRO B 1 40 ? -9.176 14.444 77.117 1.00 19.57 37 PRO B CA 1
ATOM 2748 C C . PRO B 1 40 ? -10.666 14.744 76.884 1.00 20.00 37 PRO B C 1
ATOM 2749 O O . PRO B 1 40 ? -11.531 14.090 77.470 1.00 21.33 37 PRO B O 1
ATOM 2753 N N . PHE B 1 41 ? -10.978 15.686 76.017 1.00 18.72 38 PHE B N 1
ATOM 2754 C CA . PHE B 1 41 ? -12.384 16.101 75.790 1.00 17.90 38 PHE B CA 1
ATOM 2755 C C . PHE B 1 41 ? -13.039 15.164 74.769 1.00 17.43 38 PHE B C 1
ATOM 2756 O O . PHE B 1 41 ? -12.411 14.789 73.790 1.00 17.84 38 PHE B O 1
ATOM 2764 N N . LEU B 1 42 ? -14.314 14.821 74.993 1.00 17.18 39 LEU B N 1
ATOM 2765 C CA . LEU B 1 42 ? -15.008 13.842 74.158 1.00 16.92 39 LEU B CA 1
ATOM 2766 C C . LEU B 1 42 ? -16.143 14.475 73.344 1.00 17.74 39 LEU B C 1
ATOM 2767 O O . LEU B 1 42 ? -16.450 13.986 72.241 1.00 18.64 39 LEU B O 1
ATOM 2772 N N . LEU B 1 43 ? -16.807 15.495 73.886 1.00 16.81 40 LEU B N 1
ATOM 2773 C CA . LEU B 1 43 ? -17.986 16.025 73.234 1.00 18.50 40 LEU B CA 1
ATOM 2774 C C . LEU B 1 43 ? -18.318 17.399 73.803 1.00 17.56 40 LEU B C 1
ATOM 2775 O O . LEU B 1 43 ? -18.107 17.652 74.991 1.00 16.66 40 LEU B O 1
ATOM 2780 N N A LEU B 1 44 ? -18.786 18.295 72.946 0.50 16.67 41 LEU B N 1
ATOM 2781 N N B LEU B 1 44 ? -18.829 18.242 72.930 0.50 16.79 41 LEU B N 1
ATOM 2782 C CA A LEU B 1 44 ? -19.291 19.596 73.416 0.50 17.09 41 LEU B CA 1
ATOM 2783 C CA B LEU B 1 44 ? -19.280 19.564 73.303 0.50 17.32 41 LEU B CA 1
ATOM 2784 C C A LEU B 1 44 ? -20.548 19.938 72.614 0.50 17.09 41 LEU B C 1
ATOM 2785 C C B LEU B 1 44 ? -20.593 19.831 72.564 0.50 17.26 41 LEU B C 1
ATOM 2786 O O A LEU B 1 44 ? -20.503 20.067 71.382 0.50 16.96 41 LEU B O 1
ATOM 2787 O O B LEU B 1 44 ? -20.644 19.775 71.321 0.50 16.79 41 LEU B O 1
ATOM 2796 N N . ASP B 1 45 ? -21.660 20.010 73.341 1.00 17.25 42 ASP B N 1
ATOM 2797 C CA . ASP B 1 45 ? -22.982 20.355 72.803 1.00 18.08 42 ASP B CA 1
ATOM 2798 C C . ASP B 1 45 ? -23.345 21.730 73.375 1.00 18.39 42 ASP B C 1
ATOM 2799 O O . ASP B 1 45 ? -23.302 21.945 74.604 1.00 19.53 42 ASP B O 1
ATOM 2804 N N . TYR B 1 46 ? -23.669 22.655 72.492 1.00 17.05 43 TYR B N 1
ATOM 2805 C CA . TYR B 1 46 ? -24.016 23.991 72.881 1.00 18.23 43 TYR B CA 1
ATOM 2806 C C . TYR B 1 46 ? -25.495 24.273 72.593 1.00 17.74 43 TYR B C 1
ATOM 2807 O O . TYR B 1 46 ? -25.908 24.354 71.439 1.00 16.69 43 TYR B O 1
ATOM 2816 N N . ALA B 1 47 ? -26.285 24.403 73.659 1.00 18.20 44 ALA B N 1
ATOM 2817 C CA . ALA B 1 47 ? -27.665 24.848 73.517 1.00 18.26 44 ALA B CA 1
ATOM 2818 C C . ALA B 1 47 ? -27.650 26.371 73.418 1.00 18.79 44 ALA B C 1
ATOM 2819 O O . ALA B 1 47 ? -27.643 27.054 74.463 1.00 18.32 44 ALA B O 1
ATOM 2821 N N . ALA B 1 48 ? -27.566 26.878 72.197 1.00 18.21 45 ALA B N 1
ATOM 2822 C CA . ALA B 1 48 ? -27.563 28.307 71.962 1.00 19.99 45 ALA B CA 1
ATOM 2823 C C . ALA B 1 48 ? -28.916 28.854 72.426 1.00 20.11 45 ALA B C 1
ATOM 2824 O O . ALA B 1 48 ? -29.889 28.105 72.454 1.00 20.01 45 ALA B O 1
ATOM 2826 N N . PRO B 1 49 ? -28.978 30.156 72.750 1.00 20.57 46 PRO B N 1
ATOM 2827 C CA . PRO B 1 49 ? -30.183 30.762 73.311 1.00 19.90 46 PRO B CA 1
ATOM 2828 C C . PRO B 1 49 ? -31.454 30.385 72.535 1.00 21.01 46 PRO B C 1
ATOM 2829 O O . PRO B 1 49 ? -31.580 30.650 71.350 1.00 21.23 46 PRO B O 1
ATOM 2833 N N . TYR B 1 50 ? -32.382 29.767 73.238 1.00 20.71 47 TYR B N 1
ATOM 2834 C CA . TYR B 1 50 ? -33.625 29.303 72.664 1.00 20.55 47 TYR B CA 1
ATOM 2835 C C . TYR B 1 50 ? -34.741 29.654 73.638 1.00 19.60 47 TYR B C 1
ATOM 2836 O O . TYR B 1 50 ? -34.655 29.291 74.808 1.00 19.13 47 TYR B O 1
ATOM 2845 N N . ASN B 1 51 ? -35.796 30.312 73.151 1.00 20.43 48 ASN B N 1
ATOM 2846 C CA . ASN B 1 51 ? -36.836 30.806 74.032 1.00 21.18 48 ASN B CA 1
ATOM 2847 C C . ASN B 1 51 ? -37.979 29.780 74.116 1.00 21.08 48 ASN B C 1
ATOM 2848 O O . ASN B 1 51 ? -38.744 29.561 73.168 1.00 20.65 48 ASN B O 1
ATOM 2853 N N . PHE B 1 52 ? -38.087 29.145 75.270 1.00 20.60 49 PHE B N 1
ATOM 2854 C CA . PHE B 1 52 ? -39.138 28.186 75.506 1.00 20.68 49 PHE B CA 1
ATOM 2855 C C . PHE B 1 52 ? -40.401 28.865 76.040 1.00 21.69 49 PHE B C 1
ATOM 2856 O O . PHE B 1 52 ? -40.324 29.669 76.969 1.00 22.62 49 PHE B O 1
ATOM 2864 N N . SER B 1 53 ? -41.559 28.502 75.485 1.00 22.27 50 SER B N 1
ATOM 2865 C CA . SER B 1 53 ? -42.832 29.009 76.003 1.00 24.18 50 SER B CA 1
ATOM 2866 C C . SER B 1 53 ? -43.110 28.369 77.368 1.00 24.45 50 SER B C 1
ATOM 2867 O O . SER B 1 53 ? -42.684 27.244 77.610 1.00 23.32 50 SER B O 1
ATOM 2870 N N . PRO B 1 54 ? -43.857 29.066 78.238 1.00 27.44 51 PRO B N 1
ATOM 2871 C CA . PRO B 1 54 ? -44.305 28.525 79.518 1.00 27.44 51 PRO B CA 1
ATOM 2872 C C . PRO B 1 54 ? -45.037 27.193 79.309 1.00 28.87 51 PRO B C 1
ATOM 2873 O O . PRO B 1 54 ? -45.762 27.046 78.327 1.00 26.84 51 PRO B O 1
ATOM 2877 N N . THR B 1 55 ? -44.812 26.227 80.195 1.00 28.03 52 THR B N 1
ATOM 2878 C CA . THR B 1 55 ? -45.473 24.943 80.060 1.00 28.67 52 THR B CA 1
ATOM 2879 C C . THR B 1 55 ? -45.610 24.277 81.434 1.00 27.89 52 THR B C 1
ATOM 2880 O O . THR B 1 55 ? -44.886 24.610 82.369 1.00 26.80 52 THR B O 1
ATOM 2884 N N . THR B 1 56 ? -46.539 23.326 81.513 1.00 29.82 53 THR B N 1
ATOM 2885 C CA . THR B 1 56 ? -46.707 22.480 82.696 1.00 30.16 53 THR B CA 1
ATOM 2886 C C . THR B 1 56 ? -46.002 21.144 82.450 1.00 30.09 53 THR B C 1
ATOM 2887 O O . THR B 1 56 ? -45.911 20.339 83.353 1.00 32.09 53 THR B O 1
ATOM 2891 N N . GLU B 1 57 ? -45.529 20.901 81.233 1.00 29.93 54 GLU B N 1
ATOM 2892 C CA . GLU B 1 57 ? -44.883 19.632 80.928 1.00 31.01 54 GLU B CA 1
ATOM 2893 C C . GLU B 1 57 ? -43.403 19.696 81.338 1.00 28.05 54 GLU B C 1
ATOM 2894 O O . GLU B 1 57 ? -42.813 20.769 81.542 1.00 27.74 54 GLU B O 1
ATOM 2900 N N . GLN B 1 58 ? -42.824 18.526 81.491 1.00 26.48 55 GLN B N 1
ATOM 2901 C CA . GLN B 1 58 ? -41.434 18.382 81.855 1.00 26.89 55 GLN B CA 1
ATOM 2902 C C . GLN B 1 58 ? -40.626 18.118 80.577 1.00 25.51 55 GLN B C 1
ATOM 2903 O O . GLN B 1 58 ? -40.669 17.025 80.014 1.00 26.48 55 GLN B O 1
ATOM 2909 N N . GLN B 1 59 ? -39.880 19.118 80.146 1.00 22.98 56 GLN B N 1
ATOM 2910 C CA . GLN B 1 59 ? -39.127 19.047 78.916 1.00 22.44 56 GLN B CA 1
ATOM 2911 C C . GLN B 1 59 ? -37.648 18.830 79.240 1.00 23.21 56 GLN B C 1
ATOM 2912 O O . GLN B 1 59 ? -37.080 19.456 80.137 1.00 20.51 56 GLN B O 1
ATOM 2918 N N . GLY B 1 60 ? -37.046 17.939 78.491 1.00 22.74 57 GLY B N 1
ATOM 2919 C CA . GLY B 1 60 ? -35.659 17.612 78.705 1.00 24.35 57 GLY B CA 1
ATOM 2920 C C . GLY B 1 60 ? -35.374 16.243 78.131 1.00 27.58 57 GLY B C 1
ATOM 2921 O O . GLY B 1 60 ? -35.892 15.894 77.064 1.00 28.04 57 GLY B O 1
ATOM 2922 N N . VAL B 1 61 ? -34.594 15.454 78.841 1.00 26.18 58 VAL B N 1
ATOM 2923 C CA . VAL B 1 61 ? -34.299 14.129 78.327 1.00 30.36 58 VAL B CA 1
ATOM 2924 C C . VAL B 1 61 ? -34.521 13.118 79.457 1.00 29.43 58 VAL B C 1
ATOM 2925 O O . VAL B 1 61 ? -34.141 13.365 80.602 1.00 30.53 58 VAL B O 1
ATOM 2929 N N . GLY B 1 62 ? -35.151 12.002 79.120 1.00 28.63 59 GLY B N 1
ATOM 2930 C CA . GLY B 1 62 ? -35.460 10.973 80.098 1.00 28.63 59 GLY B CA 1
ATOM 2931 C C . GLY B 1 62 ? -34.243 10.154 80.501 1.00 27.86 59 GLY B C 1
ATOM 2932 O O . GLY B 1 62 ? -33.114 10.409 80.058 1.00 25.75 59 GLY B O 1
ATOM 2933 N N . SER B 1 63 ? -34.529 9.135 81.314 1.00 27.24 60 SER B N 1
ATOM 2934 C CA . SER B 1 63 ? -33.564 8.215 81.902 1.00 27.76 60 SER B CA 1
ATOM 2935 C C . SER B 1 63 ? -32.572 7.696 80.857 1.00 25.50 60 SER B C 1
ATOM 2936 O O . SER B 1 63 ? -32.970 7.121 79.853 1.00 25.33 60 SER B O 1
ATOM 2939 N N . HIS B 1 64 ? -31.279 7.916 81.095 1.00 23.11 61 HIS B N 1
ATOM 2940 C CA . HIS B 1 64 ? -30.253 7.407 80.188 1.00 22.01 61 HIS B CA 1
ATOM 2941 C C . HIS B 1 64 ? -28.997 7.103 81.002 1.00 21.69 61 HIS B C 1
ATOM 2942 O O . HIS B 1 64 ? -28.785 7.687 82.065 1.00 18.90 61 HIS B O 1
ATOM 2949 N N . PRO B 1 65 ? -28.194 6.173 80.512 1.00 21.48 62 PRO B N 1
ATOM 2950 C CA . PRO B 1 65 ? -27.011 5.799 81.236 1.00 21.41 62 PRO B CA 1
ATOM 2951 C C . PRO B 1 65 ? -25.740 6.491 80.727 1.00 19.76 62 PRO B C 1
ATOM 2952 O O . PRO B 1 65 ? -25.723 7.015 79.628 1.00 20.26 62 PRO B O 1
ATOM 2956 N N . HIS B 1 66 ? -24.714 6.486 81.568 1.00 19.62 63 HIS B N 1
ATOM 2957 C CA . HIS B 1 66 ? -23.360 6.917 81.209 1.00 18.57 63 HIS B CA 1
ATOM 2958 C C . HIS B 1 66 ? -22.370 6.022 81.940 1.00 18.59 63 HIS B C 1
ATOM 2959 O O . HIS B 1 66 ? -22.612 5.642 83.105 1.00 18.65 63 HIS B O 1
ATOM 2966 N N . ARG B 1 67 ? -21.268 5.677 81.278 1.00 18.03 64 ARG B N 1
ATOM 2967 C CA . ARG B 1 67 ? -20.184 4.965 81.953 1.00 18.86 64 ARG B CA 1
ATOM 2968 C C . ARG B 1 67 ? -18.848 5.326 81.292 1.00 18.29 64 ARG B C 1
ATOM 2969 O O . ARG B 1 67 ? -18.788 5.433 80.077 1.00 18.01 64 ARG B O 1
ATOM 2977 N N . GLY B 1 68 ? -17.838 5.594 82.125 1.00 16.80 65 GLY B N 1
ATOM 2978 C CA . GLY B 1 68 ? -16.447 5.733 81.695 1.00 16.97 65 GLY B CA 1
ATOM 2979 C C . GLY B 1 68 ? -15.907 7.150 81.646 1.00 17.26 65 GLY B C 1
ATOM 2980 O O . GLY B 1 68 ? -14.696 7.320 81.375 1.00 17.30 65 GLY B O 1
ATOM 2981 N N . PHE B 1 69 ? -16.740 8.165 81.914 1.00 17.36 66 PHE B N 1
ATOM 2982 C CA . PHE B 1 69 ? -16.298 9.543 81.719 1.00 17.56 66 PHE B CA 1
ATOM 2983 C C . PHE B 1 69 ? -17.088 10.490 82.624 1.00 17.23 66 PHE B C 1
ATOM 2984 O O . PHE B 1 69 ? -17.805 10.054 83.516 1.00 19.35 66 PHE B O 1
ATOM 2992 N N . GLU B 1 70 ? -16.927 11.773 82.381 1.00 16.41 67 GLU B N 1
ATOM 2993 C CA . GLU B 1 70 ? -17.565 12.819 83.180 1.00 17.29 67 GLU B CA 1
ATOM 2994 C C . GLU B 1 70 ? -18.404 13.724 82.278 1.00 17.41 67 GLU B C 1
ATOM 2995 O O . GLU B 1 70 ? -18.054 13.897 81.119 1.00 17.37 67 GLU B O 1
ATOM 3001 N N . THR B 1 71 ? -19.512 14.274 82.801 1.00 17.09 68 THR B N 1
ATOM 3002 C CA . THR B 1 71 ? -20.322 15.237 82.028 1.00 19.07 68 THR B CA 1
ATOM 3003 C C . THR B 1 71 ? -20.345 16.544 82.827 1.00 18.21 68 THR B C 1
ATOM 3004 O O . THR B 1 71 ? -20.532 16.519 84.032 1.00 19.41 68 THR B O 1
ATOM 3008 N N . VAL B 1 72 ? -20.126 17.652 82.149 1.00 18.13 69 VAL B N 1
ATOM 3009 C CA . VAL B 1 72 ? -20.047 18.962 82.760 1.00 18.06 69 VAL B CA 1
ATOM 3010 C C . VAL B 1 72 ? -21.149 19.806 82.125 1.00 18.92 69 VAL B C 1
ATOM 3011 O O . VAL B 1 72 ? -21.164 19.968 80.907 1.00 18.94 69 VAL B O 1
ATOM 3015 N N . THR B 1 73 ? -22.069 20.264 82.951 1.00 17.99 70 THR B N 1
ATOM 3016 C CA . THR B 1 73 ? -23.172 21.066 82.511 1.00 19.96 70 THR B CA 1
ATOM 3017 C C . THR B 1 73 ? -22.979 22.488 83.047 1.00 20.16 70 THR B C 1
ATOM 3018 O O . THR B 1 73 ? -22.856 22.730 84.261 1.00 22.15 70 THR B O 1
ATOM 3022 N N . ILE B 1 74 ? -22.907 23.415 82.125 1.00 19.37 71 ILE B N 1
ATOM 3023 C CA . ILE B 1 74 ? -22.717 24.798 82.449 1.00 20.71 71 ILE B CA 1
ATOM 3024 C C . ILE B 1 74 ? -23.957 25.572 82.023 1.00 21.42 71 ILE B C 1
ATOM 3025 O O . ILE B 1 74 ? -24.214 25.673 80.835 1.00 20.47 71 ILE B O 1
ATOM 3030 N N . ALA B 1 75 ? -24.670 26.155 82.991 1.00 22.53 72 ALA B N 1
ATOM 3031 C CA . ALA B 1 75 ? -25.884 26.902 82.713 1.00 21.96 72 ALA B CA 1
ATOM 3032 C C . ALA B 1 75 ? -25.571 28.391 82.549 1.00 21.01 72 ALA B C 1
ATOM 3033 O O . ALA B 1 75 ? -24.975 28.982 83.423 1.00 22.88 72 ALA B O 1
ATOM 3035 N N . TYR B 1 76 ? -26.006 28.970 81.434 1.00 20.41 73 TYR B N 1
ATOM 3036 C CA . TYR B 1 76 ? -25.838 30.393 81.161 1.00 21.43 73 TYR B CA 1
ATOM 3037 C C . TYR B 1 76 ? -27.183 31.111 81.295 1.00 21.06 73 TYR B C 1
ATOM 3038 O O . TYR B 1 76 ? -27.239 32.224 81.799 1.00 22.76 73 TYR B O 1
ATOM 3047 N N . GLN B 1 77 ? -28.241 30.507 80.774 1.00 19.58 74 GLN B N 1
ATOM 3048 C CA . GLN B 1 77 ? -29.599 31.079 80.877 1.00 20.48 74 GLN B CA 1
ATOM 3049 C C . GLN B 1 77 ? -30.547 29.918 81.160 1.00 20.31 74 GLN B C 1
ATOM 3050 O O . GLN B 1 77 ? -30.400 28.858 80.552 1.00 18.87 74 GLN B O 1
ATOM 3056 N N . GLY B 1 78 ? -31.489 30.129 82.087 1.00 21.03 75 GLY B N 1
ATOM 3057 C CA . GLY B 1 78 ? -32.422 29.075 82.492 1.00 22.45 75 GLY B CA 1
ATOM 3058 C C . GLY B 1 78 ? -31.818 28.151 83.547 1.00 23.21 75 GLY B C 1
ATOM 3059 O O . GLY B 1 78 ? -30.747 28.427 84.100 1.00 25.05 75 GLY B O 1
ATOM 3060 N N . GLU B 1 79 ? -32.492 27.031 83.791 1.00 23.58 76 GLU B N 1
ATOM 3061 C CA . GLU B 1 79 ? -32.140 26.103 84.860 1.00 24.38 76 GLU B CA 1
ATOM 3062 C C . GLU B 1 79 ? -32.393 24.656 84.431 1.00 25.18 76 GLU B C 1
ATOM 3063 O O . GLU B 1 79 ? -33.340 24.369 83.686 1.00 23.93 76 GLU B O 1
ATOM 3069 N N . VAL B 1 80 ? -31.557 23.760 84.944 1.00 25.12 77 VAL B N 1
ATOM 3070 C CA . VAL B 1 80 ? -31.674 22.325 84.676 1.00 25.93 77 VAL B CA 1
ATOM 3071 C C . VAL B 1 80 ? -31.745 21.575 86.011 1.00 27.83 77 VAL B C 1
ATOM 3072 O O . VAL B 1 80 ? -30.932 21.804 86.930 1.00 28.32 77 VAL B O 1
ATOM 3076 N N . THR B 1 81 ? -32.728 20.697 86.121 1.00 27.06 78 THR B N 1
ATOM 3077 C CA . THR B 1 81 ? -32.844 19.812 87.257 1.00 26.92 78 THR B CA 1
ATOM 3078 C C . THR B 1 81 ? -32.428 18.409 86.792 1.00 27.68 78 THR B C 1
ATOM 3079 O O . THR B 1 81 ? -32.825 17.963 85.719 1.00 26.33 78 THR B O 1
ATOM 3083 N N . HIS B 1 82 ? -31.588 17.737 87.562 1.00 26.56 79 HIS B N 1
ATOM 3084 C CA . HIS B 1 82 ? -31.157 16.380 87.182 1.00 26.55 79 HIS B CA 1
ATOM 3085 C C . HIS B 1 82 ? -31.428 15.453 88.364 1.00 26.30 79 HIS B C 1
ATOM 3086 O O . HIS B 1 82 ? -31.360 15.891 89.511 1.00 25.87 79 HIS B O 1
ATOM 3093 N N . LYS B 1 83 ? -31.767 14.206 88.047 1.00 26.67 80 LYS B N 1
ATOM 3094 C CA . LYS B 1 83 ? -32.143 13.202 89.043 1.00 30.45 80 LYS B CA 1
ATOM 3095 C C . LYS B 1 83 ? -31.642 11.819 88.588 1.00 29.44 80 LYS B C 1
ATOM 3096 O O . LYS B 1 83 ? -31.904 11.417 87.465 1.00 25.79 80 LYS B O 1
ATOM 3102 N N . ASP B 1 84 ? -30.937 11.096 89.453 1.00 29.08 81 ASP B N 1
ATOM 3103 C CA . ASP B 1 84 ? -30.444 9.769 89.083 1.00 30.19 81 ASP B CA 1
ATOM 3104 C C . ASP B 1 84 ? -31.426 8.692 89.581 1.00 33.75 81 ASP B C 1
ATOM 3105 O O . ASP B 1 84 ? -32.431 8.997 90.242 1.00 34.32 81 ASP B O 1
ATOM 3110 N N . SER B 1 85 ? -31.127 7.431 89.275 1.00 35.81 82 SER B N 1
ATOM 3111 C CA . SER B 1 85 ? -32.017 6.299 89.632 1.00 41.63 82 SER B CA 1
ATOM 3112 C C . SER B 1 85 ? -32.170 6.149 91.153 1.00 47.30 82 SER B C 1
ATOM 3113 O O . SER B 1 85 ? -33.140 5.526 91.597 1.00 52.50 82 SER B O 1
ATOM 3116 N N . SER B 1 86 ? -31.249 6.726 91.936 1.00 51.95 83 SER B N 1
ATOM 3117 C CA . SER B 1 86 ? -31.283 6.648 93.424 1.00 52.99 83 SER B CA 1
ATOM 3118 C C . SER B 1 86 ? -31.948 7.880 94.064 1.00 55.52 83 SER B C 1
ATOM 3119 O O . SER B 1 86 ? -32.006 7.986 95.292 1.00 57.77 83 SER B O 1
ATOM 3122 N N . GLY B 1 87 ? -32.444 8.818 93.265 1.00 56.32 84 GLY B N 1
ATOM 3123 C CA . GLY B 1 87 ? -33.083 10.012 93.820 1.00 55.67 84 GLY B CA 1
ATOM 3124 C C . GLY B 1 87 ? -32.101 11.161 94.004 1.00 54.23 84 GLY B C 1
ATOM 3125 O O . GLY B 1 87 ? -32.520 12.290 94.285 1.00 55.64 84 GLY B O 1
ATOM 3126 N N . GLY B 1 88 ? -30.802 10.881 93.862 1.00 50.16 85 GLY B N 1
ATOM 3127 C CA . GLY B 1 88 ? -29.781 11.917 93.954 1.00 45.63 85 GLY B CA 1
ATOM 3128 C C . GLY B 1 88 ? -29.903 12.896 92.793 1.00 43.02 85 GLY B C 1
ATOM 3129 O O . GLY B 1 88 ? -30.746 12.694 91.900 1.00 37.36 85 GLY B O 1
ATOM 3130 N N . GLY B 1 89 ? -29.059 13.935 92.795 1.00 37.75 86 GLY B N 1
ATOM 3131 C CA . GLY B 1 89 ? -29.066 14.976 91.751 1.00 37.14 86 GLY B CA 1
ATOM 3132 C C . GLY B 1 89 ? -29.196 16.366 92.355 1.00 37.15 86 GLY B C 1
ATOM 3133 O O . GLY B 1 89 ? -28.771 16.581 93.474 1.00 40.51 86 GLY B O 1
ATOM 3134 N N . GLY B 1 90 ? -29.804 17.301 91.622 1.00 33.45 87 GLY B N 1
ATOM 3135 C CA . GLY B 1 90 ? -29.993 18.681 92.101 1.00 32.79 87 GLY B CA 1
ATOM 3136 C C . GLY B 1 90 ? -30.450 19.613 90.984 1.00 30.26 87 GLY B C 1
ATOM 3137 O O . GLY B 1 90 ? -30.845 19.165 89.895 1.00 27.67 87 GLY B O 1
ATOM 3138 N N . THR B 1 91 ? -30.375 20.912 91.244 1.00 29.24 88 THR B N 1
ATOM 3139 C CA . THR B 1 91 ? -30.776 21.915 90.268 1.00 28.58 88 THR B CA 1
ATOM 3140 C C . THR B 1 91 ? -29.587 22.845 89.972 1.00 28.86 88 THR B C 1
ATOM 3141 O O . THR B 1 91 ? -28.945 23.391 90.890 1.00 29.40 88 THR B O 1
ATOM 3145 N N . ILE B 1 92 ? -29.324 23.014 88.679 1.00 24.81 89 ILE B N 1
ATOM 3146 C CA . ILE B 1 92 ? -28.274 23.857 88.165 1.00 25.10 89 ILE B CA 1
ATOM 3147 C C . ILE B 1 92 ? -28.925 25.175 87.768 1.00 25.42 89 ILE B C 1
ATOM 3148 O O . ILE B 1 92 ? -29.674 25.219 86.785 1.00 24.83 89 ILE B O 1
ATOM 3153 N N . LYS B 1 93 ? -28.662 26.224 88.527 1.00 26.64 90 LYS B N 1
ATOM 3154 C CA . LYS B 1 93 ? -29.212 27.529 88.194 1.00 30.17 90 LYS B CA 1
ATOM 3155 C C . LYS B 1 93 ? -28.214 28.278 87.315 1.00 29.16 90 LYS B C 1
ATOM 3156 O O . LYS B 1 93 ? -27.075 27.826 87.110 1.00 27.06 90 LYS B O 1
ATOM 3162 N N . THR B 1 94 ? -28.659 29.413 86.804 1.00 27.33 91 THR B N 1
ATOM 3163 C CA . THR B 1 94 ? -27.844 30.262 85.956 1.00 28.34 91 THR B CA 1
ATOM 3164 C C . THR B 1 94 ? -26.537 30.625 86.680 1.00 28.14 91 THR B C 1
ATOM 3165 O O . THR B 1 94 ? -26.541 31.124 87.814 1.00 27.37 91 THR B O 1
ATOM 3169 N N . GLY B 1 95 ? -25.411 30.364 86.018 1.00 26.55 92 GLY B N 1
ATOM 3170 C CA . GLY B 1 95 ? -24.083 30.620 86.581 1.00 25.96 92 GLY B CA 1
ATOM 3171 C C . GLY B 1 95 ? -23.511 29.410 87.314 1.00 25.88 92 GLY B C 1
ATOM 3172 O O . GLY B 1 95 ? -22.320 29.405 87.635 1.00 25.87 92 GLY B O 1
ATOM 3173 N N . ASP B 1 96 ? -24.334 28.390 87.591 1.00 23.76 93 ASP B N 1
ATOM 3174 C CA . ASP B 1 96 ? -23.845 27.195 88.276 1.00 24.09 93 ASP B CA 1
ATOM 3175 C C . ASP B 1 96 ? -23.254 26.211 87.255 1.00 21.46 93 ASP B C 1
ATOM 3176 O O . ASP B 1 96 ? -23.499 26.310 86.052 1.00 19.77 93 ASP B O 1
ATOM 3181 N N . VAL B 1 97 ? -22.488 25.261 87.783 1.00 20.81 94 VAL B N 1
ATOM 3182 C CA . VAL B 1 97 ? -21.895 24.178 87.018 1.00 20.26 94 VAL B CA 1
ATOM 3183 C C . VAL B 1 97 ? -22.105 22.878 87.793 1.00 21.13 94 VAL B C 1
ATOM 3184 O O . VAL B 1 97 ? -22.037 22.851 89.026 1.00 22.96 94 VAL B O 1
ATOM 3188 N N . GLN B 1 98 ? -22.389 21.815 87.064 1.00 21.03 95 GLN B N 1
ATOM 3189 C CA . GLN B 1 98 ? -22.406 20.479 87.643 1.00 21.56 95 GLN B CA 1
ATOM 3190 C C . GLN B 1 98 ? -21.309 19.681 86.932 1.00 20.75 95 GLN B C 1
ATOM 3191 O O . GLN B 1 98 ? -21.324 19.552 85.711 1.00 21.42 95 GLN B O 1
ATOM 3197 N N . TRP B 1 99 ? -20.335 19.241 87.700 1.00 19.70 96 TRP B N 1
ATOM 3198 C CA . TRP B 1 99 ? -19.264 18.388 87.196 1.00 19.87 96 TRP B CA 1
ATOM 3199 C C . TRP B 1 99 ? -19.547 16.973 87.714 1.00 19.88 96 TRP B C 1
ATOM 3200 O O . TRP B 1 99 ? -19.222 16.665 88.857 1.00 21.60 96 TRP B O 1
ATOM 3219 N N . THR B 1 101 ? -19.196 12.920 87.683 1.00 18.96 98 THR B N 1
ATOM 3220 C CA . THR B 1 101 ? -18.381 11.780 87.306 1.00 20.01 98 THR B CA 1
ATOM 3221 C C . THR B 1 101 ? -19.302 10.567 87.153 1.00 19.78 98 THR B C 1
ATOM 3222 O O . THR B 1 101 ? -19.925 10.135 88.130 1.00 20.58 98 THR B O 1
ATOM 3226 N N . ALA B 1 102 ? -19.414 10.046 85.947 1.00 19.68 99 ALA B N 1
ATOM 3227 C CA . ALA B 1 102 ? -20.226 8.840 85.716 1.00 20.52 99 ALA B CA 1
ATOM 3228 C C . ALA B 1 102 ? -19.435 7.621 86.167 1.00 22.00 99 ALA B C 1
ATOM 3229 O O . ALA B 1 102 ? -19.947 6.776 86.884 1.00 21.94 99 ALA B O 1
ATOM 3231 N N . GLY B 1 103 ? -18.179 7.570 85.741 1.00 22.80 100 GLY B N 1
ATOM 3232 C CA . GLY B 1 103 ? -17.284 6.507 86.114 1.00 22.22 100 GLY B CA 1
ATOM 3233 C C . GLY B 1 103 ? -17.913 5.138 85.920 1.00 23.14 100 GLY B C 1
ATOM 3234 O O . GLY B 1 103 ? -18.369 4.811 84.812 1.00 20.59 100 GLY B O 1
ATOM 3235 N N . ALA B 1 104 ? -17.972 4.360 87.008 1.00 22.86 101 ALA B N 1
ATOM 3236 C CA . ALA B 1 104 ? -18.509 2.996 86.987 1.00 23.86 101 ALA B CA 1
ATOM 3237 C C . ALA B 1 104 ? -19.946 2.979 86.436 1.00 23.17 101 ALA B C 1
ATOM 3238 O O . ALA B 1 104 ? -20.404 1.952 85.953 1.00 22.60 101 ALA B O 1
ATOM 3240 N N . GLY B 1 105 ? -20.666 4.091 86.546 1.00 22.84 102 GLY B N 1
ATOM 3241 C CA . GLY B 1 105 ? -21.989 4.151 85.941 1.00 23.90 102 GLY B CA 1
ATOM 3242 C C . GLY B 1 105 ? -23.000 4.965 86.726 1.00 24.08 102 GLY B C 1
ATOM 3243 O O . GLY B 1 105 ? -22.999 5.008 87.963 1.00 25.58 102 GLY B O 1
ATOM 3244 N N . VAL B 1 106 ? -23.896 5.583 85.976 1.00 23.43 103 VAL B N 1
ATOM 3245 C CA . VAL B 1 106 ? -24.996 6.312 86.528 1.00 24.58 103 VAL B CA 1
ATOM 3246 C C . VAL B 1 106 ? -26.130 6.238 85.505 1.00 23.30 103 VAL B C 1
ATOM 3247 O O . VAL B 1 106 ? -25.882 6.090 84.292 1.00 23.32 103 VAL B O 1
ATOM 3251 N N . LEU B 1 107 ? -27.345 6.302 86.010 1.00 22.87 104 LEU B N 1
ATOM 3252 C CA . LEU B 1 107 ? -28.549 6.365 85.215 1.00 23.58 104 LEU B CA 1
ATOM 3253 C C . LEU B 1 107 ? -29.282 7.641 85.646 1.00 23.76 104 LEU B C 1
ATOM 3254 O O . LEU B 1 107 ? -29.627 7.771 86.826 1.00 22.69 104 LEU B O 1
ATOM 3259 N N . HIS B 1 108 ? -29.524 8.576 84.737 1.00 22.78 105 HIS B N 1
ATOM 3260 C CA . HIS B 1 108 ? -30.144 9.798 85.183 1.00 22.98 105 HIS B CA 1
ATOM 3261 C C . HIS B 1 108 ? -30.986 10.472 84.091 1.00 22.91 105 HIS B C 1
ATOM 3262 O O . HIS B 1 108 ? -30.999 10.086 82.925 1.00 20.65 105 HIS B O 1
ATOM 3269 N N A GLU B 1 109 ? -31.732 11.473 84.542 0.50 23.63 106 GLU B N 1
ATOM 3270 N N B GLU B 1 109 ? -31.716 11.486 84.532 0.50 23.23 106 GLU B N 1
ATOM 3271 C CA A GLU B 1 109 ? -32.600 12.280 83.712 0.50 24.16 106 GLU B CA 1
ATOM 3272 C CA B GLU B 1 109 ? -32.578 12.277 83.690 0.50 23.45 106 GLU B CA 1
ATOM 3273 C C A GLU B 1 109 ? -32.184 13.746 83.899 0.50 23.11 106 GLU B C 1
ATOM 3274 C C B GLU B 1 109 ? -32.202 13.749 83.902 0.50 22.72 106 GLU B C 1
ATOM 3275 O O A GLU B 1 109 ? -31.662 14.133 84.985 0.50 24.49 106 GLU B O 1
ATOM 3276 O O B GLU B 1 109 ? -31.732 14.142 85.008 0.50 24.07 106 GLU B O 1
ATOM 3287 N N . GLU B 1 110 ? -32.390 14.549 82.850 1.00 21.57 107 GLU B N 1
ATOM 3288 C CA . GLU B 1 110 ? -32.040 15.979 82.900 1.00 23.91 107 GLU B CA 1
ATOM 3289 C C . GLU B 1 110 ? -33.208 16.743 82.273 1.00 21.65 107 GLU B C 1
ATOM 3290 O O . GLU B 1 110 ? -33.518 16.518 81.132 1.00 22.54 107 GLU B O 1
ATOM 3296 N N A PHE B 1 111 ? -33.810 17.665 83.004 0.50 21.41 108 PHE B N 1
ATOM 3297 N N B PHE B 1 111 ? -33.855 17.612 83.038 0.50 22.06 108 PHE B N 1
ATOM 3298 C CA A PHE B 1 111 ? -34.934 18.410 82.447 0.50 20.63 108 PHE B CA 1
ATOM 3299 C CA B PHE B 1 111 ? -34.999 18.369 82.522 0.50 21.63 108 PHE B CA 1
ATOM 3300 C C A PHE B 1 111 ? -34.917 19.846 82.961 0.50 20.58 108 PHE B C 1
ATOM 3301 C C B PHE B 1 111 ? -34.847 19.849 82.881 0.50 20.94 108 PHE B C 1
ATOM 3302 O O A PHE B 1 111 ? -34.264 20.172 83.974 0.50 20.08 108 PHE B O 1
ATOM 3303 O O B PHE B 1 111 ? -33.986 20.220 83.676 0.50 21.00 108 PHE B O 1
ATOM 3318 N N . HIS B 1 112 ? -35.694 20.685 82.289 1.00 21.01 109 HIS B N 1
ATOM 3319 C CA . HIS B 1 112 ? -35.786 22.068 82.700 1.00 20.53 109 HIS B CA 1
ATOM 3320 C C . HIS B 1 112 ? -36.295 22.072 84.141 1.00 21.31 109 HIS B C 1
ATOM 3321 O O . HIS B 1 112 ? -37.164 21.253 84.488 1.00 20.74 109 HIS B O 1
ATOM 3328 N N . SER B 1 113 ? -35.784 22.948 84.980 1.00 21.74 110 SER B N 1
ATOM 3329 C CA . SER B 1 113 ? -36.292 23.001 86.348 1.00 23.96 110 SER B CA 1
ATOM 3330 C C . SER B 1 113 ? -37.781 23.394 86.345 1.00 24.78 110 SER B C 1
ATOM 3331 O O . SER B 1 113 ? -38.238 24.107 85.451 1.00 25.23 110 SER B O 1
ATOM 3334 N N . PRO B 1 114 ? -38.546 22.957 87.350 1.00 28.18 111 PRO B N 1
ATOM 3335 C CA . PRO B 1 114 ? -39.970 23.352 87.446 1.00 28.76 111 PRO B CA 1
ATOM 3336 C C . PRO B 1 114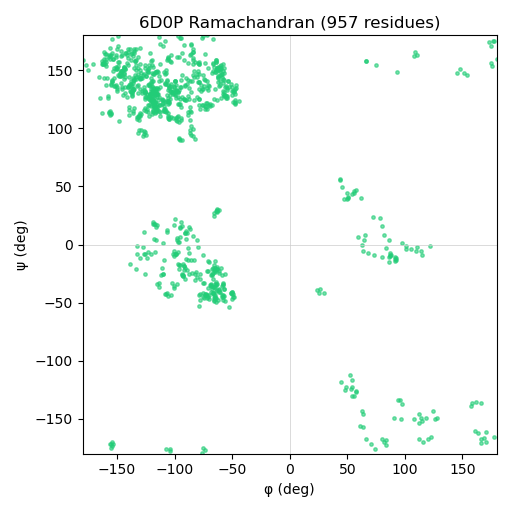 ? -40.185 24.876 87.414 1.00 29.54 111 PRO B C 1
ATOM 3337 O O . PRO B 1 114 ? -41.137 25.364 86.800 1.00 28.22 111 PRO B O 1
ATOM 3341 N N A GLU B 1 115 ? -39.315 25.621 88.080 0.60 31.88 112 GLU B N 1
ATOM 3342 N N B GLU B 1 115 ? -39.291 25.607 88.079 0.40 30.29 112 GLU B N 1
ATOM 3343 C CA A GLU B 1 115 ? -39.447 27.080 88.102 0.60 33.32 112 GLU B CA 1
ATOM 3344 C CA B GLU B 1 115 ? -39.346 27.078 88.158 0.40 30.88 112 GLU B CA 1
ATOM 3345 C C A GLU B 1 115 ? -39.279 27.629 86.680 0.60 31.19 112 GLU B C 1
ATOM 3346 C C B GLU B 1 115 ? -39.204 27.679 86.751 0.40 29.70 112 GLU B C 1
ATOM 3347 O O A GLU B 1 115 ? -40.094 28.448 86.221 0.60 29.56 112 GLU B O 1
ATOM 3348 O O B GLU B 1 115 ? -39.973 28.568 86.365 0.40 29.06 112 GLU B O 1
ATOM 3359 N N . PHE B 1 116 ? -38.232 27.182 85.985 1.00 27.20 113 PHE B N 1
ATOM 3360 C CA . PHE B 1 116 ? -37.991 27.665 84.638 1.00 27.33 113 PHE B CA 1
ATOM 3361 C C . PHE B 1 116 ? -39.126 27.252 83.688 1.00 26.61 113 PHE B C 1
ATOM 3362 O O . PHE B 1 116 ? -39.555 28.053 82.874 1.00 27.57 113 PHE B O 1
ATOM 3370 N N . ALA B 1 117 ? -39.598 26.022 83.800 1.00 24.64 114 ALA B N 1
ATOM 3371 C CA . ALA B 1 117 ? -40.664 25.522 82.949 1.00 26.25 114 ALA B CA 1
ATOM 3372 C C . ALA B 1 117 ? -41.928 26.394 83.079 1.00 27.47 114 ALA B C 1
ATOM 3373 O O . ALA B 1 117 ? -42.538 26.780 82.064 1.00 25.10 114 ALA B O 1
ATOM 3375 N N . GLU B 1 118 ? -42.310 26.737 84.304 1.00 27.62 115 GLU B N 1
ATOM 3376 C CA . GLU B 1 118 ? -43.531 27.529 84.532 1.00 30.52 115 GLU B CA 1
ATOM 3377 C C . GLU B 1 118 ? -43.440 28.912 83.866 1.00 31.16 115 GLU B C 1
ATOM 3378 O O . GLU B 1 118 ? -44.425 29.388 83.277 1.00 28.65 115 GLU B O 1
ATOM 3384 N N . HIS B 1 119 ? -42.279 29.559 83.941 1.00 30.07 116 HIS B N 1
ATOM 3385 C CA . HIS B 1 119 ? -42.150 30.930 83.420 1.00 33.59 116 HIS B CA 1
ATOM 3386 C C . HIS B 1 119 ? -41.642 30.954 81.968 1.00 30.96 116 HIS B C 1
ATOM 3387 O O . HIS B 1 119 ? -41.919 31.906 81.246 1.00 29.25 116 HIS B O 1
ATOM 3394 N N . GLY B 1 120 ? -40.922 29.925 81.528 1.00 26.53 117 GLY B N 1
ATOM 3395 C CA . GLY B 1 120 ? -40.361 29.933 80.163 1.00 25.30 117 GLY B CA 1
ATOM 3396 C C . GLY B 1 120 ? -39.302 31.014 80.004 1.00 25.13 117 GLY B C 1
ATOM 3397 O O . GLY B 1 120 ? -38.885 31.630 80.971 1.00 24.57 117 GLY B O 1
ATOM 3398 N N . GLY B 1 121 ? -38.914 31.288 78.773 1.00 23.88 118 GLY B N 1
ATOM 3399 C CA . GLY B 1 121 ? -37.859 32.271 78.496 1.00 24.81 118 GLY B CA 1
ATOM 3400 C C . GLY B 1 121 ? -36.636 31.619 77.864 1.00 22.80 118 GLY B C 1
ATOM 3401 O O . GLY B 1 121 ? -36.674 30.451 77.446 1.00 20.84 118 GLY B O 1
ATOM 3402 N N . LEU B 1 122 ? -35.554 32.382 77.777 1.00 23.25 119 LEU B N 1
ATOM 3403 C CA . LEU B 1 122 ? -34.326 31.923 77.132 1.00 23.11 119 LEU B CA 1
ATOM 3404 C C . LEU B 1 122 ? -33.602 30.863 77.974 1.00 21.25 119 LEU B C 1
ATOM 3405 O O . LEU B 1 122 ? -33.399 30.992 79.174 1.00 19.27 119 LEU B O 1
ATOM 3410 N N . PHE B 1 123 ? -33.199 29.831 77.266 1.00 20.62 120 PHE B N 1
ATOM 3411 C CA . PHE B 1 123 ? -32.451 28.708 77.774 1.00 20.09 120 PHE B CA 1
ATOM 3412 C C . PHE B 1 123 ? -31.130 28.644 77.008 1.00 18.88 120 PHE B C 1
ATOM 3413 O O . PHE B 1 123 ? -31.131 28.702 75.776 1.00 20.24 120 PHE B O 1
ATOM 3421 N N . GLU B 1 124 ? -30.021 28.547 77.727 1.00 19.02 121 GLU B N 1
ATOM 3422 C CA . GLU B 1 124 ? -28.667 28.518 77.111 1.00 18.89 121 GLU B CA 1
ATOM 3423 C C . GLU B 1 124 ? -27.738 27.739 78.045 1.00 19.17 121 GLU B C 1
ATOM 3424 O O . GLU B 1 124 ? -27.639 28.062 79.230 1.00 19.34 121 GLU B O 1
ATOM 3454 N N . VAL B 1 126 ? -24.125 24.706 78.073 1.00 18.97 123 VAL B N 1
ATOM 3455 C CA . VAL B 1 126 ? -23.109 23.892 77.420 1.00 18.97 123 VAL B CA 1
ATOM 3456 C C . VAL B 1 126 ? -23.036 22.568 78.190 1.00 17.48 123 VAL B C 1
ATOM 3457 O O . VAL B 1 126 ? -23.123 22.537 79.454 1.00 17.65 123 VAL B O 1
ATOM 3461 N N . GLN B 1 127 ? -22.986 21.464 77.456 1.00 18.93 124 GLN B N 1
ATOM 3462 C CA . GLN B 1 127 ? -22.668 20.193 78.083 1.00 19.52 124 GLN B CA 1
ATOM 3463 C C . GLN B 1 127 ? -21.363 19.710 77.443 1.00 17.82 124 GLN B C 1
ATOM 3464 O O . GLN B 1 127 ? -21.258 19.667 76.221 1.00 16.17 124 GLN B O 1
ATOM 3470 N N . LEU B 1 128 ? -20.387 19.415 78.286 1.00 16.42 125 LEU B N 1
ATOM 3471 C CA . LEU B 1 128 ? -19.074 18.966 77.867 1.00 17.03 125 LEU B CA 1
ATOM 3472 C C . LEU B 1 128 ? -18.816 17.559 78.422 1.00 17.26 125 LEU B C 1
ATOM 3473 O O . LEU B 1 128 ? -19.070 17.294 79.612 1.00 18.61 125 LEU B O 1
ATOM 3478 N N . TRP B 1 129 ? -18.372 16.632 77.582 1.00 16.19 126 TRP B N 1
ATOM 3479 C CA . TRP B 1 129 ? -17.960 15.310 78.087 1.00 16.06 126 TRP B CA 1
ATOM 3480 C C . TRP B 1 129 ? -16.434 15.306 78.209 1.00 15.86 126 TRP B C 1
ATOM 3481 O O . TRP B 1 129 ? -15.718 15.693 77.273 1.00 15.11 126 TRP B O 1
ATOM 3492 N N . VAL B 1 130 ? -15.949 14.854 79.345 1.00 15.06 127 VAL B N 1
ATOM 3493 C CA . VAL B 1 130 ? -14.527 14.820 79.655 1.00 15.88 127 VAL B CA 1
ATOM 3494 C C . VAL B 1 130 ? -14.167 13.364 79.937 1.00 16.07 127 VAL B C 1
ATOM 3495 O O . VAL B 1 130 ? -14.813 12.727 80.760 1.00 16.41 127 VAL B O 1
ATOM 3499 N N . ASN B 1 131 ? -13.185 12.840 79.205 1.00 15.73 128 ASN B N 1
ATOM 3500 C CA . ASN B 1 131 ? -12.791 11.433 79.354 1.00 16.55 128 ASN B CA 1
ATOM 3501 C C . ASN B 1 131 ? -12.012 11.242 80.667 1.00 17.54 128 ASN B C 1
ATOM 3502 O O . ASN B 1 131 ? -11.461 12.199 81.229 1.00 17.38 128 ASN B O 1
ATOM 3507 N N . LEU B 1 132 ? -12.022 10.003 81.181 1.00 18.44 129 LEU B N 1
ATOM 3508 C CA . LEU B 1 132 ? -11.259 9.629 82.368 1.00 18.97 129 LEU B CA 1
ATOM 3509 C C . LEU B 1 132 ? -10.092 8.728 81.959 1.00 20.97 129 LEU B C 1
ATOM 3510 O O . LEU B 1 132 ? -10.192 7.920 81.020 1.00 19.96 129 LEU B O 1
ATOM 3515 N N . PRO B 1 133 ? -8.988 8.853 82.680 1.00 22.06 130 PRO B N 1
ATOM 3516 C CA . PRO B 1 133 ? -7.866 7.986 82.495 1.00 23.36 130 PRO B CA 1
ATOM 3517 C C . PRO B 1 133 ? -8.274 6.557 82.845 1.00 24.31 130 PRO B C 1
ATOM 3518 O O . PRO B 1 133 ? -9.139 6.370 83.711 1.00 23.01 130 PRO B O 1
ATOM 3522 N N . SER B 1 134 ? -7.610 5.585 82.226 1.00 25.88 131 SER B N 1
ATOM 3523 C CA . SER B 1 134 ? -7.920 4.172 82.467 1.00 29.40 131 SER B CA 1
ATOM 3524 C C . SER B 1 134 ? -7.948 3.865 83.967 1.00 31.11 131 SER B C 1
ATOM 3525 O O . SER B 1 134 ? -8.838 3.156 84.416 1.00 30.71 131 SER B O 1
ATOM 3528 N N . HIS B 1 135 ? -7.011 4.419 84.734 1.00 31.85 132 HIS B N 1
ATOM 3529 C CA . HIS B 1 135 ? -6.927 4.071 86.176 1.00 35.59 132 HIS B CA 1
ATOM 3530 C C . HIS B 1 135 ? -8.167 4.541 86.961 1.00 33.62 132 HIS B C 1
ATOM 3531 O O . HIS B 1 135 ? -8.366 4.079 88.091 1.00 32.26 132 HIS B O 1
ATOM 3538 N N . SER B 1 136 ? -9.003 5.416 86.391 1.00 29.89 133 SER B N 1
ATOM 3539 C CA . SER B 1 136 ? -10.173 5.920 87.144 1.00 29.13 133 SER B CA 1
ATOM 3540 C C . SER B 1 136 ? -11.485 5.727 86.380 1.00 28.03 133 SER B C 1
ATOM 3541 O O . SER B 1 136 ? -12.496 6.279 86.805 1.00 27.25 133 SER B O 1
ATOM 3544 N N . LYS B 1 137 ? -11.488 4.977 85.283 1.00 27.91 134 LYS B N 1
ATOM 3545 C CA . LYS B 1 137 ? -12.714 4.833 84.501 1.00 28.18 134 LYS B CA 1
ATOM 3546 C C . LYS B 1 137 ? -13.837 4.191 85.308 1.00 29.29 134 LYS B C 1
ATOM 3547 O O . LYS B 1 137 ? -14.987 4.500 85.040 1.00 30.01 134 LYS B O 1
ATOM 3561 N N . THR B 1 139 ? -14.196 4.484 88.580 1.00 28.84 136 THR B N 1
ATOM 3562 C CA . THR B 1 139 ? -14.334 5.158 89.860 1.00 29.12 136 THR B CA 1
ATOM 3563 C C . THR B 1 139 ? -15.833 5.311 90.162 1.00 27.60 136 THR B C 1
ATOM 3564 O O . THR B 1 139 ? -16.666 5.423 89.254 1.00 26.55 136 THR B O 1
ATOM 3568 N N . PRO B 1 140 ? -16.202 5.287 91.433 1.00 30.06 137 PRO B N 1
ATOM 3569 C CA . PRO B 1 140 ? -17.622 5.446 91.750 1.00 30.06 137 PRO B CA 1
ATOM 3570 C C . PRO B 1 140 ? -18.220 6.756 91.210 1.00 28.29 137 PRO B C 1
ATOM 3571 O O . PRO B 1 140 ? -17.547 7.790 91.200 1.00 28.30 137 PRO B O 1
ATOM 3575 N N . GLY B 1 141 ? -19.463 6.706 90.750 1.00 27.07 138 GLY B N 1
ATOM 3576 C CA . GLY B 1 141 ? -20.133 7.922 90.278 1.00 26.50 138 GLY B CA 1
ATOM 3577 C C . GLY B 1 141 ? -20.241 8.936 91.405 1.00 26.78 138 GLY B C 1
ATOM 3578 O O . GLY B 1 141 ? -20.375 8.547 92.562 1.00 23.92 138 GLY B O 1
ATOM 3579 N N . LYS B 1 142 ? -20.154 10.220 91.088 1.00 24.76 139 LYS B N 1
ATOM 3580 C CA . LYS B 1 142 ? -20.255 11.263 92.115 1.00 27.73 139 LYS B CA 1
ATOM 3581 C C . LYS B 1 142 ? -20.596 12.596 91.448 1.00 25.00 139 LYS B C 1
ATOM 3582 O O . LYS B 1 142 ? -20.430 12.763 90.234 1.00 22.77 139 LYS B O 1
ATOM 3588 N N . TYR B 1 143 ? -21.039 13.525 92.271 1.00 26.05 140 TYR B N 1
ATOM 3589 C CA . TYR B 1 143 ? -21.444 14.857 91.823 1.00 25.49 140 TYR B CA 1
ATOM 3590 C C . TYR B 1 143 ? -20.596 15.954 92.457 1.00 25.22 140 TYR B C 1
ATOM 3591 O O . TYR B 1 143 ? -20.175 15.844 93.616 1.00 24.74 140 TYR B O 1
ATOM 3600 N N . GLN B 1 144 ? -20.379 17.009 91.679 1.00 23.22 141 GLN B N 1
ATOM 3601 C CA . GLN B 1 144 ? -19.794 18.234 92.166 1.00 23.78 141 GLN B CA 1
ATOM 3602 C C . GLN B 1 144 ? -20.751 19.355 91.760 1.00 23.84 141 GLN B C 1
ATOM 3603 O O . GLN B 1 144 ? -20.757 19.790 90.599 1.00 22.62 141 GLN B O 1
ATOM 3609 N N . ALA B 1 145 ? -21.604 19.761 92.691 1.00 24.24 142 ALA B N 1
ATOM 3610 C CA . ALA B 1 145 ? -22.519 20.818 92.400 1.00 26.12 142 ALA B CA 1
ATOM 3611 C C . ALA B 1 145 ? -21.805 22.121 92.753 1.00 28.14 142 ALA B C 1
ATOM 3612 O O . ALA B 1 145 ? -21.525 22.365 93.915 1.00 31.33 142 ALA B O 1
ATOM 3614 N N . ILE B 1 146 ? -21.476 22.924 91.761 1.00 26.55 143 ILE B N 1
ATOM 3615 C CA . ILE B 1 146 ? -20.741 24.151 92.016 1.00 28.48 143 ILE B CA 1
ATOM 3616 C C . ILE B 1 146 ? -21.668 25.357 91.797 1.00 29.19 143 ILE B C 1
ATOM 3617 O O . ILE B 1 146 ? -22.189 25.574 90.696 1.00 27.39 143 ILE B O 1
ATOM 3622 N N . GLU B 1 147 ? -21.860 26.140 92.852 1.00 30.64 144 GLU B N 1
ATOM 3623 C CA . GLU B 1 147 ? -22.683 27.334 92.772 1.00 32.62 144 GLU B CA 1
ATOM 3624 C C . GLU B 1 147 ? -21.860 28.462 92.135 1.00 32.38 144 GLU B C 1
ATOM 3625 O O . GLU B 1 147 ? -20.636 28.543 92.305 1.00 29.25 144 GLU B O 1
ATOM 3631 N N . ALA B 1 148 ? -22.563 29.339 91.424 1.00 33.40 145 ALA B N 1
ATOM 3632 C CA . ALA B 1 148 ? -21.964 30.471 90.703 1.00 32.98 145 ALA B CA 1
ATOM 3633 C C . ALA B 1 148 ? -20.983 31.249 91.589 1.00 34.93 145 ALA B C 1
ATOM 3634 O O . ALA B 1 148 ? -19.872 31.554 91.159 1.00 34.93 145 ALA B O 1
ATOM 3636 N N . LYS B 1 149 ? -21.378 31.517 92.826 1.00 36.63 146 LYS B N 1
ATOM 3637 C CA . LYS B 1 149 ? -20.580 32.361 93.737 1.00 42.39 146 LYS B CA 1
ATOM 3638 C C . LYS B 1 149 ? -19.234 31.710 94.085 1.00 41.29 146 LYS B C 1
ATOM 3639 O O . LYS B 1 149 ? -18.327 32.414 94.511 1.00 44.09 146 LYS B O 1
ATOM 3645 N N . ASP B 1 150 ? -19.090 30.398 93.918 1.00 39.78 147 ASP B N 1
ATOM 3646 C CA . ASP B 1 150 ? -17.848 29.727 94.318 1.00 39.19 147 ASP B CA 1
ATOM 3647 C C . ASP B 1 150 ? -16.909 29.527 93.125 1.00 37.95 147 ASP B C 1
ATOM 3648 O O . ASP B 1 150 ? -15.862 28.897 93.276 1.00 37.26 147 ASP B O 1
ATOM 3653 N N . ILE B 1 151 ? -17.245 30.063 91.955 1.00 34.55 148 ILE B N 1
ATOM 3654 C CA . ILE B 1 151 ? -16.362 29.875 90.822 1.00 33.94 148 ILE B CA 1
ATOM 3655 C C . ILE B 1 151 ? -15.446 31.099 90.728 1.00 35.20 148 ILE B C 1
ATOM 3656 O O . ILE B 1 151 ? -15.932 32.203 90.584 1.00 33.00 148 ILE B O 1
ATOM 3661 N N . PRO B 1 152 ? -14.112 30.894 90.812 1.00 36.33 149 PRO B N 1
ATOM 3662 C CA . PRO B 1 152 ? -13.185 32.041 90.743 1.00 36.23 149 PRO B CA 1
ATOM 3663 C C . PRO B 1 152 ? -13.369 32.764 89.397 1.00 35.60 149 PRO B C 1
ATOM 3664 O O . PRO B 1 152 ? -13.316 32.121 88.345 1.00 30.45 149 PRO B O 1
ATOM 3668 N N . ASP B 1 153 ? -13.617 34.074 89.469 1.00 36.59 150 ASP B N 1
ATOM 3669 C CA . ASP B 1 153 ? -13.876 34.937 88.319 1.00 40.55 150 ASP B CA 1
ATOM 3670 C C . ASP B 1 153 ? -12.771 36.003 88.247 1.00 40.27 150 ASP B C 1
ATOM 3671 O O . ASP B 1 153 ? -12.614 36.811 89.154 1.00 42.01 150 ASP B O 1
ATOM 3676 N N . ILE B 1 154 ? -12.025 35.997 87.157 1.00 37.68 151 ILE B N 1
ATOM 3677 C CA . ILE B 1 154 ? -10.880 36.861 87.000 1.00 38.56 151 ILE B CA 1
ATOM 3678 C C . ILE B 1 154 ? -11.195 37.975 86.001 1.00 35.96 151 ILE B C 1
ATOM 3679 O O . ILE B 1 154 ? -11.520 37.712 84.853 1.00 32.80 151 ILE B O 1
ATOM 3684 N N . ALA B 1 155 ? -11.046 39.214 86.440 1.00 35.40 152 ALA B N 1
ATOM 3685 C CA . ALA B 1 155 ? -11.197 40.350 85.547 1.00 36.10 152 ALA B CA 1
ATOM 3686 C C . ALA B 1 155 ? -9.971 40.403 84.626 1.00 36.57 152 ALA B C 1
ATOM 3687 O O . ALA B 1 155 ? -8.851 40.572 85.102 1.00 39.89 152 ALA B O 1
ATOM 3689 N N . LEU B 1 156 ? -10.171 40.271 83.325 1.00 34.25 153 LEU B N 1
ATOM 3690 C CA . LEU B 1 156 ? -9.053 40.294 82.398 1.00 34.36 153 LEU B CA 1
ATOM 3691 C C . LEU B 1 156 ? -8.653 41.736 82.090 1.00 36.07 153 LEU B C 1
ATOM 3692 O O . LEU B 1 156 ? -7.506 42.007 81.794 1.00 36.43 153 LEU B O 1
ATOM 3697 N N . ASP B 1 157 ? -9.633 42.619 82.137 1.00 36.73 154 ASP B N 1
ATOM 3698 C CA . ASP B 1 157 ? -9.411 44.019 81.909 1.00 39.55 154 ASP B CA 1
ATOM 3699 C C . ASP B 1 157 ? -10.433 44.790 82.741 1.00 41.80 154 ASP B C 1
ATOM 3700 O O . ASP B 1 157 ? -11.276 44.194 83.422 1.00 41.35 154 ASP B O 1
ATOM 3705 N N . GLU B 1 158 ? -10.362 46.109 82.648 1.00 45.27 155 GLU B N 1
ATOM 3706 C CA . GLU B 1 158 ? -11.257 46.990 83.374 1.00 49.26 155 GLU B CA 1
ATOM 3707 C C . GLU B 1 158 ? -12.440 47.374 82.463 1.00 50.13 155 GLU B C 1
ATOM 3708 O O . GLU B 1 158 ? -13.198 48.310 82.777 1.00 50.59 155 GLU B O 1
ATOM 3714 N N . HIS B 1 159 ? -12.629 46.642 81.356 1.00 45.29 156 HIS B N 1
ATOM 3715 C CA . HIS B 1 159 ? -13.682 46.958 80.382 1.00 44.94 156 HIS B CA 1
ATOM 3716 C C . HIS B 1 159 ? -14.813 45.927 80.383 1.00 42.24 156 HIS B C 1
ATOM 3717 O O . HIS B 1 159 ? -15.729 46.057 79.584 1.00 41.87 156 HIS B O 1
ATOM 3724 N N . GLY B 1 160 ? -14.765 44.914 81.239 1.00 39.92 157 GLY B N 1
ATOM 3725 C CA . GLY B 1 160 ? -15.840 43.918 81.257 1.00 39.47 157 GLY B CA 1
ATOM 3726 C C . GLY B 1 160 ? -15.373 42.531 80.834 1.00 35.85 157 GLY B C 1
ATOM 3727 O O . GLY B 1 160 ? -16.149 41.588 80.910 1.00 36.17 157 GLY B O 1
ATOM 3728 N N . SER B 1 161 ? -14.146 42.390 80.326 1.00 33.06 158 SER B N 1
ATOM 3729 C CA . SER B 1 161 ? -13.657 41.050 79.960 1.00 30.47 158 SER B CA 1
ATOM 3730 C C . SER B 1 161 ? -13.400 40.242 81.239 1.00 29.54 158 SER B C 1
ATOM 3731 O O . SER B 1 161 ? -12.847 40.777 82.211 1.00 29.23 158 SER B O 1
ATOM 3734 N N . HIS B 1 162 ? -13.789 38.971 81.262 1.00 28.90 159 HIS B N 1
ATOM 3735 C CA . HIS B 1 162 ? -13.541 38.159 82.464 1.00 29.77 159 HIS B CA 1
ATOM 3736 C C . HIS B 1 162 ? -13.378 36.687 82.075 1.00 27.40 159 HIS B C 1
ATOM 3737 O O . HIS B 1 162 ? -13.768 36.272 80.988 1.00 25.27 159 HIS B O 1
ATOM 3744 N N . LEU B 1 163 ? -12.804 35.928 83.000 1.00 26.71 160 LEU B N 1
ATOM 3745 C CA . LEU B 1 163 ? -12.583 34.518 82.811 1.00 26.53 160 LEU B CA 1
ATOM 3746 C C . LEU B 1 163 ? -12.930 33.789 84.117 1.00 26.10 160 LEU B C 1
ATOM 3747 O O . LEU B 1 163 ? -12.563 34.254 85.198 1.00 28.06 160 LEU B O 1
ATOM 3752 N N . ARG B 1 164 ? -13.723 32.718 84.008 1.00 23.94 161 ARG B N 1
ATOM 3753 C CA . ARG B 1 164 ? -14.103 31.867 85.146 1.00 24.56 161 ARG B CA 1
ATOM 3754 C C . ARG B 1 164 ? -13.263 30.586 85.078 1.00 23.64 161 ARG B C 1
ATOM 3755 O O . ARG B 1 164 ? -13.183 29.966 84.034 1.00 22.94 161 ARG B O 1
ATOM 3763 N N . VAL B 1 165 ? -12.646 30.205 86.190 1.00 24.06 162 VAL B N 1
ATOM 3764 C CA . VAL B 1 165 ? -11.848 29.025 86.240 1.00 23.98 162 VAL B CA 1
ATOM 3765 C C . VAL B 1 165 ? -12.707 27.885 86.793 1.00 22.88 162 VAL B C 1
ATOM 3766 O O . VAL B 1 165 ? -12.720 27.627 87.984 1.00 23.99 162 VAL B O 1
ATOM 3770 N N . ILE B 1 166 ? -13.363 27.170 85.892 1.00 21.78 163 ILE B N 1
ATOM 3771 C CA . ILE B 1 166 ? -14.235 26.072 86.266 1.00 21.75 163 ILE B CA 1
ATOM 3772 C C . ILE B 1 166 ? -13.379 24.877 86.718 1.00 22.49 163 ILE B C 1
ATOM 3773 O O . ILE B 1 166 ? -13.681 24.239 87.743 1.00 22.64 163 ILE B O 1
ATOM 3778 N N . ALA B 1 167 ? -12.301 24.609 85.986 1.00 21.15 164 ALA B N 1
ATOM 3779 C CA . ALA B 1 167 ? -11.363 23.565 86.339 1.00 20.88 164 ALA B CA 1
ATOM 3780 C C . ALA B 1 167 ? -9.952 24.011 85.945 1.00 21.62 164 ALA B C 1
ATOM 3781 O O . ALA B 1 167 ? -9.771 24.757 84.979 1.00 20.28 164 ALA B O 1
ATOM 3783 N N . GLY B 1 168 ? -8.968 23.527 86.695 1.00 22.61 165 GLY B N 1
ATOM 3784 C CA . GLY B 1 168 ? -7.569 23.759 86.388 1.00 23.52 165 GLY B CA 1
ATOM 3785 C C . GLY B 1 168 ? -6.974 24.897 87.185 1.00 26.69 165 GLY B C 1
ATOM 3786 O O . GLY B 1 168 ? -7.213 25.039 88.395 1.00 25.67 165 GLY B O 1
ATOM 3787 N N . GLU B 1 169 ? -6.189 25.714 86.506 1.00 28.40 166 GLU B N 1
ATOM 3788 C CA . GLU B 1 169 ? -5.538 26.794 87.191 1.00 33.40 166 GLU B CA 1
ATOM 3789 C C . GLU B 1 169 ? -5.296 27.939 86.213 1.00 32.44 166 GLU B C 1
ATOM 3790 O O . GLU B 1 169 ? -4.890 27.728 85.082 1.00 32.77 166 GLU B O 1
ATOM 3796 N N . TYR B 1 170 ? -5.566 29.150 86.673 1.00 34.36 167 TYR B N 1
ATOM 3797 C CA . TYR B 1 170 ? -5.311 30.318 85.866 1.00 35.36 167 TYR B CA 1
ATOM 3798 C C . TYR B 1 170 ? -4.730 31.425 86.753 1.00 38.40 167 TYR B C 1
ATOM 3799 O O . TYR B 1 170 ? -5.393 31.886 87.677 1.00 36.71 167 TYR B O 1
ATOM 3808 N N . ALA B 1 171 ? -3.490 31.807 86.471 1.00 44.13 168 ALA B N 1
ATOM 3809 C CA . ALA B 1 171 ? -2.801 32.888 87.204 1.00 48.41 168 ALA B CA 1
ATOM 3810 C C . ALA B 1 171 ? -3.020 32.773 88.719 1.00 49.42 168 ALA B C 1
ATOM 3811 O O . ALA B 1 171 ? -3.513 33.706 89.344 1.00 56.20 168 ALA B O 1
ATOM 3813 N N . ASP B 1 172 ? -2.691 31.626 89.301 1.00 52.05 169 ASP B N 1
ATOM 3814 C CA . ASP B 1 172 ? -2.761 31.427 90.770 1.00 53.70 169 ASP B CA 1
ATOM 3815 C C . ASP B 1 172 ? -4.194 31.139 91.250 1.00 50.29 169 ASP B C 1
ATOM 3816 O O . ASP B 1 172 ? -4.370 30.790 92.413 1.00 52.47 169 ASP B O 1
ATOM 3821 N N . ALA B 1 173 ? -5.216 31.297 90.410 1.00 44.63 170 ALA B N 1
ATOM 3822 C CA . ALA B 1 173 ? -6.577 30.965 90.842 1.00 41.91 170 ALA B CA 1
ATOM 3823 C C . ALA B 1 173 ? -6.829 29.480 90.552 1.00 38.32 170 ALA B C 1
ATOM 3824 O O . ALA B 1 173 ? -6.608 29.026 89.434 1.00 36.33 170 ALA B O 1
ATOM 3826 N N . LYS B 1 174 ? -7.277 28.733 91.553 1.00 39.47 171 LYS B N 1
ATOM 3827 C CA . LYS B 1 174 ? -7.509 27.307 91.377 1.00 39.58 171 LYS B CA 1
ATOM 3828 C C . LYS B 1 174 ? -8.969 27.060 90.986 1.00 35.49 171 LYS B C 1
ATOM 3829 O O . LYS B 1 174 ? -9.871 27.760 91.409 1.00 34.09 171 LYS B O 1
ATOM 3835 N N . GLY B 1 175 ? -9.170 26.052 90.152 1.00 31.57 172 GLY B N 1
ATOM 3836 C CA . GLY B 1 175 ? -10.481 25.720 89.626 1.00 29.49 172 GLY B CA 1
ATOM 3837 C C . GLY B 1 175 ? -11.433 25.245 90.698 1.00 29.07 172 GLY B C 1
ATOM 3838 O O . GLY B 1 175 ? -11.034 24.720 91.721 1.00 30.65 172 GLY B O 1
ATOM 3839 N N . ALA B 1 176 ? -12.706 25.456 90.446 1.00 28.70 173 ALA B N 1
ATOM 3840 C CA . ALA B 1 176 ? -13.751 25.084 91.369 1.00 30.14 173 ALA B CA 1
ATOM 3841 C C . ALA B 1 176 ? -13.973 23.562 91.353 1.00 28.63 173 ALA B C 1
ATOM 3842 O O . ALA B 1 176 ? -14.314 22.982 92.384 1.00 28.70 173 ALA B O 1
ATOM 3844 N N . ALA B 1 177 ? -13.783 22.915 90.200 1.00 25.96 174 ALA B N 1
ATOM 3845 C CA . ALA B 1 177 ? -14.030 21.475 90.099 1.00 26.28 174 ALA B CA 1
ATOM 3846 C C . ALA B 1 177 ? -12.712 20.702 90.196 1.00 26.44 174 ALA B C 1
ATOM 3847 O O . ALA B 1 177 ? -11.708 21.137 89.662 1.00 28.84 174 ALA B O 1
ATOM 3849 N N . THR B 1 178 ? -12.730 19.575 90.893 1.00 25.62 175 THR B N 1
ATOM 3850 C CA . THR B 1 178 ? -11.579 18.696 90.919 1.00 26.66 175 THR B CA 1
ATOM 3851 C C . THR B 1 178 ? -11.652 17.803 89.673 1.00 25.38 175 THR B C 1
ATOM 3852 O O . THR B 1 178 ? -12.745 17.615 89.105 1.00 25.06 175 THR B O 1
ATOM 3856 N N . THR B 1 179 ? -10.502 17.293 89.233 1.00 24.58 176 THR B N 1
ATOM 3857 C CA . THR B 1 179 ? -10.401 16.481 88.021 1.00 23.28 176 THR B CA 1
ATOM 3858 C C . THR B 1 179 ? -9.510 15.260 88.292 1.00 23.73 176 THR B C 1
ATOM 3859 O O . THR B 1 179 ? -8.807 15.196 89.306 1.00 23.62 176 THR B O 1
ATOM 3863 N N . PHE B 1 180 ? -9.557 14.295 87.383 1.00 22.37 177 PHE B N 1
ATOM 3864 C CA . PHE B 1 180 ? -8.764 13.062 87.515 1.00 24.51 177 PHE B CA 1
ATOM 3865 C C . PHE B 1 180 ? -7.500 13.109 86.657 1.00 24.78 177 PHE B C 1
ATOM 3866 O O . PHE B 1 180 ? -6.696 12.172 86.701 1.00 26.29 177 PHE B O 1
ATOM 3874 N N . SER B 1 181 ? -7.370 14.124 85.819 1.00 23.92 178 SER B N 1
ATOM 3875 C CA . SER B 1 181 ? -6.156 14.306 85.016 1.00 24.43 178 SER B CA 1
ATOM 3876 C C . SER B 1 181 ? -5.933 15.809 84.848 1.00 23.70 178 SER B C 1
ATOM 3877 O O . SER B 1 181 ? -6.872 16.573 85.045 1.00 22.73 178 SER B O 1
ATOM 3880 N N . PRO B 1 182 ? -4.718 16.234 84.468 1.00 24.38 179 PRO B N 1
ATOM 3881 C CA . PRO B 1 182 ? -4.462 17.695 84.383 1.00 24.54 179 PRO B CA 1
ATOM 3882 C C . PRO B 1 182 ? -5.225 18.323 83.212 1.00 23.00 179 PRO B C 1
ATOM 3883 O O . PRO B 1 182 ? -5.033 17.925 82.065 1.00 21.72 179 PRO B O 1
ATOM 3887 N N . LEU B 1 183 ? -6.105 19.276 83.507 1.00 22.46 180 LEU B N 1
ATOM 3888 C CA . LEU B 1 183 ? -6.896 19.916 82.442 1.00 21.91 180 LEU B CA 1
ATOM 3889 C C . LEU B 1 183 ? -7.479 21.232 82.964 1.00 21.82 180 LEU B C 1
ATOM 3890 O O . LEU B 1 183 ? -7.590 21.442 84.180 1.00 22.64 180 LEU B O 1
ATOM 3895 N N . ASN B 1 184 ? -7.759 22.117 82.020 1.00 20.76 181 ASN B N 1
ATOM 3896 C CA . ASN B 1 184 ? -8.357 23.414 82.266 1.00 20.38 181 ASN B CA 1
ATOM 3897 C C . ASN B 1 184 ? -9.691 23.542 81.524 1.00 19.07 181 ASN B C 1
ATOM 3898 O O . ASN B 1 184 ? -9.826 23.157 80.344 1.00 17.77 181 ASN B O 1
ATOM 3903 N N . VAL B 1 185 ? -10.670 24.091 82.223 1.00 18.75 182 VAL B N 1
ATOM 3904 C CA . VAL B 1 185 ? -11.946 24.478 81.613 1.00 18.75 182 VAL B CA 1
ATOM 3905 C C . VAL B 1 185 ? -12.193 25.909 82.079 1.00 18.65 182 VAL B C 1
ATOM 3906 O O . VAL B 1 185 ? -12.390 26.159 83.283 1.00 19.07 182 VAL B O 1
ATOM 3910 N N . TRP B 1 186 ? -12.020 26.841 81.154 1.00 19.10 183 TRP B N 1
ATOM 3911 C CA . TRP B 1 186 ? -12.184 28.249 81.421 1.00 19.95 183 TRP B CA 1
ATOM 3912 C C . TRP B 1 186 ? -13.307 28.800 80.542 1.00 20.90 183 TRP B C 1
ATOM 3913 O O . TRP B 1 186 ? -13.403 28.452 79.358 1.00 20.28 183 TRP B O 1
ATOM 3924 N N . ASP B 1 187 ? -14.126 29.679 81.088 1.00 22.39 184 ASP B N 1
ATOM 3925 C CA . ASP B 1 187 ? -15.118 30.277 80.226 1.00 24.29 184 ASP B CA 1
ATOM 3926 C C . ASP B 1 187 ? -15.150 31.767 80.518 1.00 24.52 184 ASP B C 1
ATOM 3927 O O . ASP B 1 187 ? -14.584 32.230 81.504 1.00 25.46 184 ASP B O 1
ATOM 3932 N N . GLY B 1 188 ? -15.758 32.520 79.636 1.00 24.75 185 GLY B N 1
ATOM 3933 C CA . GLY B 1 188 ? -15.819 33.932 79.927 1.00 26.75 185 GLY B CA 1
ATOM 3934 C C . GLY B 1 188 ? -16.314 34.764 78.773 1.00 26.70 185 GLY B C 1
ATOM 3935 O O . GLY B 1 188 ? -16.932 34.267 77.824 1.00 23.30 185 GLY B O 1
ATOM 3936 N N . LYS B 1 189 ? -15.997 36.046 78.899 1.00 28.53 186 LYS B N 1
ATOM 3937 C CA . LYS B 1 189 ? -16.401 37.020 77.949 1.00 31.46 186 LYS B CA 1
ATOM 3938 C C . LYS B 1 189 ? -15.229 37.955 77.645 1.00 30.41 186 LYS B C 1
ATOM 3939 O O . LYS B 1 189 ? -14.515 38.396 78.555 1.00 27.83 186 LYS B O 1
ATOM 3945 N N A LEU B 1 190 ? -15.027 38.205 76.357 0.50 29.80 187 LEU B N 1
ATOM 3946 N N B LEU B 1 190 ? -15.014 38.229 76.363 0.50 30.21 187 LEU B N 1
ATOM 3947 C CA A LEU B 1 190 ? -14.048 39.174 75.900 0.50 30.98 187 LEU B CA 1
ATOM 3948 C CA B LEU B 1 190 ? -13.979 39.170 75.939 0.50 31.62 187 LEU B CA 1
ATOM 3949 C C A LEU B 1 190 ? -14.829 40.332 75.290 0.50 32.26 187 LEU B C 1
ATOM 3950 C C B LEU B 1 190 ? -14.697 40.319 75.220 0.50 32.82 187 LEU B C 1
ATOM 3951 O O A LEU B 1 190 ? -15.712 40.116 74.468 0.50 30.47 187 LEU B O 1
ATOM 3952 O O B LEU B 1 190 ? -15.432 40.085 74.262 0.50 31.35 187 LEU B O 1
ATOM 3961 N N . VAL B 1 191 ? -14.514 41.544 75.710 1.00 34.28 188 VAL B N 1
ATOM 3962 C CA . VAL B 1 191 ? -15.220 42.695 75.171 1.00 36.86 188 VAL B CA 1
ATOM 3963 C C . VAL B 1 191 ? -14.454 43.218 73.952 1.00 37.25 188 VAL B C 1
ATOM 3964 O O . VAL B 1 191 ? -13.231 43.153 73.884 1.00 33.59 188 VAL B O 1
ATOM 3968 N N . LYS B 1 192 ? -15.245 43.718 73.014 1.00 40.79 189 LYS B N 1
ATOM 3969 C CA . LYS B 1 192 ? -14.814 44.287 71.740 1.00 44.80 189 LYS B CA 1
ATOM 3970 C C . LYS B 1 192 ? -13.651 45.266 71.947 1.00 44.11 189 LYS B C 1
ATOM 3971 O O . LYS B 1 192 ? -13.666 46.119 72.848 1.00 44.07 189 LYS B O 1
ATOM 3977 N N . GLY B 1 193 ? -12.645 45.127 71.098 1.00 44.86 190 GLY B N 1
ATOM 3978 C CA . GLY B 1 193 ? -11.475 46.007 71.123 1.00 48.45 190 GLY B CA 1
ATOM 3979 C C . GLY B 1 193 ? -10.445 45.618 72.174 1.00 48.39 190 GLY B C 1
ATOM 3980 O O . GLY B 1 193 ? -9.481 46.351 72.369 1.00 54.56 190 GLY B O 1
ATOM 3981 N N . GLN B 1 194 ? -10.602 44.475 72.838 1.00 45.68 191 GLN B N 1
ATOM 3982 C CA . GLN B 1 194 ? -9.631 44.087 73.875 1.00 44.86 191 GLN B CA 1
ATOM 3983 C C . GLN B 1 194 ? -8.864 42.832 73.429 1.00 42.41 191 GLN B C 1
ATOM 3984 O O . GLN B 1 194 ? -9.464 41.900 72.819 1.00 41.70 191 GLN B O 1
ATOM 3990 N N . LYS B 1 195 ? -7.554 42.829 73.733 1.00 39.56 192 LYS B N 1
ATOM 3991 C CA . LYS B 1 195 ? -6.610 41.737 73.377 1.00 41.85 192 LYS B CA 1
ATOM 3992 C C . LYS B 1 195 ? -6.038 41.092 74.644 1.00 38.41 192 LYS B C 1
ATOM 3993 O O . LYS B 1 195 ? -5.590 41.802 75.541 1.00 40.47 192 LYS B O 1
ATOM 3999 N N A HIS B 1 196 ? -6.012 39.762 74.684 0.50 35.03 193 HIS B N 1
ATOM 4000 N N B HIS B 1 196 ? -6.036 39.764 74.714 0.50 35.16 193 HIS B N 1
ATOM 4001 C CA A HIS B 1 196 ? -5.550 39.042 75.868 0.50 33.83 193 HIS B CA 1
ATOM 4002 C CA B HIS B 1 196 ? -5.501 39.090 75.894 0.50 34.08 193 HIS B CA 1
ATOM 4003 C C A HIS B 1 196 ? -4.685 37.838 75.481 0.50 32.20 193 HIS B C 1
ATOM 4004 C C B HIS B 1 196 ? -4.682 37.860 75.489 0.50 32.34 193 HIS B C 1
ATOM 4005 O O A HIS B 1 196 ? -5.042 37.059 74.592 0.50 30.09 193 HIS B O 1
ATOM 4006 O O B HIS B 1 196 ? -5.067 37.091 74.603 0.50 30.28 193 HIS B O 1
ATOM 4019 N N . THR B 1 197 ? -3.561 37.686 76.179 1.00 31.47 194 THR B N 1
ATOM 4020 C CA . THR B 1 197 ? -2.668 36.563 75.970 1.00 30.98 194 THR B CA 1
ATOM 4021 C C . THR B 1 197 ? -2.944 35.521 77.055 1.00 30.82 194 THR B C 1
ATOM 4022 O O . THR B 1 197 ? -2.985 35.860 78.236 1.00 31.59 194 THR B O 1
ATOM 4026 N N A LEU B 1 198 ? -3.157 34.271 76.646 0.50 30.10 195 LEU B N 1
ATOM 4027 N N B LEU B 1 198 ? -3.144 34.271 76.637 0.50 29.75 195 LEU B N 1
ATOM 4028 C CA A LEU B 1 198 ? -3.382 33.184 77.591 0.50 29.80 195 LEU B CA 1
ATOM 4029 C CA B LEU B 1 198 ? -3.390 33.160 77.549 0.50 29.18 195 LEU B CA 1
ATOM 4030 C C A LEU B 1 198 ? -2.205 32.195 77.504 0.50 29.80 195 LEU B C 1
ATOM 4031 C C B LEU B 1 198 ? -2.189 32.198 77.500 0.50 29.44 195 LEU B C 1
ATOM 4032 O O A LEU B 1 198 ? -1.615 31.980 76.373 0.50 31.70 195 LEU B O 1
ATOM 4033 O O B LEU B 1 198 ? -1.555 32.007 76.385 0.50 31.31 195 LEU B O 1
ATOM 4042 N N . TYR B 1 199 ? -1.860 31.648 78.690 1.00 29.47 196 TYR B N 1
ATOM 4043 C CA . TYR B 1 199 ? -0.765 30.705 78.797 1.00 30.06 196 TYR B CA 1
ATOM 4044 C C . TYR B 1 199 ? -1.334 29.338 79.158 1.00 29.71 196 TYR B C 1
ATOM 4045 O O . TYR B 1 199 ? -2.150 29.229 80.062 1.00 29.12 196 TYR B O 1
ATOM 4054 N N . VAL B 1 200 ? -0.881 28.328 78.426 1.00 28.03 197 VAL B N 1
ATOM 4055 C CA . VAL B 1 200 ? -1.361 26.979 78.563 1.00 29.73 197 VAL B CA 1
ATOM 4056 C C . VAL B 1 200 ? -0.156 26.054 78.728 1.00 29.87 197 VAL B C 1
ATOM 4057 O O . VAL B 1 200 ? 0.873 26.274 78.097 1.00 31.98 197 VAL B O 1
ATOM 4061 N N . PRO B 1 201 ? -0.290 25.009 79.559 1.00 31.71 198 PRO B N 1
ATOM 4062 C CA . PRO B 1 201 ? 0.838 24.105 79.753 1.00 30.77 198 PRO B CA 1
ATOM 4063 C C . PRO B 1 201 ? 1.309 23.479 78.431 1.00 30.67 198 PRO B C 1
ATOM 4064 O O . PRO B 1 201 ? 0.506 23.107 77.572 1.00 27.83 198 PRO B O 1
ATOM 4068 N N . GLU B 1 202 ? 2.621 23.403 78.292 1.00 30.40 199 GLU B N 1
ATOM 4069 C CA . GLU B 1 202 ? 3.261 22.850 77.122 1.00 31.66 199 GLU B CA 1
ATOM 4070 C C . GLU B 1 202 ? 2.762 21.420 76.893 1.00 29.55 199 GLU B C 1
ATOM 4071 O O . GLU B 1 202 ? 2.655 20.669 77.842 1.00 29.89 199 GLU B O 1
ATOM 4077 N N . GLY B 1 203 ? 2.447 21.077 75.644 1.00 26.76 200 GLY B N 1
ATOM 4078 C CA . GLY B 1 203 ? 2.025 19.730 75.291 1.00 26.66 200 GLY B CA 1
ATOM 4079 C C . GLY B 1 203 ? 0.524 19.497 75.458 1.00 25.67 200 GLY B C 1
ATOM 4080 O O . GLY B 1 203 ? 0.022 18.458 75.034 1.00 26.37 200 GLY B O 1
ATOM 4081 N N . HIS B 1 204 ? -0.204 20.425 76.074 1.00 23.90 201 HIS B N 1
ATOM 4082 C CA . HIS B 1 204 ? -1.637 20.226 76.269 1.00 23.12 201 HIS B CA 1
ATOM 4083 C C . HIS B 1 204 ? -2.427 20.407 74.971 1.00 22.30 201 HIS B C 1
ATOM 4084 O O . HIS B 1 204 ? -2.134 21.283 74.164 1.00 23.37 201 HIS B O 1
ATOM 4091 N N . THR B 1 205 ? -3.439 19.567 74.823 1.00 19.82 202 THR B N 1
ATOM 4092 C CA . THR B 1 205 ? -4.490 19.786 73.861 1.00 18.98 202 THR B CA 1
ATOM 4093 C C . THR B 1 205 ? -5.068 21.167 74.159 1.00 19.02 202 THR B C 1
ATOM 4094 O O . THR B 1 205 ? -5.245 21.485 75.327 1.00 20.91 202 THR B O 1
ATOM 4098 N N . THR B 1 206 ? -5.325 21.972 73.143 1.00 19.19 203 THR B N 1
ATOM 4099 C CA . THR B 1 206 ? -5.839 23.324 73.377 1.00 19.89 203 THR B CA 1
ATOM 4100 C C . THR B 1 206 ? -6.962 23.597 72.384 1.00 18.98 203 THR B C 1
ATOM 4101 O O . THR B 1 206 ? -6.715 23.689 71.191 1.00 18.35 203 THR B O 1
ATOM 4105 N N . LEU B 1 207 ? -8.172 23.736 72.895 1.00 17.33 204 LEU B N 1
ATOM 4106 C CA . LEU B 1 207 ? -9.347 24.024 72.086 1.00 18.32 204 LEU B CA 1
ATOM 4107 C C . LEU B 1 207 ? -9.891 25.411 72.453 1.00 19.08 204 LEU B C 1
ATOM 4108 O O . LEU B 1 207 ? -10.058 25.711 73.626 1.00 20.48 204 LEU B O 1
ATOM 4113 N N . VAL B 1 208 ? -10.120 26.247 71.456 1.00 18.32 205 VAL B N 1
ATOM 4114 C CA . VAL B 1 208 ? -10.730 27.557 71.687 1.00 18.46 205 VAL B CA 1
ATOM 4115 C C . VAL B 1 208 ? -12.142 27.476 71.115 1.00 18.79 205 VAL B C 1
ATOM 4116 O O . VAL B 1 208 ? -12.319 27.293 69.919 1.00 18.00 205 VAL B O 1
ATOM 4120 N N . VAL B 1 209 ? -13.127 27.583 71.978 1.00 19.79 206 VAL B N 1
ATOM 4121 C CA . VAL B 1 209 ? -14.514 27.503 71.547 1.00 20.64 206 VAL B CA 1
ATOM 4122 C C . VAL B 1 209 ? -15.141 28.901 71.581 1.00 20.50 206 VAL B C 1
ATOM 4123 O O . VAL B 1 209 ? -15.177 29.553 72.614 1.00 20.58 206 VAL B O 1
ATOM 4127 N N . VAL B 1 210 ? -15.618 29.355 70.439 1.00 20.89 207 VAL B N 1
ATOM 4128 C CA . VAL B 1 210 ? -16.321 30.611 70.367 1.00 21.44 207 VAL B CA 1
ATOM 4129 C C . VAL B 1 210 ? -17.816 30.276 70.313 1.00 21.52 207 VAL B C 1
ATOM 4130 O O . VAL B 1 210 ? -18.301 29.730 69.320 1.00 22.53 207 VAL B O 1
ATOM 4134 N N . LEU B 1 211 ? -18.522 30.563 71.395 1.00 21.20 208 LEU B N 1
ATOM 4135 C CA . LEU B 1 211 ? -19.973 30.308 71.445 1.00 22.28 208 LEU B CA 1
ATOM 4136 C C . LEU B 1 211 ? -20.726 31.349 70.634 1.00 23.70 208 LEU B C 1
ATOM 4137 O O . LEU B 1 211 ? -21.607 31.010 69.873 1.00 22.25 208 LEU B O 1
ATOM 4142 N N . GLU B 1 212 ? -20.358 32.610 70.811 1.00 24.33 209 GLU B N 1
ATOM 4143 C CA . GLU B 1 212 ? -21.046 33.705 70.170 1.00 26.97 209 GLU B CA 1
ATOM 4144 C C . GLU B 1 212 ? -20.057 34.861 70.035 1.00 26.62 209 GLU B C 1
ATOM 4145 O O . GLU B 1 212 ? -19.248 35.083 70.943 1.00 27.62 209 GLU B O 1
ATOM 4151 N N . GLY B 1 213 ? -20.080 35.554 68.910 1.00 25.95 210 GLY B N 1
ATOM 4152 C CA . GLY B 1 213 ? -19.206 36.724 68.733 1.00 26.21 210 GLY B CA 1
ATOM 4153 C C . GLY B 1 213 ? -18.174 36.515 67.643 1.00 26.29 210 GLY B C 1
ATOM 4154 O O . GLY B 1 213 ? -18.411 35.780 66.684 1.00 25.63 210 GLY B O 1
ATOM 4155 N N . ALA B 1 214 ? -17.041 37.191 67.778 1.00 25.70 211 ALA B N 1
ATOM 4156 C CA . ALA B 1 214 ? -16.001 37.145 66.769 1.00 26.88 211 ALA B CA 1
ATOM 4157 C C . ALA B 1 214 ? -14.675 37.521 67.422 1.00 27.20 211 ALA B C 1
ATOM 4158 O O . ALA B 1 214 ? -14.564 38.587 68.054 1.00 26.91 211 ALA B O 1
ATOM 4160 N N . VAL B 1 215 ? -13.679 36.667 67.236 1.00 26.46 212 VAL B N 1
ATOM 4161 C CA . VAL B 1 215 ? -12.417 36.867 67.896 1.00 27.26 212 VAL B CA 1
ATOM 4162 C C . VAL B 1 215 ? -11.290 36.423 66.955 1.00 27.87 212 VAL B C 1
ATOM 4163 O O . VAL B 1 215 ? -11.457 35.493 66.144 1.00 27.10 212 VAL B O 1
ATOM 4167 N N . VAL B 1 216 ? -10.159 37.122 67.051 1.00 28.16 213 VAL B N 1
ATOM 4168 C CA . VAL B 1 216 ? -8.981 36.868 66.227 1.00 28.63 213 VAL B CA 1
ATOM 4169 C C . VAL B 1 216 ? -7.922 36.169 67.084 1.00 27.96 213 VAL B C 1
ATOM 4170 O O . VAL B 1 216 ? -7.577 36.646 68.149 1.00 28.07 213 VAL B O 1
ATOM 4174 N N . VAL B 1 217 ? -7.449 35.019 66.606 1.00 27.50 214 VAL B N 1
ATOM 4175 C CA . VAL B 1 217 ? -6.456 34.219 67.314 1.00 29.65 214 VAL B CA 1
ATOM 4176 C C . VAL B 1 217 ? -5.071 34.486 66.719 1.00 29.80 214 VAL B C 1
ATOM 4177 O O . VAL B 1 217 ? -4.878 34.382 65.499 1.00 29.57 214 VAL B O 1
ATOM 4181 N N . ASN B 1 218 ? -4.131 34.799 67.597 1.00 29.26 215 ASN B N 1
ATOM 4182 C CA . ASN B 1 218 ? -2.734 35.037 67.207 1.00 32.97 215 ASN B CA 1
ATOM 4183 C C . ASN B 1 218 ? -2.649 36.030 66.042 1.00 33.55 215 ASN B C 1
ATOM 4184 O O . ASN B 1 218 ? -1.877 35.810 65.131 1.00 33.65 215 ASN B O 1
ATOM 4189 N N . ASP B 1 219 ? -3.499 37.061 66.063 1.00 33.95 216 ASP B N 1
ATOM 4190 C CA . ASP B 1 219 ? -3.478 38.172 65.105 1.00 36.85 216 ASP B CA 1
ATOM 4191 C C . ASP B 1 219 ? -3.783 37.766 63.662 1.00 37.62 216 ASP B C 1
ATOM 4192 O O . ASP B 1 219 ? -3.701 38.645 62.795 1.00 37.58 216 ASP B O 1
ATOM 4197 N N . THR B 1 220 ? -4.124 36.520 63.345 1.00 35.34 217 THR B N 1
ATOM 4198 C CA . THR B 1 220 ? -4.292 36.255 61.917 1.00 40.03 217 THR B CA 1
ATOM 4199 C C . THR B 1 220 ? -5.503 35.371 61.605 1.00 39.58 217 THR B C 1
ATOM 4200 O O . THR B 1 220 ? -5.921 35.345 60.457 1.00 43.81 217 THR B O 1
ATOM 4204 N N . ASN B 1 221 ? -6.071 34.661 62.568 1.00 34.27 218 ASN B N 1
ATOM 4205 C CA . ASN B 1 221 ? -7.186 33.773 62.235 1.00 32.78 218 ASN B CA 1
ATOM 4206 C C . ASN B 1 221 ? -8.436 34.208 63.004 1.00 30.08 218 ASN B C 1
ATOM 4207 O O . ASN B 1 221 ? -8.481 34.131 64.223 1.00 31.38 218 ASN B O 1
ATOM 4212 N N . ARG B 1 222 ? -9.442 34.644 62.276 1.00 28.17 219 ARG B N 1
ATOM 4213 C CA . ARG B 1 222 ? -10.680 35.103 62.888 1.00 30.17 219 ARG B CA 1
ATOM 4214 C C . ARG B 1 222 ? -11.668 33.941 63.016 1.00 28.02 219 ARG B C 1
ATOM 4215 O O . ARG B 1 222 ? -11.797 33.148 62.106 1.00 28.66 219 ARG B O 1
ATOM 4223 N N . LEU B 1 223 ? -12.337 33.856 64.162 1.00 29.78 220 LEU B N 1
ATOM 4224 C CA . LEU B 1 223 ? -13.334 32.821 64.452 1.00 29.08 220 LEU B CA 1
ATOM 4225 C C . LEU B 1 223 ? -14.679 33.485 64.748 1.00 31.23 220 LEU B C 1
ATOM 4226 O O . LEU B 1 223 ? -14.730 34.484 65.460 1.00 32.67 220 LEU B O 1
ATOM 4231 N N . GLU B 1 224 ? -15.744 32.885 64.235 1.00 28.94 221 GLU B N 1
ATOM 4232 C CA . GLU B 1 224 ? -17.106 33.328 64.451 1.00 31.39 221 GLU B CA 1
ATOM 4233 C C . GLU B 1 224 ? -17.782 32.396 65.468 1.00 27.81 221 GLU B C 1
ATOM 4234 O O . GLU B 1 224 ? -17.158 31.476 65.997 1.00 26.14 221 GLU B O 1
ATOM 4240 N N . GLY B 1 225 ? -19.054 32.640 65.733 1.00 25.87 222 GLY B N 1
ATOM 4241 C CA . GLY B 1 225 ? -19.804 31.864 66.706 1.00 25.37 222 GLY B CA 1
ATOM 4242 C C . GLY B 1 225 ? -20.018 30.422 66.274 1.00 24.75 222 GLY B C 1
ATOM 4243 O O . GLY B 1 225 ? -19.971 30.100 65.098 1.00 27.21 222 GLY B O 1
ATOM 4244 N N . LYS B 1 226 ? -20.214 29.572 67.263 1.00 23.19 223 LYS B N 1
ATOM 4245 C CA . LYS B 1 226 ? -20.462 28.146 67.095 1.00 23.96 223 LYS B CA 1
ATOM 4246 C C . LYS B 1 226 ? -19.261 27.491 66.415 1.00 22.58 223 LYS B C 1
ATOM 4247 O O . LYS B 1 226 ? -19.418 26.622 65.551 1.00 21.79 223 LYS B O 1
ATOM 4253 N N . THR B 1 227 ? -18.063 27.925 66.817 1.00 23.02 224 THR B N 1
ATOM 4254 C CA . THR B 1 227 ? -16.837 27.444 66.215 1.00 23.15 224 THR B CA 1
ATOM 4255 C C . THR B 1 227 ? -15.911 26.888 67.290 1.00 23.15 224 THR B C 1
ATOM 4256 O O . THR B 1 227 ? -15.869 27.421 68.404 1.00 20.64 224 THR B O 1
ATOM 4260 N N . VAL B 1 228 ? -15.177 25.829 66.924 1.00 21.68 225 VAL B N 1
ATOM 4261 C CA . VAL B 1 228 ? -14.086 25.325 67.759 1.00 20.91 225 VAL B CA 1
ATOM 4262 C C . VAL B 1 228 ? -12.803 25.374 66.916 1.00 20.69 225 VAL B C 1
ATOM 4263 O O . VAL B 1 228 ? -12.799 24.916 65.781 1.00 18.86 225 VAL B O 1
ATOM 4267 N N . ALA B 1 229 ? -11.754 25.975 67.480 1.00 20.04 226 ALA B N 1
ATOM 4268 C CA . ALA B 1 229 ? -10.434 26.036 66.865 1.00 20.84 226 ALA B CA 1
ATOM 4269 C C . ALA B 1 229 ? -9.501 25.090 67.633 1.00 21.08 226 ALA B C 1
ATOM 4270 O O . ALA B 1 229 ? -9.567 25.015 68.875 1.00 20.43 226 ALA B O 1
ATOM 4272 N N . ILE B 1 230 ? -8.681 24.346 66.899 1.00 20.88 227 ILE B N 1
ATOM 4273 C CA . ILE B 1 230 ? -7.709 23.460 67.488 1.00 22.11 227 ILE B CA 1
ATOM 4274 C C . ILE B 1 230 ? -6.330 24.102 67.333 1.00 23.30 227 ILE B C 1
ATOM 4275 O O . ILE B 1 230 ? -5.933 24.451 66.207 1.00 21.39 227 ILE B O 1
ATOM 4280 N N . LEU B 1 231 ? -5.631 24.298 68.451 1.00 20.80 228 LEU B N 1
ATOM 4281 C CA . LEU B 1 231 ? -4.280 24.879 68.409 1.00 22.10 228 LEU B CA 1
ATOM 4282 C C . LEU B 1 231 ? -3.276 23.746 68.677 1.00 21.52 228 LEU B C 1
ATOM 4283 O O . LEU B 1 231 ? -3.633 22.692 69.207 1.00 21.47 228 LEU B O 1
ATOM 4288 N N . SER B 1 232 ? -2.026 23.965 68.313 1.00 21.79 229 SER B N 1
ATOM 4289 C CA . SER B 1 232 ? -1.020 22.923 68.430 1.00 22.76 229 SER B CA 1
ATOM 4290 C C . SER B 1 232 ? -0.753 22.581 69.896 1.00 22.38 229 SER B C 1
ATOM 4291 O O . SER B 1 232 ? -0.818 23.446 70.796 1.00 22.61 229 SER B O 1
ATOM 4294 N N . ARG B 1 233 ? -0.403 21.323 70.127 1.00 23.98 230 ARG B N 1
ATOM 4295 C CA . ARG B 1 233 ? 0.002 20.906 71.464 1.00 24.66 230 ARG B CA 1
ATOM 4296 C C . ARG B 1 233 ? 1.357 21.554 71.792 1.00 27.33 230 ARG B C 1
ATOM 4297 O O . ARG B 1 233 ? 1.612 21.875 72.958 1.00 27.33 230 ARG B O 1
ATOM 4305 N N A GLU B 1 234 ? 2.207 21.753 70.781 0.50 29.44 231 GLU B N 1
ATOM 4306 N N B GLU B 1 234 ? 2.221 21.727 70.786 0.50 29.15 231 GLU B N 1
ATOM 4307 C CA A GLU B 1 234 ? 3.504 22.413 70.991 0.50 31.47 231 GLU B CA 1
ATOM 4308 C CA B GLU B 1 234 ? 3.491 22.414 71.031 0.50 31.01 231 GLU B CA 1
ATOM 4309 C C A GLU B 1 234 ? 3.268 23.913 71.225 0.50 31.26 231 GLU B C 1
ATOM 4310 C C B GLU B 1 234 ? 3.199 23.895 71.297 0.50 30.92 231 GLU B C 1
ATOM 4311 O O A GLU B 1 234 ? 2.477 24.541 70.518 0.50 30.68 231 GLU B O 1
ATOM 4312 O O B GLU B 1 234 ? 2.311 24.488 70.676 0.50 30.41 231 GLU B O 1
ATOM 4323 N N . GLY B 1 235 ? 3.947 24.476 72.226 1.00 31.18 232 GLY B N 1
ATOM 4324 C CA . GLY B 1 235 ? 3.809 25.888 72.559 1.00 31.36 232 GLY B CA 1
ATOM 4325 C C . GLY B 1 235 ? 3.056 26.088 73.858 1.00 30.31 232 GLY B C 1
ATOM 4326 O O . GLY B 1 235 ? 2.426 25.160 74.370 1.00 29.97 232 GLY B O 1
ATOM 4327 N N . VAL B 1 236 ? 3.084 27.321 74.357 1.00 29.41 233 VAL B N 1
ATOM 4328 C CA . VAL B 1 236 ? 2.504 27.620 75.650 1.00 30.21 233 VAL B CA 1
ATOM 4329 C C . VAL B 1 236 ? 1.619 28.868 75.588 1.00 32.45 233 VAL B C 1
ATOM 4330 O O . VAL B 1 236 ? 0.966 29.168 76.576 1.00 35.73 233 VAL B O 1
ATOM 4334 N N . GLU B 1 237 ? 1.599 29.606 74.492 1.00 32.85 234 GLU B N 1
ATOM 4335 C CA . GLU B 1 237 ? 0.859 30.852 74.549 1.00 32.36 234 GLU B CA 1
ATOM 4336 C C . GLU B 1 237 ? 0.107 31.099 73.239 1.00 30.85 234 GLU B C 1
ATOM 4337 O O . GLU B 1 237 ? 0.470 30.588 72.181 1.00 32.06 234 GLU B O 1
ATOM 4343 N N . PHE B 1 238 ? -0.960 31.872 73.359 1.00 28.95 235 PHE B N 1
ATOM 4344 C CA . PHE B 1 238 ? -1.743 32.321 72.219 1.00 27.32 235 PHE B CA 1
ATOM 4345 C C . PHE B 1 238 ? -2.530 33.558 72.650 1.00 28.51 235 PHE B C 1
ATOM 4346 O O . PHE B 1 238 ? -2.724 33.784 73.855 1.00 28.34 235 PHE B O 1
ATOM 4354 N N . SER B 1 239 ? -2.969 34.347 71.675 1.00 28.03 236 SER B N 1
ATOM 4355 C CA . SER B 1 239 ? -3.711 35.564 71.957 1.00 28.15 236 SER B CA 1
ATOM 4356 C C . SER B 1 239 ? -5.111 35.503 71.339 1.00 27.00 236 SER B C 1
ATOM 4357 O O . SER B 1 239 ? -5.364 34.806 70.354 1.00 25.66 236 SER B O 1
ATOM 4360 N N . LEU B 1 240 ? -6.012 36.227 71.980 1.00 26.95 237 LEU B N 1
ATOM 4361 C CA . LEU B 1 240 ? -7.357 36.419 71.501 1.00 28.02 237 LEU B CA 1
ATOM 4362 C C . LEU B 1 240 ? -7.616 37.928 71.462 1.00 29.32 237 LEU B C 1
ATOM 4363 O O . LEU B 1 240 ? -7.306 38.624 72.425 1.00 30.26 237 LEU B O 1
ATOM 4368 N N . ASN B 1 241 ? -8.162 38.417 70.358 1.00 28.74 238 ASN B N 1
ATOM 4369 C CA . ASN B 1 241 ? -8.496 39.828 70.229 1.00 30.46 238 ASN B CA 1
ATOM 4370 C C . ASN B 1 241 ? -9.947 39.919 69.741 1.00 29.45 238 ASN B C 1
ATOM 4371 O O . ASN B 1 241 ? -10.244 39.508 68.626 1.00 28.41 238 ASN B O 1
ATOM 4376 N N . ALA B 1 242 ? -10.844 40.434 70.568 1.00 28.75 239 ALA B N 1
ATOM 4377 C CA . ALA B 1 242 ? -12.263 40.438 70.221 1.00 30.11 239 ALA B CA 1
ATOM 4378 C C . ALA B 1 242 ? -12.617 41.594 69.269 1.00 32.49 239 ALA B C 1
ATOM 4379 O O . ALA B 1 242 ? -12.321 42.746 69.537 1.00 31.19 239 ALA B O 1
ATOM 4381 N N . GLU B 1 243 ? -13.263 41.245 68.156 1.00 34.21 240 GLU B N 1
ATOM 4382 C CA . GLU B 1 243 ? -13.790 42.223 67.193 1.00 38.29 240 GLU B CA 1
ATOM 4383 C C . GLU B 1 243 ? -15.245 42.551 67.568 1.00 38.52 240 GLU B C 1
ATOM 4384 O O . GLU B 1 243 ? -15.811 43.545 67.113 1.00 38.66 240 GLU B O 1
ATOM 4390 N N . GLU B 1 244 ? -15.851 41.680 68.375 1.00 36.27 241 GLU B N 1
ATOM 4391 C CA . GLU B 1 244 ? -17.220 41.850 68.916 1.00 38.71 241 GLU B CA 1
ATOM 4392 C C . GLU B 1 244 ? -17.252 41.248 70.324 1.00 36.77 241 GLU B C 1
ATOM 4393 O O . GLU B 1 244 ? -16.373 40.470 70.662 1.00 34.22 241 GLU B O 1
ATOM 4399 N N . ASP B 1 245 ? -18.251 41.584 71.134 1.00 35.25 242 ASP B N 1
ATOM 4400 C CA . ASP B 1 245 ? -18.358 40.960 72.441 1.00 34.88 242 ASP B CA 1
ATOM 4401 C C . ASP B 1 245 ? -18.437 39.450 72.179 1.00 32.84 242 ASP B C 1
ATOM 4402 O O . ASP B 1 245 ? -19.258 39.012 71.368 1.00 30.90 242 ASP B O 1
ATOM 4407 N N . THR B 1 246 ? -17.580 38.677 72.841 1.00 29.55 243 THR B N 1
ATOM 4408 C CA . THR B 1 246 ? -17.454 37.274 72.535 1.00 28.82 243 THR B CA 1
ATOM 4409 C C . THR B 1 246 ? -17.578 36.390 73.774 1.00 27.34 243 THR B C 1
ATOM 4410 O O . THR B 1 246 ? -16.928 36.634 74.781 1.00 28.98 243 THR B O 1
ATOM 4414 N N A LYS B 1 247 ? -18.455 35.391 73.694 0.50 25.89 244 LYS B N 1
ATOM 4415 N N B LYS B 1 247 ? -18.400 35.356 73.662 0.50 25.63 244 LYS B N 1
ATOM 4416 C CA A LYS B 1 247 ? -18.575 34.390 74.733 0.50 25.29 244 LYS B CA 1
ATOM 4417 C CA B LYS B 1 247 ? -18.570 34.392 74.719 0.50 25.00 244 LYS B CA 1
ATOM 4418 C C A LYS B 1 247 ? -17.671 33.231 74.317 0.50 23.46 244 LYS B C 1
ATOM 4419 C C B LYS B 1 247 ? -17.725 33.173 74.338 0.50 23.29 244 LYS B C 1
ATOM 4420 O O A LYS B 1 247 ? -17.816 32.722 73.205 0.50 21.91 244 LYS B O 1
ATOM 4421 O O B LYS B 1 247 ? -17.948 32.578 73.281 0.50 21.72 244 LYS B O 1
ATOM 4432 N N . PHE B 1 248 ? -16.769 32.805 75.182 1.00 22.70 245 PHE B N 1
ATOM 4433 C CA . PHE B 1 248 ? -15.856 31.758 74.791 1.00 22.87 245 PHE B CA 1
ATOM 4434 C C . PHE B 1 248 ? -15.622 30.720 75.881 1.00 21.96 245 PHE B C 1
ATOM 4435 O O . PHE B 1 248 ? -15.950 30.914 77.034 1.00 22.12 245 PHE B O 1
ATOM 4443 N N A LEU B 1 249 ? -15.096 29.579 75.447 0.50 19.83 246 LEU B N 1
ATOM 4444 N N B LEU B 1 249 ? -14.972 29.636 75.463 0.50 21.66 246 LEU B N 1
ATOM 4445 C CA A LEU B 1 249 ? -14.509 28.653 76.374 0.50 19.44 246 LEU B CA 1
ATOM 4446 C CA B LEU B 1 249 ? -14.639 28.520 76.316 0.50 22.20 246 LEU B CA 1
ATOM 4447 C C A LEU B 1 249 ? -13.102 28.375 75.860 0.50 18.74 246 LEU B C 1
ATOM 4448 C C B LEU B 1 249 ? -13.247 28.012 75.901 0.50 20.86 246 LEU B C 1
ATOM 4449 O O A LEU B 1 249 ? -12.810 28.486 74.663 0.50 16.82 246 LEU B O 1
ATOM 4450 O O B LEU B 1 249 ? -13.065 27.645 74.741 0.50 20.21 246 LEU B O 1
ATOM 4459 N N . VAL B 1 250 ? -12.259 28.063 76.807 1.00 19.63 247 VAL B N 1
ATOM 4460 C CA . VAL B 1 250 ? -10.913 27.553 76.514 1.00 19.98 247 VAL B CA 1
ATOM 4461 C C . VAL B 1 250 ? -10.800 26.226 77.260 1.00 19.78 247 VAL B C 1
ATOM 4462 O O . VAL B 1 250 ? -11.002 26.187 78.499 1.00 19.97 247 VAL B O 1
ATOM 4466 N N . LEU B 1 251 ? -10.511 25.154 76.500 1.00 18.21 248 LEU B N 1
ATOM 4467 C CA . LEU B 1 251 ? -10.411 23.829 77.052 1.00 18.32 248 LEU B CA 1
ATOM 4468 C C . LEU B 1 251 ? -8.998 23.320 76.798 1.00 18.56 248 LEU B C 1
ATOM 4469 O O . LEU B 1 251 ? -8.579 23.266 75.625 1.00 19.74 248 LEU B O 1
ATOM 4474 N N . THR B 1 252 ? -8.283 22.926 77.848 1.00 18.77 249 THR B N 1
ATOM 4475 C CA . THR B 1 252 ? -6.926 22.384 77.637 1.00 19.28 249 THR B CA 1
ATOM 4476 C C . THR B 1 252 ? -6.744 21.127 78.484 1.00 20.07 249 THR B C 1
ATOM 4477 O O . THR B 1 252 ? -7.357 20.975 79.537 1.00 20.74 249 THR B O 1
ATOM 4481 N N . GLY B 1 253 ? -5.888 20.232 78.033 1.00 19.18 250 GLY B N 1
ATOM 4482 C CA . GLY B 1 253 ? -5.599 19.109 78.890 1.00 20.40 250 GLY B CA 1
ATOM 4483 C C . GLY B 1 253 ? -4.453 18.262 78.380 1.00 20.88 250 GLY B C 1
ATOM 4484 O O . GLY B 1 253 ? -4.150 18.239 77.186 1.00 19.64 250 GLY B O 1
ATOM 4485 N N . GLN B 1 254 ? -3.837 17.578 79.323 1.00 21.60 251 GLN B N 1
ATOM 4486 C CA . GLN B 1 254 ? -2.799 16.620 79.013 1.00 23.51 251 GLN B CA 1
ATOM 4487 C C . GLN B 1 254 ? -3.501 15.454 78.311 1.00 21.92 251 GLN B C 1
ATOM 4488 O O . GLN B 1 254 ? -4.431 14.877 78.865 1.00 19.65 251 GLN B O 1
ATOM 4494 N N . PRO B 1 255 ? -3.106 15.152 77.070 1.00 22.34 252 PRO B N 1
ATOM 4495 C CA . PRO B 1 255 ? -3.759 14.074 76.329 1.00 21.57 252 PRO B CA 1
ATOM 4496 C C . PRO B 1 255 ? -3.660 12.770 77.134 1.00 20.96 252 PRO B C 1
ATOM 4497 O O . PRO B 1 255 ? -2.648 12.525 77.782 1.00 20.66 252 PRO B O 1
ATOM 4501 N N . LEU B 1 256 ? -4.691 11.953 77.128 1.00 20.11 253 LEU B N 1
ATOM 4502 C CA . LEU B 1 256 ? -4.655 10.705 77.931 1.00 21.23 253 LEU B CA 1
ATOM 4503 C C . LEU B 1 256 ? -3.764 9.627 77.282 1.00 22.28 253 LEU B C 1
ATOM 4504 O O . LEU B 1 256 ? -3.262 8.776 77.995 1.00 22.67 253 LEU B O 1
ATOM 4509 N N A ASN B 1 257 ? -3.548 9.673 75.963 0.60 21.64 254 ASN B N 1
ATOM 4510 N N B ASN B 1 257 ? -3.585 9.689 75.959 0.40 22.55 254 ASN B N 1
ATOM 4511 C CA A ASN B 1 257 ? -2.662 8.713 75.267 0.60 23.06 254 ASN B CA 1
ATOM 4512 C CA B ASN B 1 257 ? -2.735 8.744 75.224 0.40 24.32 254 ASN B CA 1
ATOM 4513 C C A ASN B 1 257 ? -3.158 7.280 75.516 0.60 23.46 254 ASN B C 1
ATOM 4514 C C B ASN B 1 257 ? -3.168 7.303 75.526 0.40 24.30 254 ASN B C 1
ATOM 4515 O O A ASN B 1 257 ? -2.357 6.365 75.624 0.60 23.54 254 ASN B O 1
ATOM 4516 O O B ASN B 1 257 ? -2.336 6.418 75.682 0.40 24.60 254 ASN B O 1
ATOM 4525 N N . GLU B 1 258 ? -4.480 7.092 75.582 1.00 23.16 255 GLU B N 1
ATOM 4526 C CA . GLU B 1 258 ? -5.071 5.774 75.822 1.00 24.25 255 GLU B CA 1
ATOM 4527 C C . GLU B 1 258 ? -6.182 5.562 74.785 1.00 23.54 255 GLU B C 1
ATOM 4528 O O . GLU B 1 258 ? -6.717 6.518 74.222 1.00 21.73 255 GLU B O 1
ATOM 4534 N N . PRO B 1 259 ? -6.535 4.310 74.525 1.00 23.41 256 PRO B N 1
ATOM 4535 C CA . PRO B 1 259 ? -7.535 4.039 73.497 1.00 23.97 256 PRO B CA 1
ATOM 4536 C C . PRO B 1 259 ? -8.921 4.610 73.848 1.00 22.61 256 PRO B C 1
ATOM 4537 O O . PRO B 1 259 ? -9.259 4.764 75.017 1.00 20.89 256 PRO B O 1
ATOM 4541 N N . ILE B 1 260 ? -9.668 4.954 72.812 1.00 23.12 257 ILE B N 1
ATOM 4542 C CA . ILE B 1 260 ? -11.045 5.421 72.953 1.00 24.14 257 ILE B CA 1
ATOM 4543 C C . ILE B 1 260 ? -11.946 4.426 72.220 1.00 26.39 257 ILE B C 1
ATOM 4544 O O . ILE B 1 260 ? -11.830 4.264 71.008 1.00 22.98 257 ILE B O 1
ATOM 4549 N N A GLU B 1 261 ? -12.783 3.721 72.972 0.50 26.35 258 GLU B N 1
ATOM 4550 N N B GLU B 1 261 ? -12.793 3.731 72.968 0.50 26.66 258 GLU B N 1
ATOM 4551 C CA A GLU B 1 261 ? -13.777 2.834 72.386 0.50 28.85 258 GLU B CA 1
ATOM 4552 C CA B GLU B 1 261 ? -13.776 2.841 72.374 0.50 29.44 258 GLU B CA 1
ATOM 4553 C C A GLU B 1 261 ? -15.134 3.264 72.948 0.50 27.89 258 GLU B C 1
ATOM 4554 C C B GLU B 1 261 ? -15.138 3.249 72.938 0.50 28.27 258 GLU B C 1
ATOM 4555 O O A GLU B 1 261 ? -15.457 2.982 74.104 0.50 28.16 258 GLU B O 1
ATOM 4556 O O B GLU B 1 261 ? -15.469 2.932 74.084 0.50 28.66 258 GLU B O 1
ATOM 4567 N N . GLY B 1 262 ? -15.879 4.000 72.139 1.00 27.03 259 GLY B N 1
ATOM 4568 C CA . GLY B 1 262 ? -17.156 4.516 72.542 1.00 27.44 259 GLY B CA 1
ATOM 4569 C C . GLY B 1 262 ? -18.306 3.906 71.766 1.00 29.22 259 GLY B C 1
ATOM 4570 O O . GLY B 1 262 ? -18.185 3.502 70.619 1.00 29.89 259 GLY B O 1
ATOM 4571 N N . TYR B 1 263 ? -19.426 3.859 72.439 1.00 28.52 260 TYR B N 1
ATOM 4572 C CA . TYR B 1 263 ? -20.661 3.386 71.882 1.00 30.76 260 TYR B CA 1
ATOM 4573 C C . TYR B 1 263 ? -21.760 4.179 72.578 1.00 29.45 260 TYR B C 1
ATOM 4574 O O . TYR B 1 263 ? -22.005 3.983 73.764 1.00 27.10 260 TYR B O 1
ATOM 4583 N N . GLY B 1 264 ? -22.353 5.115 71.847 1.00 31.67 261 GLY B N 1
ATOM 4584 C CA . GLY B 1 264 ? -23.371 5.991 72.424 1.00 32.44 261 GLY B CA 1
ATOM 4585 C C . GLY B 1 264 ? -22.863 6.696 73.676 1.00 33.46 261 GLY B C 1
ATOM 4586 O O . GLY B 1 264 ? -21.829 7.366 73.665 1.00 40.28 261 GLY B O 1
ATOM 4587 N N . PRO B 1 265 ? -23.562 6.504 74.793 1.00 32.32 262 PRO B N 1
ATOM 4588 C CA . PRO B 1 265 ? -23.233 7.135 76.092 1.00 28.79 262 PRO B CA 1
ATOM 4589 C C . PRO B 1 265 ? -22.212 6.354 76.939 1.00 26.51 262 PRO B C 1
ATOM 4590 O O . PRO B 1 265 ? -22.076 6.603 78.137 1.00 26.49 262 PRO B O 1
ATOM 4594 N N . PHE B 1 266 ? -21.548 5.384 76.333 1.00 24.13 263 PHE B N 1
ATOM 4595 C CA . PHE B 1 266 ? -20.513 4.639 77.000 1.00 24.69 263 PHE B CA 1
ATOM 4596 C C . PHE B 1 266 ? -19.178 4.917 76.296 1.00 27.10 263 PHE B C 1
ATOM 4597 O O . PHE B 1 266 ? -19.068 4.741 75.070 1.00 28.91 263 PHE B O 1
ATOM 4605 N N . VAL B 1 267 ? -18.172 5.318 77.055 1.00 21.63 264 VAL B N 1
ATOM 4606 C CA . VAL B 1 267 ? -16.866 5.548 76.468 1.00 20.17 264 VAL B CA 1
ATOM 4607 C C . VAL B 1 267 ? -15.847 4.796 77.332 1.00 20.14 264 VAL B C 1
ATOM 4608 O O . VAL B 1 267 ? -15.539 5.232 78.451 1.00 20.77 264 VAL B O 1
ATOM 4620 N N . ASN B 1 269 ? -12.162 1.961 77.184 1.00 26.66 266 ASN B N 1
ATOM 4621 C CA . ASN B 1 269 ? -10.868 1.816 76.519 1.00 29.18 266 ASN B CA 1
ATOM 4622 C C . ASN B 1 269 ? -10.845 0.619 75.562 1.00 30.99 266 ASN B C 1
ATOM 4623 O O . ASN B 1 269 ? -10.048 0.633 74.612 1.00 32.49 266 ASN B O 1
ATOM 4628 N N . THR B 1 270 ? -11.676 -0.406 75.814 1.00 30.50 267 THR B N 1
ATOM 4629 C CA . THR B 1 270 ? -11.657 -1.633 74.998 1.00 32.88 267 THR B CA 1
ATOM 4630 C C . THR B 1 270 ? -13.074 -2.017 74.540 1.00 32.37 267 THR B C 1
ATOM 4631 O O . THR B 1 270 ? -14.066 -1.654 75.173 1.00 28.79 267 THR B O 1
ATOM 4635 N N . LYS B 1 271 ? -13.159 -2.758 73.430 1.00 34.79 268 LYS B N 1
ATOM 4636 C CA . LYS B 1 271 ? -14.452 -3.256 72.939 1.00 35.29 268 LYS B CA 1
ATOM 4637 C C . LYS B 1 271 ? -15.040 -4.245 73.955 1.00 33.50 268 LYS B C 1
ATOM 4638 O O . LYS B 1 271 ? -16.259 -4.341 74.092 1.00 32.52 268 LYS B O 1
ATOM 4644 N N . ALA B 1 272 ? -14.196 -5.005 74.641 1.00 32.94 269 ALA B N 1
ATOM 4645 C CA . ALA B 1 272 ? -14.685 -5.905 75.690 1.00 32.31 269 ALA B CA 1
ATOM 4646 C C . ALA B 1 272 ? -15.469 -5.118 76.755 1.00 29.88 269 ALA B C 1
ATOM 4647 O O . ALA B 1 272 ? -16.528 -5.555 77.205 1.00 27.51 269 ALA B O 1
ATOM 4649 N N . GLU B 1 273 ? -14.927 -3.973 77.176 1.00 27.89 270 GLU B N 1
ATOM 4650 C CA . GLU B 1 273 ? -15.566 -3.105 78.163 1.00 26.82 270 GLU B CA 1
ATOM 4651 C C . GLU B 1 273 ? -16.906 -2.568 77.619 1.00 24.31 270 GLU B C 1
ATOM 4652 O O . GLU B 1 273 ? -17.894 -2.402 78.378 1.00 21.86 270 GLU B O 1
ATOM 4658 N N . ILE B 1 274 ? -16.938 -2.235 76.332 1.00 24.15 271 ILE B N 1
ATOM 4659 C CA . ILE B 1 274 ? -18.194 -1.756 75.729 1.00 24.13 271 ILE B CA 1
ATOM 4660 C C . ILE B 1 274 ? -19.229 -2.887 75.789 1.00 23.55 271 ILE B C 1
ATOM 4661 O O . ILE B 1 274 ? -20.411 -2.655 76.108 1.00 21.00 271 ILE B O 1
ATOM 4674 N N . GLU B 1 276 ? -19.372 -5.272 77.948 1.00 24.63 273 GLU B N 1
ATOM 4675 C CA . GLU B 1 276 ? -19.791 -5.381 79.368 1.00 26.08 273 GLU B CA 1
ATOM 4676 C C . GLU B 1 276 ? -20.775 -4.249 79.721 1.00 23.72 273 GLU B C 1
ATOM 4677 O O . GLU B 1 276 ? -21.727 -4.480 80.465 1.00 22.94 273 GLU B O 1
ATOM 4683 N N . ALA B 1 277 ? -20.552 -3.034 79.212 1.00 21.75 274 ALA B N 1
ATOM 4684 C CA . ALA B 1 277 ? -21.444 -1.914 79.510 1.00 21.11 274 ALA B CA 1
ATOM 4685 C C . ALA B 1 277 ? -22.836 -2.163 78.901 1.00 21.12 274 ALA B C 1
ATOM 4686 O O . ALA B 1 277 ? -23.845 -1.966 79.551 1.00 20.51 274 ALA B O 1
ATOM 4688 N N . ILE B 1 278 ? -22.863 -2.591 77.647 1.00 21.47 275 ILE B N 1
ATOM 4689 C CA . ILE B 1 278 ? -24.102 -2.914 76.939 1.00 22.29 275 ILE B CA 1
ATOM 4690 C C . ILE B 1 278 ? -24.870 -4.002 77.709 1.00 22.13 275 ILE B C 1
ATOM 4691 O O . ILE B 1 278 ? -26.089 -3.869 77.944 1.00 21.79 275 ILE B O 1
ATOM 4696 N N . ASN B 1 279 ? -24.170 -5.063 78.107 1.00 21.49 276 ASN B N 1
ATOM 4697 C CA . ASN B 1 279 ? -24.813 -6.160 78.827 1.00 23.15 276 ASN B CA 1
ATOM 4698 C C . ASN B 1 279 ? -25.341 -5.682 80.198 1.00 23.84 276 ASN B C 1
ATOM 4699 O O . ASN B 1 279 ? -26.501 -6.014 80.570 1.00 24.74 276 ASN B O 1
ATOM 4704 N N . ASP B 1 280 ? -24.534 -4.939 80.946 1.00 23.77 277 ASP B N 1
ATOM 4705 C CA . ASP B 1 280 ? -24.954 -4.407 82.259 1.00 24.44 277 ASP B CA 1
ATOM 4706 C C . ASP B 1 280 ? -26.193 -3.527 82.113 1.00 24.71 277 ASP B C 1
ATOM 4707 O O . ASP B 1 280 ? -27.144 -3.633 82.910 1.00 25.23 277 ASP B O 1
ATOM 4712 N N . PHE B 1 281 ? -26.207 -2.681 81.091 1.00 23.72 278 PHE B N 1
ATOM 4713 C CA . PHE B 1 281 ? -27.319 -1.768 80.939 1.00 24.32 278 PHE B CA 1
ATOM 4714 C C . PHE B 1 281 ? -28.581 -2.519 80.486 1.00 25.11 278 PHE B C 1
ATOM 4715 O O . PHE B 1 281 ? -29.669 -2.284 81.020 1.00 25.42 278 PHE B O 1
ATOM 4723 N N . ASN B 1 282 ? -28.433 -3.437 79.538 1.00 24.26 279 ASN B N 1
ATOM 4724 C CA . ASN B 1 282 ? -29.596 -4.134 78.944 1.00 25.75 279 ASN B CA 1
ATOM 4725 C C . ASN B 1 282 ? -30.204 -5.138 79.939 1.00 28.17 279 ASN B C 1
ATOM 4726 O O . ASN B 1 282 ? -31.409 -5.402 79.866 1.00 29.48 279 ASN B O 1
ATOM 4731 N N A ARG B 1 283 ? -29.404 -5.696 80.832 0.70 29.18 280 ARG B N 1
ATOM 4732 N N B ARG B 1 283 ? -29.394 -5.684 80.849 0.30 28.54 280 ARG B N 1
ATOM 4733 C CA A ARG B 1 283 ? -29.888 -6.624 81.854 0.70 33.13 280 ARG B CA 1
ATOM 4734 C CA B ARG B 1 283 ? -29.917 -6.588 81.880 0.30 30.95 280 ARG B CA 1
ATOM 4735 C C A ARG B 1 283 ? -30.513 -5.855 83.035 0.70 36.34 280 ARG B C 1
ATOM 4736 C C B ARG B 1 283 ? -30.225 -5.799 83.163 0.30 33.65 280 ARG B C 1
ATOM 4737 O O A ARG B 1 283 ? -30.984 -6.483 83.988 0.70 38.13 280 ARG B O 1
ATOM 4738 O O B ARG B 1 283 ? -30.165 -6.333 84.282 0.30 34.12 280 ARG B O 1
ATOM 4753 N N . GLY B 1 284 ? -30.520 -4.516 82.983 1.00 34.69 281 GLY B N 1
ATOM 4754 C CA . GLY B 1 284 ? -31.055 -3.666 84.061 1.00 37.82 281 GLY B CA 1
ATOM 4755 C C . GLY B 1 284 ? -30.127 -3.462 85.256 1.00 39.53 281 GLY B C 1
ATOM 4756 O O . GLY B 1 284 ? -30.604 -3.022 86.306 1.00 40.03 281 GLY B O 1
ATOM 4757 N N . LYS B 1 285 ? -28.822 -3.695 85.131 1.00 39.57 282 LYS B N 1
ATOM 4758 C CA . LYS B 1 285 ? -27.934 -3.518 86.305 1.00 43.62 282 LYS B CA 1
ATOM 4759 C C . LYS B 1 285 ? -27.565 -2.044 86.550 1.00 45.14 282 LYS B C 1
ATOM 4760 O O . LYS B 1 285 ? -26.786 -1.774 87.466 1.00 48.59 282 LYS B O 1
ATOM 4766 N N . PHE B 1 286 ? -28.097 -1.084 85.790 1.00 42.35 283 PHE B N 1
ATOM 4767 C CA . PHE B 1 286 ? -27.834 0.354 86.141 1.00 40.53 283 PHE B CA 1
ATOM 4768 C C . PHE B 1 286 ? -28.949 0.882 87.074 1.00 41.49 283 PHE B C 1
ATOM 4769 O O . PHE B 1 286 ? -28.755 1.912 87.730 1.00 46.68 283 PHE B O 1
ATOM 4777 N N A GLY B 1 287 ? -30.118 0.215 87.136 0.50 39.66 284 GLY B N 1
ATOM 4778 C CA A GLY B 1 287 ? -31.223 0.627 88.058 0.50 41.10 284 GLY B CA 1
ATOM 4779 C C A GLY B 1 287 ? -32.413 1.260 87.343 0.50 40.83 284 GLY B C 1
ATOM 4780 O O A GLY B 1 287 ? -32.717 0.923 86.211 0.50 38.83 284 GLY B O 1
ATOM 4781 N N A SER B 1 288 ? -33.117 2.173 88.018 0.50 43.96 285 SER B N 1
ATOM 4782 C CA A SER B 1 288 ? -34.272 2.844 87.395 0.50 45.93 285 SER B CA 1
ATOM 4783 C C A SER B 1 288 ? -34.617 4.138 88.148 0.50 49.31 285 SER B C 1
ATOM 4784 O O A SER B 1 288 ? -34.535 4.189 89.374 0.50 49.69 285 SER B O 1
ATOM 4787 N N A ILE B 1 289 ? -35.033 5.168 87.413 0.50 50.80 286 ILE B N 1
ATOM 4788 C CA A ILE B 1 289 ? -35.401 6.447 88.029 0.50 56.26 286 ILE B CA 1
ATOM 4789 C C A ILE B 1 289 ? -36.681 6.253 88.853 0.50 61.65 286 ILE B C 1
ATOM 4790 O O A ILE B 1 289 ? -37.769 6.133 88.294 0.50 63.83 286 ILE B O 1
ATOM 4811 N N . ALA C 1 3 ? -48.025 27.250 53.712 1.00 38.24 0 ALA C N 1
ATOM 4812 C CA . ALA C 1 3 ? -47.758 27.773 52.327 1.00 34.39 0 ALA C CA 1
ATOM 4813 C C . ALA C 1 3 ? -48.659 27.040 51.320 1.00 29.66 0 ALA C C 1
ATOM 4814 O O . ALA C 1 3 ? -48.693 25.800 51.246 1.00 27.17 0 ALA C O 1
ATOM 4832 N N . LYS C 1 5 ? -50.093 25.703 47.848 1.00 23.02 2 LYS C N 1
ATOM 4833 C CA . LYS C 1 5 ? -49.616 25.170 46.579 1.00 22.55 2 LYS C CA 1
ATOM 4834 C C . LYS C 1 5 ? -50.294 26.002 45.492 1.00 22.45 2 LYS C C 1
ATOM 4835 O O . LYS C 1 5 ? -51.499 26.276 45.582 1.00 24.43 2 LYS C O 1
ATOM 4841 N N A LYS C 1 6 ? -49.536 26.407 44.478 0.50 22.36 3 LYS C N 1
ATOM 4842 N N B LYS C 1 6 ? -49.542 26.390 44.477 0.50 21.48 3 LYS C N 1
ATOM 4843 C CA A LYS C 1 6 ? -50.073 27.262 43.407 0.50 21.96 3 LYS C CA 1
ATOM 4844 C CA B LYS C 1 6 ? -50.098 27.235 43.431 0.50 20.63 3 LYS C CA 1
ATOM 4845 C C A LYS C 1 6 ? -50.680 26.413 42.285 0.50 20.14 3 LYS C C 1
ATOM 4846 C C B LYS C 1 6 ? -50.695 26.394 42.299 0.50 19.41 3 LYS C C 1
ATOM 4847 O O A LYS C 1 6 ? -50.112 25.406 41.894 0.50 18.50 3 LYS C O 1
ATOM 4848 O O B LYS C 1 6 ? -50.130 25.387 41.909 0.50 17.94 3 LYS C O 1
ATOM 4859 N N . PHE C 1 7 ? -51.822 26.859 41.764 1.00 18.81 4 PHE C N 1
ATOM 4860 C CA . PHE C 1 7 ? -52.446 26.235 40.611 1.00 18.41 4 PHE C CA 1
ATOM 4861 C C . PHE C 1 7 ? -51.572 26.543 39.382 1.00 18.89 4 PHE C C 1
ATOM 4862 O O . PHE C 1 7 ? -51.333 27.728 39.086 1.00 17.54 4 PHE C O 1
ATOM 4870 N N . LEU C 1 8 ? -51.082 25.518 38.671 1.00 18.36 5 LEU C N 1
ATOM 4871 C CA . LEU C 1 8 ? -50.183 25.774 37.526 1.00 18.55 5 LEU C CA 1
ATOM 4872 C C . LEU C 1 8 ? -50.919 25.630 36.194 1.00 19.24 5 LEU C C 1
ATOM 4873 O O . LEU C 1 8 ? -50.591 26.353 35.237 1.00 18.10 5 LEU C O 1
ATOM 4878 N N . GLY C 1 9 ? -51.891 24.732 36.121 1.00 18.74 6 GLY C N 1
ATOM 4879 C CA . GLY C 1 9 ? -52.593 24.511 34.851 1.00 19.03 6 GLY C CA 1
ATOM 4880 C C . GLY C 1 9 ? -53.584 23.366 34.947 1.00 18.94 6 GLY C C 1
ATOM 4881 O O . GLY C 1 9 ? -53.606 22.649 35.946 1.00 17.88 6 GLY C O 1
ATOM 4882 N N . ALA C 1 10 ? -54.402 23.198 33.908 1.00 17.77 7 ALA C N 1
ATOM 4883 C CA . ALA C 1 10 ? -55.396 22.161 33.919 1.00 18.55 7 ALA C CA 1
ATOM 4884 C C . ALA C 1 10 ? -55.721 21.702 32.505 1.00 18.27 7 ALA C C 1
ATOM 4885 O O . ALA C 1 10 ? -55.655 22.479 31.558 1.00 19.41 7 ALA C O 1
ATOM 4887 N N A TYR C 1 11 ? -56.089 20.431 32.408 0.70 20.06 8 TYR C N 1
ATOM 4888 N N B TYR C 1 11 ? -56.049 20.425 32.382 0.30 17.96 8 TYR C N 1
ATOM 4889 C CA A TYR C 1 11 ? -56.414 19.761 31.155 0.70 21.25 8 TYR C CA 1
ATOM 4890 C CA B TYR C 1 11 ? -56.481 19.868 31.118 0.30 18.05 8 TYR C CA 1
ATOM 4891 C C A TYR C 1 11 ? -57.821 19.149 31.274 0.70 20.62 8 TYR C C 1
ATOM 4892 C C B TYR C 1 11 ? -57.850 19.218 31.307 0.30 18.59 8 TYR C C 1
ATOM 4893 O O A TYR C 1 11 ? -58.075 18.378 32.212 0.70 19.85 8 TYR C O 1
ATOM 4894 O O B TYR C 1 11 ? -58.081 18.482 32.273 0.30 17.99 8 TYR C O 1
ATOM 4911 N N . GLN C 1 12 ? -58.739 19.523 30.381 1.00 19.37 9 GLN C N 1
ATOM 4912 C CA . GLN C 1 12 ? -60.088 18.968 30.373 1.00 21.34 9 GLN C CA 1
ATOM 4913 C C . GLN C 1 12 ? -60.247 18.145 29.093 1.00 22.64 9 GLN C C 1
ATOM 4914 O O . GLN C 1 12 ? -59.940 18.648 27.996 1.00 23.27 9 GLN C O 1
ATOM 4920 N N . ASN C 1 13 ? -60.741 16.908 29.216 1.00 21.78 10 ASN C N 1
ATOM 4921 C CA . ASN C 1 13 ? -60.935 16.062 28.041 1.00 23.63 10 ASN C CA 1
ATOM 4922 C C . ASN C 1 13 ? -62.417 15.707 27.911 1.00 26.07 10 ASN C C 1
ATOM 4923 O O . ASN C 1 13 ? -62.995 15.129 28.822 1.00 28.03 10 ASN C O 1
ATOM 4928 N N . ASN C 1 14 ? -62.995 16.005 26.756 1.00 25.62 11 ASN C N 1
ATOM 4929 C CA . ASN C 1 14 ? -64.385 15.686 26.505 1.00 27.45 11 ASN C CA 1
ATOM 4930 C C . ASN C 1 14 ? -64.470 14.677 25.349 1.00 26.55 11 ASN C C 1
ATOM 4931 O O . ASN C 1 14 ? -65.536 14.494 24.789 1.00 29.44 11 ASN C O 1
ATOM 4936 N N . HIS C 1 15 ? -63.356 14.041 24.997 1.00 25.84 12 HIS C N 1
ATOM 4937 C CA . HIS C 1 15 ? -63.316 13.083 23.896 1.00 28.06 12 HIS C CA 1
ATOM 4938 C C . HIS C 1 15 ? -63.172 11.658 24.446 1.00 27.01 12 HIS C C 1
ATOM 4939 O O . HIS C 1 15 ? -62.147 11.311 25.046 1.00 26.06 12 HIS C O 1
ATOM 4962 N N . HIS C 1 17 ? -62.969 7.492 24.153 1.00 25.84 14 HIS C N 1
ATOM 4963 C CA . HIS C 1 17 ? -62.481 6.439 23.273 1.00 28.13 14 HIS C CA 1
ATOM 4964 C C . HIS C 1 17 ? -62.699 5.107 23.994 1.00 26.66 14 HIS C C 1
ATOM 4965 O O . HIS C 1 17 ? -62.745 5.043 25.234 1.00 23.53 14 HIS C O 1
ATOM 4972 N N . TRP C 1 18 ? -62.779 4.059 23.206 1.00 27.43 15 TRP C N 1
ATOM 4973 C CA . TRP C 1 18 ? -63.033 2.731 23.733 1.00 27.93 15 TRP C CA 1
ATOM 4974 C C . TRP C 1 18 ? -61.729 1.968 23.956 1.00 28.78 15 TRP C C 1
ATOM 4975 O O . TRP C 1 18 ? -60.842 2.003 23.126 1.00 29.94 15 TRP C O 1
ATOM 4986 N N . VAL C 1 19 ? -61.643 1.320 25.110 1.00 27.06 16 VAL C N 1
ATOM 4987 C CA . VAL C 1 19 ? -60.617 0.325 25.377 1.00 29.29 16 VAL C CA 1
ATOM 4988 C C . VAL C 1 19 ? -61.374 -1.004 25.300 1.00 28.81 16 VAL C C 1
ATOM 4989 O O . VAL C 1 19 ? -62.281 -1.270 26.116 1.00 27.31 16 VAL C O 1
ATOM 4993 N N . GLY C 1 20 ? -61.082 -1.779 24.259 1.00 29.36 17 GLY C N 1
ATOM 4994 C CA . GLY C 1 20 ? -61.836 -2.988 23.984 1.00 29.93 17 GLY C CA 1
ATOM 4995 C C . GLY C 1 20 ? -63.279 -2.616 23.685 1.00 30.38 17 GLY C C 1
ATOM 4996 O O . GLY C 1 20 ? -63.518 -1.576 23.077 1.00 29.89 17 GLY C O 1
ATOM 4997 N N . ASP C 1 21 ? -64.241 -3.428 24.111 1.00 29.32 18 ASP C N 1
ATOM 4998 C CA . ASP C 1 21 ? -65.638 -3.074 23.895 1.00 30.10 18 ASP C CA 1
ATOM 4999 C C . ASP C 1 21 ? -66.341 -2.910 25.251 1.00 29.62 18 ASP C C 1
ATOM 5000 O O . ASP C 1 21 ? -67.568 -2.889 25.319 1.00 29.14 18 ASP C O 1
ATOM 5005 N N . GLY C 1 22 ? -65.588 -2.736 26.334 1.00 28.42 19 GLY C N 1
ATOM 5006 C CA . GLY C 1 22 ? -66.254 -2.595 27.641 1.00 27.61 19 GLY C CA 1
ATOM 5007 C C . GLY C 1 22 ? -65.871 -1.341 28.410 1.00 25.36 19 GLY C C 1
ATOM 5008 O O . GLY C 1 22 ? -66.461 -1.073 29.467 1.00 24.82 19 GLY C O 1
ATOM 5009 N N . PHE C 1 23 ? -64.893 -0.588 27.942 1.00 23.85 20 PHE C N 1
ATOM 5010 C CA . PHE C 1 23 ? -64.435 0.565 28.728 1.00 24.15 20 PHE C CA 1
ATOM 5011 C C . PHE C 1 23 ? -64.460 1.838 27.877 1.00 23.36 20 PHE C C 1
ATOM 5012 O O . PHE C 1 23 ? -63.511 2.126 27.155 1.00 23.96 20 PHE C O 1
ATOM 5020 N N . PRO C 1 24 ? -65.559 2.598 27.966 1.00 24.38 21 PRO C N 1
ATOM 5021 C CA . PRO C 1 24 ? -65.748 3.873 27.258 1.00 23.39 21 PRO C CA 1
ATOM 5022 C C . PRO C 1 24 ? -65.126 4.951 28.155 1.00 23.09 21 PRO C C 1
ATOM 5023 O O . PRO C 1 24 ? -65.763 5.402 29.140 1.00 22.63 21 PRO C O 1
ATOM 5027 N N . VAL C 1 25 ? -63.893 5.336 27.834 1.00 20.94 22 VAL C N 1
ATOM 5028 C CA . VAL C 1 25 ? -63.118 6.167 28.759 1.00 21.00 22 VAL C CA 1
ATOM 5029 C C . VAL C 1 25 ? -62.665 7.497 28.147 1.00 20.86 22 VAL C C 1
ATOM 5030 O O . VAL C 1 25 ? -62.511 7.686 26.928 1.00 21.96 22 VAL C O 1
ATOM 5034 N N . TYR C 1 26 ? -62.473 8.423 29.072 1.00 19.75 23 TYR C N 1
ATOM 5035 C CA . TYR C 1 26 ? -61.897 9.718 28.819 1.00 20.04 23 TYR C CA 1
ATOM 5036 C C . TYR C 1 26 ? -60.497 9.696 29.442 1.00 19.19 23 TYR C C 1
ATOM 5037 O O . TYR C 1 26 ? -60.356 9.465 30.657 1.00 18.16 23 TYR C O 1
ATOM 5046 N N . ASN C 1 27 ? -59.472 9.823 28.611 1.00 19.13 24 ASN C N 1
ATOM 5047 C CA . ASN C 1 27 ? -58.115 9.838 29.114 1.00 20.12 24 ASN C CA 1
ATOM 5048 C C . ASN C 1 27 ? -57.856 11.228 29.699 1.00 19.91 24 ASN C C 1
ATOM 5049 O O . ASN C 1 27 ? -57.893 12.206 28.954 1.00 20.51 24 ASN C O 1
ATOM 5054 N N . LEU C 1 28 ? -57.610 11.316 30.995 1.00 17.99 25 LEU C N 1
ATOM 5055 C CA . LEU C 1 28 ? -57.410 12.614 31.623 1.00 17.96 25 LEU C CA 1
ATOM 5056 C C . LEU C 1 28 ? -55.918 12.977 31.660 1.00 18.06 25 LEU C C 1
ATOM 5057 O O . LEU C 1 28 ? -55.596 14.141 31.678 1.00 21.17 25 LEU C O 1
ATOM 5062 N N . PHE C 1 29 ? -55.010 12.004 31.674 1.00 17.22 26 PHE C N 1
ATOM 5063 C CA . PHE C 1 29 ? -53.601 12.326 31.532 1.00 17.88 26 PHE C CA 1
ATOM 5064 C C . PHE C 1 29 ? -52.842 11.059 31.160 1.00 18.53 26 PHE C C 1
ATOM 5065 O O . PHE C 1 29 ? -53.282 9.929 31.424 1.00 17.49 26 PHE C O 1
ATOM 5073 N N . SER C 1 30 ? -51.689 11.296 30.565 1.00 21.36 27 SER C N 1
ATOM 5074 C CA . SER C 1 30 ? -50.787 10.250 30.166 1.00 24.67 27 SER C CA 1
ATOM 5075 C C . SER C 1 30 ? -49.340 10.759 30.278 1.00 23.74 27 SER C C 1
ATOM 5076 O O . SER C 1 30 ? -49.061 11.925 30.031 1.00 24.97 27 SER C O 1
ATOM 5079 N N . TYR C 1 31 ? -48.427 9.853 30.597 1.00 24.51 28 TYR C N 1
ATOM 5080 C CA . TYR C 1 31 ? -46.996 10.185 30.721 1.00 26.06 28 TYR C CA 1
ATOM 5081 C C . TYR C 1 31 ? -46.412 10.559 29.352 1.00 29.57 28 TYR C C 1
ATOM 5082 O O . TYR C 1 31 ? -45.376 11.225 29.272 1.00 28.68 28 TYR C O 1
ATOM 5091 N N A ASP C 1 32 ? -47.063 10.087 28.303 0.60 31.63 29 ASP C N 1
ATOM 5092 N N B ASP C 1 32 ? -47.072 10.146 28.271 0.40 29.98 29 ASP C N 1
ATOM 5093 C CA A ASP C 1 32 ? -46.614 10.338 26.952 0.60 38.44 29 ASP C CA 1
ATOM 5094 C CA B ASP C 1 32 ? -46.557 10.420 26.924 0.40 34.24 29 ASP C CA 1
ATOM 5095 C C A ASP C 1 32 ? -46.569 11.853 26.720 0.60 39.03 29 ASP C C 1
ATOM 5096 C C B ASP C 1 32 ? -46.914 11.856 26.507 0.40 34.86 29 ASP C C 1
ATOM 5097 O O A ASP C 1 32 ? -45.587 12.357 26.191 0.60 36.87 29 ASP C O 1
ATOM 5098 O O B ASP C 1 32 ? -46.545 12.287 25.422 0.40 35.91 29 ASP C O 1
ATOM 5107 N N A ARG C 1 33 ? -47.616 12.563 27.152 0.60 38.56 30 ARG C N 1
ATOM 5108 N N B ARG C 1 33 ? -47.615 12.594 27.365 0.40 34.55 30 ARG C N 1
ATOM 5109 C CA A ARG C 1 33 ? -47.684 14.010 26.959 0.60 41.96 30 ARG C CA 1
ATOM 5110 C CA B ARG C 1 33 ? -47.947 13.984 27.044 0.40 36.44 30 ARG C CA 1
ATOM 5111 C C A ARG C 1 33 ? -46.924 14.751 28.070 0.60 41.28 30 ARG C C 1
ATOM 5112 C C B ARG C 1 33 ? -47.317 14.925 28.085 0.40 36.61 30 ARG C C 1
ATOM 5113 O O A ARG C 1 33 ? -46.028 15.546 27.752 0.60 40.90 30 ARG C O 1
ATOM 5114 O O B ARG C 1 33 ? -46.885 16.027 27.732 0.40 35.06 30 ARG C O 1
ATOM 5129 N N . LEU C 1 34 ? -47.246 14.491 29.349 1.00 35.96 31 LEU C N 1
ATOM 5130 C CA . LEU C 1 34 ? -46.685 15.346 30.454 1.00 35.70 31 LEU C CA 1
ATOM 5131 C C . LEU C 1 34 ? -45.447 14.778 31.159 1.00 36.01 31 LEU C C 1
ATOM 5132 O O . LEU C 1 34 ? -44.879 15.490 31.977 1.00 31.82 31 LEU C O 1
ATOM 5137 N N . GLY C 1 35 ? -45.080 13.518 30.925 1.00 32.83 32 GLY C N 1
ATOM 5138 C CA . GLY C 1 35 ? -43.796 12.956 31.418 1.00 31.24 32 GLY C CA 1
ATOM 5139 C C . GLY C 1 35 ? -43.579 13.012 32.923 1.00 28.13 32 GLY C C 1
ATOM 5140 O O . GLY C 1 35 ? -44.388 12.522 33.702 1.00 31.11 32 GLY C O 1
ATOM 5141 N N . GLN C 1 36 ? -42.425 13.587 33.298 1.00 25.20 33 GLN C N 1
ATOM 5142 C CA . GLN C 1 36 ? -41.936 13.693 34.672 1.00 23.58 33 GLN C CA 1
ATOM 5143 C C . GLN C 1 36 ? -42.818 14.618 35.519 1.00 21.97 33 GLN C C 1
ATOM 5144 O O . GLN C 1 36 ? -42.783 14.534 36.745 1.00 21.88 33 GLN C O 1
ATOM 5150 N N . THR C 1 37 ? -43.595 15.485 34.894 1.00 20.66 34 THR C N 1
ATOM 5151 C CA . THR C 1 37 ? -44.490 16.362 35.650 1.00 21.30 34 THR C CA 1
ATOM 5152 C C . THR C 1 37 ? -45.474 15.553 36.513 1.00 19.55 34 THR C C 1
ATOM 5153 O O . THR C 1 37 ? -45.839 15.972 37.611 1.00 18.82 34 THR C O 1
ATOM 5157 N N . LEU C 1 38 ? -45.894 14.400 36.017 1.00 18.05 35 LEU C N 1
ATOM 5158 C CA . LEU C 1 38 ? -46.916 13.582 36.690 1.00 17.08 35 LEU C CA 1
ATOM 5159 C C . LEU C 1 38 ? -46.331 12.603 37.713 1.00 15.75 35 LEU C C 1
ATOM 5160 O O . LEU C 1 38 ? -47.104 12.013 38.461 1.00 15.11 35 LEU C O 1
ATOM 5165 N N . SER C 1 39 ? -45.025 12.382 37.707 1.00 15.08 36 SER C N 1
ATOM 5166 C CA . SER C 1 39 ? -44.408 11.348 38.507 1.00 15.47 36 SER C CA 1
ATOM 5167 C C . SER C 1 39 ? -44.911 11.434 39.955 1.00 16.12 36 SER C C 1
ATOM 5168 O O . SER C 1 39 ? -44.827 12.511 40.568 1.00 17.05 36 SER C O 1
ATOM 5171 N N . PRO C 1 40 ? -45.322 10.315 40.550 1.00 15.61 37 PRO C N 1
ATOM 5172 C CA . PRO C 1 40 ? -45.208 8.947 39.986 1.00 16.34 37 PRO C CA 1
ATOM 5173 C C . PRO C 1 40 ? -46.377 8.395 39.147 1.00 15.53 37 PRO C C 1
ATOM 5174 O O . PRO C 1 40 ? -46.383 7.179 38.812 1.00 16.67 37 PRO C O 1
ATOM 5178 N N . PHE C 1 41 ? -47.342 9.234 38.797 1.00 14.34 38 PHE C N 1
ATOM 5179 C CA . PHE C 1 41 ? -48.518 8.789 38.078 1.00 14.59 38 PHE C CA 1
ATOM 5180 C C . PHE C 1 41 ? -48.212 8.738 36.582 1.00 15.48 38 PHE C C 1
ATOM 5181 O O . PHE C 1 41 ? -47.484 9.593 36.048 1.00 16.81 38 PHE C O 1
ATOM 5189 N N . LEU C 1 42 ? -48.815 7.777 35.901 1.00 15.14 39 LEU C N 1
ATOM 5190 C CA . LEU C 1 42 ? -48.504 7.544 34.490 1.00 15.45 39 LEU C CA 1
ATOM 5191 C C . LEU C 1 42 ? -49.714 7.739 33.582 1.00 15.88 39 LEU C C 1
ATOM 5192 O O . LEU C 1 42 ? -49.559 8.202 32.455 1.00 17.65 39 LEU C O 1
ATOM 5197 N N A LEU C 1 43 ? -50.914 7.406 34.052 0.50 16.25 40 LEU C N 1
ATOM 5198 N N B LEU C 1 43 ? -50.870 7.315 34.071 0.50 15.61 40 LEU C N 1
ATOM 5199 C CA A LEU C 1 43 ? -52.090 7.487 33.187 0.50 16.65 40 LEU C CA 1
ATOM 5200 C CA B LEU C 1 43 ? -52.051 7.307 33.271 0.50 15.47 40 LEU C CA 1
ATOM 5201 C C A LEU C 1 43 ? -53.351 7.436 34.042 0.50 15.88 40 LEU C C 1
ATOM 5202 C C B LEU C 1 43 ? -53.267 7.337 34.181 0.50 14.72 40 LEU C C 1
ATOM 5203 O O A LEU C 1 43 ? -53.376 6.772 35.095 0.50 16.29 40 LEU C O 1
ATOM 5204 O O B LEU C 1 43 ? -53.272 6.767 35.294 0.50 14.47 40 LEU C O 1
ATOM 5213 N N A LEU C 1 44 ? -54.375 8.162 33.605 0.60 15.93 41 LEU C N 1
ATOM 5214 N N B LEU C 1 44 ? -54.296 8.013 33.686 0.40 14.70 41 LEU C N 1
ATOM 5215 C CA A LEU C 1 44 ? -55.660 8.148 34.264 0.60 16.29 41 LEU C CA 1
ATOM 5216 C CA B LEU C 1 44 ? -55.612 7.987 34.305 0.40 14.91 41 LEU C CA 1
ATOM 5217 C C A LEU C 1 44 ? -56.753 8.088 33.196 0.60 17.21 41 LEU C C 1
ATOM 5218 C C B LEU C 1 44 ? -56.664 8.012 33.188 0.40 16.20 41 LEU C C 1
ATOM 5219 O O A LEU C 1 44 ? -56.821 8.974 32.335 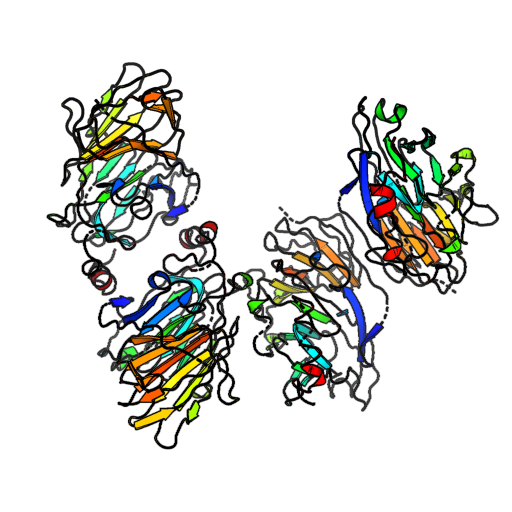0.60 17.83 41 LEU C O 1
ATOM 5220 O O B LEU C 1 44 ? -56.622 8.870 32.295 0.40 16.50 41 LEU C O 1
ATOM 5229 N N . ASP C 1 45 ? -57.548 7.018 33.218 1.00 17.19 42 ASP C N 1
ATOM 5230 C CA . ASP C 1 45 ? -58.689 6.889 32.309 1.00 18.70 42 ASP C CA 1
ATOM 5231 C C . ASP C 1 45 ? -59.951 6.874 33.169 1.00 18.91 42 ASP C C 1
ATOM 5232 O O . ASP C 1 45 ? -60.016 6.142 34.162 1.00 18.71 42 ASP C O 1
ATOM 5237 N N . TYR C 1 46 ? -60.938 7.648 32.763 1.00 17.28 43 TYR C N 1
ATOM 5238 C CA . TYR C 1 46 ? -62.179 7.724 33.478 1.00 17.66 43 TYR C CA 1
ATOM 5239 C C . TYR C 1 46 ? -63.339 7.270 32.589 1.00 18.26 43 TYR C C 1
ATOM 5240 O O . TYR C 1 46 ? -63.651 7.899 31.575 1.00 18.77 43 TYR C O 1
ATOM 5249 N N . ALA C 1 47 ? -63.958 6.175 32.989 1.00 18.26 44 ALA C N 1
ATOM 5250 C CA . ALA C 1 47 ? -65.198 5.718 32.335 1.00 19.86 44 ALA C CA 1
ATOM 5251 C C . ALA C 1 47 ? -66.357 6.432 33.016 1.00 19.58 44 ALA C C 1
ATOM 5252 O O . ALA C 1 47 ? -66.768 6.031 34.108 1.00 20.20 44 ALA C O 1
ATOM 5254 N N . ALA C 1 48 ? -66.799 7.540 32.426 1.00 19.93 45 ALA C N 1
ATOM 5255 C CA . ALA C 1 48 ? -67.933 8.273 32.956 1.00 21.87 45 ALA C CA 1
ATOM 5256 C C . ALA C 1 48 ? -69.158 7.357 32.861 1.00 23.04 45 ALA C C 1
ATOM 5257 O O . ALA C 1 48 ? -69.132 6.403 32.070 1.00 23.65 45 ALA C O 1
ATOM 5259 N N . PRO C 1 49 ? -70.204 7.623 33.669 1.00 24.02 46 PRO C N 1
ATOM 5260 C CA . PRO C 1 49 ? -71.383 6.739 33.707 1.00 25.39 46 PRO C CA 1
ATOM 5261 C C . PRO C 1 49 ? -71.888 6.442 32.294 1.00 27.44 46 PRO C C 1
ATOM 5262 O O . PRO C 1 49 ? -72.204 7.344 31.530 1.00 24.25 46 PRO C O 1
ATOM 5266 N N . TYR C 1 50 ? -71.938 5.166 31.974 1.00 24.10 47 TYR C N 1
ATOM 5267 C CA . TYR C 1 50 ? -72.342 4.730 30.652 1.00 25.29 47 TYR C CA 1
ATOM 5268 C C . TYR C 1 50 ? -73.286 3.534 30.823 1.00 25.72 47 TYR C C 1
ATOM 5269 O O . TYR C 1 50 ? -72.949 2.594 31.536 1.00 21.94 47 TYR C O 1
ATOM 5278 N N . ASN C 1 51 ? -74.433 3.557 30.150 1.00 25.88 48 ASN C N 1
ATOM 5279 C CA . ASN C 1 51 ? -75.388 2.492 30.359 1.00 29.17 48 ASN C CA 1
ATOM 5280 C C . ASN C 1 51 ? -75.162 1.339 29.379 1.00 28.84 48 ASN C C 1
ATOM 5281 O O . ASN C 1 51 ? -75.193 1.528 28.173 1.00 30.83 48 ASN C O 1
ATOM 5286 N N . PHE C 1 52 ? -74.975 0.142 29.923 1.00 26.25 49 PHE C N 1
ATOM 5287 C CA . PHE C 1 52 ? -74.862 -1.050 29.096 1.00 25.80 49 PHE C CA 1
ATOM 5288 C C . PHE C 1 52 ? -76.128 -1.887 29.235 1.00 27.38 49 PHE C C 1
ATOM 5289 O O . PHE C 1 52 ? -76.628 -2.083 30.357 1.00 25.64 49 PHE C O 1
ATOM 5297 N N A SER C 1 53 ? -76.647 -2.361 28.110 0.70 28.94 50 SER C N 1
ATOM 5298 N N B SER C 1 53 ? -76.645 -2.369 28.109 0.30 27.77 50 SER C N 1
ATOM 5299 C CA A SER C 1 53 ? -77.827 -3.214 28.150 0.70 31.63 50 SER C CA 1
ATOM 5300 C CA B SER C 1 53 ? -77.816 -3.231 28.141 0.30 29.12 50 SER C CA 1
ATOM 5301 C C A SER C 1 53 ? -77.397 -4.633 28.556 0.70 31.28 50 SER C C 1
ATOM 5302 C C B SER C 1 53 ? -77.381 -4.631 28.591 0.30 29.92 50 SER C C 1
ATOM 5303 O O A SER C 1 53 ? -76.230 -5.013 28.361 0.70 31.43 50 SER C O 1
ATOM 5304 O O B SER C 1 53 ? -76.208 -4.996 28.446 0.30 29.77 50 SER C O 1
ATOM 5309 N N . PRO C 1 54 ? -78.315 -5.408 29.152 1.00 32.04 51 PRO C N 1
ATOM 5310 C CA . PRO C 1 54 ? -78.026 -6.789 29.584 1.00 31.75 51 PRO C CA 1
ATOM 5311 C C . PRO C 1 54 ? -77.492 -7.634 28.419 1.00 31.62 51 PRO C C 1
ATOM 5312 O O . PRO C 1 54 ? -77.942 -7.449 27.295 1.00 30.46 51 PRO C O 1
ATOM 5316 N N . THR C 1 55 ? -76.545 -8.529 28.690 1.00 30.64 52 THR C N 1
ATOM 5317 C CA . THR C 1 55 ? -75.942 -9.332 27.634 1.00 31.94 52 THR C CA 1
ATOM 5318 C C . THR C 1 55 ? -75.284 -10.584 28.217 1.00 32.31 52 THR C C 1
ATOM 5319 O O . THR C 1 55 ? -74.866 -10.578 29.368 1.00 31.09 52 THR C O 1
ATOM 5323 N N . THR C 1 56 ? -75.184 -11.626 27.387 1.00 33.13 53 THR C N 1
ATOM 5324 C CA . THR C 1 56 ? -74.496 -12.848 27.759 1.00 36.96 53 THR C CA 1
ATOM 5325 C C . THR C 1 56 ? -73.064 -12.807 27.209 1.00 37.59 53 THR C C 1
ATOM 5326 O O . THR C 1 56 ? -72.271 -13.693 27.490 1.00 38.61 53 THR C O 1
ATOM 5330 N N . GLU C 1 57 ? -72.747 -11.787 26.423 1.00 38.24 54 GLU C N 1
ATOM 5331 C CA . GLU C 1 57 ? -71.408 -11.649 25.873 1.00 39.77 54 GLU C CA 1
ATOM 5332 C C . GLU C 1 57 ? -70.481 -11.078 26.953 1.00 36.99 54 GLU C C 1
ATOM 5333 O O . GLU C 1 57 ? -70.933 -10.456 27.914 1.00 33.26 54 GLU C O 1
ATOM 5339 N N . GLN C 1 58 ? -69.194 -11.335 26.789 1.00 34.56 55 GLN C N 1
ATOM 5340 C CA . GLN C 1 58 ? -68.160 -10.820 27.674 1.00 34.48 55 GLN C CA 1
ATOM 5341 C C . GLN C 1 58 ? -67.563 -9.550 27.042 1.00 34.35 55 GLN C C 1
ATOM 5342 O O . GLN C 1 58 ? -66.849 -9.621 26.030 1.00 34.66 55 GLN C O 1
ATOM 5348 N N . GLN C 1 59 ? -67.849 -8.402 27.658 1.00 30.95 56 GLN C N 1
ATOM 5349 C CA . GLN C 1 59 ? -67.413 -7.096 27.171 1.00 30.05 56 GLN C CA 1
ATOM 5350 C C . GLN C 1 59 ? -66.286 -6.550 28.058 1.00 29.25 56 GLN C C 1
ATOM 5351 O O . GLN C 1 59 ? -66.401 -6.509 29.287 1.00 25.99 56 GLN C O 1
ATOM 5357 N N . GLY C 1 60 ? -65.207 -6.144 27.403 1.00 27.63 57 GLY C N 1
ATOM 5358 C CA . GLY C 1 60 ? -64.028 -5.615 28.059 1.00 29.52 57 GLY C CA 1
ATOM 5359 C C . GLY C 1 60 ? -62.842 -5.660 27.115 1.00 29.88 57 GLY C C 1
ATOM 5360 O O . GLY C 1 60 ? -62.983 -5.322 25.956 1.00 29.56 57 GLY C O 1
ATOM 5361 N N . VAL C 1 61 ? -61.690 -6.098 27.599 1.00 30.16 58 VAL C N 1
ATOM 5362 C CA . VAL C 1 61 ? -60.513 -6.164 26.753 1.00 33.46 58 VAL C CA 1
ATOM 5363 C C . VAL C 1 61 ? -59.869 -7.541 26.929 1.00 33.71 58 VAL C C 1
ATOM 5364 O O . VAL C 1 61 ? -59.892 -8.123 28.012 1.00 35.98 58 VAL C O 1
ATOM 5368 N N . GLY C 1 62 ? -59.280 -8.044 25.862 1.00 34.02 59 GLY C N 1
ATOM 5369 C CA . GLY C 1 62 ? -58.649 -9.357 25.875 1.00 34.54 59 GLY C CA 1
ATOM 5370 C C . GLY C 1 62 ? -57.307 -9.361 26.589 1.00 33.52 59 GLY C C 1
ATOM 5371 O O . GLY C 1 62 ? -56.828 -8.326 27.064 1.00 29.54 59 GLY C O 1
ATOM 5372 N N . SER C 1 63 ? -56.725 -10.558 26.664 1.00 31.25 60 SER C N 1
ATOM 5373 C CA . SER C 1 63 ? -55.434 -10.814 27.304 1.00 30.94 60 SER C CA 1
ATOM 5374 C C . SER C 1 63 ? -54.357 -9.833 26.821 1.00 30.15 60 SER C C 1
ATOM 5375 O O . SER C 1 63 ? -54.147 -9.665 25.628 1.00 27.42 60 SER C O 1
ATOM 5378 N N . HIS C 1 64 ? -53.664 -9.201 27.763 1.00 27.15 61 HIS C N 1
ATOM 5379 C CA . HIS C 1 64 ? -52.586 -8.262 27.427 1.00 26.45 61 HIS C CA 1
ATOM 5380 C C . HIS C 1 64 ? -51.578 -8.242 28.584 1.00 25.64 61 HIS C C 1
ATOM 5381 O O . HIS C 1 64 ? -51.922 -8.537 29.740 1.00 24.62 61 HIS C O 1
ATOM 5388 N N . PRO C 1 65 ? -50.324 -7.941 28.275 1.00 25.91 62 PRO C N 1
ATOM 5389 C CA . PRO C 1 65 ? -49.297 -7.938 29.287 1.00 25.96 62 PRO C CA 1
ATOM 5390 C C . PRO C 1 65 ? -49.071 -6.574 29.950 1.00 24.62 62 PRO C C 1
ATOM 5391 O O . PRO C 1 65 ? -49.418 -5.535 29.373 1.00 25.84 62 PRO C O 1
ATOM 5395 N N . HIS C 1 66 ? -48.482 -6.597 31.148 1.00 23.92 63 HIS C N 1
ATOM 5396 C CA . HIS C 1 66 ? -48.011 -5.379 31.802 1.00 23.39 63 HIS C CA 1
ATOM 5397 C C . HIS C 1 66 ? -46.665 -5.674 32.462 1.00 23.02 63 HIS C C 1
ATOM 5398 O O . HIS C 1 66 ? -46.454 -6.790 32.955 1.00 21.53 63 HIS C O 1
ATOM 5405 N N . ARG C 1 67 ? -45.764 -4.689 32.454 1.00 22.50 64 ARG C N 1
ATOM 5406 C CA . ARG C 1 67 ? -44.480 -4.812 33.144 1.00 21.41 64 ARG C CA 1
ATOM 5407 C C . ARG C 1 67 ? -44.005 -3.434 33.603 1.00 20.19 64 ARG C C 1
ATOM 5408 O O . ARG C 1 67 ? -44.009 -2.469 32.823 1.00 19.89 64 ARG C O 1
ATOM 5416 N N . GLY C 1 68 ? -43.591 -3.373 34.863 1.00 18.86 65 GLY C N 1
ATOM 5417 C CA . GLY C 1 68 ? -42.846 -2.226 35.368 1.00 18.61 65 GLY C CA 1
ATOM 5418 C C . GLY C 1 68 ? -43.631 -1.219 36.179 1.00 17.51 65 GLY C C 1
ATOM 5419 O O . GLY C 1 68 ? -43.020 -0.273 36.672 1.00 18.24 65 GLY C O 1
ATOM 5420 N N . PHE C 1 69 ? -44.928 -1.409 36.365 1.00 17.61 66 PHE C N 1
ATOM 5421 C CA . PHE C 1 69 ? -45.730 -0.415 37.058 1.00 17.01 66 PHE C CA 1
ATOM 5422 C C . PHE C 1 69 ? -46.940 -1.104 37.701 1.00 17.16 66 PHE C C 1
ATOM 5423 O O . PHE C 1 69 ? -47.033 -2.361 37.741 1.00 17.54 66 PHE C O 1
ATOM 5431 N N . GLU C 1 70 ? -47.852 -0.290 38.224 1.00 15.94 67 GLU C N 1
ATOM 5432 C CA . GLU C 1 70 ? -49.029 -0.794 38.885 1.00 15.89 67 GLU C CA 1
ATOM 5433 C C . GLU C 1 70 ? -50.285 -0.216 38.216 1.00 16.38 67 GLU C C 1
ATOM 5434 O O . GLU C 1 70 ? -50.247 0.910 37.719 1.00 16.46 67 GLU C O 1
ATOM 5440 N N . THR C 1 71 ? -51.388 -0.977 38.215 1.00 16.89 68 THR C N 1
ATOM 5441 C CA . THR C 1 71 ? -52.660 -0.484 37.736 1.00 17.90 68 THR C CA 1
ATOM 5442 C C . THR C 1 71 ? -53.637 -0.515 38.918 1.00 19.86 68 THR C C 1
ATOM 5443 O O . THR C 1 71 ? -53.703 -1.518 39.680 1.00 19.49 68 THR C O 1
ATOM 5447 N N . VAL C 1 72 ? -54.385 0.571 39.070 1.00 17.04 69 VAL C N 1
ATOM 5448 C CA . VAL C 1 72 ? -55.342 0.724 40.133 1.00 17.38 69 VAL C CA 1
ATOM 5449 C C . VAL C 1 72 ? -56.725 0.882 39.501 1.00 17.23 69 VAL C C 1
ATOM 5450 O O . VAL C 1 72 ? -56.945 1.819 38.717 1.00 16.04 69 VAL C O 1
ATOM 5454 N N . THR C 1 73 ? -57.631 -0.041 39.814 1.00 17.07 70 THR C N 1
ATOM 5455 C CA . THR C 1 73 ? -59.001 0.009 39.281 1.00 17.01 70 THR C CA 1
ATOM 5456 C C . THR C 1 73 ? -59.960 0.343 40.430 1.00 17.57 70 THR C C 1
ATOM 5457 O O . THR C 1 73 ? -59.977 -0.331 41.466 1.00 17.32 70 THR C O 1
ATOM 5461 N N . ILE C 1 74 ? -60.739 1.395 40.218 1.00 17.68 71 ILE C N 1
ATOM 5462 C CA . ILE C 1 74 ? -61.675 1.906 41.183 1.00 18.69 71 ILE C CA 1
ATOM 5463 C C . ILE C 1 74 ? -63.071 1.825 40.561 1.00 18.36 71 ILE C C 1
ATOM 5464 O O . ILE C 1 74 ? -63.361 2.542 39.613 1.00 17.55 71 ILE C O 1
ATOM 5469 N N . ALA C 1 75 ? -63.912 0.959 41.105 1.00 18.48 72 ALA C N 1
ATOM 5470 C CA . ALA C 1 75 ? -65.266 0.772 40.595 1.00 19.04 72 ALA C CA 1
ATOM 5471 C C . ALA C 1 75 ? -66.250 1.680 41.321 1.00 19.95 72 ALA C C 1
ATOM 5472 O O . ALA C 1 75 ? -66.371 1.585 42.540 1.00 21.20 72 ALA C O 1
ATOM 5474 N N . TYR C 1 76 ? -67.003 2.489 40.563 1.00 19.46 73 TYR C N 1
ATOM 5475 C CA . TYR C 1 76 ? -68.005 3.388 41.163 1.00 19.52 73 TYR C CA 1
ATOM 5476 C C . TYR C 1 76 ? -69.430 2.868 40.926 1.00 20.16 73 TYR C C 1
ATOM 5477 O O . TYR C 1 76 ? -70.277 2.913 41.818 1.00 21.68 73 TYR C O 1
ATOM 5486 N N . GLN C 1 77 ? -69.705 2.429 39.718 1.00 18.59 74 GLN C N 1
ATOM 5487 C CA . GLN C 1 77 ? -71.002 1.815 39.391 1.00 20.09 74 GLN C CA 1
ATOM 5488 C C . GLN C 1 77 ? -70.683 0.609 38.502 1.00 20.02 74 GLN C C 1
ATOM 5489 O O . GLN C 1 77 ? -69.821 0.710 37.627 1.00 18.01 74 GLN C O 1
ATOM 5495 N N . GLY C 1 78 ? -71.356 -0.510 38.730 1.00 19.95 75 GLY C N 1
ATOM 5496 C CA . GLY C 1 78 ? -71.041 -1.709 37.959 1.00 21.41 75 GLY C CA 1
ATOM 5497 C C . GLY C 1 78 ? -69.855 -2.452 38.560 1.00 21.29 75 GLY C C 1
ATOM 5498 O O . GLY C 1 78 ? -69.371 -2.104 39.631 1.00 21.63 75 GLY C O 1
ATOM 5499 N N . GLU C 1 79 ? -69.371 -3.471 37.871 1.00 21.40 76 GLU C N 1
ATOM 5500 C CA . GLU C 1 79 ? -68.332 -4.321 38.427 1.00 21.93 76 GLU C CA 1
ATOM 5501 C C . GLU C 1 79 ? -67.376 -4.767 37.324 1.00 21.67 76 GLU C C 1
ATOM 5502 O O . GLU C 1 79 ? -67.773 -4.900 36.159 1.00 21.74 76 GLU C O 1
ATOM 5508 N N . VAL C 1 80 ? -66.137 -5.013 37.729 1.00 22.15 77 VAL C N 1
ATOM 5509 C CA . VAL C 1 80 ? -65.064 -5.434 36.834 1.00 23.11 77 VAL C CA 1
ATOM 5510 C C . VAL C 1 80 ? -64.440 -6.729 37.367 1.00 24.52 77 VAL C C 1
ATOM 5511 O O . VAL C 1 80 ? -64.125 -6.847 38.569 1.00 24.32 77 VAL C O 1
ATOM 5515 N N . THR C 1 81 ? -64.289 -7.700 36.470 1.00 23.34 78 THR C N 1
ATOM 5516 C CA . THR C 1 81 ? -63.648 -8.968 36.778 1.00 24.66 78 THR C CA 1
ATOM 5517 C C . THR C 1 81 ? -62.349 -9.000 35.973 1.00 25.64 78 THR C C 1
ATOM 5518 O O . THR C 1 81 ? -62.342 -8.598 34.793 1.00 25.90 78 THR C O 1
ATOM 5522 N N . HIS C 1 82 ? -61.272 -9.413 36.625 1.00 23.78 79 HIS C N 1
ATOM 5523 C CA . HIS C 1 82 ? -59.956 -9.521 35.981 1.00 24.52 79 HIS C CA 1
ATOM 5524 C C . HIS C 1 82 ? -59.428 -10.930 36.255 1.00 24.81 79 HIS C C 1
ATOM 5525 O O . HIS C 1 82 ? -59.687 -11.508 37.336 1.00 23.41 79 HIS C O 1
ATOM 5532 N N . LYS C 1 83 ? -58.754 -11.482 35.263 1.00 24.16 80 LYS C N 1
ATOM 5533 C CA . LYS C 1 83 ? -58.242 -12.832 35.319 1.00 28.00 80 LYS C CA 1
ATOM 5534 C C . LYS C 1 83 ? -56.886 -12.857 34.602 1.00 26.39 80 LYS C C 1
ATOM 5535 O O . LYS C 1 83 ? -56.771 -12.340 33.486 1.00 25.15 80 LYS C O 1
ATOM 5541 N N . ASP C 1 84 ? -55.878 -13.424 35.256 1.00 25.06 81 ASP C N 1
ATOM 5542 C CA . ASP C 1 84 ? -54.536 -13.479 34.690 1.00 27.62 81 ASP C CA 1
ATOM 5543 C C . ASP C 1 84 ? -54.332 -14.845 34.016 1.00 30.37 81 ASP C C 1
ATOM 5544 O O . ASP C 1 84 ? -55.235 -15.700 34.020 1.00 31.55 81 ASP C O 1
ATOM 5549 N N . SER C 1 85 ? -53.158 -15.042 33.433 1.00 33.49 82 SER C N 1
ATOM 5550 C CA . SER C 1 85 ? -52.879 -16.269 32.653 1.00 39.21 82 SER C CA 1
ATOM 5551 C C . SER C 1 85 ? -52.859 -17.516 33.543 1.00 43.98 82 SER C C 1
ATOM 5552 O O . SER C 1 85 ? -53.203 -18.612 33.074 1.00 44.14 82 SER C O 1
ATOM 5555 N N . SER C 1 86 ? -52.474 -17.349 34.808 1.00 51.12 83 SER C N 1
ATOM 5556 C CA . SER C 1 86 ? -52.382 -18.477 35.747 1.00 56.25 83 SER C CA 1
ATOM 5557 C C . SER C 1 86 ? -53.672 -18.637 36.576 1.00 57.46 83 SER C C 1
ATOM 5558 O O . SER C 1 86 ? -53.641 -19.264 37.636 1.00 68.29 83 SER C O 1
ATOM 5561 N N . GLY C 1 87 ? -54.796 -18.074 36.122 1.00 53.69 84 GLY C N 1
ATOM 5562 C CA . GLY C 1 87 ? -56.101 -18.285 36.797 1.00 51.63 84 GLY C CA 1
ATOM 5563 C C . GLY C 1 87 ? -56.396 -17.332 37.952 1.00 47.43 84 GLY C C 1
ATOM 5564 O O . GLY C 1 87 ? -57.531 -17.315 38.445 1.00 48.43 84 GLY C O 1
ATOM 5565 N N . GLY C 1 88 ? -55.416 -16.556 38.412 1.00 39.46 85 GLY C N 1
ATOM 5566 C CA . GLY C 1 88 ? -55.641 -15.598 39.504 1.00 38.45 85 GLY C CA 1
ATOM 5567 C C . GLY C 1 88 ? -56.472 -14.408 39.042 1.00 35.22 85 GLY C C 1
ATOM 5568 O O . GLY C 1 88 ? -56.851 -14.326 37.866 1.00 30.27 85 GLY C O 1
ATOM 5569 N N . GLY C 1 89 ? -56.733 -13.483 39.961 1.00 31.21 86 GLY C N 1
ATOM 5570 C CA . GLY C 1 89 ? -57.536 -12.295 39.672 1.00 32.80 86 GLY C CA 1
ATOM 5571 C C . GLY C 1 89 ? -58.668 -12.124 40.675 1.00 33.36 86 GLY C C 1
ATOM 5572 O O . GLY C 1 89 ? -58.535 -12.510 41.832 1.00 35.15 86 GLY C O 1
ATOM 5573 N N . GLY C 1 90 ? -59.780 -11.537 40.241 1.00 28.84 87 GLY C N 1
ATOM 5574 C CA . GLY C 1 90 ? -60.917 -11.359 41.131 1.00 28.89 87 GLY C CA 1
ATOM 5575 C C . GLY C 1 90 ? -61.986 -10.471 40.515 1.00 26.75 87 GLY C C 1
ATOM 5576 O O . GLY C 1 90 ? -61.926 -10.149 39.328 1.00 23.99 87 GLY C O 1
ATOM 5577 N N . THR C 1 91 ? -62.954 -10.083 41.340 1.00 25.26 88 THR C N 1
ATOM 5578 C CA . THR C 1 91 ? -64.055 -9.245 40.913 1.00 24.29 88 THR C CA 1
ATOM 5579 C C . THR C 1 91 ? -64.113 -8.007 41.811 1.00 23.03 88 THR C C 1
ATOM 5580 O O . THR C 1 91 ? -64.165 -8.112 43.025 1.00 24.55 88 THR C O 1
ATOM 5584 N N . ILE C 1 92 ? -64.126 -6.855 41.172 1.00 21.00 89 ILE C N 1
ATOM 5585 C CA . ILE C 1 92 ? -64.146 -5.571 41.827 1.00 21.54 89 ILE C CA 1
ATOM 5586 C C . ILE C 1 92 ? -65.590 -5.085 41.852 1.00 22.01 89 ILE C C 1
ATOM 5587 O O . ILE C 1 92 ? -66.112 -4.679 40.827 1.00 20.18 89 ILE C O 1
ATOM 5592 N N . LYS C 1 93 ? -66.213 -5.129 43.012 1.00 22.53 90 LYS C N 1
ATOM 5593 C CA . LYS C 1 93 ? -67.593 -4.669 43.111 1.00 25.55 90 LYS C CA 1
ATOM 5594 C C . LYS C 1 93 ? -67.604 -3.160 43.348 1.00 24.84 90 LYS C C 1
ATOM 5595 O O . LYS C 1 93 ? -66.556 -2.520 43.562 1.00 22.08 90 LYS C O 1
ATOM 5601 N N . THR C 1 94 ? -68.803 -2.590 43.295 1.00 23.27 91 THR C N 1
ATOM 5602 C CA . THR C 1 94 ? -68.973 -1.178 43.481 1.00 25.35 91 THR C CA 1
ATOM 5603 C C . THR C 1 94 ? -68.391 -0.767 44.833 1.00 23.44 91 THR C C 1
ATOM 5604 O O . THR C 1 94 ? -68.718 -1.371 45.861 1.00 24.47 91 THR C O 1
ATOM 5608 N N . GLY C 1 95 ? -67.540 0.246 44.811 1.00 20.97 92 GLY C N 1
ATOM 5609 C CA . GLY C 1 95 ? -66.889 0.751 46.005 1.00 20.34 92 GLY C CA 1
ATOM 5610 C C . GLY C 1 95 ? -65.579 0.036 46.321 1.00 20.19 92 GLY C C 1
ATOM 5611 O O . GLY C 1 95 ? -64.858 0.477 47.212 1.00 21.02 92 GLY C O 1
ATOM 5612 N N . ASP C 1 96 ? -65.280 -1.059 45.613 1.00 19.45 93 ASP C N 1
ATOM 5613 C CA . ASP C 1 96 ? -64.027 -1.842 45.809 1.00 17.82 93 ASP C CA 1
ATOM 5614 C C . ASP C 1 96 ? -62.889 -1.256 44.965 1.00 16.43 93 ASP C C 1
ATOM 5615 O O . ASP C 1 96 ? -63.109 -0.495 44.019 1.00 16.10 93 ASP C O 1
ATOM 5620 N N . VAL C 1 97 ? -61.666 -1.633 45.320 1.00 16.25 94 VAL C N 1
ATOM 5621 C CA . VAL C 1 97 ? -60.467 -1.224 44.586 1.00 16.63 94 VAL C CA 1
ATOM 5622 C C . VAL C 1 97 ? -59.566 -2.448 44.357 1.00 16.57 94 VAL C C 1
ATOM 5623 O O . VAL C 1 97 ? -59.474 -3.335 45.213 1.00 15.72 94 VAL C O 1
ATOM 5627 N N . GLN C 1 98 ? -58.928 -2.498 43.188 1.00 16.54 95 GLN C N 1
ATOM 5628 C CA . GLN C 1 98 ? -57.858 -3.444 42.967 1.00 16.97 95 GLN C CA 1
ATOM 5629 C C . GLN C 1 98 ? -56.585 -2.623 42.718 1.00 16.73 95 GLN C C 1
ATOM 5630 O O . GLN C 1 98 ? -56.524 -1.783 41.808 1.00 17.37 95 GLN C O 1
ATOM 5636 N N . TRP C 1 99 ? -55.586 -2.874 43.542 1.00 17.39 96 TRP C N 1
ATOM 5637 C CA . TRP C 1 99 ? -54.287 -2.239 43.392 1.00 16.87 96 TRP C CA 1
ATOM 5638 C C . TRP C 1 99 ? -53.315 -3.345 42.994 1.00 16.90 96 TRP C C 1
ATOM 5639 O O . TRP C 1 99 ? -52.790 -4.086 43.862 1.00 15.47 96 TRP C O 1
ATOM 5658 N N . THR C 1 101 ? -49.942 -4.804 41.288 1.00 17.67 98 THR C N 1
ATOM 5659 C CA . THR C 1 101 ? -48.544 -4.534 40.941 1.00 17.24 98 THR C CA 1
ATOM 5660 C C . THR C 1 101 ? -48.148 -5.463 39.795 1.00 17.99 98 THR C C 1
ATOM 5661 O O . THR C 1 101 ? -48.099 -6.662 39.997 1.00 18.58 98 THR C O 1
ATOM 5665 N N . ALA C 1 102 ? -47.872 -4.922 38.610 1.00 16.98 99 ALA C N 1
ATOM 5666 C CA . ALA C 1 102 ? -47.457 -5.774 37.503 1.00 19.90 99 ALA C CA 1
ATOM 5667 C C . ALA C 1 102 ? -46.000 -6.219 37.716 1.00 20.62 99 ALA C C 1
ATOM 5668 O O . ALA C 1 102 ? -45.649 -7.390 37.509 1.00 20.66 99 ALA C O 1
ATOM 5670 N N . GLY C 1 103 ? -45.162 -5.294 38.155 1.00 20.74 100 GLY C N 1
ATOM 5671 C CA . GLY C 1 103 ? -43.747 -5.565 38.384 1.00 19.85 100 GLY C CA 1
ATOM 5672 C C . GLY C 1 103 ? -43.098 -6.297 37.213 1.00 21.41 100 GLY C C 1
ATOM 5673 O O . GLY C 1 103 ? -43.151 -5.852 36.053 1.00 19.92 100 GLY C O 1
ATOM 5674 N N . ALA C 1 104 ? -42.478 -7.428 37.536 1.00 22.10 101 ALA C N 1
ATOM 5675 C CA . ALA C 1 104 ? -41.755 -8.257 36.567 1.00 24.51 101 ALA C CA 1
ATOM 5676 C C . ALA C 1 104 ? -42.693 -8.719 35.444 1.00 24.34 101 ALA C C 1
ATOM 5677 O O . ALA C 1 104 ? -42.222 -9.009 34.363 1.00 26.18 101 ALA C O 1
ATOM 5679 N N . GLY C 1 105 ? -43.995 -8.815 35.687 1.00 23.76 102 GLY C N 1
ATOM 5680 C CA . GLY C 1 105 ? -44.878 -9.167 34.588 1.00 25.81 102 GLY C CA 1
ATOM 5681 C C . GLY C 1 105 ? -46.175 -9.840 34.996 1.00 25.59 102 GLY C C 1
ATOM 5682 O O . GLY C 1 105 ? -46.262 -10.587 35.968 1.00 27.06 102 GLY C O 1
ATOM 5683 N N . VAL C 1 106 ? -47.199 -9.534 34.224 1.00 26.53 103 VAL C N 1
ATOM 5684 C CA . VAL C 1 106 ? -48.502 -10.153 34.347 1.00 25.64 103 VAL C CA 1
ATOM 5685 C C . VAL C 1 106 ? -49.106 -10.147 32.950 1.00 24.93 103 VAL C C 1
ATOM 5686 O O . VAL C 1 106 ? -48.788 -9.270 32.145 1.00 25.13 103 VAL C O 1
ATOM 5690 N N . LEU C 1 107 ? -49.952 -11.137 32.694 1.00 25.64 104 LEU C N 1
ATOM 5691 C CA . LEU C 1 107 ? -50.697 -11.256 31.467 1.00 25.89 104 LEU C CA 1
ATOM 5692 C C . LEU C 1 107 ? -52.159 -11.397 31.888 1.00 26.39 104 LEU C C 1
ATOM 5693 O O . LEU C 1 107 ? -52.485 -12.378 32.565 1.00 27.56 104 LEU C O 1
ATOM 5698 N N . HIS C 1 108 ? -53.027 -10.442 31.552 1.00 25.30 105 HIS C N 1
ATOM 5699 C CA . HIS C 1 108 ? -54.394 -10.565 32.076 1.00 25.42 105 HIS C CA 1
ATOM 5700 C C . HIS C 1 108 ? -55.441 -9.968 31.133 1.00 25.73 105 HIS C C 1
ATOM 5701 O O . HIS C 1 108 ? -55.128 -9.317 30.122 1.00 25.08 105 HIS C O 1
ATOM 5708 N N . GLU C 1 109 ? -56.702 -10.247 31.490 1.00 27.10 106 GLU C N 1
ATOM 5709 C CA . GLU C 1 109 ? -57.873 -9.714 30.814 1.00 27.38 106 GLU C CA 1
ATOM 5710 C C . GLU C 1 109 ? -58.761 -9.023 31.870 1.00 25.73 106 GLU C C 1
ATOM 5711 O O . GLU C 1 109 ? -58.755 -9.392 33.045 1.00 24.82 106 GLU C O 1
ATOM 5717 N N . GLU C 1 110 ? -59.517 -8.024 31.438 1.00 23.50 107 GLU C N 1
ATOM 5718 C CA . GLU C 1 110 ? -60.409 -7.228 32.313 1.00 23.66 107 GLU C CA 1
ATOM 5719 C C . GLU C 1 110 ? -61.735 -7.069 31.571 1.00 22.85 107 GLU C C 1
ATOM 5720 O O . GLU C 1 110 ? -61.745 -6.689 30.389 1.00 23.97 107 GLU C O 1
ATOM 5726 N N A PHE C 1 111 ? -62.836 -7.375 32.250 0.70 22.28 108 PHE C N 1
ATOM 5727 N N B PHE C 1 111 ? -62.838 -7.389 32.236 0.30 22.59 108 PHE C N 1
ATOM 5728 C CA A PHE C 1 111 ? -64.135 -7.371 31.598 0.70 21.83 108 PHE C CA 1
ATOM 5729 C CA B PHE C 1 111 ? -64.144 -7.303 31.604 0.30 22.35 108 PHE C CA 1
ATOM 5730 C C A PHE C 1 111 ? -65.243 -7.156 32.635 0.70 21.92 108 PHE C C 1
ATOM 5731 C C B PHE C 1 111 ? -65.192 -6.880 32.635 0.30 21.65 108 PHE C C 1
ATOM 5732 O O A PHE C 1 111 ? -65.023 -7.303 33.843 0.70 21.03 108 PHE C O 1
ATOM 5733 O O B PHE C 1 111 ? -64.886 -6.637 33.808 0.30 19.84 108 PHE C O 1
ATOM 5748 N N . HIS C 1 112 ? -66.422 -6.756 32.159 1.00 21.07 109 HIS C N 1
ATOM 5749 C CA . HIS C 1 112 ? -67.538 -6.541 33.053 1.00 21.20 109 HIS C CA 1
ATOM 5750 C C . HIS C 1 112 ? -67.778 -7.850 33.803 1.00 19.99 109 HIS C C 1
ATOM 5751 O O . HIS C 1 112 ? -67.689 -8.910 33.198 1.00 20.51 109 HIS C O 1
ATOM 5758 N N . SER C 1 113 ? -68.024 -7.784 35.107 1.00 20.71 110 SER C N 1
ATOM 5759 C CA . SER C 1 113 ? -68.327 -9.009 35.835 1.00 21.23 110 SER C CA 1
ATOM 5760 C C . SER C 1 113 ? -69.539 -9.686 35.193 1.00 23.68 110 SER C C 1
ATOM 5761 O O . SER C 1 113 ? -70.436 -9.011 34.656 1.00 22.34 110 SER C O 1
ATOM 5764 N N . PRO C 1 114 ? -69.571 -11.013 35.222 1.00 26.09 111 PRO C N 1
ATOM 5765 C CA . PRO C 1 114 ? -70.731 -11.735 34.698 1.00 28.36 111 PRO C CA 1
ATOM 5766 C C . PRO C 1 114 ? -72.060 -11.222 35.275 1.00 28.49 111 PRO C C 1
ATOM 5767 O O . PRO C 1 114 ? -73.043 -11.069 34.533 1.00 26.94 111 PRO C O 1
ATOM 5771 N N . GLU C 1 115 ? -72.076 -10.936 36.577 1.00 28.52 112 GLU C N 1
ATOM 5772 C CA . GLU C 1 115 ? -73.309 -10.479 37.215 1.00 31.16 112 GLU C CA 1
ATOM 5773 C C . GLU C 1 115 ? -73.689 -9.104 36.650 1.00 28.30 112 GLU C C 1
ATOM 5774 O O . GLU C 1 115 ? -74.859 -8.867 36.312 1.00 26.48 112 GLU C O 1
ATOM 5780 N N . PHE C 1 116 ? -72.722 -8.207 36.505 1.00 25.13 113 PHE C N 1
ATOM 5781 C CA . PHE C 1 116 ? -73.061 -6.878 35.982 1.00 26.75 113 PHE C CA 1
ATOM 5782 C C . PHE C 1 116 ? -73.478 -6.981 34.509 1.00 26.80 113 PHE C C 1
ATOM 5783 O O . PHE C 1 116 ? -74.434 -6.327 34.067 1.00 26.60 113 PHE C O 1
ATOM 5791 N N . ALA C 1 117 ? -72.776 -7.799 33.759 1.00 24.81 114 ALA C N 1
ATOM 5792 C CA . ALA C 1 117 ? -73.089 -7.917 32.345 1.00 26.26 114 ALA C CA 1
ATOM 5793 C C . ALA C 1 117 ? -74.526 -8.427 32.160 1.00 27.96 114 ALA C C 1
ATOM 5794 O O . ALA C 1 117 ? -75.256 -7.940 31.291 1.00 28.86 114 ALA C O 1
ATOM 5796 N N A GLU C 1 118 ? -74.947 -9.376 32.993 0.60 27.81 115 GLU C N 1
ATOM 5797 N N B GLU C 1 118 ? -74.915 -9.375 33.007 0.40 28.66 115 GLU C N 1
ATOM 5798 C CA A GLU C 1 118 ? -76.268 -9.992 32.825 0.60 29.83 115 GLU C CA 1
ATOM 5799 C CA B GLU C 1 118 ? -76.223 -10.016 32.946 0.40 30.91 115 GLU C CA 1
ATOM 5800 C C A GLU C 1 118 ? -77.378 -9.036 33.297 0.60 30.36 115 GLU C C 1
ATOM 5801 C C B GLU C 1 118 ? -77.341 -9.019 33.281 0.40 31.01 115 GLU C C 1
ATOM 5802 O O A GLU C 1 118 ? -78.470 -9.083 32.732 0.60 30.97 115 GLU C O 1
ATOM 5803 O O B GLU C 1 118 ? -78.381 -9.025 32.624 0.40 31.59 115 GLU C O 1
ATOM 5814 N N . HIS C 1 119 ? -77.131 -8.180 34.292 1.00 29.91 116 HIS C N 1
ATOM 5815 C CA . HIS C 1 119 ? -78.169 -7.200 34.738 1.00 32.52 116 HIS C CA 1
ATOM 5816 C C . HIS C 1 119 ? -78.153 -5.942 33.863 1.00 30.52 116 HIS C C 1
ATOM 5817 O O . HIS C 1 119 ? -79.170 -5.301 33.694 1.00 28.49 116 HIS C O 1
ATOM 5824 N N . GLY C 1 120 ? -76.973 -5.552 33.383 1.00 28.71 117 GLY C N 1
ATOM 5825 C CA . GLY C 1 120 ? -76.841 -4.305 32.645 1.00 29.30 117 GLY C CA 1
ATOM 5826 C C . GLY C 1 120 ? -76.927 -3.119 33.595 1.00 27.87 117 GLY C C 1
ATOM 5827 O O . GLY C 1 120 ? -76.981 -3.286 34.816 1.00 27.16 117 GLY C O 1
ATOM 5828 N N . GLY C 1 121 ? -76.897 -1.914 33.047 1.00 27.97 118 GLY C N 1
ATOM 5829 C CA . GLY C 1 121 ? -77.009 -0.707 33.874 1.00 26.88 118 GLY C CA 1
ATOM 5830 C C . GLY C 1 121 ? -75.816 0.215 33.695 1.00 25.30 118 GLY C C 1
ATOM 5831 O O . GLY C 1 121 ? -75.024 0.049 32.763 1.00 23.84 118 GLY C O 1
ATOM 5832 N N . LEU C 1 122 ? -75.692 1.170 34.613 1.00 24.13 119 LEU C N 1
ATOM 5833 C CA . LEU C 1 122 ? -74.641 2.188 34.540 1.00 24.25 119 LEU C CA 1
ATOM 5834 C C . LEU C 1 122 ? -73.312 1.616 35.020 1.00 23.00 119 LEU C C 1
ATOM 5835 O O . LEU C 1 122 ? -73.233 0.927 36.051 1.00 22.00 119 LEU C O 1
ATOM 5840 N N . PHE C 1 123 ? -72.296 1.901 34.218 1.00 22.19 120 PHE C N 1
ATOM 5841 C CA . PHE C 1 123 ? -70.908 1.498 34.475 1.00 21.47 120 PHE C CA 1
ATOM 5842 C C . PHE C 1 123 ? -70.081 2.772 34.642 1.00 20.91 120 PHE C C 1
ATOM 5843 O O . PHE C 1 123 ? -70.177 3.680 33.800 1.00 20.79 120 PHE C O 1
ATOM 5851 N N . GLU C 1 124 ? -69.316 2.846 35.723 1.00 20.52 121 GLU C N 1
ATOM 5852 C CA . GLU C 1 124 ? -68.467 4.007 36.022 1.00 20.18 121 GLU C CA 1
ATOM 5853 C C . GLU C 1 124 ? -67.230 3.507 36.768 1.00 19.15 121 GLU C C 1
ATOM 5854 O O . GLU C 1 124 ? -67.343 2.773 37.773 1.00 17.46 121 GLU C O 1
ATOM 5876 N N . VAL C 1 126 ? -62.601 4.253 37.314 1.00 17.61 123 VAL C N 1
ATOM 5877 C CA . VAL C 1 126 ? -61.343 4.910 37.035 1.00 17.98 123 VAL C CA 1
ATOM 5878 C C . VAL C 1 126 ? -60.254 3.830 36.986 1.00 17.44 123 VAL C C 1
ATOM 5879 O O . VAL C 1 126 ? -60.285 2.868 37.770 1.00 17.02 123 VAL C O 1
ATOM 5883 N N . GLN C 1 127 ? -59.354 3.945 36.015 1.00 17.53 124 GLN C N 1
ATOM 5884 C CA . GLN C 1 127 ? -58.134 3.156 36.031 1.00 18.72 124 GLN C CA 1
ATOM 5885 C C . GLN C 1 127 ? -56.965 4.135 36.033 1.00 16.62 124 GLN C C 1
ATOM 5886 O O . GLN C 1 127 ? -56.876 5.031 35.169 1.00 15.42 124 GLN C O 1
ATOM 5892 N N . LEU C 1 128 ? -56.088 3.931 37.001 1.00 15.91 125 LEU C N 1
ATOM 5893 C CA . LEU C 1 128 ? -54.917 4.740 37.204 1.00 15.81 125 LEU C CA 1
ATOM 5894 C C . LEU C 1 128 ? -53.655 3.883 37.107 1.00 17.44 125 LEU C C 1
ATOM 5895 O O . LEU C 1 128 ? -53.600 2.805 37.738 1.00 19.61 125 LEU C O 1
ATOM 5900 N N . TRP C 1 129 ? -52.658 4.343 36.342 1.00 15.96 126 TRP C N 1
ATOM 5901 C CA . TRP C 1 129 ? -51.386 3.687 36.289 1.00 17.36 126 TRP C CA 1
ATOM 5902 C C . TRP C 1 129 ? -50.404 4.468 37.180 1.00 16.23 126 TRP C C 1
ATOM 5903 O O . TRP C 1 129 ? -50.287 5.700 37.081 1.00 15.78 126 TRP C O 1
ATOM 5914 N N . VAL C 1 130 ? -49.703 3.729 38.032 1.00 14.82 127 VAL C N 1
ATOM 5915 C CA . VAL C 1 130 ? -48.756 4.278 38.978 1.00 14.90 127 VAL C CA 1
ATOM 5916 C C . VAL C 1 130 ? -47.398 3.640 38.697 1.00 15.54 127 VAL C C 1
ATOM 5917 O O . VAL C 1 130 ? -47.287 2.405 38.670 1.00 16.84 127 VAL C O 1
ATOM 5921 N N . ASN C 1 131 ? -46.367 4.472 38.556 1.00 16.09 128 ASN C N 1
ATOM 5922 C CA . ASN C 1 131 ? -45.044 3.991 38.221 1.00 16.05 128 ASN C CA 1
ATOM 5923 C C . ASN C 1 131 ? -44.372 3.435 39.474 1.00 16.20 128 ASN C C 1
ATOM 5924 O O . ASN C 1 131 ? -44.717 3.794 40.573 1.00 15.61 128 ASN C O 1
ATOM 5929 N N . LEU C 1 132 ? -43.414 2.545 39.282 1.00 16.74 129 LEU C N 1
ATOM 5930 C CA . LEU C 1 132 ? -42.614 2.004 40.370 1.00 16.65 129 LEU C CA 1
ATOM 5931 C C . LEU C 1 132 ? -41.200 2.587 40.301 1.00 17.10 129 LEU C C 1
ATOM 5932 O O . LEU C 1 132 ? -40.714 2.884 39.211 1.00 16.64 129 LEU C O 1
ATOM 5937 N N . PRO C 1 133 ? -40.529 2.723 41.451 1.00 17.15 130 PRO C N 1
ATOM 5938 C CA . PRO C 1 133 ? -39.119 3.079 41.462 1.00 18.57 130 PRO C CA 1
ATOM 5939 C C . PRO C 1 133 ? -38.324 1.966 40.761 1.00 18.10 130 PRO C C 1
ATOM 5940 O O . PRO C 1 133 ? -38.741 0.782 40.781 1.00 17.10 130 PRO C O 1
ATOM 5944 N N . SER C 1 134 ? -37.192 2.334 40.193 1.00 18.12 131 SER C N 1
ATOM 5945 C CA . SER C 1 134 ? -36.356 1.390 39.418 1.00 19.35 131 SER C CA 1
ATOM 5946 C C . SER C 1 134 ? -36.076 0.089 40.183 1.00 19.04 131 SER C C 1
ATOM 5947 O O . SER C 1 134 ? -36.159 -1.021 39.599 1.00 17.37 131 SER C O 1
ATOM 5950 N N . HIS C 1 135 ? -35.779 0.184 41.471 1.00 18.16 132 HIS C N 1
ATOM 5951 C CA . HIS C 1 135 ? -35.414 -1.006 42.251 1.00 19.74 132 HIS C CA 1
ATOM 5952 C C . HIS C 1 135 ? -36.578 -1.992 42.401 1.00 19.08 132 HIS C C 1
ATOM 5953 O O . HIS C 1 135 ? -36.332 -3.170 42.621 1.00 19.45 132 HIS C O 1
ATOM 5960 N N . SER C 1 136 ? -37.809 -1.505 42.289 1.00 16.42 133 SER C N 1
ATOM 5961 C CA . SER C 1 136 ? -39.030 -2.307 42.528 1.00 16.79 133 SER C CA 1
ATOM 5962 C C . SER C 1 136 ? -39.663 -2.821 41.225 1.00 17.28 133 SER C C 1
ATOM 5963 O O . SER C 1 136 ? -40.579 -3.657 41.262 1.00 17.66 133 SER C O 1
ATOM 5966 N N . LYS C 1 137 ? -39.181 -2.372 40.066 1.00 18.91 134 LYS C N 1
ATOM 5967 C CA . LYS C 1 137 ? -39.827 -2.697 38.793 1.00 19.58 134 LYS C CA 1
ATOM 5968 C C . LYS C 1 137 ? -39.814 -4.199 38.483 1.00 22.21 134 LYS C C 1
ATOM 5969 O O . LYS C 1 137 ? -40.737 -4.679 37.826 1.00 24.05 134 LYS C O 1
ATOM 5983 N N . THR C 1 139 ? -39.785 -6.654 40.799 1.00 23.24 136 THR C N 1
ATOM 5984 C CA . THR C 1 139 ? -40.249 -7.497 41.895 1.00 22.11 136 THR C CA 1
ATOM 5985 C C . THR C 1 139 ? -41.455 -8.292 41.374 1.00 23.34 136 THR C C 1
ATOM 5986 O O . THR C 1 139 ? -42.114 -7.885 40.401 1.00 22.50 136 THR C O 1
ATOM 5990 N N . PRO C 1 140 ? -41.761 -9.415 42.011 1.00 23.26 137 PRO C N 1
ATOM 5991 C CA . PRO C 1 140 ? -42.846 -10.223 41.487 1.00 23.71 137 PRO C CA 1
ATOM 5992 C C . PRO C 1 140 ? -44.200 -9.507 41.507 1.00 23.04 137 PRO C C 1
ATOM 5993 O O . PRO C 1 140 ? -44.504 -8.783 42.451 1.00 21.91 137 PRO C O 1
ATOM 5997 N N . GLY C 1 141 ? -45.010 -9.751 40.481 1.00 22.35 138 GLY C N 1
ATOM 5998 C CA . GLY C 1 141 ? -46.344 -9.198 40.408 1.00 23.21 138 GLY C CA 1
ATOM 5999 C C . GLY C 1 141 ? -47.211 -9.659 41.568 1.00 24.33 138 GLY C C 1
ATOM 6000 O O . GLY C 1 141 ? -47.024 -10.766 42.106 1.00 23.96 138 GLY C O 1
ATOM 6001 N N . LYS C 1 142 ? -48.181 -8.844 41.953 1.00 21.47 139 LYS C N 1
ATOM 6002 C CA . LYS C 1 142 ? -49.065 -9.221 43.072 1.00 23.00 139 LYS C CA 1
ATOM 6003 C C . LYS C 1 142 ? -50.351 -8.395 43.044 1.00 21.28 139 LYS C C 1
ATOM 6004 O O . LYS C 1 142 ? -50.418 -7.348 42.396 1.00 21.06 139 LYS C O 1
ATOM 6010 N N . TYR C 1 143 ? -51.325 -8.851 43.816 1.00 20.38 140 TYR C N 1
ATOM 6011 C CA . TYR C 1 143 ? -52.642 -8.231 43.886 1.00 21.11 140 TYR C CA 1
ATOM 6012 C C . TYR C 1 143 ? -52.936 -7.693 45.282 1.00 19.97 140 TYR C C 1
ATOM 6013 O O . TYR C 1 143 ? -52.499 -8.269 46.286 1.00 20.40 140 TYR C O 1
ATOM 6022 N N . GLN C 1 144 ? -53.707 -6.616 45.318 1.00 18.36 141 GLN C N 1
ATOM 6023 C CA . GLN C 1 144 ? -54.310 -6.138 46.523 1.00 18.28 141 GLN C CA 1
ATOM 6024 C C . GLN C 1 144 ? -55.802 -5.908 46.211 1.00 18.73 141 GLN C C 1
ATOM 6025 O O . GLN C 1 144 ? -56.172 -4.909 45.594 1.00 17.85 141 GLN C O 1
ATOM 6031 N N . ALA C 1 145 ? -56.623 -6.875 46.575 1.00 17.60 142 ALA C N 1
ATOM 6032 C CA . ALA C 1 145 ? -58.089 -6.764 46.436 1.00 19.63 142 ALA C CA 1
ATOM 6033 C C . ALA C 1 145 ? -58.607 -6.071 47.692 1.00 20.17 142 ALA C C 1
ATOM 6034 O O . ALA C 1 145 ? -58.453 -6.597 48.787 1.00 22.56 142 ALA C O 1
ATOM 6036 N N . ILE C 1 146 ? -59.161 -4.889 47.543 1.00 18.94 143 ILE C N 1
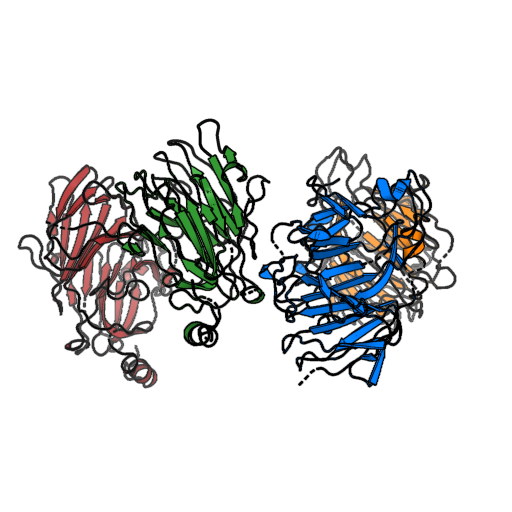ATOM 6037 C CA . ILE C 1 146 ? -59.606 -4.105 48.680 1.00 19.57 143 ILE C CA 1
ATOM 6038 C C . ILE C 1 146 ? -61.125 -3.948 48.615 1.00 20.13 143 ILE C C 1
ATOM 6039 O O . ILE C 1 146 ? -61.652 -3.371 47.652 1.00 19.43 143 ILE C O 1
ATOM 6044 N N . GLU C 1 147 ? -61.808 -4.411 49.661 1.00 21.04 144 GLU C N 1
ATOM 6045 C CA . GLU C 1 147 ? -63.277 -4.348 49.713 1.00 24.15 144 GLU C CA 1
ATOM 6046 C C . GLU C 1 147 ? -63.689 -2.957 50.210 1.00 23.20 144 GLU C C 1
ATOM 6047 O O . GLU C 1 147 ? -62.995 -2.362 51.035 1.00 19.68 144 GLU C O 1
ATOM 6053 N N . ALA C 1 148 ? -64.846 -2.493 49.742 1.00 23.89 145 ALA C N 1
ATOM 6054 C CA . ALA C 1 148 ? -65.356 -1.155 50.053 1.00 24.07 145 ALA C CA 1
ATOM 6055 C C . ALA C 1 148 ? -65.338 -0.883 51.562 1.00 25.12 145 ALA C C 1
ATOM 6056 O O . ALA C 1 148 ? -64.960 0.201 51.988 1.00 25.51 145 ALA C O 1
ATOM 6058 N N . LYS C 1 149 ? -65.722 -1.855 52.375 1.00 25.79 146 LYS C N 1
ATOM 6059 C CA . LYS C 1 149 ? -65.839 -1.605 53.824 1.00 29.44 146 LYS C CA 1
ATOM 6060 C C . LYS C 1 149 ? -64.467 -1.442 54.494 1.00 28.28 146 LYS C C 1
ATOM 6061 O O . LYS C 1 149 ? -64.388 -0.938 55.606 1.00 32.16 146 LYS C O 1
ATOM 6067 N N . ASP C 1 150 ? -63.386 -1.810 53.843 1.00 25.83 147 ASP C N 1
ATOM 6068 C CA . ASP C 1 150 ? -62.081 -1.686 54.479 1.00 27.45 147 ASP C CA 1
ATOM 6069 C C . ASP C 1 150 ? -61.384 -0.372 54.079 1.00 26.15 147 ASP C C 1
ATOM 6070 O O . ASP C 1 150 ? -60.229 -0.124 54.468 1.00 26.92 147 ASP C O 1
ATOM 6075 N N . ILE C 1 151 ? -62.066 0.507 53.364 1.00 24.57 148 ILE C N 1
ATOM 6076 C CA . ILE C 1 151 ? -61.418 1.724 52.962 1.00 23.00 148 ILE C CA 1
ATOM 6077 C C . ILE C 1 151 ? -61.807 2.823 53.953 1.00 24.95 148 ILE C C 1
ATOM 6078 O O . ILE C 1 151 ? -62.980 3.082 54.125 1.00 24.44 148 ILE C O 1
ATOM 6083 N N . PRO C 1 152 ? -60.819 3.430 54.614 1.00 26.75 149 PRO C N 1
ATOM 6084 C CA . PRO C 1 152 ? -61.082 4.517 55.563 1.00 28.62 149 PRO C CA 1
ATOM 6085 C C . PRO C 1 152 ? -61.815 5.659 54.835 1.00 31.51 149 PRO C C 1
ATOM 6086 O O . PRO C 1 152 ? -61.370 6.081 53.763 1.00 28.57 149 PRO C O 1
ATOM 6090 N N . ASP C 1 153 ? -62.923 6.111 55.432 1.00 29.35 150 ASP C N 1
ATOM 6091 C CA . ASP C 1 153 ? -63.809 7.162 54.912 1.00 34.30 150 ASP C CA 1
ATOM 6092 C C . ASP C 1 153 ? -63.808 8.313 55.928 1.00 32.97 150 ASP C C 1
ATOM 6093 O O . ASP C 1 153 ? -64.146 8.111 57.110 1.00 33.49 150 ASP C O 1
ATOM 6098 N N . ILE C 1 154 ? -63.439 9.501 55.477 1.00 27.77 151 ILE C N 1
ATOM 6099 C CA . ILE C 1 154 ? -63.262 10.651 56.360 1.00 28.23 151 ILE C CA 1
ATOM 6100 C C . ILE C 1 154 ? -64.312 11.715 56.037 1.00 25.61 151 ILE C C 1
ATOM 6101 O O . ILE C 1 154 ? -64.369 12.171 54.910 1.00 22.69 151 ILE C O 1
ATOM 6106 N N . ALA C 1 155 ? -65.096 12.138 57.013 1.00 25.38 152 ALA C N 1
ATOM 6107 C CA . ALA C 1 155 ? -66.041 13.240 56.767 1.00 26.16 152 ALA C CA 1
ATOM 6108 C C . ALA C 1 155 ? -65.258 14.561 56.720 1.00 26.23 152 ALA C C 1
ATOM 6109 O O . ALA C 1 155 ? -64.411 14.805 57.560 1.00 26.97 152 ALA C O 1
ATOM 6111 N N . LEU C 1 156 ? -65.531 15.400 55.739 1.00 25.16 153 LEU C N 1
ATOM 6112 C CA . LEU C 1 156 ? -64.837 16.680 55.638 1.00 24.88 153 LEU C CA 1
ATOM 6113 C C . LEU C 1 156 ? -65.681 17.790 56.274 1.00 27.12 153 LEU C C 1
ATOM 6114 O O . LEU C 1 156 ? -65.154 18.844 56.619 1.00 28.58 153 LEU C O 1
ATOM 6119 N N . ASP C 1 157 ? -66.978 17.554 56.391 1.00 27.67 154 ASP C N 1
ATOM 6120 C CA . ASP C 1 157 ? -67.897 18.511 57.023 1.00 30.52 154 ASP C CA 1
ATOM 6121 C C . ASP C 1 157 ? -69.120 17.756 57.558 1.00 31.60 154 ASP C C 1
ATOM 6122 O O . ASP C 1 157 ? -69.185 16.533 57.488 1.00 28.75 154 ASP C O 1
ATOM 6127 N N . GLU C 1 158 ? -70.087 18.516 58.060 1.00 33.47 155 GLU C N 1
ATOM 6128 C CA . GLU C 1 158 ? -71.334 17.967 58.577 1.00 37.11 155 GLU C CA 1
ATOM 6129 C C . GLU C 1 158 ? -72.407 17.964 57.476 1.00 37.33 155 GLU C C 1
ATOM 6130 O O . GLU C 1 158 ? -73.587 17.835 57.785 1.00 39.46 155 GLU C O 1
ATOM 6136 N N . HIS C 1 159 ? -72.028 18.122 56.205 1.00 35.60 156 HIS C N 1
ATOM 6137 C CA . HIS C 1 159 ? -73.031 18.272 55.137 1.00 35.04 156 HIS C CA 1
ATOM 6138 C C . HIS C 1 159 ? -72.959 17.141 54.103 1.00 34.24 156 HIS C C 1
ATOM 6139 O O . HIS C 1 159 ? -73.678 17.177 53.102 1.00 33.15 156 HIS C O 1
ATOM 6146 N N . GLY C 1 160 ? -72.111 16.148 54.326 1.00 31.64 157 GLY C N 1
ATOM 6147 C CA . GLY C 1 160 ? -72.049 15.036 53.396 1.00 30.20 157 GLY C CA 1
ATOM 6148 C C . GLY C 1 160 ? -70.762 14.990 52.588 1.00 27.72 157 GLY C C 1
ATOM 6149 O O . GLY C 1 160 ? -70.610 14.090 51.776 1.00 27.18 157 GLY C O 1
ATOM 6150 N N . SER C 1 161 ? -69.839 15.945 52.746 1.00 25.00 158 SER C N 1
ATOM 6151 C CA . SER C 1 161 ? -68.576 15.822 51.983 1.00 23.13 158 SER C CA 1
ATOM 6152 C C . SER C 1 161 ? -67.730 14.729 52.654 1.00 22.48 158 SER C C 1
ATOM 6153 O O . SER C 1 161 ? -67.768 14.568 53.909 1.00 21.93 158 SER C O 1
ATOM 6156 N N . HIS C 1 162 ? -66.973 13.973 51.865 1.00 20.92 159 HIS C N 1
ATOM 6157 C CA . HIS C 1 162 ? -66.183 12.895 52.444 1.00 21.25 159 HIS C CA 1
ATOM 6158 C C . HIS C 1 162 ? -65.024 12.556 51.515 1.00 20.83 159 HIS C C 1
ATOM 6159 O O . HIS C 1 162 ? -65.040 12.869 50.317 1.00 18.85 159 HIS C O 1
ATOM 6166 N N . LEU C 1 163 ? -64.044 11.887 52.097 1.00 19.95 160 LEU C N 1
ATOM 6167 C CA . LEU C 1 163 ? -62.868 11.483 51.392 1.00 20.38 160 LEU C CA 1
ATOM 6168 C C . LEU C 1 163 ? -62.518 10.049 51.794 1.00 18.91 160 LEU C C 1
ATOM 6169 O O . LEU C 1 163 ? -62.644 9.695 52.971 1.00 20.38 160 LEU C O 1
ATOM 6174 N N . ARG C 1 164 ? -62.175 9.223 50.819 1.00 16.96 161 ARG C N 1
ATOM 6175 C CA . ARG C 1 164 ? -61.730 7.851 51.072 1.00 17.80 161 ARG C CA 1
ATOM 6176 C C . ARG C 1 164 ? -60.208 7.775 50.900 1.00 16.52 161 ARG C C 1
ATOM 6177 O O . ARG C 1 164 ? -59.685 8.259 49.885 1.00 16.50 161 ARG C O 1
ATOM 6185 N N . VAL C 1 165 ? -59.511 7.165 51.845 1.00 15.90 162 VAL C N 1
ATOM 6186 C CA . VAL C 1 165 ? -58.060 7.081 51.731 1.00 15.10 162 VAL C CA 1
ATOM 6187 C C . VAL C 1 165 ? -57.706 5.751 51.067 1.00 14.87 162 VAL C C 1
ATOM 6188 O O . VAL C 1 165 ? -57.507 4.743 51.741 1.00 14.79 162 VAL C O 1
ATOM 6192 N N . ILE C 1 166 ? -57.623 5.758 49.745 1.00 13.77 163 ILE C N 1
ATOM 6193 C CA . ILE C 1 166 ? -57.308 4.537 49.029 1.00 14.43 163 ILE C CA 1
ATOM 6194 C C . ILE C 1 166 ? -55.832 4.178 49.267 1.00 14.64 163 ILE C C 1
ATOM 6195 O O . ILE C 1 166 ? -55.511 3.013 49.544 1.00 14.99 163 ILE C O 1
ATOM 6200 N N . ALA C 1 167 ? -54.951 5.174 49.172 1.00 13.84 164 ALA C N 1
ATOM 6201 C CA . ALA C 1 167 ? -53.537 4.977 49.454 1.00 14.24 164 ALA C CA 1
ATOM 6202 C C . ALA C 1 167 ? -52.993 6.223 50.135 1.00 13.85 164 ALA C C 1
ATOM 6203 O O . ALA C 1 167 ? -53.471 7.325 49.898 1.00 13.27 164 ALA C O 1
ATOM 6205 N N . GLY C 1 168 ? -51.975 6.010 50.958 1.00 15.26 165 GLY C N 1
ATOM 6206 C CA . GLY C 1 168 ? -51.273 7.082 51.609 1.00 16.08 165 GLY C CA 1
ATOM 6207 C C . GLY C 1 168 ? -51.784 7.356 53.009 1.00 18.65 165 GLY C C 1
ATOM 6208 O O . GLY C 1 168 ? -51.955 6.439 53.829 1.00 17.88 165 GLY C O 1
ATOM 6209 N N . GLU C 1 169 ? -51.991 8.628 53.300 1.00 19.95 166 GLU C N 1
ATOM 6210 C CA . GLU C 1 169 ? -52.454 9.006 54.634 1.00 25.80 166 GLU C CA 1
ATOM 6211 C C . GLU C 1 169 ? -53.183 10.348 54.578 1.00 26.07 166 GLU C C 1
ATOM 6212 O O . GLU C 1 169 ? -52.760 11.283 53.893 1.00 27.07 166 GLU C O 1
ATOM 6218 N N . TYR C 1 170 ? -54.290 10.411 55.287 1.00 27.33 167 TYR C N 1
ATOM 6219 C CA . TYR C 1 170 ? -55.025 11.632 55.419 1.00 27.62 167 TYR C CA 1
ATOM 6220 C C . TYR C 1 170 ? -55.659 11.685 56.814 1.00 31.79 167 TYR C C 1
ATOM 6221 O O . TYR C 1 170 ? -56.268 10.699 57.266 1.00 29.29 167 TYR C O 1
ATOM 6230 N N . ALA C 1 171 ? -55.536 12.833 57.471 1.00 33.83 168 ALA C N 1
ATOM 6231 C CA . ALA C 1 171 ? -56.118 13.005 58.807 1.00 37.19 168 ALA C CA 1
ATOM 6232 C C . ALA C 1 171 ? -55.811 11.774 59.672 1.00 38.78 168 ALA C C 1
ATOM 6233 O O . ALA C 1 171 ? -56.731 11.172 60.263 1.00 38.05 168 ALA C O 1
ATOM 6235 N N . ASP C 1 172 ? -54.527 11.396 59.678 1.00 39.10 169 ASP C N 1
ATOM 6236 C CA . ASP C 1 172 ? -53.945 10.310 60.492 1.00 43.93 169 ASP C CA 1
ATOM 6237 C C . ASP C 1 172 ? -54.425 8.911 60.067 1.00 39.01 169 ASP C C 1
ATOM 6238 O O . ASP C 1 172 ? -53.903 7.931 60.578 1.00 41.77 169 ASP C O 1
ATOM 6243 N N . ALA C 1 173 ? -55.384 8.803 59.156 1.00 32.49 170 ALA C N 1
ATOM 6244 C CA . ALA C 1 173 ? -55.874 7.501 58.715 1.00 29.81 170 ALA C CA 1
ATOM 6245 C C . ALA C 1 173 ? -55.016 6.985 57.541 1.00 28.83 170 ALA C C 1
ATOM 6246 O O . ALA C 1 173 ? -54.865 7.668 56.523 1.00 25.16 170 ALA C O 1
ATOM 6248 N N . LYS C 1 174 ? -54.471 5.777 57.697 1.00 28.73 171 LYS C N 1
ATOM 6249 C CA . LYS C 1 174 ? -53.591 5.157 56.699 1.00 28.06 171 LYS C CA 1
ATOM 6250 C C . LYS C 1 174 ? -54.432 4.536 55.579 1.00 24.66 171 LYS C C 1
ATOM 6251 O O . LYS C 1 174 ? -55.509 3.983 55.827 1.00 25.06 171 LYS C O 1
ATOM 6257 N N . GLY C 1 175 ? -53.929 4.614 54.363 1.00 21.48 172 GLY C N 1
ATOM 6258 C CA . GLY C 1 175 ? -54.626 4.089 53.192 1.00 19.88 172 GLY C CA 1
ATOM 6259 C C . GLY C 1 175 ? -54.801 2.580 53.230 1.00 19.66 172 GLY C C 1
ATOM 6260 O O . GLY C 1 175 ? -54.058 1.877 53.889 1.00 19.42 172 GLY C O 1
ATOM 6261 N N . ALA C 1 176 ? -55.774 2.100 52.457 1.00 18.76 173 ALA C N 1
ATOM 6262 C CA . ALA C 1 176 ? -56.093 0.693 52.363 1.00 19.50 173 ALA C CA 1
ATOM 6263 C C . ALA C 1 176 ? -55.052 -0.058 51.527 1.00 18.59 173 ALA C C 1
ATOM 6264 O O . ALA C 1 176 ? -54.794 -1.239 51.752 1.00 18.95 173 ALA C O 1
ATOM 6266 N N . ALA C 1 177 ? -54.499 0.606 50.524 1.00 17.28 174 ALA C N 1
ATOM 6267 C CA . ALA C 1 177 ? -53.541 -0.024 49.657 1.00 16.76 174 ALA C CA 1
ATOM 6268 C C . ALA C 1 177 ? -52.114 0.361 50.062 1.00 16.76 174 ALA C C 1
ATOM 6269 O O . ALA C 1 177 ? -51.858 1.541 50.353 1.00 18.91 174 ALA C O 1
ATOM 6271 N N . THR C 1 178 ? -51.191 -0.603 50.008 1.00 16.01 175 THR C N 1
ATOM 6272 C CA . THR C 1 178 ? -49.767 -0.325 50.278 1.00 17.25 175 THR C CA 1
ATOM 6273 C C . THR C 1 178 ? -49.101 0.091 48.955 1.00 16.50 175 THR C C 1
ATOM 6274 O O . THR C 1 178 ? -49.602 -0.258 47.867 1.00 16.20 175 THR C O 1
ATOM 6278 N N . THR C 1 179 ? -47.991 0.839 49.052 1.00 15.20 176 THR C N 1
ATOM 6279 C CA . THR C 1 179 ? -47.303 1.395 47.894 1.00 15.58 176 THR C CA 1
ATOM 6280 C C . THR C 1 179 ? -45.783 1.185 48.030 1.00 14.59 176 THR C C 1
ATOM 6281 O O . THR C 1 179 ? -45.259 0.837 49.115 1.00 14.22 176 THR C O 1
ATOM 6285 N N . PHE C 1 180 ? -45.084 1.429 46.927 1.00 14.78 177 PHE C N 1
ATOM 6286 C CA . PHE C 1 180 ? -43.607 1.266 46.881 1.00 15.33 177 PHE C CA 1
ATOM 6287 C C . PHE C 1 180 ? -42.897 2.600 47.114 1.00 16.26 177 PHE C C 1
ATOM 6288 O O . PHE C 1 180 ? -41.668 2.631 47.388 1.00 16.52 177 PHE C O 1
ATOM 6296 N N . SER C 1 181 ? -43.639 3.690 46.952 1.00 15.77 178 SER C N 1
ATOM 6297 C CA . SER C 1 181 ? -43.087 5.022 47.181 1.00 16.54 178 SER C CA 1
ATOM 6298 C C . SER C 1 181 ? -44.170 5.858 47.854 1.00 15.67 178 SER C C 1
ATOM 6299 O O . SER C 1 181 ? -45.344 5.490 47.806 1.00 16.03 178 SER C O 1
ATOM 6302 N N . PRO C 1 182 ? -43.794 6.989 48.476 1.00 16.80 179 PRO C N 1
ATOM 6303 C CA . PRO C 1 182 ? -44.799 7.746 49.216 1.00 16.23 179 PRO C CA 1
ATOM 6304 C C . PRO C 1 182 ? -45.764 8.462 48.258 1.00 15.42 179 PRO C C 1
ATOM 6305 O O . PRO C 1 182 ? -45.338 9.249 47.378 1.00 14.81 179 PRO C O 1
ATOM 6309 N N . LEU C 1 183 ? -47.038 8.145 48.397 1.00 14.56 180 LEU C N 1
ATOM 6310 C CA . LEU C 1 183 ? -48.012 8.709 47.519 1.00 14.93 180 LEU C CA 1
ATOM 6311 C C . LEU C 1 183 ? -49.407 8.548 48.137 1.00 14.32 180 LEU C C 1
ATOM 6312 O O . LEU C 1 183 ? -49.644 7.665 48.969 1.00 14.57 180 LEU C O 1
ATOM 6317 N N . ASN C 1 184 ? -50.283 9.419 47.697 1.00 14.17 181 ASN C N 1
ATOM 6318 C CA . ASN C 1 184 ? -51.638 9.467 48.142 1.00 14.01 181 ASN C CA 1
ATOM 6319 C C . ASN C 1 184 ? -52.575 9.304 46.951 1.00 14.20 181 ASN C C 1
ATOM 6320 O O . ASN C 1 184 ? -52.365 9.886 45.865 1.00 13.39 181 ASN C O 1
ATOM 6325 N N . VAL C 1 185 ? -53.613 8.502 47.179 1.00 14.37 182 VAL C N 1
ATOM 6326 C CA . VAL C 1 185 ? -54.737 8.411 46.270 1.00 14.28 182 VAL C CA 1
ATOM 6327 C C . VAL C 1 185 ? -55.979 8.540 47.147 1.00 13.96 182 VAL C C 1
ATOM 6328 O O . VAL C 1 185 ? -56.258 7.657 47.982 1.00 13.22 182 VAL C O 1
ATOM 6332 N N . TRP C 1 186 ? -56.664 9.675 47.023 1.00 14.33 183 TRP C N 1
ATOM 6333 C CA . TRP C 1 186 ? -57.866 9.943 47.778 1.00 15.40 183 TRP C CA 1
ATOM 6334 C C . TRP C 1 186 ? -59.034 10.167 46.824 1.00 16.89 183 TRP C C 1
ATOM 6335 O O . TRP C 1 186 ? -58.868 10.792 45.768 1.00 17.17 183 TRP C O 1
ATOM 6346 N N . ASP C 1 187 ? -60.211 9.658 47.158 1.00 17.53 184 ASP C N 1
ATOM 6347 C CA . ASP C 1 187 ? -61.328 9.983 46.293 1.00 18.96 184 ASP C CA 1
ATOM 6348 C C . ASP C 1 187 ? -62.499 10.407 47.165 1.00 19.19 184 ASP C C 1
ATOM 6349 O O . ASP C 1 187 ? -62.436 10.282 48.372 1.00 19.46 184 ASP C O 1
ATOM 6354 N N . GLY C 1 188 ? -63.529 10.961 46.564 1.00 20.28 185 GLY C N 1
ATOM 6355 C CA . GLY C 1 188 ? -64.652 11.351 47.395 1.00 21.29 185 GLY C CA 1
ATOM 6356 C C . GLY C 1 188 ? -65.556 12.361 46.730 1.00 20.59 185 GLY C C 1
ATOM 6357 O O . GLY C 1 188 ? -65.530 12.540 45.528 1.00 18.32 185 GLY C O 1
ATOM 6358 N N . LYS C 1 189 ? -66.326 13.018 47.587 1.00 21.31 186 LYS C N 1
ATOM 6359 C CA . LYS C 1 189 ? -67.344 13.923 47.168 1.00 23.88 186 LYS C CA 1
ATOM 6360 C C . LYS C 1 189 ? -67.291 15.199 48.007 1.00 22.39 186 LYS C C 1
ATOM 6361 O O . LYS C 1 189 ? -67.082 15.167 49.230 1.00 22.23 186 LYS C O 1
ATOM 6367 N N A LEU C 1 190 ? -67.463 16.314 47.316 0.40 22.23 187 LEU C N 1
ATOM 6368 N N B LEU C 1 190 ? -67.466 16.325 47.340 0.60 22.23 187 LEU C N 1
ATOM 6369 C CA A LEU C 1 190 ? -67.565 17.612 47.934 0.40 22.74 187 LEU C CA 1
ATOM 6370 C CA B LEU C 1 190 ? -67.541 17.601 48.013 0.60 23.11 187 LEU C CA 1
ATOM 6371 C C A LEU C 1 190 ? -68.981 18.117 47.668 0.40 24.00 187 LEU C C 1
ATOM 6372 C C B LEU C 1 190 ? -68.920 18.182 47.689 0.60 24.33 187 LEU C C 1
ATOM 6373 O O A LEU C 1 190 ? -69.413 18.164 46.519 0.40 24.45 187 LEU C O 1
ATOM 6374 O O B LEU C 1 190 ? -69.264 18.343 46.525 0.60 24.73 187 LEU C O 1
ATOM 6383 N N . VAL C 1 191 ? -69.702 18.453 48.722 1.00 23.59 188 VAL C N 1
ATOM 6384 C CA . VAL C 1 191 ? -71.065 18.924 48.544 1.00 27.14 188 VAL C CA 1
ATOM 6385 C C . VAL C 1 191 ? -71.060 20.405 48.165 1.00 27.56 188 VAL C C 1
ATOM 6386 O O . VAL C 1 191 ? -70.264 21.209 48.656 1.00 25.37 188 VAL C O 1
ATOM 6390 N N . LYS C 1 192 ? -72.008 20.722 47.299 1.00 31.48 189 LYS C N 1
ATOM 6391 C CA . LYS C 1 192 ? -72.201 22.050 46.797 1.00 34.04 189 LYS C CA 1
ATOM 6392 C C . LYS C 1 192 ? -72.179 23.050 47.960 1.00 35.51 189 LYS C C 1
ATOM 6393 O O . LYS C 1 192 ? -72.796 22.821 49.003 1.00 33.14 189 LYS C O 1
ATOM 6399 N N . GLY C 1 193 ? -71.435 24.140 47.768 1.00 35.86 190 GLY C N 1
ATOM 6400 C CA . GLY C 1 193 ? -71.372 25.224 48.744 1.00 37.56 190 GLY C CA 1
ATOM 6401 C C . GLY C 1 193 ? -70.370 24.977 49.861 1.00 36.65 190 GLY C C 1
ATOM 6402 O O . GLY C 1 193 ? -70.166 25.863 50.686 1.00 36.16 190 GLY C O 1
ATOM 6403 N N . GLN C 1 194 ? -69.713 23.816 49.898 1.00 32.18 191 GLN C N 1
ATOM 6404 C CA . GLN C 1 194 ? -68.764 23.550 51.000 1.00 32.61 191 GLN C CA 1
ATOM 6405 C C . GLN C 1 194 ? -67.332 23.790 50.508 1.00 31.25 191 GLN C C 1
ATOM 6406 O O . GLN C 1 194 ? -66.974 23.376 49.374 1.00 27.70 191 GLN C O 1
ATOM 6412 N N . LYS C 1 195 ? -66.553 24.467 51.364 1.00 30.50 192 LYS C N 1
ATOM 6413 C CA . LYS C 1 195 ? -65.151 24.794 51.082 1.00 33.38 192 LYS C CA 1
ATOM 6414 C C . LYS C 1 195 ? -64.250 24.041 52.065 1.00 32.91 192 LYS C C 1
ATOM 6415 O O . LYS C 1 195 ? -64.520 24.029 53.268 1.00 34.47 192 LYS C O 1
ATOM 6421 N N A HIS C 1 196 ? -63.158 23.494 51.547 0.40 27.98 193 HIS C N 1
ATOM 6422 N N B HIS C 1 196 ? -63.175 23.427 51.571 0.60 29.57 193 HIS C N 1
ATOM 6423 C CA A HIS C 1 196 ? -62.262 22.694 52.342 0.40 26.54 193 HIS C CA 1
ATOM 6424 C CA B HIS C 1 196 ? -62.311 22.634 52.441 0.60 29.52 193 HIS C CA 1
ATOM 6425 C C A HIS C 1 196 ? -60.807 23.029 52.031 0.40 25.41 193 HIS C C 1
ATOM 6426 C C B HIS C 1 196 ? -60.837 22.783 52.028 0.60 26.81 193 HIS C C 1
ATOM 6427 O O A HIS C 1 196 ? -60.477 23.426 50.918 0.40 23.47 193 HIS C O 1
ATOM 6428 O O B HIS C 1 196 ? -60.513 22.827 50.839 0.60 23.56 193 HIS C O 1
ATOM 6441 N N . THR C 1 197 ? -59.961 22.845 53.032 1.00 25.28 194 THR C N 1
ATOM 6442 C CA . THR C 1 197 ? -58.534 22.976 52.848 1.00 25.15 194 THR C CA 1
ATOM 6443 C C . THR C 1 197 ? -57.935 21.580 52.978 1.00 24.00 194 THR C C 1
ATOM 6444 O O . THR C 1 197 ? -58.173 20.927 53.981 1.00 25.12 194 THR C O 1
ATOM 6448 N N A LEU C 1 198 ? -57.192 21.124 51.977 0.50 23.02 195 LEU C N 1
ATOM 6449 N N B LEU C 1 198 ? -57.188 21.127 51.972 0.50 22.95 195 LEU C N 1
ATOM 6450 C CA A LEU C 1 198 ? -56.550 19.816 52.056 0.50 22.55 195 LEU C CA 1
ATOM 6451 C CA B LEU C 1 198 ? -56.545 19.807 52.012 0.50 22.43 195 LEU C CA 1
ATOM 6452 C C A LEU C 1 198 ? -55.043 20.004 52.248 0.50 22.59 195 LEU C C 1
ATOM 6453 C C B LEU C 1 198 ? -55.036 19.983 52.217 0.50 22.51 195 LEU C C 1
ATOM 6454 O O A LEU C 1 198 ? -54.428 20.895 51.650 0.50 21.75 195 LEU C O 1
ATOM 6455 O O B LEU C 1 198 ? -54.408 20.843 51.586 0.50 21.57 195 LEU C O 1
ATOM 6464 N N . TYR C 1 199 ? -54.453 19.140 53.065 1.00 22.26 196 TYR C N 1
ATOM 6465 C CA . TYR C 1 199 ? -53.044 19.208 53.361 1.00 23.26 196 TYR C CA 1
ATOM 6466 C C . TYR C 1 199 ? -52.318 18.100 52.619 1.00 23.09 196 TYR C C 1
ATOM 6467 O O . TYR C 1 199 ? -52.702 16.924 52.703 1.00 23.46 196 TYR C O 1
ATOM 6476 N N . VAL C 1 200 ? -51.258 18.485 51.919 1.00 21.86 197 VAL C N 1
ATOM 6477 C CA . VAL C 1 200 ? -50.478 17.534 51.094 1.00 22.58 197 VAL C CA 1
ATOM 6478 C C . VAL C 1 200 ? -49.000 17.691 51.458 1.00 24.00 197 VAL C C 1
ATOM 6479 O O . VAL C 1 200 ? -48.581 18.787 51.809 1.00 24.81 197 VAL C O 1
ATOM 6483 N N . PRO C 1 201 ? -48.217 16.596 51.400 1.00 24.85 198 PRO C N 1
ATOM 6484 C CA . PRO C 1 201 ? -46.810 16.713 51.756 1.00 24.54 198 PRO C CA 1
ATOM 6485 C C . PRO C 1 201 ? -46.022 17.654 50.835 1.00 23.47 198 PRO C C 1
ATOM 6486 O O . PRO C 1 201 ? -46.200 17.673 49.628 1.00 21.45 198 PRO C O 1
ATOM 6490 N N . GLU C 1 202 ? -45.154 18.414 51.465 1.00 24.73 199 GLU C N 1
ATOM 6491 C CA . GLU C 1 202 ? -44.258 19.338 50.791 1.00 24.78 199 GLU C CA 1
ATOM 6492 C C . GLU C 1 202 ? -43.449 18.582 49.727 1.00 22.55 199 GLU C C 1
ATOM 6493 O O . GLU C 1 202 ? -42.940 17.486 49.989 1.00 21.61 199 GLU C O 1
ATOM 6499 N N . GLY C 1 203 ? -43.371 19.141 48.523 1.00 20.60 200 GLY C N 1
ATOM 6500 C CA . GLY C 1 203 ? -42.554 18.559 47.446 1.00 21.27 200 GLY C CA 1
ATOM 6501 C C . GLY C 1 203 ? -43.270 17.501 46.615 1.00 19.45 200 GLY C C 1
ATOM 6502 O O . GLY C 1 203 ? -42.724 17.039 45.619 1.00 19.27 200 GLY C O 1
ATOM 6503 N N . HIS C 1 204 ? -44.467 17.091 47.002 1.00 17.81 201 HIS C N 1
ATOM 6504 C CA . HIS C 1 204 ? -45.185 16.118 46.223 1.00 17.63 201 HIS C CA 1
ATOM 6505 C C . HIS C 1 204 ? -45.832 16.717 44.972 1.00 16.12 201 HIS C C 1
ATOM 6506 O O . HIS C 1 204 ? -46.434 17.767 45.032 1.00 16.22 201 HIS C O 1
ATOM 6513 N N . THR C 1 205 ? -45.720 15.979 43.873 1.00 15.30 202 THR C N 1
ATOM 6514 C CA . THR C 1 205 ? -46.599 16.161 42.730 1.00 15.69 202 THR C CA 1
ATOM 6515 C C . THR C 1 205 ? -48.029 16.155 43.275 1.00 14.58 202 THR C C 1
ATOM 6516 O O . THR C 1 205 ? -48.332 15.332 44.135 1.00 14.76 202 THR C O 1
ATOM 6520 N N . THR C 1 206 ? -48.864 17.066 42.826 1.00 13.85 203 THR C N 1
ATOM 6521 C CA . THR C 1 206 ? -50.213 17.174 43.348 1.00 14.32 203 THR C CA 1
ATOM 6522 C C . THR C 1 206 ? -51.175 17.371 42.185 1.00 14.29 203 THR C C 1
ATOM 6523 O O . THR C 1 206 ? -51.117 18.404 41.515 1.00 13.68 203 THR C O 1
ATOM 6527 N N . LEU C 1 207 ? -52.062 16.382 41.980 1.00 13.72 204 LEU C N 1
ATOM 6528 C CA . LEU C 1 207 ? -53.012 16.395 40.888 1.00 14.29 204 LEU C CA 1
ATOM 6529 C C . LEU C 1 207 ? -54.424 16.368 41.480 1.00 14.88 204 LEU C C 1
ATOM 6530 O O . LEU C 1 207 ? -54.739 15.503 42.306 1.00 14.66 204 LEU C O 1
ATOM 6535 N N . VAL C 1 208 ? -55.251 17.323 41.066 1.00 14.76 205 VAL C N 1
ATOM 6536 C CA . VAL C 1 208 ? -56.635 17.395 41.507 1.00 15.79 205 VAL C CA 1
ATOM 6537 C C . VAL C 1 208 ? -57.482 17.013 40.307 1.00 16.31 205 VAL C C 1
ATOM 6538 O O . VAL C 1 208 ? -57.433 17.678 39.261 1.00 17.16 205 VAL C O 1
ATOM 6542 N N . VAL C 1 209 ? -58.212 15.914 40.438 1.00 16.51 206 VAL C N 1
ATOM 6543 C CA . VAL C 1 209 ? -58.979 15.432 39.323 1.00 17.67 206 VAL C CA 1
ATOM 6544 C C . VAL C 1 209 ? -60.458 15.640 39.631 1.00 17.90 206 VAL C C 1
ATOM 6545 O O . VAL C 1 209 ? -60.952 15.169 40.668 1.00 18.35 206 VAL C O 1
ATOM 6549 N N . VAL C 1 210 ? -61.140 16.342 38.748 1.00 17.58 207 VAL C N 1
ATOM 6550 C CA . VAL C 1 210 ? -62.572 16.545 38.891 1.00 18.95 207 VAL C CA 1
ATOM 6551 C C . VAL C 1 210 ? -63.240 15.597 37.894 1.00 19.45 207 VAL C C 1
ATOM 6552 O O . VAL C 1 210 ? -63.137 15.786 36.689 1.00 19.17 207 VAL C O 1
ATOM 6556 N N . LEU C 1 211 ? -63.889 14.557 38.395 1.00 19.22 208 LEU C N 1
ATOM 6557 C CA . LEU C 1 211 ? -64.543 13.612 37.506 1.00 21.32 208 LEU C CA 1
ATOM 6558 C C . LEU C 1 211 ? -65.864 14.189 37.016 1.00 22.24 208 LEU C C 1
ATOM 6559 O O . LEU C 1 211 ? -66.209 14.073 35.838 1.00 22.46 208 LEU C O 1
ATOM 6564 N N . GLU C 1 212 ? -66.599 14.800 37.946 1.00 23.18 209 GLU C N 1
ATOM 6565 C CA . GLU C 1 212 ? -67.902 15.363 37.649 1.00 23.76 209 GLU C CA 1
ATOM 6566 C C . GLU C 1 212 ? -68.188 16.472 38.659 1.00 23.12 209 GLU C C 1
ATOM 6567 O O . GLU C 1 212 ? -67.902 16.310 39.846 1.00 22.14 209 GLU C O 1
ATOM 6573 N N . GLY C 1 213 ? -68.737 17.586 38.181 1.00 22.80 210 GLY C N 1
ATOM 6574 C CA . GLY C 1 213 ? -69.068 18.711 39.029 1.00 22.47 210 GLY C CA 1
ATOM 6575 C C . GLY C 1 213 ? -68.296 19.952 38.631 1.00 22.26 210 GLY C C 1
ATOM 6576 O O . GLY C 1 213 ? -67.933 20.133 37.481 1.00 22.55 210 GLY C O 1
ATOM 6577 N N . ALA C 1 214 ? -68.016 20.789 39.608 1.00 22.30 211 ALA C N 1
ATOM 6578 C CA . ALA C 1 214 ? -67.316 22.036 39.368 1.00 22.47 211 ALA C CA 1
ATOM 6579 C C . ALA C 1 214 ? -66.817 22.551 40.714 1.00 23.15 211 ALA C C 1
ATOM 6580 O O . ALA C 1 214 ? -67.604 22.648 41.676 1.00 22.16 211 ALA C O 1
ATOM 6582 N N A VAL C 1 215 ? -65.541 22.927 40.760 0.50 22.30 212 VAL C N 1
ATOM 6583 N N B VAL C 1 215 ? -65.526 22.867 40.774 0.50 22.01 212 VAL C N 1
ATOM 6584 C CA A VAL C 1 215 ? -64.928 23.297 42.020 0.50 22.69 212 VAL C CA 1
ATOM 6585 C CA B VAL C 1 215 ? -64.933 23.394 41.988 0.50 22.23 212 VAL C CA 1
ATOM 6586 C C A VAL C 1 215 ? -63.860 24.375 41.759 0.50 22.47 212 VAL C C 1
ATOM 6587 C C B VAL C 1 215 ? -64.073 24.599 41.630 0.50 22.38 212 VAL C C 1
ATOM 6588 O O A VAL C 1 215 ? -63.183 24.342 40.729 0.50 21.62 212 VAL C O 1
ATOM 6589 O O B VAL C 1 215 ? -63.708 24.809 40.474 0.50 22.07 212 VAL C O 1
ATOM 6596 N N . VAL C 1 216 ? -63.763 25.355 42.668 1.00 22.35 213 VAL C N 1
ATOM 6597 C CA . VAL C 1 216 ? -62.834 26.461 42.574 1.00 23.37 213 VAL C CA 1
ATOM 6598 C C . VAL C 1 216 ? -61.634 26.104 43.454 1.00 22.47 213 VAL C C 1
ATOM 6599 O O . VAL C 1 216 ? -61.797 25.753 44.641 1.00 21.49 213 VAL C O 1
ATOM 6603 N N . VAL C 1 217 ? -60.443 26.179 42.860 1.00 21.64 214 VAL C N 1
ATOM 6604 C CA . VAL C 1 217 ? -59.193 25.885 43.541 1.00 22.76 214 VAL C CA 1
ATOM 6605 C C . VAL C 1 217 ? -58.562 27.204 44.008 1.00 23.27 214 VAL C C 1
ATOM 6606 O O . VAL C 1 217 ? -58.427 28.180 43.226 1.00 24.68 214 VAL C O 1
ATOM 6610 N N . ASN C 1 218 ? -58.165 27.221 45.282 1.00 23.84 215 ASN C N 1
ATOM 6611 C CA . ASN C 1 218 ? -57.507 28.395 45.908 1.00 25.80 215 ASN C CA 1
ATOM 6612 C C . ASN C 1 218 ? -58.255 29.703 45.600 1.00 28.06 215 ASN C C 1
ATOM 6613 O O . ASN C 1 218 ? -57.613 30.725 45.318 1.00 28.91 215 ASN C O 1
ATOM 6618 N N . ASP C 1 219 ? -59.583 29.643 45.603 1.00 28.64 216 ASP C N 1
ATOM 6619 C CA . ASP C 1 219 ? -60.495 30.782 45.397 1.00 34.24 216 ASP C CA 1
ATOM 6620 C C . ASP C 1 219 ? -60.385 31.448 44.022 1.00 34.79 216 ASP C C 1
ATOM 6621 O O . ASP C 1 219 ? -61.148 32.363 43.793 1.00 37.75 216 ASP C O 1
ATOM 6626 N N . THR C 1 220 ? -59.529 31.018 43.109 1.00 33.82 217 THR C N 1
ATOM 6627 C CA . THR C 1 220 ? -59.362 31.794 41.887 1.00 37.51 217 THR C CA 1
ATOM 6628 C C . THR C 1 220 ? -59.566 30.982 40.600 1.00 35.14 217 THR C C 1
ATOM 6629 O O . THR C 1 220 ? -59.903 31.577 39.587 1.00 39.68 217 THR C O 1
ATOM 6633 N N . ASN C 1 221 ? -59.372 29.673 40.601 1.00 30.61 218 ASN C N 1
ATOM 6634 C CA . ASN C 1 221 ? -59.445 28.916 39.333 1.00 29.79 218 ASN C CA 1
ATOM 6635 C C . ASN C 1 221 ? -60.555 27.869 39.394 1.00 27.81 218 ASN C C 1
ATOM 6636 O O . ASN C 1 221 ? -60.531 27.008 40.259 1.00 24.98 218 ASN C O 1
ATOM 6641 N N A ARG C 1 222 ? -61.501 27.950 38.464 0.50 27.99 219 ARG C N 1
ATOM 6642 N N B ARG C 1 222 ? -61.472 27.938 38.437 0.50 27.70 219 ARG C N 1
ATOM 6643 C CA A ARG C 1 222 ? -62.629 27.025 38.412 0.50 28.71 219 ARG C CA 1
ATOM 6644 C CA B ARG C 1 222 ? -62.619 27.046 38.370 0.50 28.25 219 ARG C CA 1
ATOM 6645 C C A ARG C 1 222 ? -62.276 25.826 37.520 0.50 28.38 219 ARG C C 1
ATOM 6646 C C B ARG C 1 222 ? -62.278 25.823 37.504 0.50 28.09 219 ARG C C 1
ATOM 6647 O O A ARG C 1 222 ? -61.687 25.979 36.440 0.50 28.08 219 ARG C O 1
ATOM 6648 O O B ARG C 1 222 ? -61.690 25.956 36.420 0.50 27.74 219 ARG C O 1
ATOM 6663 N N . LEU C 1 223 ? -62.635 24.637 37.996 1.00 26.78 220 LEU C N 1
ATOM 6664 C CA . LEU C 1 223 ? -62.423 23.373 37.277 1.00 26.57 220 LEU C CA 1
ATOM 6665 C C . LEU C 1 223 ? -63.776 22.680 37.097 1.00 28.79 220 LEU C C 1
ATOM 6666 O O . LEU C 1 223 ? -64.544 22.576 38.060 1.00 27.39 220 LEU C O 1
ATOM 6671 N N A GLU C 1 224 ? -64.053 22.199 35.886 0.50 28.74 221 GLU C N 1
ATOM 6672 N N B GLU C 1 224 ? -64.054 22.191 35.889 0.50 28.95 221 GLU C N 1
ATOM 6673 C CA A GLU C 1 224 ? -65.305 21.499 35.600 0.50 28.58 221 GLU C CA 1
ATOM 6674 C CA B GLU C 1 224 ? -65.306 21.485 35.616 0.50 28.92 221 GLU C CA 1
ATOM 6675 C C A GLU C 1 224 ? -64.993 20.004 35.440 0.50 27.51 221 GLU C C 1
ATOM 6676 C C B GLU C 1 224 ? -64.997 19.990 35.475 0.50 27.69 221 GLU C C 1
ATOM 6677 O O A GLU C 1 224 ? -63.855 19.590 35.605 0.50 26.03 221 GLU C O 1
ATOM 6678 O O B GLU C 1 224 ? -63.870 19.566 35.686 0.50 26.18 221 GLU C O 1
ATOM 6689 N N . GLY C 1 225 ? -66.005 19.204 35.121 1.00 27.27 222 GLY C N 1
ATOM 6690 C CA . GLY C 1 225 ? -65.853 17.753 34.973 1.00 26.78 222 GLY C CA 1
ATOM 6691 C C . GLY C 1 225 ? -64.818 17.341 33.931 1.00 25.69 222 GLY C C 1
ATOM 6692 O O . GLY C 1 225 ? -64.522 18.065 32.984 1.00 25.78 222 GLY C O 1
ATOM 6693 N N . LYS C 1 226 ? -64.284 16.142 34.150 1.00 22.91 223 LYS C N 1
ATOM 6694 C CA . LYS C 1 226 ? -63.300 15.479 33.312 1.00 22.23 223 LYS C CA 1
ATOM 6695 C C . LYS C 1 226 ? -62.053 16.362 33.163 1.00 21.55 223 LYS C C 1
ATOM 6696 O O . LYS C 1 226 ? -61.520 16.533 32.051 1.00 19.83 223 LYS C O 1
ATOM 6702 N N . THR C 1 227 ? -61.591 16.890 34.281 1.00 20.17 224 THR C N 1
ATOM 6703 C CA . THR C 1 227 ? -60.452 17.790 34.282 1.00 22.05 224 THR C CA 1
ATOM 6704 C C . THR C 1 227 ? -59.429 17.353 35.325 1.00 21.05 224 THR C C 1
ATOM 6705 O O . THR C 1 227 ? -59.806 16.857 36.400 1.00 21.89 224 THR C O 1
ATOM 6709 N N . VAL C 1 228 ? -58.157 17.516 34.979 1.00 19.42 225 VAL C N 1
ATOM 6710 C CA . VAL C 1 228 ? -57.073 17.348 35.942 1.00 18.61 225 VAL C CA 1
ATOM 6711 C C . VAL C 1 228 ? -56.315 18.674 36.042 1.00 17.43 225 VAL C C 1
ATOM 6712 O O . VAL C 1 228 ? -55.929 19.269 35.028 1.00 17.69 225 VAL C O 1
ATOM 6716 N N . ALA C 1 229 ? -56.108 19.100 37.275 1.00 17.10 226 ALA C N 1
ATOM 6717 C CA . ALA C 1 229 ? -55.356 20.291 37.593 1.00 17.82 226 ALA C CA 1
ATOM 6718 C C . ALA C 1 229 ? -54.015 19.886 38.216 1.00 17.42 226 ALA C C 1
ATOM 6719 O O . ALA C 1 229 ? -53.957 18.965 39.034 1.00 16.21 226 ALA C O 1
ATOM 6721 N N . ILE C 1 230 ? -52.959 20.584 37.808 1.00 17.36 227 ILE C N 1
ATOM 6722 C CA . ILE C 1 230 ? -51.638 20.359 38.329 1.00 17.81 227 ILE C CA 1
ATOM 6723 C C . ILE C 1 230 ? -51.305 21.507 39.278 1.00 17.64 227 ILE C C 1
ATOM 6724 O O . ILE C 1 230 ? -51.355 22.670 38.842 1.00 16.91 227 ILE C O 1
ATOM 6729 N N . LEU C 1 231 ? -51.004 21.181 40.541 1.00 16.46 228 LEU C N 1
ATOM 6730 C CA . LEU C 1 231 ? -50.604 22.188 41.526 1.00 18.16 228 LEU C CA 1
ATOM 6731 C C . LEU C 1 231 ? -49.087 22.090 41.772 1.00 19.33 228 LEU C C 1
ATOM 6732 O O . LEU C 1 231 ? -48.451 21.071 41.476 1.00 19.04 228 LEU C O 1
ATOM 6737 N N . SER C 1 232 ? -48.495 23.157 42.310 1.00 19.05 229 SER C N 1
ATOM 6738 C CA . SER C 1 232 ? -47.039 23.163 42.493 1.00 18.95 229 SER C CA 1
ATOM 6739 C C . SER C 1 232 ? -46.604 22.101 43.502 1.00 18.62 229 SER C C 1
ATOM 6740 O O . SER C 1 232 ? -47.315 21.769 44.452 1.00 17.67 229 SER C O 1
ATOM 6743 N N . ARG C 1 233 ? -45.410 21.576 43.286 1.00 18.58 230 ARG C N 1
ATOM 6744 C CA . ARG C 1 233 ? -44.809 20.659 44.236 1.00 19.36 230 ARG C CA 1
ATOM 6745 C C . ARG C 1 233 ? -44.459 21.431 45.510 1.00 20.35 230 ARG C C 1
ATOM 6746 O O . ARG C 1 233 ? -44.577 20.915 46.607 1.00 21.07 230 ARG C O 1
ATOM 6754 N N . GLU C 1 234 ? -44.085 22.691 45.343 1.00 22.06 231 GLU C N 1
ATOM 6755 C CA . GLU C 1 234 ? -43.789 23.561 46.460 1.00 25.12 231 GLU C CA 1
ATOM 6756 C C . GLU C 1 234 ? -45.093 23.913 47.184 1.00 23.39 231 GLU C C 1
ATOM 6757 O O . GLU C 1 234 ? -46.088 24.274 46.548 1.00 24.54 231 GLU C O 1
ATOM 6763 N N . GLY C 1 235 ? -45.105 23.820 48.510 1.00 22.91 232 GLY C N 1
ATOM 6764 C CA . GLY C 1 235 ? -46.322 24.140 49.277 1.00 21.93 232 GLY C CA 1
ATOM 6765 C C . GLY C 1 235 ? -46.949 22.902 49.903 1.00 20.56 232 GLY C C 1
ATOM 6766 O O . GLY C 1 235 ? -46.658 21.788 49.498 1.00 19.27 232 GLY C O 1
ATOM 6767 N N . VAL C 1 236 ? -47.838 23.108 50.887 1.00 21.39 233 VAL C N 1
ATOM 6768 C CA . VAL C 1 236 ? -48.402 22.008 51.672 1.00 22.42 233 VAL C CA 1
ATOM 6769 C C . VAL C 1 236 ? -49.931 22.028 51.706 1.00 23.19 233 VAL C C 1
ATOM 6770 O O . VAL C 1 236 ? -50.524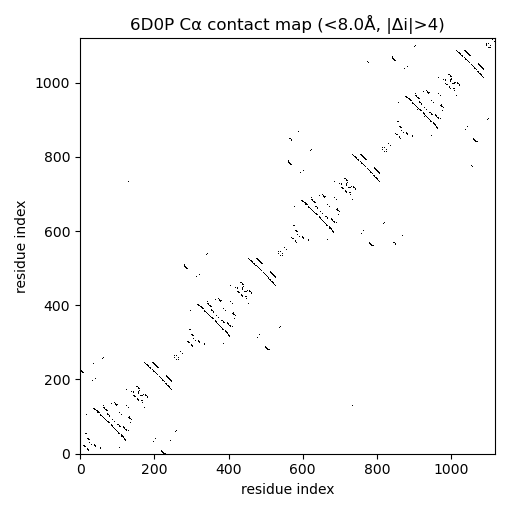 21.132 52.344 1.00 23.78 233 VAL C O 1
ATOM 6774 N N . GLU C 1 237 ? -50.588 22.999 51.103 1.00 22.02 234 GLU C N 1
ATOM 6775 C CA . GLU C 1 237 ? -52.033 22.998 51.255 1.00 23.23 234 GLU C CA 1
ATOM 6776 C C . GLU C 1 237 ? -52.713 23.689 50.081 1.00 22.46 234 GLU C C 1
ATOM 6777 O O . GLU C 1 237 ? -52.093 24.449 49.360 1.00 21.65 234 GLU C O 1
ATOM 6783 N N . PHE C 1 238 ? -53.995 23.382 49.897 1.00 21.43 235 PHE C N 1
ATOM 6784 C CA . PHE C 1 238 ? -54.779 24.082 48.882 1.00 21.92 235 PHE C CA 1
ATOM 6785 C C . PHE C 1 238 ? -56.250 23.962 49.275 1.00 22.04 235 PHE C C 1
ATOM 6786 O O . PHE C 1 238 ? -56.601 23.132 50.107 1.00 22.45 235 PHE C O 1
ATOM 6794 N N . SER C 1 239 ? -57.092 24.796 48.695 1.00 22.26 236 SER C N 1
ATOM 6795 C CA . SER C 1 239 ? -58.496 24.797 49.050 1.00 23.10 236 SER C CA 1
ATOM 6796 C C . SER C 1 239 ? -59.344 24.426 47.832 1.00 22.78 236 SER C C 1
ATOM 6797 O O . SER C 1 239 ? -58.976 24.726 46.688 1.00 21.51 236 SER C O 1
ATOM 6800 N N . LEU C 1 240 ? -60.444 23.738 48.109 1.00 21.68 237 LEU C N 1
ATOM 6801 C CA . LEU C 1 240 ? -61.439 23.362 47.121 1.00 22.26 237 LEU C CA 1
ATOM 6802 C C . LEU C 1 240 ? -62.780 23.878 47.634 1.00 22.92 237 LEU C C 1
ATOM 6803 O O . LEU C 1 240 ? -63.096 23.683 48.813 1.00 22.32 237 LEU C O 1
ATOM 6808 N N . ASN C 1 241 ? -63.524 24.537 46.751 1.00 23.39 238 ASN C N 1
ATOM 6809 C CA . ASN C 1 241 ? -64.841 25.117 47.054 1.00 25.71 238 ASN C CA 1
ATOM 6810 C C . ASN C 1 241 ? -65.799 24.668 45.954 1.00 24.68 238 ASN C C 1
ATOM 6811 O O . ASN C 1 241 ? -65.653 25.093 44.804 1.00 24.49 238 ASN C O 1
ATOM 6816 N N . ALA C 1 242 ? -66.753 23.821 46.309 1.00 24.06 239 ALA C N 1
ATOM 6817 C CA . ALA C 1 242 ? -67.643 23.190 45.329 1.00 25.63 239 ALA C CA 1
ATOM 6818 C C . ALA C 1 242 ? -68.761 24.140 44.878 1.00 27.77 239 ALA C C 1
ATOM 6819 O O . ALA C 1 242 ? -69.481 24.671 45.707 1.00 27.43 239 ALA C O 1
ATOM 6821 N N . GLU C 1 243 ? -68.882 24.347 43.562 1.00 28.69 240 GLU C N 1
ATOM 6822 C CA . GLU C 1 243 ? -69.978 25.151 42.988 1.00 31.94 240 GLU C CA 1
ATOM 6823 C C . GLU C 1 243 ? -71.186 24.239 42.751 1.00 31.09 240 GLU C C 1
ATOM 6824 O O . GLU C 1 243 ? -72.312 24.712 42.646 1.00 28.67 240 GLU C O 1
ATOM 6830 N N . GLU C 1 244 ? -70.906 22.949 42.578 1.00 28.91 241 GLU C N 1
ATOM 6831 C CA . GLU C 1 244 ? -71.904 21.884 42.446 1.00 31.43 241 GLU C CA 1
ATOM 6832 C C . GLU C 1 244 ? -71.399 20.663 43.222 1.00 30.03 241 GLU C C 1
ATOM 6833 O O . GLU C 1 244 ? -70.202 20.623 43.537 1.00 27.28 241 GLU C O 1
ATOM 6839 N N . ASP C 1 245 ? -72.275 19.676 43.483 1.00 27.53 242 ASP C N 1
ATOM 6840 C CA . ASP C 1 245 ? -71.844 18.402 44.071 1.00 27.31 242 ASP C CA 1
ATOM 6841 C C . ASP C 1 245 ? -70.741 17.859 43.164 1.00 25.77 242 ASP C C 1
ATOM 6842 O O . ASP C 1 245 ? -70.960 17.748 41.945 1.00 24.90 242 ASP C O 1
ATOM 6847 N N . THR C 1 246 ? -69.579 17.541 43.741 1.00 24.12 243 THR C N 1
ATOM 6848 C CA . THR C 1 246 ? -68.418 17.201 42.913 1.00 23.36 243 THR C CA 1
ATOM 6849 C C . THR C 1 246 ? -67.762 15.883 43.323 1.00 22.85 243 THR C C 1
ATOM 6850 O O . THR C 1 246 ? -67.451 15.702 44.519 1.00 23.84 243 THR C O 1
ATOM 6854 N N A LYS C 1 247 ? -67.567 15.014 42.322 0.50 21.47 244 LYS C N 1
ATOM 6855 N N B LYS C 1 247 ? -67.571 14.955 42.377 0.50 21.93 244 LYS C N 1
ATOM 6856 C CA A LYS C 1 247 ? -66.824 13.759 42.452 0.50 20.46 244 LYS C CA 1
ATOM 6857 C CA B LYS C 1 247 ? -66.805 13.711 42.643 0.50 21.18 244 LYS C CA 1
ATOM 6858 C C A LYS C 1 247 ? -65.370 14.067 42.080 0.50 18.50 244 LYS C C 1
ATOM 6859 C C B LYS C 1 247 ? -65.348 13.970 42.265 0.50 19.80 244 LYS C C 1
ATOM 6860 O O A LYS C 1 247 ? -65.119 14.691 41.022 0.50 17.28 244 LYS C O 1
ATOM 6861 O O B LYS C 1 247 ? -65.077 14.265 41.089 0.50 18.78 244 LYS C O 1
ATOM 6872 N N A PHE C 1 248 ? -64.418 13.646 42.930 0.40 16.69 245 PHE C N 1
ATOM 6873 N N B PHE C 1 248 ? -64.420 13.873 43.214 0.60 18.57 245 PHE C N 1
ATOM 6874 C CA A PHE C 1 248 ? -62.997 14.004 42.749 0.40 15.74 245 PHE C CA 1
ATOM 6875 C CA B PHE C 1 248 ? -63.062 14.184 42.860 0.60 18.93 245 PHE C CA 1
ATOM 6876 C C A PHE C 1 248 ? -62.019 12.870 43.099 0.40 15.72 245 PHE C C 1
ATOM 6877 C C B PHE C 1 248 ? -62.108 13.089 43.337 0.60 17.73 245 PHE C C 1
ATOM 6878 O O A PHE C 1 248 ? -62.392 11.878 43.731 0.40 15.25 245 PHE C O 1
ATOM 6879 O O B PHE C 1 248 ? -62.451 12.158 44.085 0.60 16.74 245 PHE C O 1
ATOM 6894 N N A LEU C 1 249 ? -60.765 13.028 42.646 0.50 16.38 246 LEU C N 1
ATOM 6895 N N B LEU C 1 249 ? -60.904 13.238 42.800 0.50 17.44 246 LEU C N 1
ATOM 6896 C CA A LEU C 1 249 ? -59.644 12.223 43.149 0.50 17.57 246 LEU C CA 1
ATOM 6897 C CA B LEU C 1 249 ? -59.731 12.479 43.147 0.50 17.76 246 LEU C CA 1
ATOM 6898 C C A LEU C 1 249 ? -58.461 13.173 43.323 0.50 16.94 246 LEU C C 1
ATOM 6899 C C B LEU C 1 249 ? -58.641 13.472 43.540 0.50 16.93 246 LEU C C 1
ATOM 6900 O O A LEU C 1 249 ? -58.201 14.005 42.452 0.50 17.01 246 LEU C O 1
ATOM 6901 O O B LEU C 1 249 ? -58.588 14.593 43.009 0.50 16.71 246 LEU C O 1
ATOM 6910 N N . VAL C 1 250 ? -57.782 13.060 44.459 1.00 15.93 247 VAL C N 1
ATOM 6911 C CA . VAL C 1 250 ? -56.572 13.827 44.731 1.00 16.37 247 VAL C CA 1
ATOM 6912 C C . VAL C 1 250 ? -55.444 12.798 44.672 1.00 15.69 247 VAL C C 1
ATOM 6913 O O . VAL C 1 250 ? -55.510 11.768 45.386 1.00 15.20 247 VAL C O 1
ATOM 6917 N N . LEU C 1 251 ? -54.481 13.047 43.787 1.00 14.01 248 LEU C N 1
ATOM 6918 C CA . LEU C 1 251 ? -53.355 12.155 43.611 1.00 13.96 248 LEU C CA 1
ATOM 6919 C C . LEU C 1 251 ? -52.084 12.924 43.961 1.00 14.44 248 LEU C C 1
ATOM 6920 O O . LEU C 1 251 ? -51.842 13.976 43.365 1.00 15.74 248 LEU C O 1
ATOM 6925 N N . THR C 1 252 ? -51.310 12.439 44.924 1.00 14.61 249 THR C N 1
ATOM 6926 C CA . THR C 1 252 ? -50.069 13.103 45.242 1.00 15.23 249 THR C CA 1
ATOM 6927 C C . THR C 1 252 ? -48.969 12.066 45.367 1.00 14.35 249 THR C C 1
ATOM 6928 O O . THR C 1 252 ? -49.247 10.887 45.615 1.00 14.42 249 THR C O 1
ATOM 6932 N N . GLY C 1 253 ? -47.726 12.523 45.194 1.00 14.28 250 GLY C N 1
ATOM 6933 C CA . GLY C 1 253 ? -46.631 11.618 45.432 1.00 14.37 250 GLY C CA 1
ATOM 6934 C C . GLY C 1 253 ? -45.271 12.273 45.267 1.00 14.82 250 GLY C C 1
ATOM 6935 O O . GLY C 1 253 ? -45.106 13.281 44.535 1.00 14.06 250 GLY C O 1
ATOM 6936 N N . GLN C 1 254 ? -44.306 11.700 45.963 1.00 14.73 251 GLN C N 1
ATOM 6937 C CA . GLN C 1 254 ? -42.910 12.109 45.796 1.00 16.65 251 GLN C CA 1
ATOM 6938 C C . GLN C 1 254 ? -42.486 11.736 44.375 1.00 16.59 251 GLN C C 1
ATOM 6939 O O . GLN C 1 254 ? -42.625 10.593 43.963 1.00 15.07 251 GLN C O 1
ATOM 6945 N N . PRO C 1 255 ? -41.979 12.708 43.612 1.00 16.81 252 PRO C N 1
ATOM 6946 C CA . PRO C 1 255 ? -41.565 12.397 42.267 1.00 17.32 252 PRO C CA 1
ATOM 6947 C C . PRO C 1 255 ? -40.422 11.365 42.267 1.00 18.00 252 PRO C C 1
ATOM 6948 O O . PRO C 1 255 ? -39.596 11.423 43.153 1.00 17.58 252 PRO C O 1
ATOM 6952 N N . LEU C 1 256 ? -40.372 10.457 41.291 1.00 16.89 253 LEU C N 1
ATOM 6953 C CA . LEU C 1 256 ? -39.348 9.401 41.311 1.00 19.03 253 LEU C CA 1
ATOM 6954 C C . LEU C 1 256 ? -37.996 9.917 40.792 1.00 20.33 253 LEU C C 1
ATOM 6955 O O . LEU C 1 256 ? -36.950 9.400 41.194 1.00 20.10 253 LEU C O 1
ATOM 6960 N N . ASN C 1 257 ? -38.002 10.917 39.919 1.00 22.21 254 ASN C N 1
ATOM 6961 C CA . ASN C 1 257 ? -36.749 11.492 39.382 1.00 25.32 254 ASN C CA 1
ATOM 6962 C C . ASN C 1 257 ? -35.891 10.401 38.741 1.00 24.68 254 ASN C C 1
ATOM 6963 O O . ASN C 1 257 ? -34.671 10.332 38.939 1.00 24.58 254 ASN C O 1
ATOM 6968 N N . GLU C 1 258 ? -36.550 9.557 37.976 1.00 23.66 255 GLU C N 1
ATOM 6969 C CA . GLU C 1 258 ? -35.903 8.483 37.236 1.00 24.37 255 GLU C CA 1
ATOM 6970 C C . GLU C 1 258 ? -36.474 8.524 35.819 1.00 23.49 255 GLU C C 1
ATOM 6971 O O . GLU C 1 258 ? -37.620 8.930 35.665 1.00 21.57 255 GLU C O 1
ATOM 6977 N N . PRO C 1 259 ? -35.691 8.106 34.809 1.00 24.64 256 PRO C N 1
ATOM 6978 C CA . PRO C 1 259 ? -36.178 8.185 33.439 1.00 24.92 256 PRO C CA 1
ATOM 6979 C C . PRO C 1 259 ? -37.429 7.336 33.175 1.00 24.56 256 PRO C C 1
ATOM 6980 O O . PRO C 1 259 ? -37.662 6.314 33.840 1.00 24.27 256 PRO C O 1
ATOM 6984 N N . ILE C 1 260 ? -38.237 7.785 32.227 1.00 24.61 257 ILE C N 1
ATOM 6985 C CA . ILE C 1 260 ? -39.419 7.027 31.823 1.00 24.84 257 ILE C CA 1
ATOM 6986 C C . ILE C 1 260 ? -39.258 6.619 30.362 1.00 27.17 257 ILE C C 1
ATOM 6987 O O . ILE C 1 260 ? -39.088 7.474 29.502 1.00 27.15 257 ILE C O 1
ATOM 6992 N N . GLU C 1 261 ? -39.294 5.324 30.097 1.00 28.31 258 GLU C N 1
ATOM 6993 C CA . GLU C 1 261 ? -39.297 4.830 28.727 1.00 30.77 258 GLU C CA 1
ATOM 6994 C C . GLU C 1 261 ? -40.459 3.841 28.655 1.00 31.39 258 GLU C C 1
ATOM 6995 O O . GLU C 1 261 ? -40.426 2.783 29.295 1.00 28.77 258 GLU C O 1
ATOM 7001 N N . GLY C 1 262 ? -41.496 4.221 27.925 1.00 31.27 259 GLY C N 1
ATOM 7002 C CA . GLY C 1 262 ? -42.676 3.394 27.836 1.00 32.69 259 GLY C CA 1
ATOM 7003 C C . GLY C 1 262 ? -42.966 2.966 26.413 1.00 35.82 259 GLY C C 1
ATOM 7004 O O . GLY C 1 262 ? -42.499 3.576 25.466 1.00 36.42 259 GLY C O 1
ATOM 7005 N N . TYR C 1 263 ? -43.729 1.887 26.301 1.00 37.90 260 TYR C N 1
ATOM 7006 C CA . TYR C 1 263 ? -44.200 1.358 25.031 1.00 41.25 260 TYR C CA 1
ATOM 7007 C C . TYR C 1 263 ? -45.465 0.541 25.306 1.00 41.02 260 TYR C C 1
ATOM 7008 O O . TYR C 1 263 ? -45.410 -0.487 25.974 1.00 38.51 260 TYR C O 1
ATOM 7017 N N . GLY C 1 264 ? -46.600 1.035 24.835 1.00 40.65 261 GLY C N 1
ATOM 7018 C CA . GLY C 1 264 ? -47.863 0.348 25.012 1.00 40.81 261 GLY C CA 1
ATOM 7019 C C . GLY C 1 264 ? -48.113 -0.018 26.464 1.00 39.78 261 GLY C C 1
ATOM 7020 O O . GLY C 1 264 ? -48.285 0.841 27.299 1.00 39.92 261 GLY C O 1
ATOM 7021 N N . PRO C 1 265 ? -48.109 -1.311 26.777 1.00 39.43 262 PRO C N 1
ATOM 7022 C CA . PRO C 1 265 ? -48.398 -1.707 28.145 1.00 37.05 262 PRO C CA 1
ATOM 7023 C C . PRO C 1 265 ? -47.154 -1.919 29.027 1.00 32.96 262 PRO C C 1
ATOM 7024 O O . PRO C 1 265 ? -47.271 -2.488 30.107 1.00 31.69 262 PRO C O 1
ATOM 7028 N N . PHE C 1 266 ? -45.995 -1.460 28.567 1.00 29.73 263 PHE C N 1
ATOM 7029 C CA . PHE C 1 266 ? -44.750 -1.614 29.302 1.00 28.91 263 PHE C CA 1
ATOM 7030 C C . PHE C 1 266 ? -44.176 -0.235 29.637 1.00 28.02 263 PHE C C 1
ATOM 7031 O O . PHE C 1 266 ? -44.100 0.634 28.757 1.00 28.14 263 PHE C O 1
ATOM 7039 N N . VAL C 1 267 ? -43.740 -0.053 30.879 1.00 23.63 264 VAL C N 1
ATOM 7040 C CA . VAL C 1 267 ? -43.110 1.212 31.292 1.00 22.53 264 VAL C CA 1
ATOM 7041 C C . VAL C 1 267 ? -41.867 0.871 32.123 1.00 22.10 264 VAL C C 1
ATOM 7042 O O . VAL C 1 267 ? -41.975 0.379 33.248 1.00 21.53 264 VAL C O 1
ATOM 7054 N N . ASN C 1 269 ? -37.304 2.046 32.617 1.00 24.80 266 ASN C N 1
ATOM 7055 C CA . ASN C 1 269 ? -36.447 3.223 32.753 1.00 25.31 266 ASN C CA 1
ATOM 7056 C C . ASN C 1 269 ? -35.598 3.450 31.492 1.00 27.94 266 ASN C C 1
ATOM 7057 O O . ASN C 1 269 ? -35.211 4.583 31.247 1.00 29.07 266 ASN C O 1
ATOM 7062 N N . THR C 1 270 ? -35.321 2.403 30.709 1.00 28.18 267 THR C N 1
ATOM 7063 C CA . THR C 1 270 ? -34.456 2.509 29.517 1.00 31.71 267 THR C CA 1
ATOM 7064 C C . THR C 1 270 ? -35.110 1.834 28.305 1.00 32.64 267 THR C C 1
ATOM 7065 O O . THR C 1 270 ? -36.038 1.014 28.449 1.00 32.35 267 THR C O 1
ATOM 7069 N N . LYS C 1 271 ? -34.615 2.190 27.121 1.00 34.69 268 LYS C N 1
ATOM 7070 C CA . LYS C 1 271 ? -35.102 1.631 25.865 1.00 37.09 268 LYS C CA 1
ATOM 7071 C C . LYS C 1 271 ? -34.692 0.159 25.786 1.00 36.38 268 LYS C C 1
ATOM 7072 O O . LYS C 1 271 ? -35.443 -0.664 25.284 1.00 36.73 268 LYS C O 1
ATOM 7078 N N . ALA C 1 272 ? -33.519 -0.160 26.318 1.00 35.92 269 ALA C N 1
ATOM 7079 C CA . ALA C 1 272 ? -33.041 -1.534 26.327 1.00 37.27 269 ALA C CA 1
ATOM 7080 C C . ALA C 1 272 ? -34.007 -2.416 27.131 1.00 36.24 269 ALA C C 1
ATOM 7081 O O . ALA C 1 272 ? -34.283 -3.562 26.751 1.00 35.89 269 ALA C O 1
ATOM 7083 N N . GLU C 1 273 ? -34.514 -1.875 28.240 1.00 33.78 270 GLU C N 1
ATOM 7084 C CA . GLU C 1 273 ? -35.450 -2.612 29.086 1.00 33.57 270 GLU C CA 1
ATOM 7085 C C . GLU C 1 273 ? -36.754 -2.843 28.302 1.00 33.10 270 GLU C C 1
ATOM 7086 O O . GLU C 1 273 ? -37.393 -3.884 28.431 1.00 31.91 270 GLU C O 1
ATOM 7092 N N . ILE C 1 274 ? -37.156 -1.876 27.485 1.00 34.24 271 ILE C N 1
ATOM 7093 C CA . ILE C 1 274 ? -38.383 -2.034 26.704 1.00 35.43 271 ILE C CA 1
ATOM 7094 C C . ILE C 1 274 ? -38.182 -3.174 25.699 1.00 38.27 271 ILE C C 1
ATOM 7095 O O . ILE C 1 274 ? -39.079 -4.014 25.506 1.00 37.35 271 ILE C O 1
ATOM 7108 N N . GLU C 1 276 ? -36.195 -5.694 26.011 1.00 42.22 273 GLU C N 1
ATOM 7109 C CA . GLU C 1 276 ? -36.192 -6.955 26.773 1.00 42.74 273 GLU C CA 1
ATOM 7110 C C . GLU C 1 276 ? -37.636 -7.376 27.073 1.00 40.35 273 GLU C C 1
ATOM 7111 O O . GLU C 1 276 ? -37.945 -8.549 27.020 1.00 42.01 273 GLU C O 1
ATOM 7117 N N . ALA C 1 277 ? -38.510 -6.420 27.381 1.00 37.78 274 ALA C N 1
ATOM 7118 C CA . ALA C 1 277 ? -39.920 -6.733 27.675 1.00 36.57 274 ALA C CA 1
ATOM 7119 C C . ALA C 1 277 ? -40.588 -7.321 26.422 1.00 38.16 274 ALA C C 1
ATOM 7120 O O . ALA C 1 277 ? -41.227 -8.378 26.485 1.00 35.07 274 ALA C O 1
ATOM 7122 N N . ILE C 1 278 ? -40.418 -6.637 25.292 1.00 39.14 275 ILE C N 1
ATOM 7123 C CA . ILE C 1 278 ? -40.992 -7.075 24.006 1.00 42.85 275 ILE C CA 1
ATOM 7124 C C . ILE C 1 278 ? -40.483 -8.480 23.657 1.00 45.48 275 ILE C C 1
ATOM 7125 O O . ILE C 1 278 ? -41.276 -9.331 23.239 1.00 45.64 275 ILE C O 1
ATOM 7130 N N A ASN C 1 279 ? -39.183 -8.719 23.833 0.70 47.01 276 ASN C N 1
ATOM 7131 N N B ASN C 1 279 ? -39.181 -8.711 23.838 0.30 45.71 276 ASN C N 1
ATOM 7132 C CA A ASN C 1 279 ? -38.582 -10.019 23.502 0.70 50.07 276 ASN C CA 1
ATOM 7133 C CA B ASN C 1 279 ? -38.559 -10.003 23.530 0.30 47.49 276 ASN C CA 1
ATOM 7134 C C A ASN C 1 279 ? -39.135 -11.095 24.448 0.70 49.41 276 ASN C C 1
ATOM 7135 C C B ASN C 1 279 ? -39.144 -11.084 24.446 0.30 47.62 276 ASN C C 1
ATOM 7136 O O A ASN C 1 279 ? -39.483 -12.193 24.002 0.70 49.20 276 ASN C O 1
ATOM 7137 O O B ASN C 1 279 ? -39.513 -12.166 23.983 0.30 48.24 276 ASN C O 1
ATOM 7146 N N . ASP C 1 280 ? -39.227 -10.779 25.741 1.00 46.58 277 ASP C N 1
ATOM 7147 C CA . ASP C 1 280 ? -39.769 -11.726 26.730 1.00 45.94 277 ASP C CA 1
ATOM 7148 C C . ASP C 1 280 ? -41.218 -12.073 26.350 1.00 47.02 277 ASP C C 1
ATOM 7149 O O . ASP C 1 280 ? -41.638 -13.236 26.416 1.00 47.03 277 ASP C O 1
ATOM 7154 N N . PHE C 1 281 ? -41.972 -11.070 25.917 1.00 45.00 278 PHE C N 1
ATOM 7155 C CA . PHE C 1 281 ? -43.360 -11.297 25.536 1.00 46.28 278 PHE C CA 1
ATOM 7156 C C . PHE C 1 281 ? -43.427 -12.206 24.301 1.00 48.52 278 PHE C C 1
ATOM 7157 O O . PHE C 1 281 ? -44.166 -13.188 24.312 1.00 49.66 278 PHE C O 1
ATOM 7165 N N . ASN C 1 282 ? -42.641 -11.886 23.269 1.00 50.25 279 ASN C N 1
ATOM 7166 C CA . ASN C 1 282 ? -42.632 -12.634 21.988 1.00 54.03 279 ASN C CA 1
ATOM 7167 C C . ASN C 1 282 ? -42.153 -14.078 22.191 1.00 56.42 279 ASN C C 1
ATOM 7168 O O . ASN C 1 282 ? -42.592 -14.979 21.473 1.00 60.73 279 ASN C O 1
ATOM 7173 N N . ARG C 1 283 ? -41.261 -14.301 23.147 1.00 58.03 280 ARG C N 1
ATOM 7174 C CA . ARG C 1 283 ? -40.760 -15.652 23.405 1.00 61.20 280 ARG C CA 1
ATOM 7175 C C . ARG C 1 283 ? -41.729 -16.401 24.336 1.00 59.66 280 ARG C C 1
ATOM 7176 O O . ARG C 1 283 ? -41.423 -17.503 24.789 1.00 57.26 280 ARG C O 1
ATOM 7184 N N . GLY C 1 284 ? -42.886 -15.798 24.619 1.00 57.43 281 GLY C N 1
ATOM 7185 C CA . GLY C 1 284 ? -43.937 -16.443 25.416 1.00 57.58 281 GLY C CA 1
ATOM 7186 C C . GLY C 1 284 ? -43.600 -16.559 26.898 1.00 56.42 281 GLY C C 1
ATOM 7187 O O . GLY C 1 284 ? -44.198 -17.377 27.589 1.00 53.82 281 GLY C O 1
ATOM 7188 N N . LYS C 1 285 ? -42.713 -15.712 27.416 1.00 56.69 282 LYS C N 1
ATOM 7189 C CA . LYS C 1 285 ? -42.297 -15.830 28.828 1.00 59.31 282 LYS C CA 1
ATOM 7190 C C . LYS C 1 285 ? -43.328 -15.213 29.790 1.00 55.61 282 LYS C C 1
ATOM 7191 O O . LYS C 1 285 ? -43.125 -15.287 31.004 1.00 55.07 282 LYS C O 1
ATOM 7197 N N . PHE C 1 286 ? -44.420 -14.628 29.281 1.00 51.88 283 PHE C N 1
ATOM 7198 C CA . PHE C 1 286 ? -45.472 -14.051 30.164 1.00 50.40 283 PHE C CA 1
ATOM 7199 C C . PHE C 1 286 ? -46.562 -15.107 30.447 1.00 51.09 283 PHE C C 1
ATOM 7200 O O . PHE C 1 286 ? -47.285 -14.991 31.448 1.00 47.93 283 PHE C O 1
ATOM 7208 N N A GLY C 1 287 ? -46.686 -16.123 29.582 0.50 49.31 284 GLY C N 1
ATOM 7209 C CA A GLY C 1 287 ? -47.658 -17.219 29.793 0.50 50.68 284 GLY C CA 1
ATOM 7210 C C A GLY C 1 287 ? -48.791 -17.219 28.774 0.50 51.46 284 GLY C C 1
ATOM 7211 O O A GLY C 1 287 ? -48.642 -16.729 27.656 0.50 50.68 284 GLY C O 1
ATOM 7212 N N A SER C 1 288 ? -49.936 -17.770 29.168 0.50 52.98 285 SER C N 1
ATOM 7213 C CA A SER C 1 288 ? -51.088 -17.859 28.274 0.50 55.58 285 SER C CA 1
ATOM 7214 C C A SER C 1 288 ? -52.378 -17.996 29.092 0.50 58.56 285 SER C C 1
ATOM 7215 O O A SER C 1 288 ? -52.485 -18.884 29.936 0.50 61.61 285 SER C O 1
ATOM 7218 N N A ILE C 1 289 ? -53.354 -17.121 28.841 0.50 60.39 286 ILE C N 1
ATOM 7219 C CA A ILE C 1 289 ? -54.621 -17.168 29.578 0.50 63.12 286 ILE C CA 1
ATOM 7220 C C A ILE C 1 289 ? -55.429 -18.387 29.128 0.50 66.07 286 ILE C C 1
ATOM 7221 O O A ILE C 1 289 ? -55.401 -18.771 27.963 0.50 70.07 286 ILE C O 1
ATOM 7242 N N . ALA D 1 3 ? -73.621 21.461 10.679 1.00 51.12 0 ALA D N 1
ATOM 7243 C CA . ALA D 1 3 ? -73.671 20.844 12.035 1.00 48.56 0 ALA D CA 1
ATOM 7244 C C . ALA D 1 3 ? -72.805 21.647 13.015 1.00 45.97 0 ALA D C 1
ATOM 7245 O O . ALA D 1 3 ? -71.977 22.482 12.625 1.00 43.96 0 ALA D O 1
ATOM 7263 N N . LYS D 1 5 ? -69.908 22.163 15.765 1.00 37.83 2 LYS D N 1
ATOM 7264 C CA . LYS D 1 5 ? -68.573 21.622 16.095 1.00 37.06 2 LYS D CA 1
ATOM 7265 C C . LYS D 1 5 ? -68.616 21.179 17.564 1.00 36.68 2 LYS D C 1
ATOM 7266 O O . LYS D 1 5 ? -69.144 21.897 18.397 1.00 38.29 2 LYS D O 1
ATOM 7272 N N . LYS D 1 6 ? -68.075 20.009 17.880 1.00 35.36 3 LYS D N 1
ATOM 7273 C CA . LYS D 1 6 ? -68.135 19.492 19.261 1.00 35.04 3 LYS D CA 1
ATOM 7274 C C . LYS D 1 6 ? -66.909 19.956 20.060 1.00 30.86 3 LYS D C 1
ATOM 7275 O O . LYS D 1 6 ? -65.836 20.058 19.534 1.00 28.15 3 LYS D O 1
ATOM 7281 N N . PHE D 1 7 ? -67.119 20.253 21.333 1.00 29.76 4 PHE D N 1
ATOM 7282 C CA . PHE D 1 7 ? -66.054 20.612 22.229 1.00 27.53 4 PHE D CA 1
ATOM 7283 C C . PHE D 1 7 ? -65.236 19.353 22.518 1.00 27.16 4 PHE D C 1
ATOM 7284 O O . PHE D 1 7 ? -65.805 18.410 23.033 1.00 26.70 4 PHE D O 1
ATOM 7292 N N . LEU D 1 8 ? -63.933 19.330 22.228 1.00 24.98 5 LEU D N 1
ATOM 7293 C CA . LEU D 1 8 ? -63.126 18.098 22.409 1.00 25.82 5 LEU D CA 1
ATOM 7294 C C . LEU D 1 8 ? -62.301 18.137 23.700 1.00 24.27 5 LEU D C 1
ATOM 7295 O O . LEU D 1 8 ? -62.134 17.098 24.357 1.00 23.27 5 LEU D O 1
ATOM 7300 N N . GLY D 1 9 ? -61.784 19.295 24.043 1.00 23.28 6 GLY D N 1
ATOM 7301 C CA . GLY D 1 9 ? -61.007 19.439 25.257 1.00 23.06 6 GLY D CA 1
ATOM 7302 C C . GLY D 1 9 ? -60.455 20.850 25.404 1.00 22.70 6 GLY D C 1
ATOM 7303 O O . GLY D 1 9 ? -60.612 21.686 24.512 1.00 23.28 6 GLY D O 1
ATOM 7304 N N . ALA D 1 10 ? -59.805 21.113 26.530 1.00 22.58 7 ALA D N 1
ATOM 7305 C CA . ALA D 1 10 ? -59.246 22.441 26.774 1.00 21.95 7 ALA D CA 1
ATOM 7306 C C . ALA D 1 10 ? -58.016 22.343 27.682 1.00 22.02 7 ALA D C 1
ATOM 7307 O O . ALA D 1 10 ? -57.855 21.369 28.435 1.00 22.76 7 ALA D O 1
ATOM 7309 N N A TYR D 1 11 ? -57.115 23.317 27.551 0.70 21.75 8 TYR D N 1
ATOM 7310 N N B TYR D 1 11 ? -57.192 23.384 27.591 0.30 21.78 8 TYR D N 1
ATOM 7311 C CA A TYR D 1 11 ? -55.936 23.466 28.423 0.70 22.61 8 TYR D CA 1
ATOM 7312 C CA B TYR D 1 11 ? -55.933 23.508 28.304 0.30 22.17 8 TYR D CA 1
ATOM 7313 C C A TYR D 1 11 ? -55.906 24.902 28.937 0.70 22.03 8 TYR D C 1
ATOM 7314 C C B TYR D 1 11 ? -55.836 24.917 28.905 0.30 21.79 8 TYR D C 1
ATOM 7315 O O A TYR D 1 11 ? -56.103 25.868 28.184 0.70 20.15 8 TYR D O 1
ATOM 7316 O O B TYR D 1 11 ? -55.924 25.906 28.171 0.30 20.83 8 TYR D O 1
ATOM 7333 N N . GLN D 1 12 ? -55.672 25.007 30.229 1.00 21.72 9 GLN D N 1
ATOM 7334 C CA . GLN D 1 12 ? -55.549 26.270 30.898 1.00 22.42 9 GLN D CA 1
ATOM 7335 C C . GLN D 1 12 ? -54.156 26.332 31.511 1.00 22.91 9 GLN D C 1
ATOM 7336 O O . GLN D 1 12 ? -53.733 25.386 32.181 1.00 21.98 9 GLN D O 1
ATOM 7342 N N . ASN D 1 13 ? -53.477 27.448 31.336 1.00 21.65 10 ASN D N 1
ATOM 7343 C CA . ASN D 1 13 ? -52.141 27.587 31.893 1.00 22.16 10 ASN D CA 1
ATOM 7344 C C . ASN D 1 13 ? -52.104 28.801 32.821 1.00 23.30 10 ASN D C 1
ATOM 7345 O O . ASN D 1 13 ? -52.443 29.928 32.421 1.00 25.01 10 ASN D O 1
ATOM 7350 N N . ASN D 1 14 ? -51.628 28.582 34.023 1.00 20.89 11 ASN D N 1
ATOM 7351 C CA . ASN D 1 14 ? -51.515 29.651 34.979 1.00 22.55 11 ASN D CA 1
ATOM 7352 C C . ASN D 1 14 ? -50.047 29.852 35.377 1.00 21.53 11 ASN D C 1
ATOM 7353 O O . ASN D 1 14 ? -49.787 30.471 36.408 1.00 22.41 11 ASN D O 1
ATOM 7358 N N . HIS D 1 15 ? -49.112 29.334 34.586 1.00 19.96 12 HIS D N 1
ATOM 7359 C CA . HIS D 1 15 ? -47.697 29.403 34.941 1.00 22.14 12 HIS D CA 1
ATOM 7360 C C . HIS D 1 15 ? -46.960 30.304 33.949 1.00 21.01 12 HIS D C 1
ATOM 7361 O O . HIS D 1 15 ? -46.868 29.968 32.784 1.00 20.73 12 HIS D O 1
ATOM 7384 N N . HIS D 1 17 ? -43.717 32.329 32.284 1.00 20.27 14 HIS D N 1
ATOM 7385 C CA . HIS D 1 17 ? -42.274 32.179 32.076 1.00 21.40 14 HIS D CA 1
ATOM 7386 C C . HIS D 1 17 ? -41.805 33.379 31.247 1.00 20.01 14 HIS D C 1
ATOM 7387 O O . HIS D 1 17 ? -42.570 33.961 30.513 1.00 19.11 14 HIS D O 1
ATOM 7394 N N . TRP D 1 18 ? -40.550 33.738 31.394 1.00 19.70 15 TRP D N 1
ATOM 7395 C CA . TRP D 1 18 ? -39.982 34.868 30.696 1.00 20.39 15 TRP D CA 1
ATOM 7396 C C . TRP D 1 18 ? -39.304 34.440 29.397 1.00 21.07 15 TRP D C 1
ATOM 7397 O O . TRP D 1 18 ? -38.593 33.457 29.376 1.00 21.47 15 TRP D O 1
ATOM 7408 N N . VAL D 1 19 ? -39.551 35.192 28.341 1.00 21.31 16 VAL D N 1
ATOM 7409 C CA . VAL D 1 19 ? -38.739 35.077 27.138 1.00 22.93 16 VAL D CA 1
ATOM 7410 C C . VAL D 1 19 ? -37.858 36.333 27.160 1.00 22.70 16 VAL D C 1
ATOM 7411 O O . VAL D 1 19 ? -38.360 37.468 27.089 1.00 21.62 16 VAL D O 1
ATOM 7415 N N . GLY D 1 20 ? -36.562 36.134 27.326 1.00 22.72 17 GLY D N 1
ATOM 7416 C CA . GLY D 1 20 ? -35.665 37.240 27.517 1.00 24.06 17 GLY D CA 1
ATOM 7417 C C . GLY D 1 20 ? -36.022 37.950 28.809 1.00 23.47 17 GLY D C 1
ATOM 7418 O O . GLY D 1 20 ? -36.528 37.305 29.765 1.00 24.11 17 GLY D O 1
ATOM 7419 N N . ASP D 1 21 ? -35.859 39.260 28.849 1.00 23.72 18 ASP D N 1
ATOM 7420 C CA . ASP D 1 21 ? -36.254 40.008 30.035 1.00 23.84 18 ASP D CA 1
ATOM 7421 C C . ASP D 1 21 ? -37.406 40.958 29.669 1.00 22.98 18 ASP D C 1
ATOM 7422 O O . ASP D 1 21 ? -37.715 41.876 30.421 1.00 22.36 18 ASP D O 1
ATOM 7427 N N . GLY D 1 22 ? -38.075 40.727 28.539 1.00 22.39 19 GLY D N 1
ATOM 7428 C CA . GLY D 1 22 ? -39.132 41.647 28.116 1.00 22.30 19 GLY D CA 1
ATOM 7429 C C . GLY D 1 22 ? -40.489 41.001 27.883 1.00 21.64 19 GLY D C 1
ATOM 7430 O O . GLY D 1 22 ? -41.481 41.736 27.726 1.00 21.46 19 GLY D O 1
ATOM 7431 N N . PHE D 1 23 ? -40.577 39.671 27.839 1.00 20.77 20 PHE D N 1
ATOM 7432 C CA . PHE D 1 23 ? -41.845 39.039 27.488 1.00 19.94 20 PHE D CA 1
ATOM 7433 C C . PHE D 1 23 ? -42.274 38.051 28.570 1.00 18.40 20 PHE D C 1
ATOM 7434 O O . PHE D 1 23 ? -41.829 36.908 28.562 1.00 18.42 20 PHE D O 1
ATOM 7442 N N . PRO D 1 24 ? -43.108 38.502 29.518 1.00 17.72 21 PRO D N 1
ATOM 7443 C CA . PRO D 1 24 ? -43.639 37.642 30.569 1.00 17.19 21 PRO D CA 1
ATOM 7444 C C . PRO D 1 24 ? -44.865 36.936 29.989 1.00 17.64 21 PRO D C 1
ATOM 7445 O O . PRO D 1 24 ? -45.954 37.510 29.975 1.00 18.66 21 PRO D O 1
ATOM 7449 N N . VAL D 1 25 ? -44.682 35.696 29.552 1.00 18.12 22 VAL D N 1
ATOM 7450 C CA . VAL D 1 25 ? -45.732 35.028 28.805 1.00 18.02 22 VAL D CA 1
ATOM 7451 C C . VAL D 1 25 ? -46.241 33.749 29.473 1.00 18.40 22 VAL D C 1
ATOM 7452 O O . VAL D 1 25 ? -45.548 33.080 30.256 1.00 18.24 22 VAL D O 1
ATOM 7456 N N . TYR D 1 26 ? -47.501 33.451 29.122 1.00 17.64 23 TYR D N 1
ATOM 7457 C CA . TYR D 1 26 ? -48.164 32.209 29.437 1.00 17.57 23 TYR D CA 1
ATOM 7458 C C . TYR D 1 26 ? -48.266 31.429 28.126 1.00 17.78 23 TYR D C 1
ATOM 7459 O O . TYR D 1 26 ? -48.906 31.904 27.165 1.00 16.81 23 TYR D O 1
ATOM 7468 N N . ASN D 1 27 ? -47.586 30.298 28.044 1.00 17.91 24 ASN D N 1
ATOM 7469 C CA . ASN D 1 27 ? -47.703 29.470 26.831 1.00 19.47 24 ASN D CA 1
ATOM 7470 C C . ASN D 1 27 ? -49.073 28.791 26.864 1.00 19.90 24 ASN D C 1
ATOM 7471 O O . ASN D 1 27 ? -49.352 28.041 27.812 1.00 21.11 24 ASN D O 1
ATOM 7476 N N . LEU D 1 28 ? -49.934 29.056 25.878 1.00 19.69 25 LEU D N 1
ATOM 7477 C CA . LEU D 1 28 ? -51.274 28.449 25.869 1.00 20.09 25 LEU D CA 1
ATOM 7478 C C . LEU D 1 28 ? -51.282 27.162 25.042 1.00 21.46 25 LEU D C 1
ATOM 7479 O O . LEU D 1 28 ? -52.117 26.284 25.283 1.00 22.49 25 LEU D O 1
ATOM 7484 N N . PHE D 1 29 ? -50.379 27.034 24.077 1.00 20.66 26 PHE D N 1
ATOM 7485 C CA . PHE D 1 29 ? -50.255 25.737 23.386 1.00 21.43 26 PHE D CA 1
ATOM 7486 C C . PHE D 1 29 ? -48.917 25.673 22.659 1.00 21.72 26 PHE D C 1
ATOM 7487 O O . PHE D 1 29 ? -48.293 26.696 22.338 1.00 19.12 26 PHE D O 1
ATOM 7495 N N . SER D 1 30 ? -48.478 24.443 22.455 1.00 23.82 27 SER D N 1
ATOM 7496 C CA . SER D 1 30 ? -47.241 24.183 21.758 1.00 27.74 27 SER D CA 1
ATOM 7497 C C . SER D 1 30 ? -47.374 22.895 20.942 1.00 29.33 27 SER D C 1
ATOM 7498 O O . SER D 1 30 ? -48.065 21.973 21.349 1.00 29.64 27 SER D O 1
ATOM 7501 N N . TYR D 1 31 ? -46.660 22.841 19.831 1.00 28.51 28 TYR D N 1
ATOM 7502 C CA . TYR D 1 31 ? -46.696 21.701 18.901 1.00 31.35 28 TYR D CA 1
ATOM 7503 C C . TYR D 1 31 ? -46.004 20.480 19.523 1.00 36.03 28 TYR D C 1
ATOM 7504 O O . TYR D 1 31 ? -46.218 19.349 19.095 1.00 33.61 28 TYR D O 1
ATOM 7513 N N . ASP D 1 32 ? -45.135 20.730 20.487 1.00 40.23 29 ASP D N 1
ATOM 7514 C CA . ASP D 1 32 ? -44.453 19.667 21.192 1.00 50.40 29 ASP D CA 1
ATOM 7515 C C . ASP D 1 32 ? -45.489 18.673 21.720 1.00 56.80 29 ASP D C 1
ATOM 7516 O O . ASP D 1 32 ? -45.426 17.481 21.433 1.00 58.60 29 ASP D O 1
ATOM 7521 N N . ARG D 1 33 ? -46.462 19.205 22.459 1.00 58.19 30 ARG D N 1
ATOM 7522 C CA . ARG D 1 33 ? -47.460 18.378 23.123 1.00 66.61 30 ARG D CA 1
ATOM 7523 C C . ARG D 1 33 ? -48.553 17.893 22.154 1.00 61.13 30 ARG D C 1
ATOM 7524 O O . ARG D 1 33 ? -48.775 16.694 22.067 1.00 61.92 30 ARG D O 1
ATOM 7532 N N . LEU D 1 34 ? -49.198 18.791 21.403 1.00 52.46 31 LEU D N 1
ATOM 7533 C CA . LEU D 1 34 ? -50.417 18.412 20.637 1.00 44.44 31 LEU D CA 1
ATOM 7534 C C . LEU D 1 34 ? -50.155 18.193 19.139 1.00 42.45 31 LEU D C 1
ATOM 7535 O O . LEU D 1 34 ? -51.053 17.764 18.436 1.00 49.58 31 LEU D O 1
ATOM 7540 N N A GLY D 1 35 ? -48.944 18.497 18.683 0.30 38.83 32 GLY D N 1
ATOM 7541 N N B GLY D 1 35 ? -48.968 18.554 18.660 0.30 38.26 32 GLY D N 1
ATOM 7542 C CA A GLY D 1 35 ? -48.506 18.273 17.305 0.30 37.11 32 GLY D CA 1
ATOM 7543 C CA B GLY D 1 35 ? -48.532 18.356 17.265 0.30 36.15 32 GLY D CA 1
ATOM 7544 C C A GLY D 1 35 ? -49.557 18.562 16.242 0.30 35.79 32 GLY D C 1
ATOM 7545 C C B GLY D 1 35 ? -49.617 18.520 16.204 0.30 34.61 32 GLY D C 1
ATOM 7546 O O A GLY D 1 35 ? -49.995 19.691 16.065 0.30 34.72 32 GLY D O 1
ATOM 7547 O O B GLY D 1 35 ? -50.117 19.612 15.953 0.30 33.61 32 GLY D O 1
ATOM 7548 N N A GLN D 1 36 ? -49.949 17.501 15.537 0.70 35.05 33 GLN D N 1
ATOM 7549 N N B GLN D 1 36 ? -49.940 17.395 15.563 0.30 33.41 33 GLN D N 1
ATOM 7550 C CA A GLN D 1 36 ? -50.836 17.571 14.362 0.70 33.98 33 GLN D CA 1
ATOM 7551 C CA B GLN D 1 36 ? -50.855 17.289 14.403 0.30 32.25 33 GLN D CA 1
ATOM 7552 C C A GLN D 1 36 ? -52.251 18.033 14.715 0.70 32.66 33 GLN D C 1
ATOM 7553 C C B GLN D 1 36 ? -52.264 17.832 14.694 0.30 31.69 33 GLN D C 1
ATOM 7554 O O A GLN D 1 36 ? -52.981 18.496 13.832 0.70 31.19 33 GLN D O 1
ATOM 7555 O O B GLN D 1 36 ? -52.993 18.176 13.758 0.30 31.00 33 GLN D O 1
ATOM 7566 N N . THR D 1 37 ? -52.657 17.883 15.964 1.00 31.50 34 THR D N 1
ATOM 7567 C CA . THR D 1 37 ? -53.989 18.329 16.355 1.00 31.48 34 THR D CA 1
ATOM 7568 C C . THR D 1 37 ? -54.152 19.845 16.147 1.00 27.76 34 THR D C 1
ATOM 7569 O O . THR D 1 37 ? -55.236 20.298 15.830 1.00 28.16 34 THR D O 1
ATOM 7573 N N . LEU D 1 38 ? -53.081 20.611 16.302 1.00 25.15 35 LEU D N 1
ATOM 7574 C CA . LEU D 1 38 ? -53.148 22.075 16.231 1.00 24.87 35 LEU D CA 1
ATOM 7575 C C . LEU D 1 38 ? -52.934 22.595 14.805 1.00 23.53 35 LEU D C 1
ATOM 7576 O O . LEU D 1 38 ? -53.120 23.801 14.570 1.00 21.59 35 LEU D O 1
ATOM 7581 N N . SER D 1 39 ? -52.479 21.734 13.898 1.00 22.72 36 SER D N 1
ATOM 7582 C CA . SER D 1 39 ? -52.100 22.148 12.527 1.00 22.44 36 SER D CA 1
ATOM 7583 C C . SER D 1 39 ? -53.199 23.024 11.918 1.00 22.33 36 SER D C 1
ATOM 7584 O O . SER D 1 39 ? -54.351 22.586 11.840 1.00 22.37 36 SER D O 1
ATOM 7587 N N . PRO D 1 40 ? -52.854 24.168 11.344 1.00 21.68 37 PRO D N 1
ATOM 7588 C CA . PRO D 1 40 ? -51.487 24.657 11.106 1.00 21.94 37 PRO D CA 1
ATOM 7589 C C . PRO D 1 40 ? -50.814 25.510 12.193 1.00 21.16 37 PRO D C 1
ATOM 7590 O O . PRO D 1 40 ? -49.767 26.084 11.931 1.00 23.09 37 PRO D O 1
ATOM 7594 N N . PHE D 1 41 ? -51.384 25.576 13.390 1.00 19.99 38 PHE D N 1
ATOM 7595 C CA . PHE D 1 41 ? -50.835 26.426 14.447 1.00 19.30 38 PHE D CA 1
ATOM 7596 C C . PHE D 1 41 ? -49.794 25.643 15.245 1.00 19.91 38 PHE D C 1
ATOM 7597 O O . PHE D 1 41 ? -49.962 24.427 15.515 1.00 22.41 38 PHE D O 1
ATOM 7605 N N . LEU D 1 42 ? -48.725 26.333 15.633 1.00 18.69 39 LEU D N 1
ATOM 7606 C CA . LEU D 1 42 ? -47.596 25.671 16.300 1.00 19.23 39 LEU D CA 1
ATOM 7607 C C . LEU D 1 42 ? -47.424 26.104 17.750 1.00 19.68 39 LEU D C 1
ATOM 7608 O O . LEU D 1 42 ? -46.998 25.277 18.596 1.00 22.20 39 LEU D O 1
ATOM 7613 N N . LEU D 1 43 ? -47.673 27.380 18.013 1.00 19.32 40 LEU D N 1
ATOM 7614 C CA . LEU D 1 43 ? -47.403 27.892 19.342 1.00 19.15 40 LEU D CA 1
ATOM 7615 C C . LEU D 1 43 ? -48.154 29.200 19.584 1.00 17.82 40 LEU D C 1
ATOM 7616 O O . LEU D 1 43 ? -48.319 30.024 18.675 1.00 17.43 40 LEU D O 1
ATOM 7621 N N A LEU D 1 44 ? -48.614 29.395 20.815 0.50 17.24 41 LEU D N 1
ATOM 7622 N N B LEU D 1 44 ? -48.552 29.395 20.831 0.50 17.54 41 LEU D N 1
ATOM 7623 C CA A LEU D 1 44 ? -49.210 30.669 21.197 0.50 16.93 41 LEU D CA 1
ATOM 7624 C CA B LEU D 1 44 ? -49.235 30.599 21.244 0.50 17.40 41 LEU D CA 1
ATOM 7625 C C A LEU D 1 44 ? -48.734 31.026 22.603 0.50 17.60 41 LEU D C 1
ATOM 7626 C C B LEU D 1 44 ? -48.718 31.011 22.624 0.50 17.91 41 LEU D C 1
ATOM 7627 O O A LEU D 1 44 ? -48.920 30.256 23.562 0.50 17.86 41 LEU D O 1
ATOM 7628 O O B LEU D 1 44 ? -48.866 30.256 23.600 0.50 18.13 41 LEU D O 1
ATOM 7637 N N . ASP D 1 45 ? -48.100 32.187 22.678 1.00 17.53 42 ASP D N 1
ATOM 7638 C CA . ASP D 1 45 ? -47.602 32.758 23.908 1.00 18.16 42 ASP D CA 1
ATOM 7639 C C . ASP D 1 45 ? -48.437 34.003 24.193 1.00 18.16 42 ASP D C 1
ATOM 7640 O O . ASP D 1 45 ? -48.595 34.855 23.308 1.00 19.52 42 ASP D O 1
ATOM 7645 N N . TYR D 1 46 ? -48.955 34.121 25.405 1.00 16.71 43 TYR D N 1
ATOM 7646 C CA . TYR D 1 46 ? -49.740 35.294 25.773 1.00 16.82 43 TYR D CA 1
ATOM 7647 C C . TYR D 1 46 ? -49.049 36.069 26.891 1.00 16.58 43 TYR D C 1
ATOM 7648 O O . TYR D 1 46 ? -48.923 35.583 28.006 1.00 17.46 43 TYR D O 1
ATOM 7657 N N . ALA D 1 47 ? -48.600 37.285 26.577 1.00 16.48 44 ALA D N 1
ATOM 7658 C CA . ALA D 1 47 ? -48.111 38.194 27.613 1.00 17.32 44 ALA D CA 1
ATOM 7659 C C . ALA D 1 47 ? -49.322 38.920 28.207 1.00 18.40 44 ALA D C 1
ATOM 7660 O O . ALA D 1 47 ? -49.799 39.899 27.642 1.00 19.05 44 ALA D O 1
ATOM 7662 N N . ALA D 1 48 ? -49.870 38.373 29.286 1.00 19.65 45 ALA D N 1
ATOM 7663 C CA . ALA D 1 48 ? -50.957 39.004 30.012 1.00 20.51 45 ALA D CA 1
ATOM 7664 C C . ALA D 1 48 ? -50.465 40.377 30.505 1.00 20.68 45 ALA D C 1
ATOM 7665 O O . ALA D 1 48 ? -49.259 40.565 30.661 1.00 19.31 45 ALA D O 1
ATOM 7667 N N . PRO D 1 49 ? -51.383 41.338 30.725 1.00 20.88 46 PRO D N 1
ATOM 7668 C CA . PRO D 1 49 ? -50.978 42.704 31.133 1.00 20.32 46 PRO D CA 1
ATOM 7669 C C . PRO D 1 49 ? -49.951 42.655 32.275 1.00 20.83 46 PRO D C 1
ATOM 7670 O O . PRO D 1 49 ? -50.211 42.054 33.334 1.00 19.50 46 PRO D O 1
ATOM 7674 N N . TYR D 1 50 ? -48.815 43.298 32.047 1.00 19.54 47 TYR D N 1
ATOM 7675 C CA . TYR D 1 50 ? -47.728 43.334 32.997 1.00 19.37 47 TYR D CA 1
ATOM 7676 C C . TYR D 1 50 ? -47.196 44.768 33.043 1.00 19.21 47 TYR D C 1
ATOM 7677 O O . TYR D 1 50 ? -46.848 45.347 32.015 1.00 19.67 47 TYR D O 1
ATOM 7686 N N . ASN D 1 51 ? -47.109 45.309 34.239 1.00 19.43 48 ASN D N 1
ATOM 7687 C CA . ASN D 1 51 ? -46.709 46.693 34.423 1.00 21.24 48 ASN D CA 1
ATOM 7688 C C . ASN D 1 51 ? -45.176 46.818 34.494 1.00 19.37 48 ASN D C 1
ATOM 7689 O O . ASN D 1 51 ? -44.546 46.269 35.395 1.00 19.84 48 ASN D O 1
ATOM 7694 N N . PHE D 1 52 ? -44.614 47.556 33.544 1.00 19.39 49 PHE D N 1
ATOM 7695 C CA . PHE D 1 52 ? -43.185 47.797 33.495 1.00 19.98 49 PHE D CA 1
ATOM 7696 C C . PHE D 1 52 ? -42.833 49.225 33.943 1.00 21.12 49 PHE D C 1
ATOM 7697 O O . PHE D 1 52 ? -43.472 50.215 33.527 1.00 22.25 49 PHE D O 1
ATOM 7705 N N . SER D 1 53 ? -41.794 49.308 34.772 1.00 20.16 50 SER D N 1
ATOM 7706 C CA . SER D 1 53 ? -41.171 50.579 35.111 1.00 22.63 50 SER D CA 1
ATOM 7707 C C . SER D 1 53 ? -40.596 51.192 33.827 1.00 22.43 50 SER D C 1
ATOM 7708 O O . SER D 1 53 ? -40.113 50.462 32.962 1.00 21.57 50 SER D O 1
ATOM 7711 N N . PRO D 1 54 ? -40.652 52.514 33.699 1.00 24.67 51 PRO D N 1
ATOM 7712 C CA . PRO D 1 54 ? -39.999 53.152 32.566 1.00 25.75 51 PRO D CA 1
ATOM 7713 C C . PRO D 1 54 ? -38.491 52.883 32.659 1.00 25.49 51 PRO D C 1
ATOM 7714 O O . PRO D 1 54 ? -37.957 52.728 33.758 1.00 24.39 51 PRO D O 1
ATOM 7718 N N . THR D 1 55 ? -37.823 52.824 31.525 1.00 26.58 52 THR D N 1
ATOM 7719 C CA . THR D 1 55 ? -36.395 52.566 31.525 1.00 26.87 52 THR D CA 1
ATOM 7720 C C . THR D 1 55 ? -35.788 52.964 30.178 1.00 28.45 52 THR D C 1
ATOM 7721 O O . THR D 1 55 ? -36.513 53.068 29.180 1.00 27.20 52 THR D O 1
ATOM 7725 N N A THR D 1 56 ? -34.473 53.165 30.143 0.70 29.43 53 THR D N 1
ATOM 7726 N N B THR D 1 56 ? -34.470 53.171 30.158 0.30 29.10 53 THR D N 1
ATOM 7727 C CA A THR D 1 56 ? -33.828 53.471 28.884 0.70 31.51 53 THR D CA 1
ATOM 7728 C CA B THR D 1 56 ? -33.765 53.485 28.921 0.30 30.35 53 THR D CA 1
ATOM 7729 C C A THR D 1 56 ? -33.089 52.214 28.395 0.70 30.66 53 THR D C 1
ATOM 7730 C C B THR D 1 56 ? -33.139 52.196 28.373 0.30 30.20 53 THR D C 1
ATOM 7731 O O A THR D 1 56 ? -32.582 52.201 27.294 0.70 29.93 53 THR D O 1
ATOM 7732 O O B THR D 1 56 ? -32.759 52.147 27.210 0.30 30.06 53 THR D O 1
ATOM 7739 N N . GLU D 1 57 ? -33.047 51.153 29.204 1.00 29.86 54 GLU D N 1
ATOM 7740 C CA . GLU D 1 57 ? -32.445 49.878 28.763 1.00 31.84 54 GLU D CA 1
ATOM 7741 C C . GLU D 1 57 ? -33.392 49.225 27.745 1.00 31.22 54 GLU D C 1
ATOM 7742 O O . GLU D 1 57 ? -34.604 49.527 27.705 1.00 29.30 54 GLU D O 1
ATOM 7748 N N . GLN D 1 58 ? -32.853 48.321 26.934 1.00 29.80 55 GLN D N 1
ATOM 7749 C CA . GLN D 1 58 ? -33.655 47.644 25.953 1.00 28.76 55 GLN D CA 1
ATOM 7750 C C . GLN D 1 58 ? -34.073 46.277 26.514 1.00 28.37 55 GLN D C 1
ATOM 7751 O O . GLN D 1 58 ? -33.238 45.390 26.671 1.00 29.80 55 GLN D O 1
ATOM 7757 N N . GLN D 1 59 ? -35.362 46.120 26.828 1.00 25.47 56 GLN D N 1
ATOM 7758 C CA . GLN D 1 59 ? -35.872 44.870 27.386 1.00 23.98 56 GLN D CA 1
ATOM 7759 C C . GLN D 1 59 ? -36.593 44.094 26.278 1.00 23.85 56 GLN D C 1
ATOM 7760 O O . GLN D 1 59 ? -37.423 44.642 25.547 1.00 22.89 56 GLN D O 1
ATOM 7766 N N . GLY D 1 60 ? -36.249 42.818 26.179 1.00 23.72 57 GLY D N 1
ATOM 7767 C CA . GLY D 1 60 ? -36.766 41.960 25.136 1.00 24.34 57 GLY D CA 1
ATOM 7768 C C . GLY D 1 60 ? -35.965 40.682 25.053 1.00 25.41 57 GLY D C 1
ATOM 7769 O O . GLY D 1 60 ? -35.639 40.081 26.073 1.00 27.93 57 GLY D O 1
ATOM 7770 N N . VAL D 1 61 ? -35.651 40.259 23.848 1.00 26.45 58 VAL D N 1
ATOM 7771 C CA . VAL D 1 61 ? -34.881 39.044 23.653 1.00 27.99 58 VAL D CA 1
ATOM 7772 C C . VAL D 1 61 ? -33.789 39.371 22.622 1.00 29.32 58 VAL D C 1
ATOM 7773 O O . VAL D 1 61 ? -34.012 40.174 21.715 1.00 28.97 58 VAL D O 1
ATOM 7777 N N . GLY D 1 62 ? -32.605 38.795 22.790 1.00 30.13 59 GLY D N 1
ATOM 7778 C CA . GLY D 1 62 ? -31.494 39.048 21.874 1.00 30.71 59 GLY D CA 1
ATOM 7779 C C . GLY D 1 62 ? -31.673 38.311 20.553 1.00 29.66 59 GLY D C 1
ATOM 7780 O O . GLY D 1 62 ? -32.660 37.618 20.342 1.00 29.67 59 GLY D O 1
ATOM 7781 N N . SER D 1 63 ? -30.707 38.496 19.672 1.00 31.82 60 SER D N 1
ATOM 7782 C CA . SER D 1 63 ? -30.659 37.893 18.347 1.00 32.71 60 SER D CA 1
ATOM 7783 C C . SER D 1 63 ? -30.950 36.386 18.413 1.00 31.17 60 SER D C 1
ATOM 7784 O O . SER D 1 63 ? -30.370 35.664 19.222 1.00 29.63 60 SER D O 1
ATOM 7787 N N . HIS D 1 64 ? -31.877 35.924 17.574 1.00 28.14 61 HIS D N 1
ATOM 7788 C CA . HIS D 1 64 ? -32.213 34.506 17.500 1.00 27.71 61 HIS D CA 1
ATOM 7789 C C . HIS D 1 64 ? -32.746 34.204 16.097 1.00 27.86 61 HIS D C 1
ATOM 7790 O O . HIS D 1 64 ? -33.330 35.074 15.447 1.00 27.12 61 HIS D O 1
ATOM 7797 N N . PRO D 1 65 ? -32.526 32.982 15.628 1.00 28.76 62 PRO D N 1
ATOM 7798 C CA . PRO D 1 65 ? -32.975 32.639 14.302 1.00 28.39 62 PRO D CA 1
ATOM 7799 C C . PRO D 1 65 ? -34.359 31.982 14.262 1.00 26.69 62 PRO D C 1
ATOM 7800 O O . PRO D 1 65 ? -34.883 31.574 15.269 1.00 25.77 62 PRO D O 1
ATOM 7804 N N . HIS D 1 66 ? -34.931 31.934 13.076 1.00 25.80 63 HIS D N 1
ATOM 7805 C CA . HIS D 1 66 ? -36.162 31.204 12.820 1.00 24.69 63 HIS D CA 1
ATOM 7806 C C . HIS D 1 66 ? -36.070 30.652 11.398 1.00 24.54 63 HIS D C 1
ATOM 7807 O O . HIS D 1 66 ? -35.509 31.315 10.539 1.00 24.42 63 HIS D O 1
ATOM 7814 N N . ARG D 1 67 ? -36.628 29.481 11.171 1.00 24.19 64 ARG D N 1
ATOM 7815 C CA . ARG D 1 67 ? -36.713 28.930 9.825 1.00 25.05 64 ARG D CA 1
ATOM 7816 C C . ARG D 1 67 ? -37.919 27.997 9.755 1.00 23.56 64 ARG D C 1
ATOM 7817 O O . ARG D 1 67 ? -38.156 27.252 10.699 1.00 22.50 64 ARG D O 1
ATOM 7825 N N . GLY D 1 68 ? -38.678 28.104 8.660 1.00 23.11 65 GLY D N 1
ATOM 7826 C CA . GLY D 1 68 ? -39.715 27.119 8.301 1.00 23.69 65 GLY D CA 1
ATOM 7827 C C . GLY D 1 68 ? -41.144 27.463 8.690 1.00 22.65 65 GLY D C 1
ATOM 7828 O O . GLY D 1 68 ? -42.047 26.668 8.392 1.00 23.48 65 GLY D O 1
ATOM 7829 N N . PHE D 1 69 ? -41.388 28.618 9.292 1.00 22.44 66 PHE D N 1
ATOM 7830 C CA . PHE D 1 69 ? -42.740 28.952 9.724 1.00 21.11 66 PHE D CA 1
ATOM 7831 C C . PHE D 1 69 ? -42.893 30.471 9.817 1.00 20.99 66 PHE D C 1
ATOM 7832 O O . PHE D 1 69 ? -42.015 31.207 9.404 1.00 21.78 66 PHE D O 1
ATOM 7840 N N . GLU D 1 70 ? -44.022 30.905 10.360 1.00 20.56 67 GLU D N 1
ATOM 7841 C CA . GLU D 1 70 ? -44.331 32.323 10.468 1.00 20.26 67 GLU D CA 1
ATOM 7842 C C . GLU D 1 70 ? -44.587 32.688 11.929 1.00 20.25 67 GLU D C 1
ATOM 7843 O O . GLU D 1 70 ? -45.072 31.838 12.687 1.00 18.62 67 GLU D O 1
ATOM 7849 N N . THR D 1 71 ? -44.250 33.932 12.313 1.00 19.50 68 THR D N 1
ATOM 7850 C CA . THR D 1 71 ? -44.546 34.411 13.656 1.00 20.74 68 THR D CA 1
ATOM 7851 C C . THR D 1 71 ? -45.475 35.615 13.508 1.00 19.72 68 THR D C 1
ATOM 7852 O O . THR D 1 71 ? -45.244 36.507 12.646 1.00 19.93 68 THR D O 1
ATOM 7856 N N . VAL D 1 72 ? -46.537 35.608 14.306 1.00 18.70 69 VAL D N 1
ATOM 7857 C CA . VAL D 1 72 ? -47.540 36.654 14.268 1.00 18.63 69 VAL D CA 1
ATOM 7858 C C . VAL D 1 72 ? -47.529 37.340 15.629 1.00 18.61 69 VAL D C 1
ATOM 7859 O O . VAL D 1 72 ? -47.786 36.682 16.651 1.00 18.83 69 VAL D O 1
ATOM 7863 N N . THR D 1 73 ? -47.196 38.613 15.628 1.00 18.44 70 THR D N 1
ATOM 7864 C CA . THR D 1 73 ? -47.127 39.406 16.844 1.00 18.88 70 THR D CA 1
ATOM 7865 C C . THR D 1 73 ? -48.279 40.420 16.848 1.00 18.64 70 THR D C 1
ATOM 7866 O O . THR D 1 73 ? -48.408 41.264 15.950 1.00 17.63 70 THR D O 1
ATOM 7870 N N . ILE D 1 74 ? -49.100 40.325 17.878 1.00 18.10 71 ILE D N 1
ATOM 7871 C CA . ILE D 1 74 ? -50.302 41.153 18.040 1.00 20.42 71 ILE D CA 1
ATOM 7872 C C . ILE D 1 74 ? -50.134 41.996 19.306 1.00 20.91 71 ILE D C 1
ATOM 7873 O O . ILE D 1 74 ? -50.091 41.449 20.417 1.00 19.77 71 ILE D O 1
ATOM 7878 N N . ALA D 1 75 ? -50.026 43.309 19.142 1.00 19.81 72 ALA D N 1
ATOM 7879 C CA . ALA D 1 75 ? -49.818 44.206 20.285 1.00 20.53 72 ALA D CA 1
ATOM 7880 C C . ALA D 1 75 ? -51.163 44.710 20.814 1.00 21.05 72 ALA D C 1
ATOM 7881 O O . ALA D 1 75 ? -51.954 45.272 20.050 1.00 21.87 72 ALA D O 1
A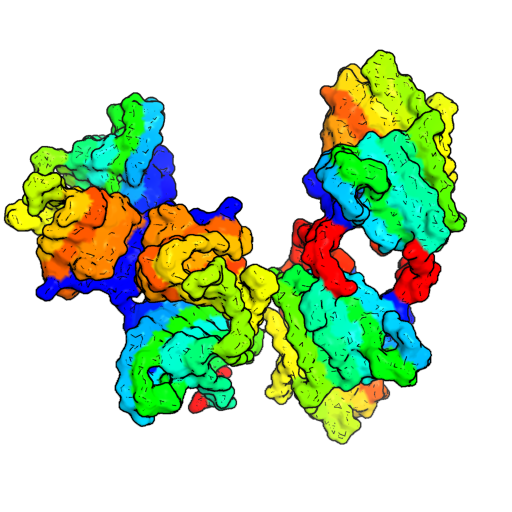TOM 7883 N N . TYR D 1 76 ? -51.419 44.521 22.109 1.00 20.84 73 TYR D N 1
ATOM 7884 C CA . TYR D 1 76 ? -52.662 44.960 22.713 1.00 21.74 73 TYR D CA 1
ATOM 7885 C C . TYR D 1 76 ? -52.424 46.162 23.628 1.00 21.67 73 TYR D C 1
ATOM 7886 O O . TYR D 1 76 ? -53.243 47.075 23.658 1.00 22.06 73 TYR D O 1
ATOM 7895 N N . GLN D 1 77 ? -51.354 46.122 24.412 1.00 20.03 74 GLN D N 1
ATOM 7896 C CA . GLN D 1 77 ? -50.963 47.250 25.232 1.00 22.04 74 GLN D CA 1
ATOM 7897 C C . GLN D 1 77 ? -49.445 47.377 25.118 1.00 21.31 74 GLN D C 1
ATOM 7898 O O . GLN D 1 77 ? -48.740 46.366 25.176 1.00 19.36 74 GLN D O 1
ATOM 7904 N N . GLY D 1 78 ? -48.967 48.610 24.948 1.00 21.23 75 GLY D N 1
ATOM 7905 C CA . GLY D 1 78 ? -47.546 48.832 24.743 1.00 22.26 75 GLY D CA 1
ATOM 7906 C C . GLY D 1 78 ? -47.150 48.555 23.298 1.00 22.93 75 GLY D C 1
ATOM 7907 O O . GLY D 1 78 ? -48.025 48.396 22.434 1.00 24.63 75 GLY D O 1
ATOM 7908 N N . GLU D 1 79 ? -45.845 48.470 23.031 1.00 23.64 76 GLU D N 1
ATOM 7909 C CA . GLU D 1 79 ? -45.355 48.342 21.650 1.00 23.52 76 GLU D CA 1
ATOM 7910 C C . GLU D 1 79 ? -44.125 47.435 21.586 1.00 23.56 76 GLU D C 1
ATOM 7911 O O . GLU D 1 79 ? -43.347 47.355 22.526 1.00 23.09 76 GLU D O 1
ATOM 7917 N N . VAL D 1 80 ? -43.936 46.810 20.436 1.00 22.42 77 VAL D N 1
ATOM 7918 C CA . VAL D 1 80 ? -42.815 45.919 20.212 1.00 23.25 77 VAL D CA 1
ATOM 7919 C C . VAL D 1 80 ? -42.045 46.365 18.962 1.00 25.62 77 VAL D C 1
ATOM 7920 O O . VAL D 1 80 ? -42.644 46.581 17.898 1.00 27.37 77 VAL D O 1
ATOM 7924 N N . THR D 1 81 ? -40.728 46.469 19.082 1.00 25.42 78 THR D N 1
ATOM 7925 C CA . THR D 1 81 ? -39.856 46.764 17.943 1.00 27.09 78 THR D CA 1
ATOM 7926 C C . THR D 1 81 ? -39.066 45.492 17.600 1.00 26.47 78 THR D C 1
ATOM 7927 O O . THR D 1 81 ? -38.648 44.746 18.490 1.00 27.08 78 THR D O 1
ATOM 7931 N N . HIS D 1 82 ? -38.914 45.221 16.306 1.00 25.28 79 HIS D N 1
ATOM 7932 C CA . HIS D 1 82 ? -38.188 44.055 15.850 1.00 24.90 79 HIS D CA 1
ATOM 7933 C C . HIS D 1 82 ? -37.173 44.531 14.808 1.00 26.76 79 HIS D C 1
ATOM 7934 O O . HIS D 1 82 ? -37.422 45.461 14.060 1.00 25.67 79 HIS D O 1
ATOM 7941 N N . LYS D 1 83 ? -36.003 43.926 14.840 1.00 28.33 80 LYS D N 1
ATOM 7942 C CA . LYS D 1 83 ? -34.912 44.313 13.964 1.00 31.59 80 LYS D CA 1
ATOM 7943 C C . LYS D 1 83 ? -34.196 43.036 13.533 1.00 30.99 80 LYS D C 1
ATOM 7944 O O . LYS D 1 83 ? -33.825 42.235 14.379 1.00 28.41 80 LYS D O 1
ATOM 7950 N N . ASP D 1 84 ? -34.029 42.847 12.229 1.00 33.00 81 ASP D N 1
ATOM 7951 C CA . ASP D 1 84 ? -33.329 41.670 11.731 1.00 34.78 81 ASP D CA 1
ATOM 7952 C C . ASP D 1 84 ? -31.850 42.020 11.515 1.00 39.70 81 ASP D C 1
ATOM 7953 O O . ASP D 1 84 ? -31.431 43.163 11.728 1.00 43.84 81 ASP D O 1
ATOM 7958 N N . SER D 1 85 ? -31.062 41.035 11.101 1.00 42.64 82 SER D N 1
ATOM 7959 C CA . SER D 1 85 ? -29.621 41.226 10.921 1.00 48.36 82 SER D CA 1
ATOM 7960 C C . SER D 1 85 ? -29.340 42.261 9.818 1.00 52.74 82 SER D C 1
ATOM 7961 O O . SER D 1 85 ? -28.385 43.039 9.929 1.00 54.08 82 SER D O 1
ATOM 7964 N N . SER D 1 86 ? -30.193 42.296 8.794 1.00 54.38 83 SER D N 1
ATOM 7965 C CA . SER D 1 86 ? -30.049 43.241 7.671 1.00 58.71 83 SER D CA 1
ATOM 7966 C C . SER D 1 86 ? -30.294 44.683 8.140 1.00 57.62 83 SER D C 1
ATOM 7967 O O . SER D 1 86 ? -29.807 45.620 7.528 1.00 60.75 83 SER D O 1
ATOM 7970 N N . GLY D 1 87 ? -31.055 44.855 9.217 1.00 58.86 84 GLY D N 1
ATOM 7971 C CA . GLY D 1 87 ? -31.411 46.187 9.719 1.00 55.04 84 GLY D CA 1
ATOM 7972 C C . GLY D 1 87 ? -32.887 46.485 9.489 1.00 54.03 84 GLY D C 1
ATOM 7973 O O . GLY D 1 87 ? -33.394 47.525 9.922 1.00 52.75 84 GLY D O 1
ATOM 7974 N N . GLY D 1 88 ? -33.565 45.571 8.785 1.00 50.01 85 GLY D N 1
ATOM 7975 C CA . GLY D 1 88 ? -35.002 45.670 8.524 1.00 46.80 85 GLY D CA 1
ATOM 7976 C C . GLY D 1 88 ? -35.816 45.360 9.774 1.00 41.83 85 GLY D C 1
ATOM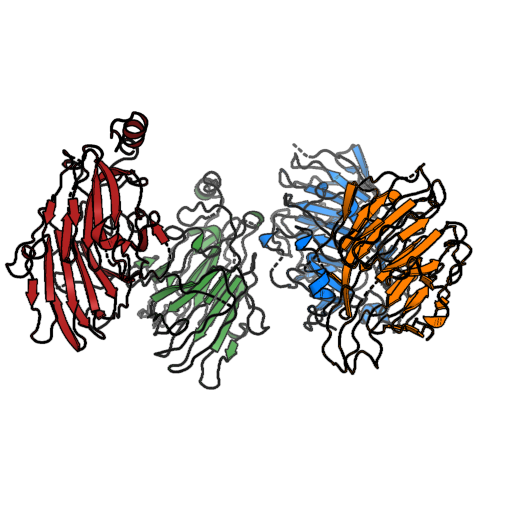 7977 O O . GLY D 1 88 ? -35.256 45.089 10.832 1.00 37.37 85 GLY D O 1
ATOM 7978 N N . GLY D 1 89 ? -37.139 45.363 9.639 1.00 39.19 86 GLY D N 1
ATOM 7979 C CA . GLY D 1 89 ? -38.033 45.141 10.778 1.00 38.55 86 GLY D CA 1
ATOM 7980 C C . GLY D 1 89 ? -39.009 46.293 10.919 1.00 37.39 86 GLY D C 1
ATOM 7981 O O . GLY D 1 89 ? -39.453 46.829 9.917 1.00 40.47 86 GLY D O 1
ATOM 7982 N N . GLY D 1 90 ? -39.346 46.680 12.149 1.00 33.80 87 GLY D N 1
ATOM 7983 C CA . GLY D 1 90 ? -40.284 47.788 12.351 1.00 32.49 87 GLY D CA 1
ATOM 7984 C C . GLY D 1 90 ? -40.784 47.857 13.786 1.00 31.02 87 GLY D C 1
ATOM 7985 O O . GLY D 1 90 ? -40.226 47.217 14.686 1.00 28.97 87 GLY D O 1
ATOM 7986 N N . THR D 1 91 ? -41.816 48.661 13.993 1.00 29.15 88 THR D N 1
ATOM 7987 C CA . THR D 1 91 ? -42.397 48.851 15.308 1.00 29.75 88 THR D CA 1
ATOM 7988 C C . THR D 1 91 ? -43.892 48.554 15.211 1.00 27.86 88 THR D C 1
ATOM 7989 O O . THR D 1 91 ? -44.580 49.085 14.344 1.00 28.39 88 THR D O 1
ATOM 7993 N N . ILE D 1 92 ? -44.331 47.672 16.090 1.00 24.70 89 ILE D N 1
ATOM 7994 C CA . ILE D 1 92 ? -45.716 47.236 16.207 1.00 25.03 89 ILE D CA 1
ATOM 7995 C C . ILE D 1 92 ? -46.375 48.065 17.315 1.00 25.26 89 ILE D C 1
ATOM 7996 O O . ILE D 1 92 ? -46.088 47.863 18.485 1.00 23.59 89 ILE D O 1
ATOM 8001 N N . LYS D 1 93 ? -47.219 49.010 16.938 1.00 26.75 90 LYS D N 1
ATOM 8002 C CA . LYS D 1 93 ? -47.906 49.870 17.900 1.00 28.62 90 LYS D CA 1
ATOM 8003 C C . LYS D 1 93 ? -49.149 49.135 18.400 1.00 27.58 90 LYS D C 1
ATOM 8004 O O . LYS D 1 93 ? -49.491 48.092 17.860 1.00 25.84 90 LYS D O 1
ATOM 8010 N N . THR D 1 94 ? -49.772 49.662 19.454 1.00 27.36 91 THR D N 1
ATOM 8011 C CA . THR D 1 94 ? -50.979 49.076 20.001 1.00 27.44 91 THR D CA 1
ATOM 8012 C C . THR D 1 94 ? -52.018 48.948 18.885 1.00 26.92 91 THR D C 1
ATOM 8013 O O . THR D 1 94 ? -52.299 49.921 18.178 1.00 28.20 91 THR D O 1
ATOM 8017 N N . GLY D 1 95 ? -52.572 47.757 18.722 1.00 24.74 92 GLY D N 1
ATOM 8018 C CA . GLY D 1 95 ? -53.576 47.491 17.704 1.00 24.85 92 GLY D CA 1
ATOM 8019 C C . GLY D 1 95 ? -52.973 46.997 16.392 1.00 23.72 92 GLY D C 1
ATOM 8020 O O . GLY D 1 95 ? -53.711 46.524 15.536 1.00 23.38 92 GLY D O 1
ATOM 8021 N N . ASP D 1 96 ? -51.658 47.136 16.210 1.00 23.26 93 ASP D N 1
ATOM 8022 C CA . ASP D 1 96 ? -50.992 46.682 14.965 1.00 23.12 93 ASP D CA 1
ATOM 8023 C C . ASP D 1 96 ? -50.671 45.188 15.055 1.00 21.82 93 ASP D C 1
ATOM 8024 O O . ASP D 1 96 ? -50.673 44.570 16.173 1.00 20.33 93 ASP D O 1
ATOM 8029 N N . VAL D 1 97 ? -50.350 44.623 13.893 1.00 20.68 94 VAL D N 1
ATOM 8030 C CA . VAL D 1 97 ? -49.947 43.229 13.786 1.00 20.46 94 VAL D CA 1
ATOM 8031 C C . VAL D 1 97 ? -48.731 43.121 12.861 1.00 19.91 94 VAL D C 1
ATOM 8032 O O . VAL D 1 97 ? -48.641 43.848 11.880 1.00 20.37 94 VAL D O 1
ATOM 8036 N N . GLN D 1 98 ? -47.778 42.255 13.211 1.00 19.48 95 GLN D N 1
ATOM 8037 C CA . GLN D 1 98 ? -46.699 41.873 12.284 1.00 20.37 95 GLN D CA 1
ATOM 8038 C C . GLN D 1 98 ? -46.869 40.380 11.993 1.00 20.37 95 GLN D C 1
ATOM 8039 O O . GLN D 1 98 ? -46.863 39.553 12.915 1.00 21.25 95 GLN D O 1
ATOM 8045 N N . TRP D 1 99 ? -47.135 40.070 10.729 1.00 20.79 96 TRP D N 1
ATOM 8046 C CA . TRP D 1 99 ? -47.237 38.712 10.246 1.00 19.64 96 TRP D CA 1
ATOM 8047 C C . TRP D 1 99 ? -45.938 38.427 9.482 1.00 20.86 96 TRP D C 1
ATOM 8048 O O . TRP D 1 99 ? -45.822 38.775 8.312 1.00 21.60 96 TRP D O 1
ATOM 8067 N N . THR D 1 101 ? -43.063 36.069 7.886 1.00 19.94 98 THR D N 1
ATOM 8068 C CA . THR D 1 101 ? -42.751 34.766 7.360 1.00 20.93 98 THR D CA 1
ATOM 8069 C C . THR D 1 101 ? -41.245 34.534 7.531 1.00 21.36 98 THR D C 1
ATOM 8070 O O . THR D 1 101 ? -40.454 35.226 6.893 1.00 22.27 98 THR D O 1
ATOM 8074 N N . ALA D 1 102 ? -40.827 33.588 8.373 1.00 21.51 99 ALA D N 1
ATOM 8075 C CA . ALA D 1 102 ? -39.370 33.337 8.507 1.00 22.07 99 ALA D CA 1
ATOM 8076 C C . ALA D 1 102 ? -38.854 32.628 7.255 1.00 23.40 99 ALA D C 1
ATOM 8077 O O . ALA D 1 102 ? -37.765 32.940 6.751 1.00 23.51 99 ALA D O 1
ATOM 8079 N N . GLY D 1 103 ? -39.617 31.659 6.778 1.00 23.40 100 GLY D N 1
ATOM 8080 C CA . GLY D 1 103 ? -39.243 30.927 5.584 1.00 24.66 100 GLY D CA 1
ATOM 8081 C C . GLY D 1 103 ? -37.842 30.335 5.689 1.00 26.36 100 GLY D C 1
ATOM 8082 O O . GLY D 1 103 ? -37.515 29.697 6.703 1.00 26.83 100 GLY D O 1
ATOM 8083 N N . ALA D 1 104 ? -37.025 30.565 4.654 1.00 26.74 101 ALA D N 1
ATOM 8084 C CA . ALA D 1 104 ? -35.663 30.045 4.550 1.00 28.07 101 ALA D CA 1
ATOM 8085 C C . ALA D 1 104 ? -34.807 30.535 5.721 1.00 28.40 101 ALA D C 1
ATOM 8086 O O . ALA D 1 104 ? -33.753 29.976 5.979 1.00 30.95 101 ALA D O 1
ATOM 8088 N N . GLY D 1 105 ? -35.215 31.607 6.371 1.00 27.63 102 GLY D N 1
ATOM 8089 C CA . GLY D 1 105 ? -34.520 32.006 7.573 1.00 28.69 102 GLY D CA 1
ATOM 8090 C C . GLY D 1 105 ? -34.499 33.503 7.806 1.00 29.26 102 GLY D C 1
ATOM 8091 O O . GLY D 1 105 ? -34.524 34.318 6.869 1.00 31.32 102 GLY D O 1
ATOM 8092 N N . VAL D 1 106 ? -34.441 33.843 9.091 1.00 28.74 103 VAL D N 1
ATOM 8093 C CA . VAL D 1 106 ? -34.291 35.203 9.537 1.00 28.82 103 VAL D CA 1
ATOM 8094 C C . VAL D 1 106 ? -33.535 35.152 10.867 1.00 28.92 103 VAL D C 1
ATOM 8095 O O . VAL D 1 106 ? -33.564 34.148 11.553 1.00 28.38 103 VAL D O 1
ATOM 8099 N N . LEU D 1 107 ? -32.796 36.208 11.164 1.00 29.48 104 LEU D N 1
ATOM 8100 C CA . LEU D 1 107 ? -32.119 36.342 12.432 1.00 31.08 104 LEU D CA 1
ATOM 8101 C C . LEU D 1 107 ? -32.571 37.690 12.998 1.00 29.74 104 LEU D C 1
ATOM 8102 O O . LEU D 1 107 ? -32.359 38.708 12.346 1.00 31.41 104 LEU D O 1
ATOM 8107 N N . HIS D 1 108 ? -33.250 37.718 14.142 1.00 27.42 105 HIS D N 1
ATOM 8108 C CA . HIS D 1 108 ? -33.754 39.012 14.606 1.00 27.28 105 HIS D CA 1
ATOM 8109 C C . HIS D 1 108 ? -33.836 39.095 16.130 1.00 26.69 105 HIS D C 1
ATOM 8110 O O . HIS D 1 108 ? -33.680 38.111 16.856 1.00 25.98 105 HIS D O 1
ATOM 8117 N N . GLU D 1 109 ? -34.042 40.333 16.557 1.00 27.00 106 GLU D N 1
ATOM 8118 C CA . GLU D 1 109 ? -34.228 40.722 17.936 1.00 28.81 106 GLU D CA 1
ATOM 8119 C C . GLU D 1 109 ? -35.636 41.289 18.057 1.00 26.00 106 GLU D C 1
ATOM 8120 O O . GLU D 1 109 ? -36.120 41.909 17.096 1.00 25.51 106 GLU D O 1
ATOM 8126 N N . GLU D 1 110 ? -36.249 41.119 19.219 1.00 24.12 107 GLU D N 1
ATOM 8127 C CA . GLU D 1 110 ? -37.554 41.679 19.502 1.00 23.83 107 GLU D CA 1
ATOM 8128 C C . GLU D 1 110 ? -37.515 42.284 20.910 1.00 22.97 107 GLU D C 1
ATOM 8129 O O . GLU D 1 110 ? -37.012 41.669 21.848 1.00 21.89 107 GLU D O 1
ATOM 8135 N N . PHE D 1 111 ? -38.023 43.499 21.035 1.00 22.51 108 PHE D N 1
ATOM 8136 C CA . PHE D 1 111 ? -37.928 44.214 22.299 1.00 22.86 108 PHE D CA 1
ATOM 8137 C C . PHE D 1 111 ? -39.038 45.262 22.397 1.00 22.31 108 PHE D C 1
ATOM 8138 O O . PHE D 1 111 ? -39.733 45.580 21.405 1.00 21.90 108 PHE D O 1
ATOM 8146 N N . HIS D 1 112 ? -39.190 45.813 23.602 1.00 21.89 109 HIS D N 1
ATOM 8147 C CA . HIS D 1 112 ? -40.112 46.902 23.817 1.00 21.38 109 HIS D CA 1
ATOM 8148 C C . HIS D 1 112 ? -39.673 48.086 22.961 1.00 22.75 109 HIS D C 1
ATOM 8149 O O . HIS D 1 112 ? -38.471 48.383 22.897 1.00 22.56 109 HIS D O 1
ATOM 8156 N N . SER D 1 113 ? -40.616 48.750 22.304 1.00 23.16 110 SER D N 1
ATOM 8157 C CA . SER D 1 113 ? -40.245 49.929 21.496 1.00 24.42 110 SER D CA 1
ATOM 8158 C C . SER D 1 113 ? -39.619 50.988 22.414 1.00 25.82 110 SER D C 1
ATOM 8159 O O . SER D 1 113 ? -39.975 51.095 23.601 1.00 23.87 110 SER D O 1
ATOM 8162 N N . PRO D 1 114 ? -38.698 51.777 21.882 1.00 28.21 111 PRO D N 1
ATOM 8163 C CA . PRO D 1 114 ? -38.076 52.808 22.715 1.00 30.22 111 PRO D CA 1
ATOM 8164 C C . PRO D 1 114 ? -39.139 53.760 23.294 1.00 31.70 111 PRO D C 1
ATOM 8165 O O . PRO D 1 114 ? -39.026 54.195 24.449 1.00 29.34 111 PRO D O 1
ATOM 8169 N N . GLU D 1 115 ? -40.196 54.036 22.528 1.00 33.49 112 GLU D N 1
ATOM 8170 C CA . GLU D 1 115 ? -41.231 54.945 23.030 1.00 36.70 112 GLU D CA 1
ATOM 8171 C C . GLU D 1 115 ? -41.932 54.299 24.228 1.00 32.59 112 GLU D C 1
ATOM 8172 O O . GLU D 1 115 ? -42.130 54.936 25.253 1.00 32.51 112 GLU D O 1
ATOM 8178 N N . PHE D 1 116 ? -42.321 53.044 24.104 1.00 27.97 113 PHE D N 1
ATOM 8179 C CA . PHE D 1 116 ? -42.976 52.412 25.226 1.00 26.83 113 PHE D CA 1
ATOM 8180 C C . PHE D 1 116 ? -41.995 52.306 26.400 1.00 26.33 113 PHE D C 1
ATOM 8181 O O . PHE D 1 116 ? -42.358 52.581 27.547 1.00 25.80 113 PHE D O 1
ATOM 8189 N N . ALA D 1 117 ? -40.758 51.916 26.123 1.00 25.94 114 ALA D N 1
ATOM 8190 C CA . ALA D 1 117 ? -39.788 51.705 27.197 1.00 26.65 114 ALA D CA 1
ATOM 8191 C C . ALA D 1 117 ? -39.620 52.977 28.031 1.00 28.06 114 ALA D C 1
ATOM 8192 O O . ALA D 1 117 ? -39.506 52.915 29.258 1.00 26.14 114 ALA D O 1
ATOM 8194 N N . GLU D 1 118 ? -39.633 54.122 27.351 1.00 28.61 115 GLU D N 1
ATOM 8195 C CA . GLU D 1 118 ? -39.399 55.414 27.993 1.00 32.32 115 GLU D CA 1
ATOM 8196 C C . GLU D 1 118 ? -40.556 55.783 28.928 1.00 31.27 115 GLU D C 1
ATOM 8197 O O . GLU D 1 118 ? -40.320 56.365 29.979 1.00 30.56 115 GLU D O 1
ATOM 8203 N N A HIS D 1 119 ? -41.784 55.431 28.568 0.60 30.65 116 HIS D N 1
ATOM 8204 N N B HIS D 1 119 ? -41.781 55.423 28.555 0.40 30.23 116 HIS D N 1
ATOM 8205 C CA A HIS D 1 119 ? -42.938 55.808 29.390 0.60 32.11 116 HIS D CA 1
ATOM 8206 C CA B HIS D 1 119 ? -42.971 55.782 29.336 0.40 30.96 116 HIS D CA 1
ATOM 8207 C C A HIS D 1 119 ? -43.319 54.685 30.369 0.60 30.03 116 HIS D C 1
ATOM 8208 C C B HIS D 1 119 ? -43.319 54.689 30.356 0.40 29.38 116 HIS D C 1
ATOM 8209 O O A HIS D 1 119 ? -43.893 54.948 31.413 0.60 30.00 116 HIS D O 1
ATOM 8210 O O B HIS D 1 119 ? -43.860 54.979 31.415 0.40 29.49 116 HIS D O 1
ATOM 8223 N N . GLY D 1 120 ? -43.013 53.436 30.040 1.00 27.26 117 GLY D N 1
ATOM 8224 C CA . GLY D 1 120 ? -43.394 52.349 30.908 1.00 26.56 117 GLY D CA 1
ATOM 8225 C C . GLY D 1 120 ? -44.902 52.124 30.878 1.00 25.81 117 GLY D C 1
ATOM 8226 O O . GLY D 1 120 ? -45.605 52.688 30.041 1.00 24.55 117 GLY D O 1
ATOM 8227 N N . GLY D 1 121 ? -45.427 51.321 31.803 1.00 24.33 118 GLY D N 1
ATOM 8228 C CA . GLY D 1 121 ? -46.864 51.051 31.797 1.00 24.26 118 GLY D CA 1
ATOM 8229 C C . GLY D 1 121 ? -47.166 49.603 31.451 1.00 22.38 118 GLY D C 1
ATOM 8230 O O . GLY D 1 121 ? -46.272 48.748 31.445 1.00 21.41 118 GLY D O 1
ATOM 8231 N N . LEU D 1 122 ? -48.434 49.336 31.163 1.00 22.58 119 LEU D N 1
ATOM 8232 C CA . LEU D 1 122 ? -48.892 47.978 30.908 1.00 22.32 119 LEU D CA 1
ATOM 8233 C C . LEU D 1 122 ? -48.478 47.522 29.505 1.00 19.82 119 LEU D C 1
ATOM 8234 O O . LEU D 1 122 ? -48.667 48.223 28.515 1.00 20.38 119 LEU D O 1
ATOM 8239 N N . PHE D 1 123 ? -47.952 46.313 29.475 1.00 18.99 120 PHE D N 1
ATOM 8240 C CA . PHE D 1 123 ? -47.573 45.606 28.269 1.00 19.02 120 PHE D CA 1
ATOM 8241 C C . PHE D 1 123 ? -48.462 44.362 28.125 1.00 17.89 120 PHE D C 1
ATOM 8242 O O . PHE D 1 123 ? -48.584 43.588 29.068 1.00 17.33 120 PHE D O 1
ATOM 8250 N N . GLU D 1 124 ? -49.064 44.167 26.961 1.00 17.99 121 GLU D N 1
ATOM 8251 C CA . GLU D 1 124 ? -49.927 43.012 26.709 1.00 18.38 121 GLU D CA 1
ATOM 8252 C C . GLU D 1 124 ? -49.782 42.643 25.232 1.00 18.66 121 GLU D C 1
ATOM 8253 O O . GLU D 1 124 ? -49.902 43.523 24.352 1.00 18.11 121 GLU D O 1
ATOM 8275 N N . VAL D 1 126 ? -49.689 39.054 22.169 1.00 18.18 123 VAL D N 1
ATOM 8276 C CA . VAL D 1 126 ? -49.777 37.663 21.789 1.00 18.60 123 VAL D CA 1
ATOM 8277 C C . VAL D 1 126 ? -48.749 37.407 20.683 1.00 18.51 123 VAL D C 1
ATOM 8278 O O . VAL D 1 126 ? -48.575 38.248 19.793 1.00 18.97 123 VAL D O 1
ATOM 8282 N N . GLN D 1 127 ? -48.013 36.294 20.782 1.00 18.25 124 GLN D N 1
ATOM 8283 C CA . GLN D 1 127 ? -47.191 35.834 19.669 1.00 19.96 124 GLN D CA 1
ATOM 8284 C C . GLN D 1 127 ? -47.692 34.432 19.301 1.00 19.22 124 GLN D C 1
ATOM 8285 O O . GLN D 1 127 ? -47.828 33.551 20.159 1.00 17.24 124 GLN D O 1
ATOM 8291 N N . LEU D 1 128 ? -48.037 34.281 18.035 1.00 17.39 125 LEU D N 1
ATOM 8292 C CA . LEU D 1 128 ? -48.578 33.041 17.495 1.00 18.20 125 LEU D CA 1
ATOM 8293 C C . LEU D 1 128 ? -47.624 32.532 16.416 1.00 18.84 125 LEU D C 1
ATOM 8294 O O . LEU D 1 128 ? -47.172 33.320 15.580 1.00 19.04 125 LEU D O 1
ATOM 8299 N N . TRP D 1 129 ? -47.270 31.255 16.468 1.00 18.95 126 TRP D N 1
ATOM 8300 C CA . TRP D 1 129 ? -46.475 30.646 15.412 1.00 19.41 126 TRP D CA 1
ATOM 8301 C C . TRP D 1 129 ? -47.421 29.856 14.503 1.00 19.65 126 TRP D C 1
ATOM 8302 O O . TRP D 1 129 ? -48.223 29.050 14.996 1.00 18.91 126 TRP D O 1
ATOM 8313 N N . VAL D 1 130 ? -47.296 30.094 13.193 1.00 17.87 127 VAL D N 1
ATOM 8314 C CA . VAL D 1 130 ? -48.120 29.461 12.167 1.00 19.10 127 VAL D CA 1
ATOM 8315 C C . VAL D 1 130 ? -47.198 28.671 11.225 1.00 19.34 127 VAL D C 1
ATOM 8316 O O . VAL D 1 130 ? -46.247 29.217 10.666 1.00 18.85 127 VAL D O 1
ATOM 8320 N N . ASN D 1 131 ? -47.529 27.409 11.025 1.00 19.81 128 ASN D N 1
ATOM 8321 C CA . ASN D 1 131 ? -46.697 26.541 10.241 1.00 20.39 128 ASN D CA 1
ATOM 8322 C C . ASN D 1 131 ? -46.946 26.817 8.755 1.00 20.33 128 ASN D C 1
ATOM 8323 O O . ASN D 1 131 ? -47.984 27.343 8.378 1.00 21.46 128 ASN D O 1
ATOM 8328 N N . LEU D 1 132 ? -45.943 26.490 7.957 1.00 21.01 129 LEU D N 1
ATOM 8329 C CA . LEU D 1 132 ? -46.008 26.602 6.490 1.00 22.25 129 LEU D CA 1
ATOM 8330 C C . LEU D 1 132 ? -46.069 25.205 5.873 1.00 23.38 129 LEU D C 1
ATOM 8331 O O . LEU D 1 132 ? -45.480 24.260 6.406 1.00 24.27 129 LEU D O 1
ATOM 8336 N N . PRO D 1 133 ? -46.759 25.089 4.732 1.00 24.41 130 PRO D N 1
ATOM 8337 C CA . PRO D 1 133 ? -46.741 23.879 3.952 1.00 25.45 130 PRO D CA 1
ATOM 8338 C C . PRO D 1 133 ? -45.282 23.586 3.581 1.00 25.22 130 PRO D C 1
ATOM 8339 O O . PRO D 1 133 ? -44.490 24.539 3.408 1.00 23.95 130 PRO D O 1
ATOM 8343 N N . SER D 1 134 ? -44.933 22.306 3.439 1.00 25.55 131 SER D N 1
ATOM 8344 C CA . SER D 1 134 ? -43.556 21.915 3.106 1.00 26.66 131 SER D CA 1
ATOM 8345 C C . SER D 1 134 ? -43.015 22.708 1.907 1.00 26.53 131 SER D C 1
ATOM 8346 O O . SER D 1 134 ? -41.875 23.211 1.948 1.00 25.78 131 SER D O 1
ATOM 8349 N N . HIS D 1 135 ? -43.819 22.845 0.853 1.00 27.03 132 HIS D N 1
ATOM 8350 C CA . HIS D 1 135 ? -43.343 23.503 -0.371 1.00 28.49 132 HIS D CA 1
ATOM 8351 C C . HIS D 1 135 ? -42.985 24.976 -0.146 1.00 27.12 132 HIS D C 1
ATOM 8352 O O . HIS D 1 135 ? -42.237 25.542 -0.961 1.00 27.31 132 HIS D O 1
ATOM 8359 N N . SER D 1 136 ? -43.522 25.583 0.911 1.00 24.64 133 SER D N 1
ATOM 8360 C CA . SER D 1 136 ? -43.370 27.013 1.185 1.00 24.66 133 SER D CA 1
ATOM 8361 C C . SER D 1 136 ? -42.289 27.299 2.244 1.00 25.04 133 SER D C 1
ATOM 8362 O O . SER D 1 136 ? -41.910 28.452 2.412 1.00 24.63 133 SER D O 1
ATOM 8365 N N . LYS D 1 137 ? -41.776 26.264 2.933 1.00 25.49 134 LYS D N 1
ATOM 8366 C CA . LYS D 1 137 ? -40.876 26.471 4.072 1.00 25.46 134 LYS D CA 1
ATOM 8367 C C . LYS D 1 137 ? -39.572 27.162 3.666 1.00 26.77 134 LYS D C 1
ATOM 8368 O O . LYS D 1 137 ? -39.033 27.904 4.482 1.00 26.73 134 LYS D O 1
ATOM 8382 N N . THR D 1 139 ? -39.185 29.381 1.115 1.00 26.18 136 THR D N 1
ATOM 8383 C CA . THR D 1 139 ? -39.351 30.625 0.391 1.00 26.69 136 THR D CA 1
ATOM 8384 C C . THR D 1 139 ? -38.645 31.724 1.190 1.00 26.83 136 THR D C 1
ATOM 8385 O O . THR D 1 139 ? -38.453 31.589 2.405 1.00 26.22 136 THR D O 1
ATOM 8389 N N . PRO D 1 140 ? -38.273 32.816 0.525 1.00 28.14 137 PRO D N 1
ATOM 8390 C CA . PRO D 1 140 ? -37.584 33.908 1.204 1.00 28.21 137 PRO D CA 1
ATOM 8391 C C . PRO D 1 140 ? -38.431 34.515 2.332 1.00 27.71 137 PRO D C 1
ATOM 8392 O O . PRO D 1 140 ? -39.627 34.697 2.172 1.00 28.33 137 PRO D O 1
ATOM 8396 N N . GLY D 1 141 ? -37.800 34.784 3.469 1.00 26.55 138 GLY D N 1
ATOM 8397 C CA . GLY D 1 141 ? -38.472 35.396 4.592 1.00 26.57 138 GLY D CA 1
ATOM 8398 C C . GLY D 1 141 ? -39.022 36.739 4.178 1.00 26.25 138 GLY D C 1
ATOM 8399 O O . GLY D 1 141 ? -38.500 37.322 3.265 1.00 26.38 138 GLY D O 1
ATOM 8400 N N . LYS D 1 142 ? -40.096 37.196 4.802 1.00 25.77 139 LYS D N 1
ATOM 8401 C CA . LYS D 1 142 ? -40.700 38.476 4.415 1.00 26.72 139 LYS D CA 1
ATOM 8402 C C . LYS D 1 142 ? -41.559 38.999 5.565 1.00 24.21 139 LYS D C 1
ATOM 8403 O O . LYS D 1 142 ? -41.912 38.236 6.466 1.00 21.87 139 LYS D O 1
ATOM 8409 N N . TYR D 1 143 ? -41.892 40.287 5.490 1.00 23.93 140 TYR D N 1
ATOM 8410 C CA . TYR D 1 143 ? -42.658 40.975 6.513 1.00 24.79 140 TYR D CA 1
ATOM 8411 C C . TYR D 1 143 ? -44.022 41.428 5.990 1.00 24.64 140 TYR D C 1
ATOM 8412 O O . TYR D 1 143 ? -44.184 41.727 4.803 1.00 24.83 140 TYR D O 1
ATOM 8421 N N . GLN D 1 144 ? -44.993 41.452 6.902 1.00 22.44 141 GLN D N 1
ATOM 8422 C CA . GLN D 1 144 ? -46.293 42.087 6.666 1.00 23.06 141 GLN D CA 1
ATOM 8423 C C . GLN D 1 144 ? -46.594 42.973 7.883 1.00 23.55 141 GLN D C 1
ATOM 8424 O O . GLN D 1 144 ? -47.068 42.483 8.916 1.00 22.39 141 GLN D O 1
ATOM 8430 N N . ALA D 1 145 ? -46.270 44.254 7.774 1.00 23.15 142 ALA D N 1
ATOM 8431 C CA . ALA D 1 145 ? -46.569 45.206 8.843 1.00 25.54 142 ALA D CA 1
ATOM 8432 C C . ALA D 1 145 ? -47.999 45.708 8.624 1.00 26.21 142 ALA D C 1
ATOM 8433 O O . ALA D 1 145 ? -48.268 46.387 7.642 1.00 30.25 142 ALA D O 1
ATOM 8435 N N . ILE D 1 146 ? -48.896 45.373 9.536 1.00 24.93 143 ILE D N 1
ATOM 8436 C CA . ILE D 1 146 ? -50.295 45.730 9.386 1.00 25.71 143 ILE D CA 1
ATOM 8437 C C . ILE D 1 146 ? -50.696 46.749 10.450 1.00 25.70 143 ILE D C 1
ATOM 8438 O O . ILE D 1 146 ? -50.641 46.463 11.653 1.00 23.53 143 ILE D O 1
ATOM 8443 N N . GLU D 1 147 ? -51.140 47.913 10.001 1.00 26.46 144 GLU D N 1
ATOM 8444 C CA . GLU D 1 147 ? -51.538 48.967 10.916 1.00 29.25 144 GLU D CA 1
ATOM 8445 C C . GLU D 1 147 ? -52.958 48.690 11.421 1.00 28.56 144 GLU D C 1
ATOM 8446 O O . GLU D 1 147 ? -53.794 48.186 10.692 1.00 27.87 144 GLU D O 1
ATOM 8452 N N . ALA D 1 148 ? -53.213 49.081 12.667 1.00 28.31 145 ALA D N 1
ATOM 8453 C CA . ALA D 1 148 ? -54.512 48.882 13.319 1.00 28.74 145 ALA D CA 1
ATOM 8454 C C . ALA D 1 148 ? -55.683 49.348 12.436 1.00 31.28 145 ALA D C 1
ATOM 8455 O O . ALA D 1 148 ? -56.698 48.666 12.330 1.00 32.30 145 ALA D O 1
ATOM 8457 N N . LYS D 1 149 ? -55.543 50.497 11.787 1.00 33.33 146 LYS D N 1
ATOM 8458 C CA . LYS D 1 149 ? -56.632 51.074 10.992 1.00 35.87 146 LYS D CA 1
ATOM 8459 C C . LYS D 1 149 ? -56.980 50.207 9.774 1.00 35.18 146 LYS D C 1
ATOM 8460 O O . LYS D 1 149 ? -58.048 50.400 9.180 1.00 36.67 146 LYS D O 1
ATOM 8466 N N . ASP D 1 150 ? -56.095 49.291 9.377 1.00 33.20 147 ASP D N 1
ATOM 8467 C CA . ASP D 1 150 ? -56.313 48.482 8.171 1.00 34.01 147 ASP D CA 1
ATOM 8468 C C . ASP D 1 150 ? -56.885 47.100 8.507 1.00 31.96 147 ASP D C 1
ATOM 8469 O O . ASP D 1 150 ? -57.066 46.280 7.609 1.00 31.42 147 ASP D O 1
ATOM 8474 N N . ILE D 1 151 ? -57.172 46.837 9.775 1.00 29.42 148 ILE D N 1
ATOM 8475 C CA . ILE D 1 151 ? -57.736 45.556 10.145 1.00 29.46 148 ILE D CA 1
ATOM 8476 C C . ILE D 1 151 ? -59.262 45.701 10.226 1.00 31.51 148 ILE D C 1
ATOM 8477 O O . ILE D 1 151 ? -59.765 46.497 11.008 1.00 32.42 148 ILE D O 1
ATOM 8482 N N . PRO D 1 152 ? -60.006 44.924 9.421 1.00 32.85 149 PRO D N 1
ATOM 8483 C CA . PRO D 1 152 ? -61.461 45.065 9.472 1.00 34.85 149 PRO D CA 1
ATOM 8484 C C . PRO D 1 152 ? -61.988 44.635 10.850 1.00 36.25 149 PRO D C 1
ATOM 8485 O O . PRO D 1 152 ? -61.552 43.591 11.399 1.00 31.73 149 PRO D O 1
ATOM 8489 N N . ASP D 1 153 ? -62.877 45.468 11.386 1.00 38.58 150 ASP D N 1
ATOM 8490 C CA . ASP D 1 153 ? -63.500 45.298 12.705 1.00 44.51 150 ASP D CA 1
ATOM 8491 C C . ASP D 1 153 ? -65.002 45.107 12.480 1.00 46.13 150 ASP D C 1
ATOM 8492 O O . ASP D 1 153 ? -65.609 45.883 11.766 1.00 49.30 150 ASP D O 1
ATOM 8497 N N . ILE D 1 154 ? -65.577 44.072 13.072 1.00 44.09 151 ILE D N 1
ATOM 8498 C CA . ILE D 1 154 ? -66.990 43.760 12.906 1.00 45.07 151 ILE D CA 1
ATOM 8499 C C . ILE D 1 154 ? -67.700 43.875 14.257 1.00 42.56 151 ILE D C 1
ATOM 8500 O O . ILE D 1 154 ? -67.327 43.198 15.217 1.00 36.20 151 ILE D O 1
ATOM 8505 N N . ALA D 1 155 ? -68.724 44.719 14.327 1.00 42.58 152 ALA D N 1
ATOM 8506 C CA . ALA D 1 155 ? -69.503 44.817 15.549 1.00 43.75 152 ALA D CA 1
ATOM 8507 C C . ALA D 1 155 ? -70.461 43.622 15.583 1.00 44.31 152 ALA D C 1
ATOM 8508 O O . ALA D 1 155 ? -71.261 43.460 14.674 1.00 45.65 152 ALA D O 1
ATOM 8510 N N . LEU D 1 156 ? -70.355 42.789 16.616 1.00 43.80 153 LEU D N 1
ATOM 8511 C CA . LEU D 1 156 ? -71.190 41.587 16.741 1.00 45.79 153 LEU D CA 1
ATOM 8512 C C . LEU D 1 156 ? -72.537 41.920 17.398 1.00 48.47 153 LEU D C 1
ATOM 8513 O O . LEU D 1 156 ? -73.495 41.179 17.228 1.00 50.13 153 LEU D O 1
ATOM 8518 N N . ASP D 1 157 ? -72.589 42.990 18.185 1.00 49.69 154 ASP D N 1
ATOM 8519 C CA . ASP D 1 157 ? -73.830 43.405 18.837 1.00 51.51 154 ASP D CA 1
ATOM 8520 C C . ASP D 1 157 ? -73.757 44.912 19.102 1.00 53.72 154 ASP D C 1
ATOM 8521 O O . ASP D 1 157 ? -72.741 45.545 18.837 1.00 52.97 154 ASP D O 1
ATOM 8526 N N . GLU D 1 158 ? -74.830 45.471 19.641 1.00 57.43 155 GLU D N 1
ATOM 8527 C CA . GLU D 1 158 ? -74.892 46.904 19.911 1.00 61.18 155 GLU D CA 1
ATOM 8528 C C . GLU D 1 158 ? -74.379 47.185 21.329 1.00 58.62 155 GLU D C 1
ATOM 8529 O O . GLU D 1 158 ? -74.392 48.329 21.768 1.00 59.47 155 GLU D O 1
ATOM 8535 N N . HIS D 1 159 ? -73.895 46.159 22.028 1.00 54.91 156 HIS D N 1
ATOM 8536 C CA . HIS D 1 159 ? -73.434 46.345 23.405 1.00 54.69 156 HIS D CA 1
ATOM 8537 C C . HIS D 1 159 ? -71.905 46.452 23.493 1.00 50.56 156 HIS D C 1
ATOM 8538 O O . HIS D 1 159 ? -71.392 46.704 24.578 1.00 52.60 156 HIS D O 1
ATOM 8545 N N . GLY D 1 160 ? -71.170 46.253 22.400 1.00 45.40 157 GLY D N 1
ATOM 8546 C CA . GLY D 1 160 ? -69.705 46.422 22.459 1.00 43.23 157 GLY D CA 1
ATOM 8547 C C . GLY D 1 160 ? -68.911 45.178 22.063 1.00 39.66 157 GLY D C 1
ATOM 8548 O O . GLY D 1 160 ? -67.677 45.212 22.075 1.00 38.60 157 GLY D O 1
ATOM 8549 N N . SER D 1 161 ? -69.574 44.073 21.735 1.00 37.35 158 SER D N 1
ATOM 8550 C CA . SER D 1 161 ? -68.837 42.886 21.305 1.00 34.46 158 SER D CA 1
ATOM 8551 C C . SER D 1 161 ? -68.314 43.139 19.892 1.00 34.65 158 SER D C 1
ATOM 8552 O O . SER D 1 161 ? -69.012 43.755 19.085 1.00 34.11 158 SER D O 1
ATOM 8555 N N . HIS D 1 162 ? -67.102 42.692 19.594 1.00 33.00 159 HIS D N 1
ATOM 8556 C CA . HIS D 1 162 ? -66.559 42.943 18.264 1.00 33.43 159 HIS D CA 1
ATOM 8557 C C . HIS D 1 162 ? -65.494 41.895 17.937 1.00 30.69 159 HIS D C 1
ATOM 8558 O O . HIS D 1 162 ? -64.958 41.237 18.835 1.00 26.40 159 HIS D O 1
ATOM 8565 N N . LEU D 1 163 ? -65.212 41.792 16.642 1.00 28.65 160 LEU D N 1
ATOM 8566 C CA . LEU D 1 163 ? -64.286 40.854 16.096 1.00 28.43 160 LEU D CA 1
ATOM 8567 C C . LEU D 1 163 ? -63.437 41.537 15.017 1.00 27.58 160 LEU D C 1
ATOM 8568 O O . LEU D 1 163 ? -63.963 42.269 14.159 1.00 29.67 160 LEU D O 1
ATOM 8573 N N . ARG D 1 164 ? -62.128 41.335 15.092 1.00 25.26 161 ARG D N 1
ATOM 8574 C CA . ARG D 1 164 ? -61.198 41.832 14.091 1.00 25.95 161 ARG D CA 1
ATOM 8575 C C . ARG D 1 164 ? -60.756 40.651 13.225 1.00 24.40 161 ARG D C 1
ATOM 8576 O O . ARG D 1 164 ? -60.440 39.589 13.755 1.00 24.57 161 ARG D O 1
ATOM 8584 N N . VAL D 1 165 ? -60.748 40.829 11.909 1.00 23.65 162 VAL D N 1
ATOM 8585 C CA . VAL D 1 165 ? -60.313 39.772 10.992 1.00 23.90 162 VAL D CA 1
ATOM 8586 C C . VAL D 1 165 ? -58.843 40.018 10.637 1.00 22.93 162 VAL D C 1
ATOM 8587 O O . VAL D 1 165 ? -58.538 40.747 9.694 1.00 24.62 162 VAL D O 1
ATOM 8591 N N . ILE D 1 166 ? -57.944 39.422 11.396 1.00 21.56 163 ILE D N 1
ATOM 8592 C CA . ILE D 1 166 ? -56.511 39.583 11.148 1.00 21.64 163 ILE D CA 1
ATOM 8593 C C . ILE D 1 166 ? -56.147 38.815 9.875 1.00 21.47 163 ILE D C 1
ATOM 8594 O O . ILE D 1 166 ? -55.441 39.349 8.980 1.00 22.74 163 ILE D O 1
ATOM 8599 N N . ALA D 1 167 ? -56.642 37.588 9.790 1.00 20.77 164 ALA D N 1
ATOM 8600 C CA . ALA D 1 167 ? -56.433 36.750 8.626 1.00 21.60 164 ALA D CA 1
ATOM 8601 C C . ALA D 1 167 ? -57.698 35.926 8.365 1.00 22.73 164 ALA D C 1
ATOM 8602 O O . ALA D 1 167 ? -58.451 35.586 9.295 1.00 22.01 164 ALA D O 1
ATOM 8604 N N . GLY D 1 168 ? -57.896 35.614 7.088 1.00 22.95 165 GLY D N 1
ATOM 8605 C CA . GLY D 1 168 ? -59.007 34.823 6.637 1.00 25.61 165 GLY D CA 1
ATOM 8606 C C . GLY D 1 168 ? -60.182 35.660 6.171 1.00 28.20 165 GLY D C 1
ATOM 8607 O O . GLY D 1 168 ? -60.026 36.678 5.450 1.00 27.44 165 GLY D O 1
ATOM 8608 N N A GLU D 1 169 ? -61.364 35.252 6.609 0.60 30.23 166 GLU D N 1
ATOM 8609 N N B GLU D 1 169 ? -61.380 35.232 6.556 0.40 29.96 166 GLU D N 1
ATOM 8610 C CA A GLU D 1 169 ? -62.587 35.894 6.179 0.60 33.97 166 GLU D CA 1
ATOM 8611 C CA B GLU D 1 169 ? -62.602 35.911 6.138 0.40 33.09 166 GLU D CA 1
ATOM 8612 C C A GLU D 1 169 ? -63.684 35.694 7.225 0.60 34.82 166 GLU D C 1
ATOM 8613 C C B GLU D 1 169 ? -63.710 35.690 7.170 0.40 34.34 166 GLU D C 1
ATOM 8614 O O A GLU D 1 169 ? -63.874 34.585 7.734 0.60 36.44 166 GLU D O 1
ATOM 8615 O O B GLU D 1 169 ? -63.931 34.562 7.623 0.40 35.30 166 GLU D O 1
ATOM 8626 N N . TYR D 1 170 ? -64.392 36.774 7.528 1.00 36.34 167 TYR D N 1
ATOM 8627 C CA . TYR D 1 170 ? -65.544 36.721 8.421 1.00 39.63 167 TYR D CA 1
ATOM 8628 C C . TYR D 1 170 ? -66.633 37.630 7.840 1.00 41.48 167 TYR D C 1
ATOM 8629 O O . TYR D 1 170 ? -66.413 38.824 7.646 1.00 38.40 167 TYR D O 1
ATOM 8638 N N . ALA D 1 171 ? -67.779 37.032 7.537 1.00 46.03 168 ALA D N 1
ATOM 8639 C CA . ALA D 1 171 ? -68.951 37.747 7.012 1.00 50.51 168 ALA D CA 1
ATOM 8640 C C . ALA D 1 171 ? -68.568 38.765 5.926 1.00 52.23 168 ALA D C 1
ATOM 8641 O O . ALA D 1 171 ? -68.860 39.957 6.061 1.00 56.66 168 ALA D O 1
ATOM 8643 N N . ASP D 1 172 ? -67.905 38.315 4.865 1.00 51.61 169 ASP D N 1
ATOM 8644 C CA . ASP D 1 172 ? -67.560 39.192 3.716 1.00 55.58 169 ASP D CA 1
ATOM 8645 C C . ASP D 1 172 ? -66.427 40.180 4.052 1.00 51.12 169 ASP D C 1
ATOM 8646 O O . ASP D 1 172 ? -65.953 40.865 3.149 1.00 50.47 169 ASP D O 1
ATOM 8651 N N . ALA D 1 173 ? -65.999 40.293 5.308 1.00 44.77 170 ALA D N 1
ATOM 8652 C CA . ALA D 1 173 ? -64.832 41.113 5.616 1.00 42.27 170 ALA D CA 1
ATOM 8653 C C . ALA D 1 173 ? -63.587 40.241 5.417 1.00 40.88 170 ALA D C 1
ATOM 8654 O O . ALA D 1 173 ? -63.529 39.118 5.934 1.00 38.01 170 ALA D O 1
ATOM 8656 N N . LYS D 1 174 ? -62.601 40.755 4.690 1.00 39.50 171 LYS D N 1
ATOM 8657 C CA . LYS D 1 174 ? -61.411 39.972 4.349 1.00 39.51 171 LYS D CA 1
ATOM 8658 C C . LYS D 1 174 ? -60.241 40.324 5.271 1.00 34.00 171 LYS D C 1
ATOM 8659 O O . LYS D 1 174 ? -59.989 41.486 5.576 1.00 31.91 171 LYS D O 1
ATOM 8665 N N . GLY D 1 175 ? -59.497 39.292 5.642 1.00 30.79 172 GLY D N 1
ATOM 8666 C CA . GLY D 1 175 ? -58.346 39.422 6.513 1.00 28.63 172 GLY D CA 1
ATOM 8667 C C . GLY D 1 175 ? -57.273 40.333 5.943 1.00 28.29 172 GLY D C 1
ATOM 8668 O O . GLY D 1 175 ? -57.041 40.370 4.737 1.00 27.96 172 GLY D O 1
ATOM 8669 N N . ALA D 1 176 ? -56.609 41.049 6.842 1.00 26.08 173 ALA D N 1
ATOM 8670 C CA . ALA D 1 176 ? -55.580 42.002 6.486 1.00 27.89 173 ALA D CA 1
ATOM 8671 C C . ALA D 1 176 ? -54.254 41.304 6.158 1.00 25.97 173 ALA D C 1
ATOM 8672 O O . ALA D 1 176 ? -53.464 41.867 5.404 1.00 28.53 173 ALA D O 1
ATOM 8674 N N . ALA D 1 177 ? -54.018 40.107 6.694 1.00 23.10 174 ALA D N 1
ATOM 8675 C CA . ALA D 1 177 ? -52.780 39.371 6.458 1.00 23.33 174 ALA D CA 1
ATOM 8676 C C . ALA D 1 177 ? -52.988 38.290 5.391 1.00 24.01 174 ALA D C 1
ATOM 8677 O O . ALA D 1 177 ? -53.979 37.581 5.425 1.00 26.65 174 ALA D O 1
ATOM 8679 N N . THR D 1 178 ? -52.054 38.172 4.455 1.00 23.69 175 THR D N 1
ATOM 8680 C CA . THR D 1 178 ? -52.115 37.066 3.492 1.00 24.28 175 THR D CA 1
ATOM 8681 C C . THR D 1 178 ? -51.475 35.831 4.142 1.00 23.87 175 THR D C 1
ATOM 8682 O O . THR D 1 178 ? -50.634 35.960 5.047 1.00 23.65 175 THR D O 1
ATOM 8686 N N . THR D 1 179 ? -51.816 34.642 3.629 1.00 23.68 176 THR D N 1
ATOM 8687 C CA . THR D 1 179 ? -51.348 33.401 4.200 1.00 22.55 176 THR D CA 1
ATOM 8688 C C . THR D 1 179 ? -50.965 32.415 3.093 1.00 21.61 176 THR D C 1
ATOM 8689 O O . THR D 1 179 ? -51.302 32.607 1.912 1.00 20.73 176 THR D O 1
ATOM 8693 N N . PHE D 1 180 ? -50.291 31.340 3.502 1.00 20.40 177 PHE D N 1
ATOM 8694 C CA . PHE D 1 180 ? -49.842 30.304 2.560 1.00 21.75 177 PHE D CA 1
ATOM 8695 C C . PHE D 1 180 ? -50.848 29.147 2.478 1.00 22.97 177 PHE D C 1
ATOM 8696 O O . PHE D 1 180 ? -50.775 28.325 1.547 1.00 23.19 177 PHE D O 1
ATOM 8704 N N . SER D 1 181 ? -51.736 29.040 3.466 1.00 22.57 178 SER D N 1
ATOM 8705 C CA . SER D 1 181 ? -52.762 28.013 3.470 1.00 23.45 178 SER D CA 1
ATOM 8706 C C . SER D 1 181 ? -54.053 28.640 4.001 1.00 23.42 178 SER D C 1
ATOM 8707 O O . SER D 1 181 ? -53.992 29.688 4.638 1.00 22.48 178 SER D O 1
ATOM 8710 N N . PRO D 1 182 ? -55.206 28.024 3.737 1.00 25.06 179 PRO D N 1
ATOM 8711 C CA . PRO D 1 182 ? -56.476 28.614 4.186 1.00 25.31 179 PRO D CA 1
ATOM 8712 C C . PRO D 1 182 ? -56.576 28.586 5.712 1.00 24.08 179 PRO D C 1
ATOM 8713 O O . PRO D 1 182 ? -56.466 27.522 6.311 1.00 24.82 179 PRO D O 1
ATOM 8717 N N . LEU D 1 183 ? -56.696 29.762 6.321 1.00 23.24 180 LEU D N 1
ATOM 8718 C CA . LEU D 1 183 ? -56.784 29.831 7.769 1.00 22.90 180 LEU D CA 1
ATOM 8719 C C . LEU D 1 183 ? -57.374 31.170 8.194 1.00 22.39 180 LEU D C 1
ATOM 8720 O O . LEU D 1 183 ? -57.403 32.146 7.423 1.00 22.39 180 LEU D O 1
ATOM 8725 N N . ASN D 1 184 ? -57.871 31.155 9.425 1.00 21.41 181 ASN D N 1
ATOM 8726 C CA . ASN D 1 184 ? -58.487 32.299 10.058 1.00 21.55 181 ASN D CA 1
ATOM 8727 C C . ASN D 1 184 ? -57.768 32.634 11.372 1.00 20.15 181 ASN D C 1
ATOM 8728 O O . ASN D 1 184 ? -57.423 31.745 12.153 1.00 19.28 181 ASN D O 1
ATOM 8733 N N . VAL D 1 185 ? -57.551 33.929 11.580 1.00 19.07 182 VAL D N 1
ATOM 8734 C CA . VAL D 1 185 ? -57.088 34.470 12.849 1.00 19.00 182 VAL D CA 1
ATOM 8735 C C . VAL D 1 185 ? -57.991 35.660 13.152 1.00 19.26 182 VAL D C 1
ATOM 8736 O O . VAL D 1 185 ? -57.960 36.703 12.439 1.00 18.58 182 VAL D O 1
ATOM 8740 N N . TRP D 1 186 ? -58.858 35.462 14.138 1.00 19.46 183 TRP D N 1
ATOM 8741 C CA . TRP D 1 186 ? -59.786 36.500 14.552 1.00 21.31 183 TRP D CA 1
ATOM 8742 C C . TRP D 1 186 ? -59.545 36.821 16.026 1.00 21.75 183 TRP D C 1
ATOM 8743 O O . TRP D 1 186 ? -59.235 35.922 16.798 1.00 22.62 183 TRP D O 1
ATOM 8754 N N . ASP D 1 187 ? -59.665 38.085 16.406 1.00 23.03 184 ASP D N 1
ATOM 8755 C CA . ASP D 1 187 ? -59.593 38.397 17.826 1.00 23.21 184 ASP D CA 1
ATOM 8756 C C . ASP D 1 187 ? -60.707 39.382 18.129 1.00 24.74 184 ASP D C 1
ATOM 8757 O O . ASP D 1 187 ? -61.265 40.012 17.227 1.00 25.31 184 ASP D O 1
ATOM 8762 N N . GLY D 1 188 ? -61.038 39.498 19.397 1.00 25.02 185 GLY D N 1
ATOM 8763 C CA . GLY D 1 188 ? -62.073 40.427 19.723 1.00 26.77 185 GLY D CA 1
ATOM 8764 C C . GLY D 1 188 ? -62.393 40.414 21.192 1.00 27.06 185 GLY D C 1
ATOM 8765 O O . GLY D 1 188 ? -61.634 39.892 22.010 1.00 23.63 185 GLY D O 1
ATOM 8766 N N . LYS D 1 189 ? -63.526 41.017 21.485 1.00 28.82 186 LYS D N 1
ATOM 8767 C CA . LYS D 1 189 ? -64.025 41.086 22.819 1.00 31.56 186 LYS D CA 1
ATOM 8768 C C . LYS D 1 189 ? -65.518 40.773 22.807 1.00 31.06 186 LYS D C 1
ATOM 8769 O O . LYS D 1 189 ? -66.224 41.211 21.908 1.00 29.70 186 LYS D O 1
ATOM 8775 N N . LEU D 1 190 ? -65.964 40.003 23.793 1.00 31.24 187 LEU D N 1
ATOM 8776 C CA . LEU D 1 190 ? -67.382 39.712 23.971 1.00 35.04 187 LEU D CA 1
ATOM 8777 C C . LEU D 1 190 ? -67.841 40.342 25.292 1.00 36.76 187 LEU D C 1
ATOM 8778 O O . LEU D 1 190 ? -67.184 40.189 26.342 1.00 34.90 187 LEU D O 1
ATOM 8783 N N . VAL D 1 191 ? -68.983 41.011 25.230 1.00 38.38 188 VAL D N 1
ATOM 8784 C CA . VAL D 1 191 ? -69.556 41.675 26.390 1.00 41.80 188 VAL D CA 1
ATOM 8785 C C . VAL D 1 191 ? -70.417 40.671 27.163 1.00 42.57 188 VAL D C 1
ATOM 8786 O O . VAL D 1 191 ? -71.128 39.837 26.588 1.00 38.04 188 VAL D O 1
ATOM 8790 N N . LYS D 1 192 ? -70.324 40.779 28.478 1.00 46.64 189 LYS D N 1
ATOM 8791 C CA . LYS D 1 192 ? -71.063 39.943 29.402 1.00 50.49 189 LYS D CA 1
ATOM 8792 C C . LYS D 1 192 ? -72.532 39.870 28.962 1.00 51.89 189 LYS D C 1
ATOM 8793 O O . LYS D 1 192 ? -73.119 40.871 28.525 1.00 51.99 189 LYS D O 1
ATOM 8799 N N . GLY D 1 193 ? -73.093 38.664 29.024 1.00 52.76 190 GLY D N 1
ATOM 8800 C CA . GLY D 1 193 ? -74.512 38.440 28.720 1.00 54.89 190 GLY D CA 1
ATOM 8801 C C . GLY D 1 193 ? -74.803 38.214 27.244 1.00 55.03 190 GLY D C 1
ATOM 8802 O O . GLY D 1 193 ? -75.888 37.748 26.913 1.00 57.27 190 GLY D O 1
ATOM 8803 N N . GLN D 1 194 ? -73.866 38.522 26.351 1.00 53.77 191 GLN D N 1
ATOM 8804 C CA . GLN D 1 194 ? -74.118 38.375 24.900 1.00 53.10 191 GLN D CA 1
ATOM 8805 C C . GLN D 1 194 ? -73.699 36.983 24.405 1.00 51.20 191 GLN D C 1
ATOM 8806 O O . GLN D 1 194 ? -72.620 36.465 24.773 1.00 51.35 191 GLN D O 1
ATOM 8812 N N . LYS D 1 195 ? -74.566 36.404 23.567 1.00 49.28 192 LYS D N 1
ATOM 8813 C CA . LYS D 1 195 ? -74.364 35.087 22.954 1.00 49.62 192 LYS D CA 1
ATOM 8814 C C . LYS D 1 195 ? -74.245 35.238 21.434 1.00 46.26 192 LYS D C 1
ATOM 8815 O O . LYS D 1 195 ? -75.078 35.887 20.806 1.00 46.61 192 LYS D O 1
ATOM 8821 N N . HIS D 1 196 ? -73.241 34.591 20.852 1.00 41.74 193 HIS D N 1
ATOM 8822 C CA . HIS D 1 196 ? -73.003 34.680 19.422 1.00 41.96 193 HIS D CA 1
ATOM 8823 C C . HIS D 1 196 ? -72.656 33.313 18.835 1.00 39.55 193 HIS D C 1
ATOM 8824 O O . HIS D 1 196 ? -71.905 32.529 19.426 1.00 38.52 193 HIS D O 1
ATOM 8831 N N . THR D 1 197 ? -73.185 33.063 17.648 1.00 38.84 194 THR D N 1
ATOM 8832 C CA . THR D 1 197 ? -72.858 31.875 16.892 1.00 37.77 194 THR D CA 1
ATOM 8833 C C . THR D 1 197 ? -71.804 32.252 15.850 1.00 36.90 194 THR D C 1
ATOM 8834 O O . THR D 1 197 ? -71.988 33.187 15.100 1.00 35.69 194 THR D O 1
ATOM 8838 N N . LEU D 1 198 ? -70.688 31.538 15.837 1.00 35.83 195 LEU D N 1
ATOM 8839 C CA . LEU D 1 198 ? -69.638 31.775 14.846 1.00 36.17 195 LEU D CA 1
ATOM 8840 C C . LEU D 1 198 ? -69.653 30.626 13.838 1.00 35.86 195 LEU D C 1
ATOM 8841 O O . LEU D 1 198 ? -69.829 29.470 14.224 1.00 35.41 195 LEU D O 1
ATOM 8846 N N . TYR D 1 199 ? -69.446 30.963 12.571 1.00 35.08 196 TYR D N 1
ATOM 8847 C CA . TYR D 1 199 ? -69.392 30.012 11.470 1.00 35.38 196 TYR D CA 1
ATOM 8848 C C . TYR D 1 199 ? -67.930 29.874 11.034 1.00 32.98 196 TYR D C 1
ATOM 8849 O O . TYR D 1 199 ? -67.247 30.865 10.794 1.00 31.80 196 TYR D O 1
ATOM 8858 N N A VAL D 1 200 ? -67.483 28.623 10.941 0.60 31.44 197 VAL D N 1
ATOM 8859 N N B VAL D 1 200 ? -67.468 28.637 10.922 0.40 31.92 197 VAL D N 1
ATOM 8860 C CA A VAL D 1 200 ? -66.114 28.266 10.597 0.60 30.29 197 VAL D CA 1
ATOM 8861 C CA B VAL D 1 200 ? -66.086 28.357 10.578 0.40 30.81 197 VAL D CA 1
ATOM 8862 C C A VAL D 1 200 ? -66.153 27.273 9.434 0.60 31.36 197 VAL D C 1
ATOM 8863 C C B VAL D 1 200 ? -66.074 27.234 9.535 0.40 31.64 197 VAL D C 1
ATOM 8864 O O A VAL D 1 200 ? -67.121 26.542 9.289 0.60 33.60 197 VAL D O 1
ATOM 8865 O O B VAL D 1 200 ? -66.931 26.368 9.571 0.40 33.49 197 VAL D O 1
ATOM 8872 N N . PRO D 1 201 ? -65.108 27.252 8.599 1.00 32.17 198 PRO D N 1
ATOM 8873 C CA . PRO D 1 201 ? -65.109 26.284 7.504 1.00 33.01 198 PRO D CA 1
ATOM 8874 C C . PRO D 1 201 ? -65.051 24.815 7.941 1.00 32.64 198 PRO D C 1
ATOM 8875 O O . PRO D 1 201 ? -64.366 24.455 8.879 1.00 32.04 198 PRO D O 1
ATOM 8879 N N . GLU D 1 202 ? -65.816 23.998 7.234 1.00 34.29 199 GLU D N 1
ATOM 8880 C CA . GLU D 1 202 ? -65.871 22.570 7.454 1.00 33.95 199 GLU D CA 1
ATOM 8881 C C . GLU D 1 202 ? -64.463 21.969 7.310 1.00 32.19 199 GLU D C 1
ATOM 8882 O O . GLU D 1 202 ? -63.751 22.258 6.344 1.00 31.71 199 GLU D O 1
ATOM 8888 N N . GLY D 1 203 ? -64.049 21.146 8.274 1.00 30.64 200 GLY D N 1
ATOM 8889 C CA . GLY D 1 203 ? -62.756 20.453 8.175 1.00 30.15 200 GLY D CA 1
ATOM 8890 C C . GLY D 1 203 ? -61.595 21.201 8.823 1.00 28.00 200 GLY D C 1
ATOM 8891 O O . GLY D 1 203 ? -60.509 20.634 9.017 1.00 28.84 200 GLY D O 1
ATOM 8892 N N . HIS D 1 204 ? -61.785 22.451 9.189 1.00 27.01 201 HIS D N 1
ATOM 8893 C CA . HIS D 1 204 ? -60.690 23.210 9.791 1.00 25.34 201 HIS D CA 1
ATOM 8894 C C . HIS D 1 204 ? -60.474 22.864 11.269 1.00 24.67 201 HIS D C 1
ATOM 8895 O O . HIS D 1 204 ? -61.429 22.698 12.031 1.00 25.14 201 HIS D O 1
ATOM 8902 N N . THR D 1 205 ? -59.194 22.789 11.640 1.00 23.45 202 THR D N 1
ATOM 8903 C CA . THR D 1 205 ? -58.800 22.846 13.013 1.00 22.75 202 THR D CA 1
ATOM 8904 C C . THR D 1 205 ? -59.458 24.104 13.579 1.00 22.49 202 THR D C 1
ATOM 8905 O O . THR D 1 205 ? -59.449 25.121 12.899 1.00 21.68 202 THR D O 1
ATOM 8909 N N . THR D 1 206 ? -60.045 24.040 14.768 1.00 22.35 203 THR D N 1
ATOM 8910 C CA . THR D 1 206 ? -60.735 25.174 15.347 1.00 21.94 203 THR D CA 1
ATOM 8911 C C . THR D 1 206 ? -60.326 25.299 16.808 1.00 21.57 203 THR D C 1
ATOM 8912 O O . THR D 1 206 ? -60.587 24.381 17.614 1.00 21.31 203 THR D O 1
ATOM 8916 N N . LEU D 1 207 ? -59.687 26.421 17.120 1.00 19.51 204 LEU D N 1
ATOM 8917 C CA . LEU D 1 207 ? -59.182 26.689 18.455 1.00 19.87 204 LEU D CA 1
ATOM 8918 C C . LEU D 1 207 ? -59.831 27.971 18.960 1.00 20.60 204 LEU D C 1
ATOM 8919 O O . LEU D 1 207 ? -59.818 29.020 18.248 1.00 22.82 204 LEU D O 1
ATOM 8924 N N . VAL D 1 208 ? -60.397 27.883 20.152 1.00 20.61 205 VAL D N 1
ATOM 8925 C CA . VAL D 1 208 ? -60.983 29.031 20.792 1.00 21.35 205 VAL D CA 1
ATOM 8926 C C . VAL D 1 208 ? -60.077 29.393 21.965 1.00 20.56 205 VAL D C 1
ATOM 8927 O O . VAL D 1 208 ? -59.905 28.605 22.887 1.00 19.75 205 VAL D O 1
ATOM 8931 N N . VAL D 1 209 ? -59.483 30.584 21.888 1.00 19.82 206 VAL D N 1
ATOM 8932 C CA . VAL D 1 209 ? -58.566 31.026 22.888 1.00 19.97 206 VAL D CA 1
ATOM 8933 C C . VAL D 1 209 ? -59.253 32.091 23.749 1.00 20.90 206 VAL D C 1
ATOM 8934 O O . VAL D 1 209 ? -59.724 33.102 23.239 1.00 19.98 206 VAL D O 1
ATOM 8938 N N . VAL D 1 210 ? -59.299 31.846 25.048 1.00 20.28 207 VAL D N 1
ATOM 8939 C CA . VAL D 1 210 ? -59.818 32.831 25.967 1.00 21.81 207 VAL D CA 1
ATOM 8940 C C . VAL D 1 210 ? -58.608 33.419 26.708 1.00 21.01 207 VAL D C 1
ATOM 8941 O O . VAL D 1 210 ? -57.952 32.734 27.519 1.00 20.66 207 VAL D O 1
ATOM 8945 N N . LEU D 1 211 ? -58.292 34.664 26.387 1.00 20.01 208 LEU D N 1
ATOM 8946 C CA . LEU D 1 211 ? -57.187 35.326 27.007 1.00 20.78 208 LEU D CA 1
ATOM 8947 C C . LEU D 1 211 ? -57.563 35.713 28.431 1.00 21.65 208 LEU D C 1
ATOM 8948 O O . LEU D 1 211 ? -56.790 35.465 29.355 1.00 21.70 208 LEU D O 1
ATOM 8953 N N . GLU D 1 212 ? -58.762 36.281 28.572 1.00 23.39 209 GLU D N 1
ATOM 8954 C CA . GLU D 1 212 ? -59.247 36.785 29.841 1.00 25.51 209 GLU D CA 1
ATOM 8955 C C . GLU D 1 212 ? -60.779 36.765 29.841 1.00 25.55 209 GLU D C 1
ATOM 8956 O O . GLU D 1 212 ? -61.389 37.048 28.816 1.00 25.24 209 GLU D O 1
ATOM 8962 N N . GLY D 1 213 ? -61.378 36.428 30.979 1.00 25.76 210 GLY D N 1
ATOM 8963 C CA . GLY D 1 213 ? -62.823 36.446 31.117 1.00 27.33 210 GLY D CA 1
ATOM 8964 C C . GLY D 1 213 ? -63.397 35.053 31.276 1.00 28.50 210 GLY D C 1
ATOM 8965 O O . GLY D 1 213 ? -62.758 34.177 31.883 1.00 26.05 210 GLY D O 1
ATOM 8966 N N . ALA D 1 214 ? -64.599 34.843 30.729 1.00 29.94 211 ALA D N 1
ATOM 8967 C CA . ALA D 1 214 ? -65.260 33.546 30.872 1.00 32.19 211 ALA D CA 1
ATOM 8968 C C . ALA D 1 214 ? -66.399 33.428 29.866 1.00 32.64 211 ALA D C 1
ATOM 8969 O O . ALA D 1 214 ? -67.265 34.302 29.800 1.00 35.59 211 ALA D O 1
ATOM 8971 N N . VAL D 1 215 ? -66.362 32.348 29.090 1.00 33.40 212 VAL D N 1
ATOM 8972 C CA . VAL D 1 215 ? -67.353 32.078 28.069 1.00 34.42 212 VAL D CA 1
ATOM 8973 C C . VAL D 1 215 ? -67.791 30.615 28.147 1.00 33.66 212 VAL D C 1
ATOM 8974 O O . VAL D 1 215 ? -66.999 29.733 28.474 1.00 34.21 212 VAL D O 1
ATOM 8978 N N . VAL D 1 216 ? -69.068 30.394 27.837 1.00 32.90 213 VAL D N 1
ATOM 8979 C CA . VAL D 1 216 ? -69.648 29.064 27.739 1.00 32.50 213 VAL D CA 1
ATOM 8980 C C . VAL D 1 216 ? -69.687 28.703 26.253 1.00 32.22 213 VAL D C 1
ATOM 8981 O O . VAL D 1 216 ? -70.135 29.508 25.430 1.00 30.21 213 VAL D O 1
ATOM 8985 N N . VAL D 1 217 ? -69.176 27.523 25.910 1.00 31.85 214 VAL D N 1
ATOM 8986 C CA . VAL D 1 217 ? -69.145 27.086 24.520 1.00 32.24 214 VAL D CA 1
ATOM 8987 C C . VAL D 1 217 ? -70.292 26.094 24.292 1.00 33.42 214 VAL D C 1
ATOM 8988 O O . VAL D 1 217 ? -70.440 25.122 25.047 1.00 33.83 214 VAL D O 1
ATOM 8992 N N . ASN D 1 218 ? -71.077 26.345 23.250 1.00 35.23 215 ASN D N 1
ATOM 8993 C CA . ASN D 1 218 ? -72.197 25.466 22.861 1.00 37.30 215 ASN D CA 1
ATOM 8994 C C . ASN D 1 218 ? -73.097 25.167 24.067 1.00 39.44 215 ASN D C 1
ATOM 8995 O O . ASN D 1 218 ? -73.534 24.034 24.247 1.00 42.56 215 ASN D O 1
ATOM 9000 N N . ASP D 1 219 ? -73.352 26.181 24.887 1.00 40.57 216 ASP D N 1
ATOM 9001 C CA . ASP D 1 219 ? -74.231 26.088 26.071 1.00 44.69 216 ASP D CA 1
ATOM 9002 C C . ASP D 1 219 ? -73.777 25.047 27.107 1.00 45.70 216 ASP D C 1
ATOM 9003 O O . ASP D 1 219 ? -74.503 24.877 28.072 1.00 48.11 216 ASP D O 1
ATOM 9008 N N . THR D 1 220 ? -72.617 24.388 27.005 1.00 44.92 217 THR D N 1
ATOM 9009 C CA . THR D 1 220 ? -72.355 23.290 27.963 1.00 46.34 217 THR D CA 1
ATOM 9010 C C . THR D 1 220 ? -70.951 23.328 28.586 1.00 44.12 217 THR D C 1
ATOM 9011 O O . THR D 1 220 ? -70.759 22.735 29.641 1.00 48.18 217 THR D O 1
ATOM 9015 N N . ASN D 1 221 ? -69.978 23.987 27.989 1.00 38.75 218 ASN D N 1
ATOM 9016 C CA . ASN D 1 221 ? -68.627 23.951 28.557 1.00 38.63 218 ASN D CA 1
ATOM 9017 C C . ASN D 1 221 ? -68.166 25.380 28.859 1.00 35.99 218 ASN D C 1
ATOM 9018 O O . ASN D 1 221 ? -68.185 26.234 27.975 1.00 33.38 218 ASN D O 1
ATOM 9023 N N A ARG D 1 222 ? -67.765 25.627 30.108 0.60 35.02 219 ARG D N 1
ATOM 9024 N N B ARG D 1 222 ? -67.757 25.624 30.104 0.40 35.73 219 ARG D N 1
ATOM 9025 C CA A ARG D 1 222 ? -67.312 26.961 30.522 0.60 35.23 219 ARG D CA 1
ATOM 9026 C CA B ARG D 1 222 ? -67.308 26.952 30.543 0.40 35.99 219 ARG D CA 1
ATOM 9027 C C A ARG D 1 222 ? -65.782 27.041 30.403 0.60 34.29 219 ARG D C 1
ATOM 9028 C C B ARG D 1 222 ? -65.779 27.046 30.424 0.40 34.77 219 ARG D C 1
ATOM 9029 O O A ARG D 1 222 ? -65.071 26.122 30.800 0.60 35.78 219 ARG D O 1
ATOM 9030 O O B ARG D 1 222 ? -65.062 26.143 30.849 0.40 35.77 219 ARG D O 1
ATOM 9045 N N . LEU D 1 223 ? -65.293 28.138 29.836 1.00 34.05 220 LEU D N 1
ATOM 9046 C CA . LEU D 1 223 ? -63.852 28.381 29.661 1.00 33.05 220 LEU D CA 1
ATOM 9047 C C . LEU D 1 223 ? -63.489 29.685 30.373 1.00 33.79 220 LEU D C 1
ATOM 9048 O O . LEU D 1 223 ? -64.159 30.683 30.147 1.00 35.05 220 LEU D O 1
ATOM 9053 N N . GLU D 1 224 ? -62.423 29.690 31.180 1.00 34.19 221 GLU D N 1
ATOM 9054 C CA . GLU D 1 224 ? -61.977 30.918 31.848 1.00 34.33 221 GLU D CA 1
ATOM 9055 C C . GLU D 1 224 ? -60.685 31.391 31.180 1.00 31.49 221 GLU D C 1
ATOM 9056 O O . GLU D 1 224 ? -60.251 30.811 30.197 1.00 30.30 221 GLU D O 1
ATOM 9062 N N . GLY D 1 225 ? -60.091 32.450 31.718 1.00 30.37 222 GLY D N 1
ATOM 9063 C CA . GLY D 1 225 ? -58.878 33.063 31.133 1.00 28.11 222 GLY D CA 1
ATOM 9064 C C . GLY D 1 225 ? -57.709 32.094 31.002 1.00 25.37 222 GLY D C 1
ATOM 9065 O O . GLY D 1 225 ? -57.631 31.097 31.711 1.00 25.85 222 GLY D O 1
ATOM 9066 N N . LYS D 1 226 ? -56.832 32.421 30.057 1.00 23.23 223 LYS D N 1
ATOM 9067 C CA . LYS D 1 226 ? -55.608 31.717 29.711 1.00 23.30 223 LYS D CA 1
ATOM 9068 C C . LYS D 1 226 ? -55.922 30.256 29.378 1.00 23.76 223 LYS D C 1
ATOM 9069 O O . LYS D 1 226 ? -55.239 29.350 29.877 1.00 21.80 223 LYS D O 1
ATOM 9075 N N . THR D 1 227 ? -56.963 30.055 28.563 1.00 22.53 224 THR D N 1
ATOM 9076 C CA . THR D 1 227 ? -57.389 28.732 28.155 1.00 23.94 224 THR D CA 1
ATOM 9077 C C . THR D 1 227 ? -57.493 28.643 26.631 1.00 23.12 224 THR D C 1
ATOM 9078 O O . THR D 1 227 ? -57.797 29.638 25.956 1.00 24.33 224 THR D O 1
ATOM 9082 N N . VAL D 1 228 ? -57.185 27.468 26.103 1.00 22.34 225 VAL D N 1
ATOM 9083 C CA . VAL D 1 228 ? -57.441 27.168 24.702 1.00 21.74 225 VAL D CA 1
ATOM 9084 C C . VAL D 1 228 ? -58.348 25.934 24.629 1.00 22.97 225 VAL D C 1
ATOM 9085 O O . VAL D 1 228 ? -58.023 24.896 25.217 1.00 23.25 225 VAL D O 1
ATOM 9089 N N . ALA D 1 229 ? -59.467 26.073 23.927 1.00 22.49 226 ALA D N 1
ATOM 9090 C CA . ALA D 1 229 ? -60.391 24.976 23.689 1.00 22.62 226 ALA D CA 1
ATOM 9091 C C . ALA D 1 229 ? -60.197 24.470 22.255 1.00 22.31 226 ALA D C 1
ATOM 9092 O O . ALA D 1 229 ? -60.023 25.264 21.334 1.00 21.57 226 ALA D O 1
ATOM 9094 N N . ILE D 1 230 ? -60.200 23.155 22.090 1.00 22.37 227 ILE D N 1
ATOM 9095 C CA . ILE D 1 230 ? -60.130 22.519 20.791 1.00 23.14 227 ILE D CA 1
ATOM 9096 C C . ILE D 1 230 ? -61.532 22.016 20.431 1.00 23.58 227 ILE D C 1
ATOM 9097 O O . ILE D 1 230 ? -62.159 21.306 21.233 1.00 23.69 227 ILE D O 1
ATOM 9102 N N . LEU D 1 231 ? -62.026 22.427 19.269 1.00 23.43 228 LEU D N 1
ATOM 9103 C CA . LEU D 1 231 ? -63.328 21.957 18.756 1.00 25.40 228 LEU D CA 1
ATOM 9104 C C . LEU D 1 231 ? -63.065 20.984 17.599 1.00 25.96 228 LEU D C 1
ATOM 9105 O O . LEU D 1 231 ? -61.996 21.012 17.001 1.00 26.35 228 LEU D O 1
ATOM 9110 N N . SER D 1 232 ? -64.042 20.135 17.286 1.00 26.99 229 SER D N 1
ATOM 9111 C CA . SER D 1 232 ? -63.897 19.143 16.224 1.00 28.16 229 SER D CA 1
ATOM 9112 C C . SER D 1 232 ? -63.723 19.827 14.864 1.00 28.48 229 SER D C 1
ATOM 9113 O O . SER D 1 232 ? -64.252 20.921 14.619 1.00 27.93 229 SER D O 1
ATOM 9116 N N . ARG D 1 233 ? -62.968 19.166 13.994 1.00 29.20 230 ARG D N 1
ATOM 9117 C CA . ARG D 1 233 ? -62.780 19.610 12.617 1.00 30.32 230 ARG D CA 1
ATOM 9118 C C . ARG D 1 233 ? -64.102 19.451 11.848 1.00 31.49 230 ARG D C 1
ATOM 9119 O O . ARG D 1 233 ? -64.397 20.266 10.994 1.00 30.87 230 ARG D O 1
ATOM 9127 N N . GLU D 1 234 ? -64.886 18.418 12.165 1.00 33.97 231 GLU D N 1
ATOM 9128 C CA . GLU D 1 234 ? -66.202 18.199 11.544 1.00 37.39 231 GLU D CA 1
ATOM 9129 C C . GLU D 1 234 ? -67.199 19.208 12.137 1.00 36.33 231 GLU D C 1
ATOM 9130 O O . GLU D 1 234 ? -67.201 19.461 13.352 1.00 34.66 231 GLU D O 1
ATOM 9136 N N . GLY D 1 235 ? -68.021 19.812 11.280 1.00 35.20 232 GLY D N 1
ATOM 9137 C CA . GLY D 1 235 ? -68.990 20.831 11.723 1.00 35.65 232 GLY D CA 1
ATOM 9138 C C . GLY D 1 235 ? -68.586 22.220 11.248 1.00 34.09 232 GLY D C 1
ATOM 9139 O O . GLY D 1 235 ? -67.436 22.425 10.873 1.00 32.73 232 GLY D O 1
ATOM 9140 N N . VAL D 1 236 ? -69.506 23.186 11.312 1.00 34.66 233 VAL D N 1
ATOM 9141 C CA . VAL D 1 236 ? -69.242 24.513 10.775 1.00 35.12 233 VAL D CA 1
ATOM 9142 C C . VAL D 1 236 ? -69.640 25.618 11.757 1.00 36.15 233 VAL D C 1
ATOM 9143 O O . VAL D 1 236 ? -69.501 26.798 11.394 1.00 37.15 233 VAL D O 1
ATOM 9147 N N . GLU D 1 237 ? -70.175 25.305 12.926 1.00 35.02 234 GLU D N 1
ATOM 9148 C CA . GLU D 1 237 ? -70.590 26.412 13.783 1.00 36.36 234 GLU D CA 1
ATOM 9149 C C . GLU D 1 237 ? -70.463 26.052 15.262 1.00 34.26 234 GLU D C 1
ATOM 9150 O O . GLU D 1 237 ? -70.453 24.899 15.643 1.00 35.19 234 GLU D O 1
ATOM 9156 N N . PHE D 1 238 ? -70.358 27.083 16.074 1.00 32.91 235 PHE D N 1
ATOM 9157 C CA . PHE D 1 238 ? -70.306 26.919 17.529 1.00 33.00 235 PHE D CA 1
ATOM 9158 C C . PHE D 1 238 ? -70.780 28.232 18.145 1.00 32.79 235 PHE D C 1
ATOM 9159 O O . PHE D 1 238 ? -70.791 29.254 17.450 1.00 32.64 235 PHE D O 1
ATOM 9167 N N . SER D 1 239 ? -71.211 28.197 19.401 1.00 32.86 236 SER D N 1
ATOM 9168 C CA . SER D 1 239 ? -71.687 29.409 20.051 1.00 33.42 236 SER D CA 1
ATOM 9169 C C . SER D 1 239 ? -70.780 29.768 21.228 1.00 31.85 236 SER D C 1
ATOM 9170 O O . SER D 1 239 ? -70.189 28.898 21.857 1.00 31.81 236 SER D O 1
ATOM 9173 N N . LEU D 1 240 ? -70.671 31.064 21.478 1.00 32.39 237 LEU D N 1
ATOM 9174 C CA . LEU D 1 240 ? -69.938 31.594 22.619 1.00 33.67 237 LEU D CA 1
ATOM 9175 C C . LEU D 1 240 ? -70.883 32.515 23.397 1.00 35.44 237 LEU D C 1
ATOM 9176 O O . LEU D 1 240 ? -71.445 33.446 22.818 1.00 36.69 237 LEU D O 1
ATOM 9181 N N . ASN D 1 241 ? -71.043 32.251 24.688 1.00 36.27 238 ASN D N 1
ATOM 9182 C CA . ASN D 1 241 ? -71.922 33.038 25.564 1.00 38.47 238 ASN D CA 1
ATOM 9183 C C . ASN D 1 241 ? -71.062 33.574 26.712 1.00 36.48 238 ASN D C 1
ATOM 9184 O O . ASN D 1 241 ? -70.603 32.807 27.557 1.00 34.54 238 ASN D O 1
ATOM 9189 N N . ALA D 1 242 ? -70.834 34.885 26.719 1.00 35.98 239 ALA D N 1
ATOM 9190 C CA . ALA D 1 242 ? -69.931 35.506 27.684 1.00 36.09 239 ALA D CA 1
ATOM 9191 C C . ALA D 1 242 ? -70.574 35.636 29.073 1.00 38.44 239 ALA D C 1
ATOM 9192 O O . ALA D 1 242 ? -71.575 36.309 29.242 1.00 37.91 239 ALA D O 1
ATOM 9194 N N . GLU D 1 243 ? -69.955 35.003 30.063 1.00 41.32 240 GLU D N 1
ATOM 9195 C CA . GLU D 1 243 ? -70.380 35.135 31.469 1.00 46.32 240 GLU D CA 1
ATOM 9196 C C . GLU D 1 243 ? -69.777 36.421 32.052 1.00 45.86 240 GLU D C 1
ATOM 9197 O O . GLU D 1 243 ? -70.297 36.962 33.012 1.00 46.69 240 GLU D O 1
ATOM 9203 N N . GLU D 1 244 ? -68.658 36.867 31.471 1.00 43.10 241 GLU D N 1
ATOM 9204 C CA . GLU D 1 244 ? -67.945 38.098 31.863 1.00 45.06 241 GLU D CA 1
ATOM 9205 C C . GLU D 1 244 ? -67.387 38.757 30.599 1.00 40.15 241 GLU D C 1
ATOM 9206 O O . GLU D 1 244 ? -67.308 38.095 29.573 1.00 38.97 241 GLU D O 1
ATOM 9212 N N . ASP D 1 245 ? -66.973 40.024 30.669 1.00 38.98 242 ASP D N 1
ATOM 9213 C CA . ASP D 1 245 ? -66.304 40.638 29.516 1.00 37.34 242 ASP D CA 1
ATOM 9214 C C . ASP D 1 245 ? -65.101 39.748 29.189 1.00 34.46 242 ASP D C 1
ATOM 9215 O O . ASP D 1 245 ? -64.317 39.420 30.086 1.00 33.15 242 ASP D O 1
ATOM 9220 N N . THR D 1 246 ? -64.978 39.353 27.924 1.00 30.26 243 THR D N 1
ATOM 9221 C CA . THR D 1 246 ? -64.032 38.336 27.537 1.00 29.58 243 THR D CA 1
ATOM 9222 C C . THR D 1 246 ? -63.214 38.768 26.311 1.00 27.77 243 THR D C 1
ATOM 9223 O O . THR D 1 246 ? -63.773 39.242 25.351 1.00 29.10 243 THR D O 1
ATOM 9227 N N . LYS D 1 247 ? -61.891 38.628 26.407 1.00 26.10 244 LYS D N 1
ATOM 9228 C CA . LYS D 1 247 ? -60.951 38.847 25.320 1.00 25.51 244 LYS D CA 1
ATOM 9229 C C . LYS D 1 247 ? -60.646 37.480 24.711 1.00 23.51 244 LYS D C 1
ATOM 9230 O O . LYS D 1 247 ? -60.238 36.555 25.450 1.00 22.03 244 LYS D O 1
ATOM 9236 N N . PHE D 1 248 ? -60.802 37.335 23.401 1.00 22.58 245 PHE D N 1
ATOM 9237 C CA . PHE D 1 248 ? -60.632 36.020 22.794 1.00 22.06 245 PHE D CA 1
ATOM 9238 C C . PHE D 1 248 ? -59.904 36.099 21.450 1.00 21.18 245 PHE D C 1
ATOM 9239 O O . PHE D 1 248 ? -59.707 37.183 20.869 1.00 20.55 245 PHE D O 1
ATOM 9247 N N . LEU D 1 249 ? -59.514 34.910 20.994 1.00 21.20 246 LEU D N 1
ATOM 9248 C CA . LEU D 1 249 ? -59.030 34.684 19.644 1.00 22.85 246 LEU D CA 1
ATOM 9249 C C . LEU D 1 249 ? -59.682 33.406 19.118 1.00 22.67 246 LEU D C 1
ATOM 9250 O O . LEU D 1 249 ? -59.924 32.469 19.884 1.00 24.16 246 LEU D O 1
ATOM 9255 N N . VAL D 1 250 ? -60.004 33.417 17.834 1.00 21.17 247 VAL D N 1
ATOM 9256 C CA . VAL D 1 250 ? -60.449 32.233 17.151 1.00 20.64 247 VAL D CA 1
ATOM 9257 C C . VAL D 1 250 ? -59.415 31.958 16.062 1.00 20.09 247 VAL D C 1
ATOM 9258 O O . VAL D 1 250 ? -59.136 32.820 15.217 1.00 19.45 247 VAL D O 1
ATOM 9262 N N . LEU D 1 251 ? -58.839 30.765 16.117 1.00 19.19 248 LEU D N 1
ATOM 9263 C CA . LEU D 1 251 ? -57.832 30.328 15.169 1.00 18.77 248 LEU D CA 1
ATOM 9264 C C . LEU D 1 251 ? -58.383 29.105 14.448 1.00 20.03 248 LEU D C 1
ATOM 9265 O O . LEU D 1 251 ? -58.741 28.130 15.110 1.00 19.38 248 LEU D O 1
ATOM 9270 N N . THR D 1 252 ? -58.502 29.176 13.124 1.00 19.16 249 THR D N 1
ATOM 9271 C CA . THR D 1 252 ? -58.972 28.027 12.379 1.00 20.66 249 THR D CA 1
ATOM 9272 C C . THR D 1 252 ? -58.059 27.817 11.176 1.00 20.18 249 THR D C 1
ATOM 9273 O O . THR D 1 252 ? -57.450 28.756 10.689 1.00 20.84 249 THR D O 1
ATOM 9277 N N . GLY D 1 253 ? -57.981 26.597 10.691 1.00 20.49 250 GLY D N 1
ATOM 9278 C CA . GLY D 1 253 ? -57.197 26.372 9.479 1.00 21.32 250 GLY D CA 1
ATOM 9279 C C . GLY D 1 253 ? -57.285 24.953 8.961 1.00 22.31 250 GLY D C 1
ATOM 9280 O O . GLY D 1 253 ? -57.500 23.987 9.735 1.00 21.56 250 GLY D O 1
ATOM 9281 N N . GLN D 1 254 ? -57.157 24.821 7.645 1.00 24.33 251 GLN D N 1
ATOM 9282 C CA . GLN D 1 254 ? -57.082 23.498 7.027 1.00 26.62 251 GLN D CA 1
ATOM 9283 C C . GLN D 1 254 ? -55.807 22.819 7.550 1.00 25.79 251 GLN D C 1
ATOM 9284 O O . GLN D 1 254 ? -54.738 23.392 7.457 1.00 25.24 251 GLN D O 1
ATOM 9290 N N . PRO D 1 255 ? -55.915 21.631 8.145 1.00 26.84 252 PRO D N 1
ATOM 9291 C CA . PRO D 1 255 ? -54.728 20.938 8.651 1.00 26.35 252 PRO D CA 1
ATOM 9292 C C . PRO D 1 255 ? -53.727 20.676 7.518 1.00 26.37 252 PRO D C 1
ATOM 9293 O O . PRO D 1 255 ? -54.150 20.364 6.406 1.00 26.06 252 PRO D O 1
ATOM 9297 N N . LEU D 1 256 ? -52.430 20.753 7.787 1.00 25.50 253 LEU D N 1
ATOM 9298 C CA . LEU D 1 256 ? -51.445 20.575 6.706 1.00 26.93 253 LEU D CA 1
ATOM 9299 C C . LEU D 1 256 ? -51.204 19.089 6.418 1.00 29.39 253 LEU D C 1
ATOM 9300 O O . LEU D 1 256 ? -50.766 18.750 5.325 1.00 28.68 253 LEU D O 1
ATOM 9305 N N . ASN D 1 257 ? -51.470 18.221 7.392 1.00 30.62 254 ASN D N 1
ATOM 9306 C CA . ASN D 1 257 ? -51.305 16.783 7.213 1.00 33.61 254 ASN D CA 1
ATOM 9307 C C . ASN D 1 257 ? -49.883 16.470 6.726 1.00 33.97 254 ASN D C 1
ATOM 9308 O O . ASN D 1 257 ? -49.676 15.654 5.810 1.00 35.31 254 ASN D O 1
ATOM 9313 N N . GLU D 1 258 ? -48.906 17.130 7.324 1.00 30.54 255 GLU D N 1
ATOM 9314 C CA . GLU D 1 258 ? -47.505 16.917 6.983 1.00 31.05 255 GLU D CA 1
ATOM 9315 C C . GLU D 1 258 ? -46.737 16.736 8.296 1.00 30.62 255 GLU D C 1
ATOM 9316 O O . GLU D 1 258 ? -47.165 17.276 9.301 1.00 28.75 255 GLU D O 1
ATOM 9322 N N . PRO D 1 259 ? -45.620 15.993 8.278 1.00 31.68 256 PRO D N 1
ATOM 9323 C CA . PRO D 1 259 ? -44.843 15.760 9.501 1.00 32.94 256 PRO D CA 1
ATOM 9324 C C . PRO D 1 259 ? -44.318 17.059 10.119 1.00 31.96 256 PRO D C 1
ATOM 9325 O O . PRO D 1 259 ? -44.068 18.048 9.409 1.00 30.08 256 PRO D O 1
ATOM 9329 N N . ILE D 1 260 ? -44.142 17.029 11.431 1.00 31.65 257 ILE D N 1
ATOM 9330 C CA . ILE D 1 260 ? -43.609 18.166 12.149 1.00 32.76 257 ILE D CA 1
ATOM 9331 C C . ILE D 1 260 ? -42.345 17.733 12.893 1.00 34.72 257 ILE D C 1
ATOM 9332 O O . ILE D 1 260 ? -42.396 16.846 13.745 1.00 35.37 257 ILE D O 1
ATOM 9337 N N . GLU D 1 261 ? -41.227 18.366 12.568 1.00 35.46 258 GLU D N 1
ATOM 9338 C CA . GLU D 1 261 ? -39.999 18.144 13.317 1.00 37.67 258 GLU D CA 1
ATOM 9339 C C . GLU D 1 261 ? -39.441 19.512 13.708 1.00 36.69 258 GLU D C 1
ATOM 9340 O O . GLU D 1 261 ? -39.018 20.291 12.855 1.00 37.34 258 GLU D O 1
ATOM 9346 N N . GLY D 1 262 ? -39.459 19.799 15.003 1.00 36.20 259 GLY D N 1
ATOM 9347 C CA . GLY D 1 262 ? -38.991 21.081 15.471 1.00 36.09 259 GLY D CA 1
ATOM 9348 C C . GLY D 1 262 ? -37.842 20.964 16.453 1.00 38.83 259 GLY D C 1
ATOM 9349 O O . GLY D 1 262 ? -37.555 19.899 16.987 1.00 40.52 259 GLY D O 1
ATOM 9350 N N . TYR D 1 263 ? -37.189 22.092 16.662 1.00 39.83 260 TYR D N 1
ATOM 9351 C CA . TYR D 1 263 ? -36.123 22.226 17.628 1.00 41.94 260 TYR D CA 1
ATOM 9352 C C . TYR D 1 263 ? -35.912 23.717 17.880 1.00 40.30 260 TYR D C 1
ATOM 9353 O O . TYR D 1 263 ? -35.502 24.445 16.986 1.00 37.57 260 TYR D O 1
ATOM 9362 N N . GLY D 1 264 ? -36.213 24.155 19.093 1.00 39.96 261 GLY D N 1
ATOM 9363 C CA . GLY D 1 264 ? -36.060 25.559 19.436 1.00 41.46 261 GLY D CA 1
ATOM 9364 C C . GLY D 1 264 ? -36.791 26.453 18.448 1.00 39.93 261 GLY D C 1
ATOM 9365 O O . GLY D 1 264 ? -37.983 26.267 18.201 1.00 42.10 261 GLY D O 1
ATOM 9366 N N . PRO D 1 265 ? -36.074 27.403 17.830 1.00 39.86 262 PRO D N 1
ATOM 9367 C CA . PRO D 1 265 ? -36.742 28.323 16.904 1.00 38.36 262 PRO D CA 1
ATOM 9368 C C . PRO D 1 265 ? -36.845 27.824 15.451 1.00 37.04 262 PRO D C 1
ATOM 9369 O O . PRO D 1 265 ? -37.117 28.631 14.562 1.00 35.28 262 PRO D O 1
ATOM 9373 N N . PHE D 1 266 ? -36.616 26.529 15.221 1.00 34.12 263 PHE D N 1
ATOM 9374 C CA . PHE D 1 266 ? -36.719 25.951 13.884 1.00 33.78 263 PHE D CA 1
ATOM 9375 C C . PHE D 1 266 ? -37.845 24.908 13.846 1.00 33.79 263 PHE D C 1
ATOM 9376 O O . PHE D 1 266 ? -37.946 24.080 14.756 1.00 32.75 263 PHE D O 1
ATOM 9384 N N . VAL D 1 267 ? -38.692 24.951 12.808 1.00 30.10 264 VAL D N 1
ATOM 9385 C CA . VAL D 1 267 ? -39.749 23.952 12.639 1.00 29.11 264 VAL D CA 1
ATOM 9386 C C . VAL D 1 267 ? -39.758 23.534 11.162 1.00 29.11 264 VAL D C 1
ATOM 9387 O O . VAL D 1 267 ? -40.088 24.325 10.274 1.00 27.61 264 VAL D O 1
ATOM 9399 N N . ASN D 1 269 ? -39.935 19.740 8.408 1.00 30.49 266 ASN D N 1
ATOM 9400 C CA . ASN D 1 269 ? -40.711 18.515 8.225 1.00 32.10 266 ASN D CA 1
ATOM 9401 C C . ASN D 1 269 ? -39.904 17.270 8.586 1.00 35.46 266 ASN D C 1
ATOM 9402 O O . ASN D 1 269 ? -40.521 16.230 8.825 1.00 38.62 266 ASN D O 1
ATOM 9407 N N . THR D 1 270 ? -38.572 17.345 8.610 1.00 36.24 267 THR D N 1
ATOM 9408 C CA . THR D 1 270 ? -37.772 16.141 8.881 1.00 39.75 267 THR D CA 1
ATOM 9409 C C . THR D 1 270 ? -36.612 16.451 9.834 1.00 40.54 267 THR D C 1
ATOM 9410 O O . THR D 1 270 ? -36.163 17.587 9.952 1.00 38.35 267 THR D O 1
ATOM 9414 N N . LYS D 1 271 ? -36.104 15.411 10.485 1.00 44.22 268 LYS D N 1
ATOM 9415 C CA . LYS D 1 271 ? -34.996 15.582 11.412 1.00 46.53 268 LYS D CA 1
ATOM 9416 C C . LYS D 1 271 ? -33.758 16.060 10.647 1.00 45.67 268 LYS D C 1
ATOM 9417 O O . LYS D 1 271 ? -32.981 16.856 11.178 1.00 46.56 268 LYS D O 1
ATOM 9423 N N . ALA D 1 272 ? -33.599 15.591 9.408 1.00 44.48 269 ALA D N 1
ATOM 9424 C CA . ALA D 1 272 ? -32.450 15.973 8.573 1.00 45.69 269 ALA D CA 1
ATOM 9425 C C . ALA D 1 272 ? -32.497 17.480 8.270 1.00 44.39 269 ALA D C 1
ATOM 9426 O O . ALA D 1 272 ? -31.471 18.145 8.275 1.00 43.74 269 ALA D O 1
ATOM 9428 N N . GLU D 1 273 ? -33.689 18.008 8.014 1.00 42.88 270 GLU D N 1
ATOM 9429 C CA . GLU D 1 273 ? -33.859 19.443 7.747 1.00 41.12 270 GLU D CA 1
ATOM 9430 C C . GLU D 1 273 ? -33.486 20.258 8.994 1.00 39.74 270 GLU D C 1
ATOM 9431 O O . GLU D 1 273 ? -32.964 21.356 8.866 1.00 38.78 270 GLU D O 1
ATOM 9437 N N . ILE D 1 274 ? -33.757 19.720 10.189 1.00 41.12 271 ILE D N 1
ATOM 9438 C CA . ILE D 1 274 ? -33.407 20.399 11.453 1.00 41.43 271 ILE D CA 1
ATOM 9439 C C . ILE D 1 274 ? -31.877 20.478 11.572 1.00 44.51 271 ILE D C 1
ATOM 9440 O O . ILE D 1 274 ? -31.330 21.523 11.915 1.00 42.01 271 ILE D O 1
ATOM 9453 N N . GLU D 1 276 ? -29.746 20.426 9.181 1.00 48.74 273 GLU D N 1
ATOM 9454 C CA . GLU D 1 276 ? -29.297 21.379 8.148 1.00 50.13 273 GLU D CA 1
ATOM 9455 C C . GLU D 1 276 ? -29.440 22.819 8.663 1.00 45.87 273 GLU D C 1
ATOM 9456 O O . GLU D 1 276 ? -28.567 23.652 8.425 1.00 44.02 273 GLU D O 1
ATOM 9462 N N . ALA D 1 277 ? -30.550 23.107 9.346 1.00 42.62 274 ALA D N 1
ATOM 9463 C CA . ALA D 1 277 ? -30.806 24.450 9.894 1.00 41.64 274 ALA D CA 1
ATOM 9464 C C . ALA D 1 277 ? -29.808 24.771 11.016 1.00 42.53 274 ALA D C 1
ATOM 9465 O O . ALA D 1 277 ? -29.353 25.910 11.152 1.00 43.69 274 ALA D O 1
ATOM 9467 N N . ILE D 1 278 ? -29.490 23.775 11.834 1.00 44.70 275 ILE D N 1
ATOM 9468 C CA . ILE D 1 278 ? -28.526 23.963 12.921 1.00 48.63 275 ILE D CA 1
ATOM 9469 C C . ILE D 1 278 ? -27.137 24.211 12.316 1.00 50.37 275 ILE D C 1
ATOM 9470 O O . ILE D 1 278 ? -26.405 25.091 12.777 1.00 51.89 275 ILE D O 1
ATOM 9475 N N . ASN D 1 279 ? -26.791 23.457 11.278 1.00 51.44 276 ASN D N 1
ATOM 9476 C CA . ASN D 1 279 ? -25.481 23.608 10.633 1.00 56.81 276 ASN D CA 1
ATOM 9477 C C . ASN D 1 279 ? -25.428 24.933 9.863 1.00 55.20 276 ASN D C 1
ATOM 9478 O O . ASN D 1 279 ? -24.390 25.584 9.838 1.00 54.17 276 ASN D O 1
ATOM 9483 N N . ASP D 1 280 ? -26.530 25.325 9.234 1.00 53.40 277 ASP D N 1
ATOM 9484 C CA . ASP D 1 280 ? -26.565 26.610 8.536 1.00 52.27 277 ASP D CA 1
ATOM 9485 C C . ASP D 1 280 ? -26.318 27.734 9.557 1.00 50.86 277 ASP D C 1
ATOM 9486 O O . ASP D 1 280 ? -25.622 28.700 9.258 1.00 49.91 277 ASP D O 1
ATOM 9491 N N . PHE D 1 281 ? -26.873 27.600 10.764 1.00 48.34 278 PHE D N 1
ATOM 9492 C CA . PHE D 1 281 ? -26.718 28.643 11.789 1.00 48.51 278 PHE D CA 1
ATOM 9493 C C . PHE D 1 281 ? -25.272 28.684 12.302 1.00 52.69 278 PHE D C 1
ATOM 9494 O O . PHE D 1 281 ? -24.685 29.761 12.405 1.00 52.74 278 PHE D O 1
ATOM 9502 N N . ASN D 1 282 ? -24.709 27.520 12.622 1.00 57.34 279 ASN D N 1
ATOM 9503 C CA . ASN D 1 282 ? -23.332 27.431 13.139 1.00 62.21 279 ASN D CA 1
ATOM 9504 C C . ASN D 1 282 ? -22.328 27.958 12.100 1.00 65.34 279 ASN D C 1
ATOM 9505 O O . ASN D 1 282 ? -21.238 28.388 12.466 1.00 68.65 279 ASN D O 1
ATOM 9510 N N . ARG D 1 283 ? -22.688 27.925 10.817 1.00 65.68 280 ARG D N 1
ATOM 9511 C CA . ARG D 1 283 ? -21.795 28.399 9.744 1.00 68.24 280 ARG D CA 1
ATOM 9512 C C . ARG D 1 283 ? -21.996 29.903 9.488 1.00 65.44 280 ARG D C 1
ATOM 9513 O O . ARG D 1 283 ? -21.295 30.482 8.664 1.00 67.32 280 ARG D O 1
ATOM 9521 N N . GLY D 1 284 ? -22.937 30.541 10.177 1.00 62.75 281 GLY D N 1
ATOM 9522 C CA . GLY D 1 284 ? -23.195 31.975 9.971 1.00 61.29 281 GLY D CA 1
ATOM 9523 C C . GLY D 1 284 ? -24.018 32.240 8.716 1.00 59.90 281 GLY D C 1
ATOM 9524 O O . GLY D 1 284 ? -23.990 33.343 8.171 1.00 57.53 281 GLY D O 1
ATOM 9525 N N . LYS D 1 285 ? -24.771 31.234 8.270 1.00 63.41 282 LYS D N 1
ATOM 9526 C CA . LYS D 1 285 ? -25.617 31.341 7.063 1.00 65.21 282 LYS D CA 1
ATOM 9527 C C . LYS D 1 285 ? -26.771 32.323 7.321 1.00 58.96 282 LYS D C 1
ATOM 9528 O O . LYS D 1 285 ? -27.359 32.841 6.381 1.00 55.82 282 LYS D O 1
ATOM 9534 N N . PHE D 1 286 ? -27.095 32.562 8.595 1.00 57.02 283 PHE D N 1
ATOM 9535 C CA . PHE D 1 286 ? -28.179 33.488 8.964 1.00 51.09 283 PHE D CA 1
ATOM 9536 C C . PHE D 1 286 ? -27.635 34.917 9.124 1.00 53.82 283 PHE D C 1
ATOM 9537 O O . PHE D 1 286 ? -28.416 35.870 9.056 1.00 56.74 283 PHE D O 1
ATOM 9545 N N A GLY D 1 287 ? -26.325 35.070 9.363 0.50 54.18 284 GLY D N 1
ATOM 9546 C CA A GLY D 1 287 ? -25.703 36.405 9.506 0.50 55.58 284 GLY D CA 1
ATOM 9547 C C A GLY D 1 287 ? -25.552 36.833 10.961 0.50 57.24 284 GLY D C 1
ATOM 9548 O O A GLY D 1 287 ? -25.377 35.995 11.852 0.50 57.81 284 GLY D O 1
ATOM 9549 N N A SER D 1 288 ? -25.604 38.147 11.202 0.50 56.90 285 SER D N 1
ATOM 9550 C CA A SER D 1 288 ? -25.491 38.700 12.559 0.50 58.97 285 SER D CA 1
ATOM 9551 C C A SER D 1 288 ? -26.100 40.109 12.610 0.50 59.60 285 SER D C 1
ATOM 9552 O O A SER D 1 288 ? -25.977 40.886 11.666 0.50 59.31 285 SER D O 1
ATOM 9555 N N A ILE D 1 289 ? -26.746 40.433 13.726 0.50 61.30 286 ILE D N 1
ATOM 9556 C CA A ILE D 1 289 ? -27.410 41.726 13.895 0.50 64.75 286 ILE D CA 1
ATOM 9557 C C A ILE D 1 289 ? -26.434 42.866 13.584 0.50 69.17 286 ILE D C 1
ATOM 9558 O O A ILE D 1 289 ? -25.472 43.087 14.311 0.50 71.63 286 ILE D O 1
#

Solvent-accessible surface area: 46140 Å² total

Nearest PDB structures (foldseek):
  6d0p-assembly4_D  TM=1.002E+00  e=5.170E-51  Acinetobacter baumannii
  7te5-assembly1_A  TM=9.836E-01  e=3.048E-36  Yersinia pestis CO92
  1j1l-assembly1_A  TM=8.798E-01  e=2.728E-24  Homo sapiens
  6d0g-assembly1_A  TM=8.982E-01  e=5.827E-20  Acinetobacter baumannii
  2p17-assembly1_A  TM=8.250E-01  e=1.859E-20  Geobacillus kaustophilus HTA426

Secondary structure (DSSP, 8-state):
---EEEEEE----EETTTEE-EEEEEHHHHGGGGTTEEEEEE---EEE---SS--EEEEEEEBSEEEEEE-SSS-EEEEETTS-EEEE-TT-EE---TT-EEEEEEE-HHHHHH-EEE--EEEEE--GGG-------EE-GGGS-EEE-SSSS-EEEEEESEETTEEPSB--SSSEEEEEEEE-TT-EEEEE--TT-EEEEEEEEEEEEETTTEEEESSEEEEE-SS-SEEEEEEEEEEEEEEEEE----S----BTTB---TTT--HHHHHHTTTT---/---EEEEEE----EETTTEE-EEEEEHHHHGGGGTTEEEEEE---EEEPP-SS--EEEEEEEBSEEEEEE-SSS-EEEEETTS-EEEE-TT-EE---TT-EEEEEEE-HHHHHH-EEE--EEEEE--GGG-------EE-GGGS-EEESSTTS-EEEEEESEETTEEPSB--SSSEEEEEEEE-TT-EEEEE--TT-EEEEEEEESEEEETTTEEEESSEEEEE-SS-SEEEEEESS-EEEEEEEE----S----BTTB---TTT--HHHHHHTTTT---/---EEEEEEE---EETTTEE-EEEEEHHHHGGGGTTEEEEEE---EEE---SS--EEEEEEEBSEEEEEE-SSS-EEEEETTS-EEEE-TT-EE---TT-EEEEEEE-HHHHHH-EEE--EEEEE--GGG-------EE-GGGS-EEE-SSSS-EEEEEESEETTEEPSB--SSSEEEEEEEE-TT-EEEEE--TT-EEEEEEEESEEEETTTEEEESSEEEEE-SS-SEEEEEESS-EEEEEEEE----S----BTTB---TTT--HHHHHHTTTT---/---EEEEEEE---EETTTEE-EEEEEHHHHGGGGTTEEEEEE---EEE---SS--EEEEEEEBSEEEEEE-SSS-EEEEETTS-EEEE-TT-EE---TT-EEEEEEE-HHHHHH-EEE--EEEEE--GGG-------EE-GGGS-EEE-STTS-EEEEEESEETTEEPSB--SSSEEEEEEEE-TT-EEEEE--TT-EEEEEEEEEEEEETTTEEEESSEEEEE-SS-SEEEEEEEEEEEEEEEEE---------BTTB---TTT--HHHHHHTTTT---